Protein AF-0000000074050828 (afdb_homodimer)

Sequence (1470 aa):
MGSEFLFLLIKYIFVIYFLNYCNSKKRNKQNNTLFLNTCYSDNGNTKYTIRRRKLLLIDNKTNICNFLSYKNKLDYRKKNEIKDNPVFISSKLYKNEEMKKDQIENKSLNDFENQKINYIKKIIHEKETIYALSSGTNLSAISIIRISGSLSKIILEILLHKDVEKKDDKINSYPIQLSERDAKKKKKKKWNLEQIIKLKKNIESRKLYYSKIYDNSNDIIDNVIYAYFKSPNSYTGEDVVEIYCHGNPFIVKEIMNAIDYINNIMYEIINEEKEKIRIRNITHDGNYNYNNEYCNYFDKIEQNLFDLNNFIKIRESKKGEFTQRAFENNKMNLLQIEGLKELLFCKQKIQKKIALNYLNGYAKNIYLKLRNNIRKLLVYIQLKIDFEDEHITTKKKKKYINMFIKKKVRNAIKHIKAILKRKNIESLNTPSNVLIFGNVNAGKSTFMNYICNSDISIVTKIKGTTIDIIQKNVKIFNNDYNLCDSAGISTLVNKKFETNKNIIEKDKKKKSVHKKLESIGIRKTLQFLESCSSVLVLININNYFNELKNIISLLNVKFMKKTKKTPYFFVCINKCDLEQNPKKLLNIKNNIKKMLLKLTSHIFKKFSKKIFFISSKKGYNINKLLSHFNKTMIKIHNIHNSIITIKTNKKKKKKKHSIENSNKNIYFLPFERHKIYLKESLTHLCFVQKNINIIDFDIIAEEIKLAVKPLHEIIGKISNDQILANILDNFCIGKMGSEFLFLLIKYIFVIYFLNYCNSKKRNKQNNTLFLNTCYSDNGNTKYTIRRRKLLLIDNKTNICNFLSYKNKLDYRKKNEIKDNPVFISSKLYKNEEMKKDQIENKSLNDFENQKINYIKKIIHEKETIYALSSGTNLSAISIIRISGSLSKIILEILLHKDVEKKDDKINSYPIQLSERDAKKKKKKKWNLEQIIKLKKNIESRKLYYSKIYDNSNDIIDNVIYAYFKSPNSYTGEDVVEIYCHGNPFIVKEIMNAIDYINNIMYEIINEEKEKIRIRNITHDGNYNYNNEYCNYFDK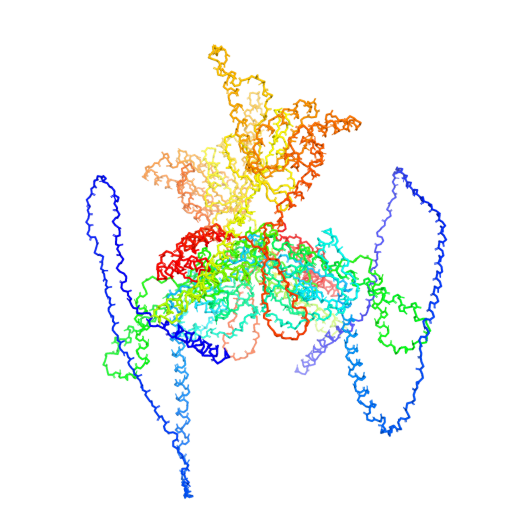IEQNLFDLNNFIKIRESKKGEFTQRAFENNKMNLLQIEGLKELLFCKQKIQKKIALNYLNGYAKNIYLKLRNNIRKLLVYIQLKIDFEDEHITTKKKKKYINMFIKKKVRNAIKHIKAILKRKNIESLNTPSNVLIFGNVNAGKSTFMNYICNSDISIVTKIKGTTIDIIQKNVKIFNNDYNLCDSAGISTLVNKKFETNKNIIEKDKKKKSVHKKLESIGIRKTLQFLESCSSVLVLININNYFNELKNIISLLNVKFMKKTKKTPYFFVCINKCDLEQNPKKLLNIKNNIKKMLLKLTSHIFKKFSKKIFFISSKKGYNINKLLSHFNKTMIKIHNIHNSIITIKTNKKKKKKKHSIENSNKNIYFLPFERHKIYLKESLTHLCFVQKNINIIDFDIIAEEIKLAVKPLHEIIGKISNDQILANILDNFCIGK

Structure (mmCIF, N/CA/C/O backbone):
data_AF-0000000074050828-model_v1
#
loop_
_entity.id
_entity.type
_entity.pdbx_description
1 polymer 'tRNA modification GTPase, putative'
#
loop_
_atom_site.group_PDB
_atom_site.id
_atom_site.type_symbol
_atom_site.label_atom_id
_atom_site.label_alt_id
_atom_site.label_comp_id
_atom_site.label_asym_id
_atom_site.label_entity_id
_atom_site.label_seq_id
_atom_site.pdbx_PDB_ins_code
_atom_site.Cartn_x
_atom_site.Cartn_y
_atom_site.Cartn_z
_atom_site.occupancy
_atom_site.B_iso_or_equiv
_atom_site.auth_seq_id
_atom_site.auth_comp_id
_atom_site.auth_asym_id
_atom_site.auth_atom_id
_atom_site.pdbx_PDB_model_num
ATOM 1 N N . MET A 1 1 ? 24.25 -68.062 2.529 1 28.8 1 MET A N 1
ATOM 2 C CA . MET A 1 1 ? 23.719 -67.062 1.629 1 28.8 1 MET A CA 1
ATOM 3 C C . MET A 1 1 ? 23.609 -65.688 2.334 1 28.8 1 MET A C 1
ATOM 5 O O . MET A 1 1 ? 23.516 -64.688 1.681 1 28.8 1 MET A O 1
ATOM 9 N N . GLY A 1 2 ? 23.406 -65.812 3.664 1 36.41 2 GLY A N 1
ATOM 10 C CA . GLY A 1 2 ? 23.203 -64.688 4.574 1 36.41 2 GLY A CA 1
ATOM 11 C C . GLY A 1 2 ? 24.438 -63.812 4.73 1 36.41 2 GLY A C 1
ATOM 12 O O . GLY A 1 2 ? 24.328 -62.625 4.984 1 36.41 2 GLY A O 1
ATOM 13 N N . SER A 1 3 ? 25.625 -64.5 4.891 1 41 3 SER A N 1
ATOM 14 C CA . SER A 1 3 ? 26.859 -63.812 5.289 1 41 3 SER A CA 1
ATOM 15 C C . SER A 1 3 ? 27.344 -62.875 4.191 1 41 3 SER A C 1
ATOM 17 O O . SER A 1 3 ? 27.984 -61.844 4.473 1 41 3 SER A O 1
ATOM 19 N N . GLU A 1 4 ? 27.156 -63.312 2.885 1 36.94 4 GLU A N 1
ATOM 20 C CA . GLU A 1 4 ? 27.688 -62.5 1.775 1 36.94 4 GLU A CA 1
ATOM 21 C C . GLU A 1 4 ? 26.906 -61.188 1.625 1 36.94 4 GLU A C 1
ATOM 23 O O . GLU A 1 4 ? 27.453 -60.219 1.14 1 36.94 4 GLU A O 1
ATOM 28 N N . PHE A 1 5 ? 25.578 -61.219 2.051 1 39.09 5 PHE A N 1
ATOM 29 C CA . PHE A 1 5 ? 24.766 -60.031 1.928 1 39.09 5 PHE A CA 1
ATOM 30 C C . PHE A 1 5 ? 25.203 -58.969 2.924 1 39.09 5 PHE A C 1
ATOM 32 O O . PHE A 1 5 ? 25.25 -57.781 2.598 1 39.09 5 PHE A O 1
ATOM 39 N N . LEU A 1 6 ? 25.719 -59.438 4.156 1 40.88 6 LEU A N 1
ATOM 40 C CA . LEU A 1 6 ? 26.156 -58.469 5.168 1 40.88 6 LEU A CA 1
ATOM 41 C C . LEU A 1 6 ? 27.438 -57.75 4.742 1 40.88 6 LEU A C 1
ATOM 43 O O . LEU A 1 6 ? 27.594 -56.562 4.969 1 40.88 6 LEU A O 1
ATOM 47 N N . PHE A 1 7 ? 28.359 -58.531 4.008 1 38.97 7 PHE A N 1
ATOM 48 C CA . PHE A 1 7 ? 29.625 -57.906 3.605 1 38.97 7 PHE A CA 1
ATOM 49 C C . PHE A 1 7 ? 29.391 -56.812 2.562 1 38.97 7 PHE A C 1
ATOM 51 O O . PHE A 1 7 ? 30.016 -55.75 2.607 1 38.97 7 PHE A O 1
ATOM 58 N N . LEU A 1 8 ? 28.344 -57.031 1.673 1 38.78 8 LEU A N 1
ATOM 59 C CA . LEU A 1 8 ? 28.047 -56.031 0.653 1 38.78 8 LEU A CA 1
ATOM 60 C C . LEU A 1 8 ? 27.422 -54.781 1.279 1 38.78 8 LEU A C 1
ATOM 62 O O . LEU A 1 8 ? 27.703 -53.656 0.844 1 38.78 8 LEU A O 1
ATOM 66 N N . LEU A 1 9 ? 26.688 -54.969 2.439 1 40.44 9 LEU A N 1
ATOM 67 C CA . LEU A 1 9 ? 26.078 -53.812 3.109 1 40.44 9 LEU A CA 1
ATOM 68 C C . LEU A 1 9 ? 27.156 -52.969 3.775 1 40.44 9 LEU A C 1
ATOM 70 O O . LEU A 1 9 ? 27.094 -51.75 3.711 1 40.44 9 LEU A O 1
ATOM 74 N N . ILE A 1 10 ? 28.266 -53.625 4.348 1 43.19 10 ILE A N 1
ATOM 75 C CA . ILE A 1 10 ? 29.297 -52.875 5.039 1 43.19 10 ILE A CA 1
ATOM 76 C C . ILE A 1 10 ? 30.109 -52.062 4.031 1 43.19 10 ILE A C 1
ATOM 78 O O . ILE A 1 10 ? 30.422 -50.906 4.258 1 43.19 10 ILE A O 1
ATOM 82 N N . LYS A 1 11 ? 30.406 -52.75 2.836 1 36.09 11 LYS A N 1
ATOM 83 C CA . LYS A 1 11 ? 31.156 -51.969 1.855 1 36.09 11 LYS A CA 1
ATOM 84 C C . LYS A 1 11 ? 30.344 -50.781 1.333 1 36.09 11 LYS A C 1
ATOM 86 O O . LYS A 1 11 ? 30.906 -49.75 0.96 1 36.09 11 LYS A O 1
ATOM 91 N N . TYR A 1 12 ? 28.984 -50.969 1.399 1 38.16 12 TYR A N 1
ATOM 92 C CA . TYR A 1 12 ? 28.125 -49.875 0.969 1 38.16 12 TYR A CA 1
ATOM 93 C C . TYR A 1 12 ? 28.219 -48.688 1.926 1 38.16 12 TYR A C 1
ATOM 95 O O . TYR A 1 12 ? 28.25 -47.531 1.493 1 38.16 12 TYR A O 1
ATOM 103 N N . ILE A 1 13 ? 28.375 -48.969 3.242 1 43.25 13 ILE A N 1
ATOM 104 C CA . ILE A 1 13 ? 28.484 -47.875 4.203 1 43.25 13 ILE A CA 1
ATOM 105 C C . ILE A 1 13 ? 29.812 -47.156 4.016 1 43.25 13 ILE A C 1
ATOM 107 O O . ILE A 1 13 ? 29.859 -45.906 4.074 1 43.25 13 ILE A O 1
ATOM 111 N N . PHE A 1 14 ? 30.906 -47.875 3.602 1 39.44 14 PHE A N 1
ATOM 112 C CA . PHE A 1 14 ? 32.188 -47.219 3.475 1 39.44 14 PHE A CA 1
ATOM 113 C C . PHE A 1 14 ? 32.219 -46.312 2.264 1 39.44 14 PHE A C 1
ATOM 115 O O . PHE A 1 14 ? 32.781 -45.188 2.32 1 39.44 14 PHE A O 1
ATOM 122 N N . VAL A 1 15 ? 31.562 -46.719 1.145 1 38.06 15 VAL A N 1
ATOM 123 C CA . VAL A 1 15 ? 31.578 -45.844 -0.033 1 38.06 15 VAL A CA 1
ATOM 124 C C . VAL A 1 15 ? 30.781 -44.594 0.237 1 38.06 15 VAL A C 1
ATOM 126 O O . VAL A 1 15 ? 31.188 -43.5 -0.14 1 38.06 15 VAL A O 1
ATOM 129 N N . ILE A 1 16 ? 29.719 -44.688 1.066 1 38.94 16 ILE A N 1
ATOM 130 C CA . ILE A 1 16 ? 29.016 -43.469 1.377 1 38.94 16 ILE A CA 1
ATOM 131 C C . ILE A 1 16 ? 29.906 -42.531 2.209 1 38.94 16 ILE A C 1
ATOM 133 O O . ILE A 1 16 ? 29.969 -41.344 1.967 1 38.94 16 ILE A O 1
ATOM 137 N N . TYR A 1 17 ? 30.703 -43.062 3.162 1 38.94 17 TYR A N 1
ATOM 138 C CA . TYR A 1 17 ? 31.594 -42.219 3.975 1 38.94 17 TYR A CA 1
ATOM 139 C C . TYR A 1 17 ? 32.688 -41.625 3.127 1 38.94 17 TYR A C 1
ATOM 141 O O . TYR A 1 17 ? 33.062 -40.469 3.299 1 38.94 17 TYR A O 1
ATOM 149 N N . PHE A 1 18 ? 33.281 -42.438 2.146 1 34.44 18 PHE A N 1
ATOM 150 C CA . PHE A 1 18 ? 34.375 -41.938 1.36 1 34.44 18 PHE A CA 1
ATOM 151 C C . PHE A 1 18 ? 33.906 -40.812 0.441 1 34.44 18 PHE A C 1
ATOM 153 O O . PHE A 1 18 ? 34.625 -39.781 0.285 1 34.44 18 PHE A O 1
ATOM 160 N N . LEU A 1 19 ? 32.75 -40.969 -0.188 1 32.59 19 LEU A N 1
ATOM 161 C CA . LEU A 1 19 ? 32.344 -39.906 -1.09 1 32.59 19 LEU A CA 1
ATOM 162 C C . LEU A 1 19 ? 32.031 -38.625 -0.317 1 32.59 19 LEU A C 1
ATOM 164 O O . LEU A 1 19 ? 32.188 -37.531 -0.85 1 32.59 19 LEU A O 1
ATOM 168 N N . ASN A 1 20 ? 31.625 -38.75 0.95 1 32.91 20 ASN A N 1
ATOM 169 C CA . ASN A 1 20 ? 31.484 -37.469 1.672 1 32.91 20 ASN A CA 1
ATOM 170 C C . ASN A 1 20 ? 32.844 -36.844 1.954 1 32.91 20 ASN A C 1
ATOM 172 O O . ASN A 1 20 ? 32.938 -35.625 2.137 1 32.91 20 ASN A O 1
ATOM 176 N N . TYR A 1 21 ? 33.906 -37.688 2.131 1 30.92 21 TYR A N 1
ATOM 177 C CA . TYR A 1 21 ? 35.219 -37.125 2.498 1 30.92 21 TYR A CA 1
ATOM 178 C C . TYR A 1 21 ? 35.844 -36.438 1.304 1 30.92 21 TYR A C 1
ATOM 180 O O . TYR A 1 21 ? 36.562 -35.438 1.462 1 30.92 21 TYR A O 1
ATOM 188 N N . CYS A 1 22 ? 35.75 -37.094 0.082 1 26.7 22 CYS A N 1
ATOM 189 C CA . CYS A 1 22 ? 36.531 -36.5 -0.998 1 26.7 22 CYS A CA 1
ATOM 190 C C . CYS A 1 22 ? 36.031 -35.125 -1.357 1 26.7 22 CYS A C 1
ATOM 192 O O . CYS A 1 22 ? 36.562 -34.469 -2.266 1 26.7 22 CYS A O 1
ATOM 194 N N . ASN A 1 23 ? 34.812 -34.781 -0.976 1 25.22 23 ASN A N 1
ATOM 195 C CA . ASN A 1 23 ? 34.438 -33.469 -1.531 1 25.22 23 ASN A CA 1
ATOM 196 C C . ASN A 1 23 ? 35.281 -32.344 -0.983 1 25.22 23 ASN A C 1
ATOM 198 O O . ASN A 1 23 ? 34.938 -31.172 -1.147 1 25.22 23 ASN A O 1
ATOM 202 N N . SER A 1 24 ? 36.094 -32.656 0.04 1 24.97 24 SER A N 1
ATOM 203 C CA . SER A 1 24 ? 36.688 -31.422 0.563 1 24.97 24 SER A CA 1
ATOM 204 C C . SER A 1 24 ? 37.656 -30.781 -0.439 1 24.97 24 SER A C 1
ATOM 206 O O . SER A 1 24 ? 37.75 -29.562 -0.519 1 24.97 24 SER A O 1
ATOM 208 N N . LYS A 1 25 ? 38.625 -31.609 -1.013 1 23.27 25 LYS A N 1
ATOM 209 C CA . LYS A 1 25 ? 39.844 -30.906 -1.398 1 23.27 25 LYS A CA 1
ATOM 210 C C . LYS A 1 25 ? 39.688 -30.234 -2.762 1 23.27 25 LYS A C 1
ATOM 212 O O . LYS A 1 25 ? 40.188 -30.75 -3.77 1 23.27 25 LYS A O 1
ATOM 217 N N . LYS A 1 26 ? 38.5 -29.969 -3.281 1 21.05 26 LYS A N 1
ATOM 218 C CA . LYS A 1 26 ? 38.562 -29.453 -4.648 1 21.05 26 LYS A CA 1
ATOM 219 C C . LYS A 1 26 ? 39.5 -28.25 -4.762 1 21.05 26 LYS A C 1
ATOM 221 O O . LYS A 1 26 ? 39.25 -27.234 -4.109 1 21.05 26 LYS A O 1
ATOM 226 N N . ARG A 1 27 ? 40.812 -28.469 -5.219 1 19.86 27 ARG A N 1
ATOM 227 C CA . ARG A 1 27 ? 41.938 -27.594 -5.578 1 19.86 27 ARG A CA 1
ATOM 228 C C . ARG A 1 27 ? 41.5 -26.562 -6.625 1 19.86 27 ARG A C 1
ATOM 230 O O . ARG A 1 27 ? 40.5 -26.781 -7.344 1 19.86 27 ARG A O 1
ATOM 237 N N . ASN A 1 28 ? 42.438 -25.469 -6.895 1 20.3 28 ASN A N 1
ATOM 238 C CA . ASN A 1 28 ? 42.625 -24.141 -7.48 1 20.3 28 ASN A CA 1
ATOM 239 C C . ASN A 1 28 ? 42.625 -24.203 -9 1 20.3 28 ASN A C 1
ATOM 241 O O . ASN A 1 28 ? 43.094 -23.266 -9.664 1 20.3 28 ASN A O 1
ATOM 245 N N . LYS A 1 29 ? 42.031 -25.203 -9.68 1 18.36 29 LYS A N 1
ATOM 246 C CA . LYS A 1 29 ? 42.469 -25.172 -11.078 1 18.36 29 LYS A CA 1
ATOM 247 C C . LYS A 1 29 ? 42.094 -23.844 -11.734 1 18.36 29 LYS A C 1
ATOM 249 O O . LYS A 1 29 ? 41 -23.344 -11.562 1 18.36 29 LYS A O 1
ATOM 254 N N . GLN A 1 30 ? 43.188 -23.125 -12.336 1 19.66 30 GLN A N 1
ATOM 255 C CA . GLN A 1 30 ? 43.438 -21.891 -13.062 1 19.66 30 GLN A CA 1
ATOM 256 C C . GLN A 1 30 ? 42.688 -21.875 -14.406 1 19.66 30 GLN A C 1
ATOM 258 O O . GLN A 1 30 ? 43.062 -22.625 -15.32 1 19.66 30 GLN A O 1
ATOM 263 N N . ASN A 1 31 ? 41.438 -22.078 -14.453 1 17.97 31 ASN A N 1
ATOM 264 C CA . ASN A 1 31 ? 40.812 -22.141 -15.766 1 17.97 31 ASN A CA 1
ATOM 265 C C . ASN A 1 31 ? 41.094 -20.891 -16.594 1 17.97 31 ASN A C 1
ATOM 267 O O . ASN A 1 31 ? 40.875 -19.781 -16.125 1 17.97 31 ASN A O 1
ATOM 271 N N . ASN A 1 32 ? 42 -21.016 -17.641 1 19.16 32 ASN A N 1
ATOM 272 C CA . ASN A 1 32 ? 42.438 -20.172 -18.75 1 19.16 32 ASN A CA 1
ATOM 273 C C . ASN A 1 32 ? 41.25 -19.703 -19.594 1 19.16 32 ASN A C 1
ATOM 275 O O . ASN A 1 32 ? 40.5 -20.516 -20.125 1 19.16 32 ASN A O 1
ATOM 279 N N . THR A 1 33 ? 40.656 -18.469 -19.234 1 18.7 33 THR A N 1
ATOM 280 C CA . THR A 1 33 ? 39.594 -17.734 -19.906 1 18.7 33 THR A CA 1
ATOM 281 C C . THR A 1 33 ? 39.969 -17.453 -21.359 1 18.7 33 THR A C 1
ATOM 283 O O . THR A 1 33 ? 40.938 -16.75 -21.625 1 18.7 33 THR A O 1
ATOM 286 N N . LEU A 1 34 ? 39.875 -18.406 -22.25 1 17.7 34 LEU A N 1
ATOM 287 C CA . LEU A 1 34 ? 40.125 -18.172 -23.672 1 17.7 34 LEU A CA 1
ATOM 288 C C . LEU A 1 34 ? 39.25 -17.031 -24.188 1 17.7 34 LEU A C 1
ATOM 290 O O . LEU A 1 34 ? 38.031 -17.047 -24 1 17.7 34 LEU A O 1
ATOM 294 N N . PHE A 1 35 ? 39.906 -15.773 -24.516 1 18.55 35 PHE A N 1
ATOM 295 C CA . PHE A 1 35 ? 39.531 -14.477 -25.047 1 18.55 35 PHE A CA 1
ATOM 296 C C . PHE A 1 35 ? 38.906 -14.617 -26.438 1 18.55 35 PHE A C 1
ATOM 298 O O . PHE A 1 35 ? 39.594 -14.984 -27.391 1 18.55 35 PHE A O 1
ATOM 305 N N . LEU A 1 36 ? 37.812 -15.25 -26.5 1 17.16 36 LEU A N 1
ATOM 306 C CA . LEU A 1 36 ? 37.344 -15.352 -27.859 1 17.16 36 LEU A CA 1
ATOM 307 C C . LEU A 1 36 ? 37.188 -13.969 -28.5 1 17.16 36 LEU A C 1
ATOM 309 O O . LEU A 1 36 ? 36.688 -13.047 -27.859 1 17.16 36 LEU A O 1
ATOM 313 N N . ASN A 1 37 ? 37.906 -13.672 -29.625 1 17.62 37 ASN A N 1
ATOM 314 C CA . ASN A 1 37 ? 38.156 -12.672 -30.656 1 17.62 37 ASN A CA 1
ATOM 315 C C . ASN A 1 37 ? 36.844 -12.18 -31.266 1 17.62 37 ASN A C 1
ATOM 317 O O . ASN A 1 37 ? 36 -12.984 -31.672 1 17.62 37 ASN A O 1
ATOM 321 N N . THR A 1 38 ? 36.406 -10.922 -30.734 1 18.34 38 THR A N 1
ATOM 322 C CA . THR A 1 38 ? 35.406 -9.992 -31.25 1 18.34 38 THR A CA 1
ATOM 323 C C . THR A 1 38 ? 35.656 -9.648 -32.719 1 18.34 38 THR A C 1
ATOM 325 O O . THR A 1 38 ? 36.688 -9.055 -33.031 1 18.34 38 THR A O 1
ATOM 328 N N . CYS A 1 39 ? 35.312 -10.344 -33.594 1 17.47 39 CYS A N 1
ATOM 329 C CA . CYS A 1 39 ? 35.594 -10.094 -35 1 17.47 39 CYS A CA 1
ATOM 330 C C . CYS A 1 39 ? 34.844 -8.859 -35.5 1 17.47 39 CYS A C 1
ATOM 332 O O . CYS A 1 39 ? 34.781 -8.609 -36.719 1 17.47 39 CYS A O 1
ATOM 334 N N . TYR A 1 40 ? 34.438 -7.859 -34.688 1 17.84 40 TYR A N 1
ATOM 335 C CA . TYR A 1 40 ? 33.656 -6.977 -35.531 1 17.84 40 TYR A CA 1
ATOM 336 C C . TYR A 1 40 ? 34.531 -6.316 -36.594 1 17.84 40 TYR A C 1
ATOM 338 O O . TYR A 1 40 ? 35.719 -6.105 -36.344 1 17.84 40 TYR A O 1
ATOM 346 N N . SER A 1 41 ? 34.031 -6.141 -37.75 1 17.17 41 SER A N 1
ATOM 347 C CA . SER A 1 41 ? 34.438 -5.703 -39.094 1 17.17 41 SER A CA 1
ATOM 348 C C . SER A 1 41 ? 34.875 -4.234 -39.094 1 17.17 41 SER A C 1
ATOM 350 O O . SER A 1 41 ? 34.5 -3.486 -38.188 1 17.17 41 SER A O 1
ATOM 352 N N . ASP A 1 42 ? 35.094 -3.525 -40.219 1 16.25 42 ASP A N 1
ATOM 353 C CA . ASP A 1 42 ? 36.125 -2.863 -40.969 1 16.25 42 ASP A CA 1
ATOM 354 C C . ASP A 1 42 ? 36.031 -1.345 -40.844 1 16.25 42 ASP A C 1
ATOM 356 O O . ASP A 1 42 ? 37.031 -0.637 -40.969 1 16.25 42 ASP A O 1
ATOM 360 N N . ASN A 1 43 ? 34.938 -0.64 -41.062 1 17.88 43 ASN A N 1
ATOM 361 C CA . ASN A 1 43 ? 35.312 0.481 -41.906 1 17.88 43 ASN A CA 1
ATOM 362 C C . ASN A 1 43 ? 36.094 1.529 -41.125 1 17.88 43 ASN A C 1
ATOM 364 O O . ASN A 1 43 ? 36.094 1.524 -39.906 1 17.88 43 ASN A O 1
ATOM 368 N N . GLY A 1 44 ? 36 2.893 -41.406 1 17.98 44 GLY A N 1
ATOM 369 C CA . GLY A 1 44 ? 36.938 3.916 -41.781 1 17.98 44 GLY A CA 1
ATOM 370 C C . GLY A 1 44 ? 37.625 4.609 -40.625 1 17.98 44 GLY A C 1
ATOM 371 O O . GLY A 1 44 ? 38.812 4.484 -40.406 1 17.98 44 GLY A O 1
ATOM 372 N N . ASN A 1 45 ? 37.312 5.914 -40.281 1 17.36 45 ASN A N 1
ATOM 373 C CA . ASN A 1 45 ? 38.344 6.945 -40.219 1 17.36 45 ASN A CA 1
ATOM 374 C C . ASN A 1 45 ? 39.031 6.965 -38.875 1 17.36 45 ASN A C 1
ATOM 376 O O . ASN A 1 45 ? 38.656 6.203 -37.969 1 17.36 45 ASN A O 1
ATOM 380 N N . THR A 1 46 ? 39.031 8.188 -38.188 1 17.45 46 THR A N 1
ATOM 381 C CA . THR A 1 46 ? 40.25 8.867 -37.719 1 17.45 46 THR A CA 1
ATOM 382 C C . THR A 1 46 ? 40.719 8.289 -36.375 1 17.45 46 THR A C 1
ATOM 384 O O . THR A 1 46 ? 39.938 7.609 -35.688 1 17.45 46 THR A O 1
ATOM 387 N N . LYS A 1 47 ? 41.562 9.102 -35.469 1 16.67 47 LYS A N 1
ATOM 388 C CA . LYS A 1 47 ? 42.906 9.086 -34.938 1 16.67 47 LYS A CA 1
ATOM 389 C C . LYS A 1 47 ? 42.938 8.656 -33.469 1 16.67 47 LYS A C 1
ATOM 391 O O . LYS A 1 47 ? 43.688 7.758 -33.094 1 16.67 47 LYS A O 1
ATOM 396 N N . TYR A 1 48 ? 42.781 9.625 -32.438 1 16.77 48 TYR A N 1
ATOM 397 C CA . TYR A 1 48 ? 43.906 9.922 -31.547 1 16.77 48 TYR A CA 1
ATOM 398 C C . TYR A 1 48 ? 43.969 8.945 -30.375 1 16.77 48 TYR A C 1
ATOM 400 O O . TYR A 1 48 ? 43 8.25 -30.094 1 16.77 48 TYR A O 1
ATOM 408 N N . THR A 1 49 ? 44.656 9.375 -29.125 1 16.23 49 THR A N 1
ATOM 409 C CA . THR A 1 49 ? 45.781 8.93 -28.297 1 16.23 49 THR A CA 1
ATOM 410 C C . THR A 1 49 ? 45.281 8.016 -27.172 1 16.23 49 THR A C 1
ATOM 412 O O . THR A 1 49 ? 44.094 7.938 -26.906 1 16.23 49 THR A O 1
ATOM 415 N N . ILE A 1 50 ? 45.875 8.109 -25.781 1 16.61 50 ILE A N 1
ATOM 416 C CA . ILE A 1 50 ? 46.875 7.402 -25.016 1 16.61 50 ILE A CA 1
ATOM 417 C C . ILE A 1 50 ? 46.25 6.809 -23.75 1 16.61 50 ILE A C 1
ATOM 419 O O . ILE A 1 50 ? 46.812 5.887 -23.141 1 16.61 50 ILE A O 1
ATOM 423 N N . ARG A 1 51 ? 45 7.027 -23.234 1 17.69 51 ARG A N 1
ATOM 424 C CA . ARG A 1 51 ? 45 7.148 -21.781 1 17.69 51 ARG A CA 1
ATOM 425 C C . ARG A 1 51 ? 45.281 5.801 -21.125 1 17.69 51 ARG A C 1
ATOM 427 O O . ARG A 1 51 ? 44.75 4.77 -21.562 1 17.69 51 ARG A O 1
ATOM 434 N N . ARG A 1 52 ? 46.188 5.676 -19.922 1 16.39 52 ARG A N 1
ATOM 435 C CA . ARG A 1 52 ? 47.062 4.801 -19.141 1 16.39 52 ARG A CA 1
ATOM 436 C C . ARG A 1 52 ? 46.25 3.904 -18.203 1 16.39 52 ARG A C 1
ATOM 438 O O . ARG A 1 52 ? 45.5 4.398 -17.359 1 16.39 52 ARG A O 1
ATOM 445 N N . ARG A 1 53 ? 45.781 2.729 -18.5 1 17.03 53 ARG A N 1
ATOM 446 C CA . ARG A 1 53 ? 45 1.769 -17.719 1 17.03 53 ARG A CA 1
ATOM 447 C C . ARG A 1 53 ? 45.844 1.144 -16.609 1 17.03 53 ARG A C 1
ATOM 449 O O . ARG A 1 53 ? 46.719 0.316 -16.891 1 17.03 53 ARG A O 1
ATOM 456 N N . LYS A 1 54 ? 46.219 1.826 -15.461 1 16.14 54 LYS A N 1
ATOM 457 C CA . LYS A 1 54 ? 47.125 1.207 -14.5 1 16.14 54 LYS A CA 1
ATOM 458 C C . LYS A 1 54 ? 46.5 -0.037 -13.875 1 16.14 54 LYS A C 1
ATOM 460 O O . LYS A 1 54 ? 45.375 0.001 -13.406 1 16.14 54 LYS A O 1
ATOM 465 N N . LEU A 1 55 ? 47 -1.324 -14.062 1 17.06 55 LEU A N 1
ATOM 466 C CA . LEU A 1 55 ? 46.812 -2.723 -13.703 1 17.06 55 LEU A CA 1
ATOM 467 C C . LEU A 1 55 ? 47.188 -2.967 -12.242 1 17.06 55 LEU A C 1
ATOM 469 O O . LEU A 1 55 ? 47.875 -3.924 -11.938 1 17.06 55 LEU A O 1
ATOM 473 N N . LEU A 1 56 ? 46.875 -2.201 -11.156 1 16.38 56 LEU A N 1
ATOM 474 C CA . LEU A 1 56 ? 47.688 -2.559 -9.992 1 16.38 56 LEU A CA 1
ATOM 475 C C . LEU A 1 56 ? 47.344 -3.955 -9.492 1 16.38 56 LEU A C 1
ATOM 477 O O . LEU A 1 56 ? 46.156 -4.266 -9.289 1 16.38 56 LEU A O 1
ATOM 481 N N . LEU A 1 57 ? 48.25 -5.074 -9.477 1 17.14 57 LEU A N 1
ATOM 482 C CA . LEU A 1 57 ? 48.469 -6.48 -9.164 1 17.14 57 LEU A CA 1
ATOM 483 C C . LEU A 1 57 ? 48.531 -6.699 -7.656 1 17.14 57 LEU A C 1
ATOM 485 O O . LEU A 1 57 ? 48.656 -7.832 -7.191 1 17.14 57 LEU A O 1
ATOM 489 N N . ILE A 1 58 ? 47.938 -6.07 -6.625 1 16.56 58 ILE A N 1
ATOM 490 C CA . ILE A 1 58 ? 48.656 -6.27 -5.371 1 16.56 58 ILE A CA 1
ATOM 491 C C . ILE A 1 58 ? 48.438 -7.691 -4.863 1 16.56 58 ILE A C 1
ATOM 493 O O . ILE A 1 58 ? 47.281 -8.125 -4.727 1 16.56 58 ILE A O 1
ATOM 497 N N . ASP A 1 59 ? 49.5 -8.68 -4.652 1 16.91 59 ASP A N 1
ATOM 498 C CA . ASP A 1 59 ? 49.844 -10.047 -4.312 1 16.91 59 ASP A CA 1
ATOM 499 C C . ASP A 1 59 ? 49.719 -10.305 -2.814 1 16.91 59 ASP A C 1
ATOM 501 O O . ASP A 1 59 ? 49.938 -11.414 -2.342 1 16.91 59 ASP A O 1
ATOM 505 N N . ASN A 1 60 ? 49.219 -9.547 -1.821 1 16.81 60 ASN A N 1
ATOM 506 C CA . ASN A 1 60 ? 49.875 -9.727 -0.522 1 16.81 60 ASN A CA 1
ATOM 507 C C . ASN A 1 60 ? 49.531 -11.086 0.083 1 16.81 60 ASN A C 1
ATOM 509 O O . ASN A 1 60 ? 48.375 -11.492 0.099 1 16.81 60 ASN A O 1
ATOM 513 N N . LYS A 1 61 ? 50.562 -12.039 0.564 1 16.66 61 LYS A N 1
ATOM 514 C CA . LYS A 1 61 ? 50.938 -13.375 1.018 1 16.66 61 LYS A CA 1
ATOM 515 C C . LYS A 1 61 ? 50.5 -13.609 2.461 1 16.66 61 LYS A C 1
ATOM 517 O O . LYS A 1 61 ? 50.344 -14.758 2.893 1 16.66 61 LYS A O 1
ATOM 522 N N . THR A 1 62 ? 50.188 -12.781 3.48 1 17.03 62 THR A N 1
ATOM 523 C CA . THR A 1 62 ? 50.781 -13.102 4.77 1 17.03 62 THR A CA 1
ATOM 524 C C . THR A 1 62 ? 50.125 -14.336 5.379 1 17.03 62 THR A C 1
ATOM 526 O O . THR A 1 62 ? 48.906 -14.492 5.297 1 17.03 62 THR A O 1
ATOM 529 N N . ASN A 1 63 ? 50.906 -15.391 5.93 1 17.52 63 ASN A N 1
ATOM 530 C CA . ASN A 1 63 ? 51 -16.75 6.457 1 17.52 63 ASN A CA 1
ATOM 531 C C . ASN A 1 63 ? 50.5 -16.828 7.891 1 17.52 63 ASN A C 1
ATOM 533 O O . ASN A 1 63 ? 50.625 -17.875 8.547 1 17.52 63 ASN A O 1
ATOM 537 N N . ILE A 1 64 ? 49.594 -16.094 8.555 1 17.06 64 ILE A N 1
ATOM 538 C CA . ILE A 1 64 ? 49.75 -16.109 10 1 17.06 64 ILE A CA 1
ATOM 539 C C . ILE A 1 64 ? 49.344 -17.469 10.555 1 17.06 64 ILE A C 1
ATOM 541 O O . ILE A 1 64 ? 48.188 -17.875 10.406 1 17.06 64 ILE A O 1
ATOM 545 N N . CYS A 1 65 ? 50.312 -18.375 10.859 1 16.67 65 CYS A N 1
ATOM 546 C CA . CYS A 1 65 ? 50.344 -19.75 11.352 1 16.67 65 CYS A CA 1
ATOM 547 C C . CYS A 1 65 ? 49.938 -19.812 12.82 1 16.67 65 CYS A C 1
ATOM 549 O O . CYS A 1 65 ? 49.781 -20.891 13.391 1 16.67 65 CYS A O 1
ATOM 551 N N . ASN A 1 66 ? 49.656 -18.828 13.625 1 17 66 ASN A N 1
ATOM 552 C CA . ASN A 1 66 ? 50.062 -19.141 15 1 17 66 ASN A CA 1
ATOM 553 C C . ASN A 1 66 ? 49.188 -20.25 15.594 1 17 66 ASN A C 1
ATOM 555 O O . ASN A 1 66 ? 47.969 -20.125 15.672 1 17 66 ASN A O 1
ATOM 559 N N . PHE A 1 67 ? 49.594 -21.453 15.531 1 17.53 67 PHE A N 1
ATOM 560 C CA . PHE A 1 67 ? 49.125 -22.719 16.062 1 17.53 67 PHE A CA 1
ATOM 561 C C . PHE A 1 67 ? 49.156 -22.719 17.578 1 17.53 67 PHE A C 1
ATOM 563 O O . PHE A 1 67 ? 49.688 -23.641 18.203 1 17.53 67 PHE A O 1
ATOM 570 N N . LEU A 1 68 ? 49.062 -21.594 18.344 1 16.5 68 LEU A N 1
ATOM 571 C CA . LEU A 1 68 ? 49.5 -21.781 19.719 1 16.5 68 LEU A CA 1
ATOM 572 C C . LEU A 1 68 ? 48.656 -22.859 20.406 1 16.5 68 LEU A C 1
ATOM 574 O O . LEU A 1 68 ? 47.438 -22.828 20.375 1 16.5 68 LEU A O 1
ATOM 578 N N . SER A 1 69 ? 49.281 -23.969 20.688 1 17.78 69 SER A N 1
ATOM 579 C CA . SER A 1 69 ? 49.031 -25.266 21.297 1 17.78 69 SER A CA 1
ATOM 580 C C . SER A 1 69 ? 48.75 -25.141 22.781 1 17.78 69 SER A C 1
ATOM 582 O O . SER A 1 69 ? 48.562 -26.156 23.469 1 17.78 69 SER A O 1
ATOM 584 N N . TYR A 1 70 ? 48.312 -24.031 23.422 1 16.81 70 TYR A N 1
ATOM 585 C CA . TYR A 1 70 ? 48.594 -24.047 24.844 1 16.81 70 TYR A CA 1
ATOM 586 C C . TYR A 1 70 ? 47.844 -25.188 25.531 1 16.81 70 TYR A C 1
ATOM 588 O O . TYR A 1 70 ? 46.625 -25.297 25.391 1 16.81 70 TYR A O 1
ATOM 596 N N . LYS A 1 71 ? 48.5 -26.25 25.781 1 17.81 71 LYS A N 1
ATOM 597 C CA . LYS A 1 71 ? 48.219 -27.484 26.5 1 17.81 71 LYS A CA 1
ATOM 598 C C . LYS A 1 71 ? 47.938 -27.219 27.969 1 17.81 71 LYS A C 1
ATOM 600 O O . LYS A 1 71 ? 48.875 -27.031 28.766 1 17.81 71 LYS A O 1
ATOM 605 N N . ASN A 1 72 ? 47.188 -26.172 28.359 1 17.48 72 ASN A N 1
ATOM 606 C CA . ASN A 1 72 ? 47.188 -25.922 29.797 1 17.48 72 ASN A CA 1
ATOM 607 C C . ASN A 1 72 ? 46.75 -27.156 30.594 1 17.48 72 ASN A C 1
ATOM 609 O O . ASN A 1 72 ? 45.688 -27.719 30.328 1 17.48 72 ASN A O 1
ATOM 613 N N . LYS A 1 73 ? 47.781 -27.844 31.078 1 17.58 73 LYS A N 1
ATOM 614 C CA . LYS A 1 73 ? 47.875 -29.016 31.953 1 17.58 73 LYS A CA 1
ATOM 615 C C . LYS A 1 73 ? 47.125 -28.75 33.281 1 17.58 73 LYS A C 1
ATOM 617 O O . LYS A 1 73 ? 47.406 -27.766 33.969 1 17.58 73 LYS A O 1
ATOM 622 N N . LEU A 1 74 ? 45.875 -29.25 33.469 1 17.81 74 LEU A N 1
ATOM 623 C CA . LEU A 1 74 ? 44.969 -29.203 34.594 1 17.81 74 LEU A CA 1
ATOM 624 C C . LEU A 1 74 ? 45.625 -29.875 35.812 1 17.81 74 LEU A C 1
ATOM 626 O O . LEU A 1 74 ? 45.344 -31.031 36.125 1 17.81 74 LEU A O 1
ATOM 630 N N . ASP A 1 75 ? 46.969 -29.531 36.094 1 17.38 75 ASP A N 1
ATOM 631 C CA . ASP A 1 75 ? 47.5 -30.359 37.156 1 17.38 75 ASP A CA 1
ATOM 632 C C . ASP A 1 75 ? 46.656 -30.234 38.438 1 17.38 75 ASP A C 1
ATOM 634 O O . ASP A 1 75 ? 46.062 -29.172 38.688 1 17.38 75 ASP A O 1
ATOM 638 N N . TYR A 1 76 ? 46.625 -31.344 39.25 1 17.42 76 TYR A N 1
ATOM 639 C CA . TYR A 1 76 ? 45.938 -32 40.344 1 17.42 76 TYR A CA 1
ATOM 640 C C . TYR A 1 76 ? 46.125 -31.234 41.656 1 17.42 76 TYR A C 1
ATOM 642 O O . TYR A 1 76 ? 46.969 -30.359 41.719 1 17.42 76 TYR A O 1
ATOM 650 N N . ARG A 1 77 ? 46.125 -31.906 42.906 1 17.25 77 ARG A N 1
ATOM 651 C CA . ARG A 1 77 ? 45.469 -32 44.219 1 17.25 77 ARG A CA 1
ATOM 652 C C . ARG A 1 77 ? 46.312 -31.359 45.312 1 17.25 77 ARG A C 1
ATOM 654 O O . ARG A 1 77 ? 45.906 -31.312 46.469 1 17.25 77 ARG A O 1
ATOM 661 N N . LYS A 1 78 ? 47.625 -30.875 45.062 1 17.36 78 LYS A N 1
ATOM 662 C CA . LYS A 1 78 ? 48.312 -31.141 46.312 1 17.36 78 LYS A CA 1
ATOM 663 C C . LYS A 1 78 ? 47.75 -30.281 47.438 1 17.36 78 LYS A C 1
ATOM 665 O O . LYS A 1 78 ? 47.25 -29.188 47.219 1 17.36 78 LYS A O 1
ATOM 670 N N . LYS A 1 79 ? 47.875 -30.734 48.75 1 18.92 79 LYS A N 1
ATOM 671 C CA . LYS A 1 79 ? 47.375 -30.797 50.125 1 18.92 79 LYS A CA 1
ATOM 672 C C . LYS A 1 79 ? 47.875 -29.609 50.969 1 18.92 79 LYS A C 1
ATOM 674 O O . LYS A 1 79 ? 47.531 -29.484 52.125 1 18.92 79 LYS A O 1
ATOM 679 N N . ASN A 1 80 ? 48.625 -28.531 50.375 1 17.72 80 ASN A N 1
ATOM 680 C CA . ASN A 1 80 ? 49.594 -28.062 51.344 1 17.72 80 ASN A CA 1
ATOM 681 C C . ASN A 1 80 ? 48.906 -27.359 52.531 1 17.72 80 ASN A C 1
ATOM 683 O O . ASN A 1 80 ? 47.781 -26.875 52.375 1 17.72 80 ASN A O 1
ATOM 687 N N . GLU A 1 81 ? 49.531 -27.344 53.75 1 21.64 81 GLU A N 1
ATOM 688 C CA . GLU A 1 81 ? 49.5 -27.156 55.188 1 21.64 81 GLU A CA 1
ATOM 689 C C . GLU A 1 81 ? 49.531 -25.672 55.562 1 21.64 81 GLU A C 1
ATOM 691 O O . GLU A 1 81 ? 49.562 -25.312 56.719 1 21.64 81 GLU A O 1
ATOM 696 N N . ILE A 1 82 ? 48.969 -24.688 54.781 1 18.58 82 ILE A N 1
ATOM 697 C CA . ILE A 1 82 ? 49.531 -23.375 55.031 1 18.58 82 ILE A CA 1
ATOM 698 C C . ILE A 1 82 ? 49.156 -22.906 56.438 1 18.58 82 ILE A C 1
ATOM 700 O O . ILE A 1 82 ? 48 -22.984 56.844 1 18.58 82 ILE A O 1
ATOM 704 N N . LYS A 1 83 ? 50.219 -22.516 57.156 1 19.91 83 LYS A N 1
ATOM 705 C CA . LYS A 1 83 ? 50.469 -21.984 58.5 1 19.91 83 LYS A CA 1
ATOM 706 C C . LYS A 1 83 ? 49.812 -20.609 58.656 1 19.91 83 LYS A C 1
ATOM 708 O O . LYS A 1 83 ? 49.719 -19.844 57.688 1 19.91 83 LYS A O 1
ATOM 713 N N . ASP A 1 84 ? 49.156 -20.234 59.75 1 20.89 84 ASP A N 1
ATOM 714 C CA . ASP A 1 84 ? 48.188 -19.312 60.312 1 20.89 84 ASP A CA 1
ATOM 715 C C . ASP A 1 84 ? 48.75 -17.891 60.406 1 20.89 84 ASP A C 1
ATOM 717 O O . ASP A 1 84 ? 48.156 -17.016 61.031 1 20.89 84 ASP A O 1
ATOM 721 N N . ASN A 1 85 ? 49.969 -17.516 59.656 1 21.27 85 ASN A N 1
ATOM 722 C CA . ASN A 1 85 ? 50.562 -16.359 60.312 1 21.27 85 ASN A CA 1
ATOM 723 C C . ASN A 1 85 ? 49.688 -15.117 60.156 1 21.27 85 ASN A C 1
ATOM 725 O O . ASN A 1 85 ? 48.969 -14.984 59.156 1 21.27 85 ASN A O 1
ATOM 729 N N . PRO A 1 86 ? 49.656 -14.133 61.094 1 24.73 86 PRO A N 1
ATOM 730 C CA . PRO A 1 86 ? 48.781 -13 61.438 1 24.73 86 PRO A CA 1
ATOM 731 C C . PRO A 1 86 ? 48.875 -11.852 60.438 1 24.73 86 PRO A C 1
ATOM 733 O O . PRO A 1 86 ? 48.344 -10.766 60.688 1 24.73 86 PRO A O 1
ATOM 736 N N . VAL A 1 87 ? 49.062 -12.109 59.031 1 23.75 87 VAL A N 1
ATOM 737 C CA . VAL A 1 87 ? 49.656 -11.055 58.25 1 23.75 87 VAL A CA 1
ATOM 738 C C . VAL A 1 87 ? 48.75 -9.836 58.219 1 23.75 87 VAL A C 1
ATOM 740 O O . VAL A 1 87 ? 47.531 -9.969 58.219 1 23.75 87 VAL A O 1
ATOM 743 N N . PHE A 1 88 ? 49.375 -8.578 58.281 1 24.62 88 PHE A N 1
ATOM 744 C CA . PHE A 1 88 ? 49.031 -7.16 58.344 1 24.62 88 PHE A CA 1
ATOM 745 C C . PHE A 1 88 ? 48.312 -6.742 57.062 1 24.62 88 PHE A C 1
ATOM 747 O O . PHE A 1 88 ? 48.906 -6.77 55.969 1 24.62 88 PHE A O 1
ATOM 754 N N . ILE A 1 89 ? 47 -6.844 56.844 1 26.27 89 ILE A N 1
ATOM 755 C CA . ILE A 1 89 ? 46 -6.805 55.781 1 26.27 89 ILE A CA 1
ATOM 756 C C . ILE A 1 89 ? 45.781 -5.367 55.312 1 26.27 89 ILE A C 1
ATOM 758 O O . ILE A 1 89 ? 44.781 -5.051 54.656 1 26.27 89 ILE A O 1
ATOM 762 N N . SER A 1 90 ? 46.656 -4.395 55.656 1 24.28 90 SER A N 1
ATOM 763 C CA . SER A 1 90 ? 46.156 -3.029 55.531 1 24.28 90 SER A CA 1
ATOM 764 C C . SER A 1 90 ? 46 -2.598 54.094 1 24.28 90 SER A C 1
ATOM 766 O O . SER A 1 90 ? 45 -1.979 53.719 1 24.28 90 SER A O 1
ATOM 768 N N . SER A 1 91 ? 47.125 -2.281 53.344 1 26.06 91 SER A N 1
ATOM 769 C CA . SER A 1 91 ? 47.281 -1.336 52.25 1 26.06 91 SER A CA 1
ATOM 770 C C . SER A 1 91 ? 46.688 -1.899 50.969 1 26.06 91 SER A C 1
ATOM 772 O O . SER A 1 91 ? 46.656 -1.208 49.938 1 26.06 91 SER A O 1
ATOM 774 N N . LYS A 1 92 ? 46.5 -3.191 50.812 1 29.59 92 LYS A N 1
ATOM 775 C CA . LYS A 1 92 ? 46.25 -3.814 49.5 1 29.59 92 LYS A CA 1
ATOM 776 C C . LYS A 1 92 ? 44.812 -3.535 49.031 1 29.59 92 LYS A C 1
ATOM 778 O O . LYS A 1 92 ? 44.438 -3.916 47.938 1 29.59 92 LYS A O 1
ATOM 783 N N . LEU A 1 93 ? 44 -3.066 49.938 1 31.41 93 LEU A N 1
ATOM 784 C CA . LEU A 1 93 ? 42.625 -2.967 49.5 1 31.41 93 LEU A CA 1
ATOM 785 C C . LEU A 1 93 ? 42.406 -1.754 48.594 1 31.41 93 LEU A C 1
ATOM 787 O O . LEU A 1 93 ? 41.562 -1.766 47.719 1 31.41 93 LEU A O 1
ATOM 791 N N . TYR A 1 94 ? 43.219 -0.627 48.844 1 35 94 TYR A N 1
ATOM 792 C CA . TYR A 1 94 ? 42.938 0.575 48.062 1 35 94 TYR A CA 1
ATOM 793 C C . TYR A 1 94 ? 43.406 0.414 46.625 1 35 94 TYR A C 1
ATOM 795 O O . TYR A 1 94 ? 42.812 0.979 45.688 1 35 94 TYR A O 1
ATOM 803 N N . LYS A 1 95 ? 44.594 -0.273 46.406 1 36.25 95 LYS A N 1
ATOM 804 C CA . LYS A 1 95 ? 45.094 -0.443 45.031 1 36.25 95 LYS A CA 1
ATOM 805 C C . LYS A 1 95 ? 44.125 -1.305 44.219 1 36.25 95 LYS A C 1
ATOM 807 O O . LYS A 1 95 ? 44.062 -1.161 43 1 36.25 95 LYS A O 1
ATOM 812 N N . ASN A 1 96 ? 43.438 -2.186 44.875 1 39.44 96 ASN A N 1
ATOM 813 C CA . ASN A 1 96 ? 42.531 -3.057 44.094 1 39.44 96 ASN A CA 1
ATOM 814 C C . ASN A 1 96 ? 41.312 -2.305 43.594 1 39.44 96 ASN A C 1
ATOM 816 O O . ASN A 1 96 ? 40.75 -2.646 42.562 1 39.44 96 ASN A O 1
ATOM 820 N N . GLU A 1 97 ? 40.844 -1.254 44.375 1 43.88 97 GLU A N 1
ATOM 821 C CA . GLU A 1 97 ? 39.688 -0.529 43.844 1 43.88 97 GLU A CA 1
ATOM 822 C C . GLU A 1 97 ? 40.094 0.371 42.688 1 43.88 97 GLU A C 1
ATOM 824 O O . GLU A 1 97 ? 39.344 0.514 41.719 1 43.88 97 GLU A O 1
ATOM 829 N N . GLU A 1 98 ? 41.281 1.044 42.719 1 43.06 98 GLU A N 1
ATOM 830 C CA . GLU A 1 98 ? 41.719 1.827 41.594 1 43.06 98 GLU A CA 1
ATOM 831 C C . GLU A 1 98 ? 42.062 0.928 40.406 1 43.06 98 GLU A C 1
ATOM 833 O O . GLU A 1 98 ? 41.781 1.284 39.25 1 43.06 98 GLU A O 1
ATOM 838 N N . MET A 1 99 ? 42.625 -0.285 40.625 1 42.53 99 MET A N 1
ATOM 839 C CA . MET A 1 99 ? 42.875 -1.215 39.531 1 42.53 99 MET A CA 1
ATOM 840 C C . MET A 1 99 ? 41.562 -1.752 39 1 42.53 99 MET A C 1
ATOM 842 O O . MET A 1 99 ? 41.438 -2.023 37.781 1 42.53 99 MET A O 1
ATOM 846 N N . LYS A 1 100 ? 40.531 -1.929 39.875 1 44.72 100 LYS A N 1
ATOM 847 C CA . LYS A 1 100 ? 39.25 -2.344 39.375 1 44.72 100 LYS A CA 1
ATOM 848 C C . LYS A 1 100 ? 38.562 -1.206 38.625 1 44.72 100 LYS A C 1
ATOM 850 O O . LYS A 1 100 ? 37.906 -1.433 37.594 1 44.72 100 LYS A O 1
ATOM 855 N N . LYS A 1 101 ? 38.656 0.028 39.125 1 46.38 101 LYS A N 1
ATOM 856 C CA . LYS A 1 101 ? 38.094 1.142 38.344 1 46.38 101 LYS A CA 1
ATOM 857 C C . LYS A 1 101 ? 38.875 1.324 37.062 1 46.38 101 LYS A C 1
ATOM 859 O O . LYS A 1 101 ? 38.281 1.567 36 1 46.38 101 LYS A O 1
ATOM 864 N N . ASP A 1 102 ? 40.156 1.282 37.062 1 45.94 102 ASP A N 1
ATOM 865 C CA . ASP A 1 102 ? 40.969 1.319 35.844 1 45.94 102 ASP A CA 1
ATOM 866 C C . ASP A 1 102 ? 40.656 0.115 34.969 1 45.94 102 ASP A C 1
ATOM 868 O O . ASP A 1 102 ? 40.625 0.239 33.75 1 45.94 102 ASP A O 1
ATOM 872 N N . GLN A 1 103 ? 40.406 -1.044 35.5 1 47 103 GLN A N 1
ATOM 873 C CA . GLN A 1 103 ? 40.031 -2.213 34.719 1 47 103 GLN A CA 1
ATOM 874 C C . GLN A 1 103 ? 38.625 -2.07 34.156 1 47 103 GLN A C 1
ATOM 876 O O . GLN A 1 103 ? 38.344 -2.469 33.031 1 47 103 GLN A O 1
ATOM 881 N N . ILE A 1 104 ? 37.656 -1.62 34.969 1 47.91 104 ILE A N 1
ATOM 882 C CA . ILE A 1 104 ? 36.312 -1.366 34.469 1 47.91 104 ILE A CA 1
ATOM 883 C C . ILE A 1 104 ? 36.344 -0.254 33.406 1 47.91 104 ILE A C 1
ATOM 885 O O . ILE A 1 104 ? 35.688 -0.343 32.375 1 47.91 104 ILE A O 1
ATOM 889 N N . GLU A 1 105 ? 37.062 0.834 33.75 1 46.03 105 GLU A N 1
ATOM 890 C CA . GLU A 1 105 ? 37.25 1.887 32.75 1 46.03 105 GLU A CA 1
ATOM 891 C C . GLU A 1 105 ? 37.969 1.362 31.516 1 46.03 105 GLU A C 1
ATOM 893 O O . GLU A 1 105 ? 37.625 1.706 30.391 1 46.03 105 GLU A O 1
ATOM 898 N N . ASN A 1 106 ? 39 0.583 31.719 1 46.84 106 ASN A N 1
ATOM 899 C CA . ASN A 1 106 ? 39.688 -0.021 30.594 1 46.84 106 ASN A CA 1
ATOM 900 C C . ASN A 1 106 ? 38.812 -1.007 29.844 1 46.84 106 ASN A C 1
ATOM 902 O O . ASN A 1 106 ? 38.844 -1.082 28.609 1 46.84 106 ASN A O 1
ATOM 906 N N . LYS A 1 107 ? 38.062 -1.732 30.625 1 49.97 107 LYS A N 1
ATOM 907 C CA . LYS A 1 107 ? 37.125 -2.643 29.953 1 49.97 107 LYS A CA 1
ATOM 908 C C . LYS A 1 107 ? 36.031 -1.873 29.203 1 49.97 107 LYS A C 1
ATOM 910 O O . LYS A 1 107 ? 35.656 -2.248 28.094 1 49.97 107 LYS A O 1
ATOM 915 N N . SER A 1 108 ? 35.5 -0.845 29.859 1 53.12 108 SER A N 1
ATOM 916 C CA . SER A 1 108 ? 34.531 0.002 29.188 1 53.12 108 SER A CA 1
ATOM 917 C C . SER A 1 108 ? 35.125 0.719 27.984 1 53.12 108 SER A C 1
ATOM 919 O O . SER A 1 108 ? 34.469 0.863 26.953 1 53.12 108 SER A O 1
ATOM 921 N N . LEU A 1 109 ? 36.344 1.245 28.203 1 52.44 109 LEU A N 1
ATOM 922 C CA . LEU A 1 109 ? 37.062 1.856 27.078 1 52.44 109 LEU A CA 1
ATOM 923 C C . LEU A 1 109 ? 37.312 0.837 25.984 1 52.44 109 LEU A C 1
ATOM 925 O O . LEU A 1 109 ? 37.188 1.154 24.797 1 52.44 109 LEU A O 1
ATOM 929 N N . ASN A 1 110 ? 37.688 -0.373 26.484 1 62 110 ASN A N 1
ATOM 930 C CA . ASN A 1 110 ? 37.875 -1.442 25.5 1 62 110 ASN A CA 1
ATOM 931 C C . ASN A 1 110 ? 36.594 -1.814 24.797 1 62 110 ASN A C 1
ATOM 933 O O . ASN A 1 110 ? 36.562 -2.055 23.594 1 62 110 ASN A O 1
ATOM 937 N N . ASP A 1 111 ? 35.5 -1.708 25.594 1 74.31 111 ASP A N 1
ATOM 938 C CA . ASP A 1 111 ? 34.219 -2.031 24.984 1 74.31 111 ASP A CA 1
ATOM 939 C C . ASP A 1 111 ? 33.781 -0.95 24 1 74.31 111 ASP A C 1
ATOM 941 O O . ASP A 1 111 ? 33.281 -1.256 22.922 1 74.31 111 ASP A O 1
ATOM 945 N N . PHE A 1 112 ? 34.125 0.241 24.328 1 77.5 112 PHE A N 1
ATOM 946 C CA . PHE A 1 112 ? 33.75 1.341 23.438 1 77.5 112 PHE A CA 1
ATOM 947 C C . PHE A 1 112 ? 34.594 1.318 22.172 1 77.5 112 PHE A C 1
ATOM 949 O O . PHE A 1 112 ? 34.062 1.586 21.078 1 77.5 112 PHE A O 1
ATOM 956 N N . GLU A 1 113 ? 35.844 0.998 22.391 1 76.62 113 GLU A N 1
ATOM 957 C CA . GLU A 1 113 ? 36.719 0.906 21.219 1 76.62 113 GLU A CA 1
ATOM 958 C C . GLU A 1 113 ? 36.281 -0.24 20.312 1 76.62 113 GLU A C 1
ATOM 960 O O . GLU A 1 113 ? 36.344 -0.112 19.078 1 76.62 113 GLU A O 1
ATOM 965 N N . ASN A 1 114 ? 35.875 -1.244 20.969 1 80.06 114 ASN A N 1
ATOM 966 C CA . ASN A 1 114 ? 35.344 -2.365 20.188 1 80.06 114 ASN A CA 1
ATOM 967 C C . ASN A 1 114 ? 34.094 -1.995 19.438 1 80.06 114 ASN A C 1
ATOM 969 O O . ASN A 1 114 ? 33.875 -2.42 18.297 1 80.06 114 ASN A O 1
ATOM 973 N N . GLN A 1 115 ? 33.281 -1.229 20.047 1 85.06 115 GLN A N 1
ATOM 974 C CA . GLN A 1 115 ? 32.062 -0.781 19.406 1 85.06 115 GLN A CA 1
ATOM 975 C C . GLN A 1 115 ? 32.375 0.135 18.219 1 85.06 115 GLN A C 1
ATOM 977 O O . GLN A 1 115 ? 31.719 0.045 17.172 1 85.06 115 GLN A O 1
ATOM 982 N N . LYS A 1 116 ? 33.375 0.926 18.469 1 83.5 116 LYS A N 1
ATOM 983 C CA . LYS A 1 116 ? 33.781 1.829 17.391 1 83.5 116 LYS A CA 1
ATOM 984 C C . LYS A 1 116 ? 34.219 1.051 16.156 1 83.5 116 LYS A C 1
ATOM 986 O O . LYS A 1 116 ? 33.812 1.371 15.031 1 83.5 116 LYS A O 1
ATOM 991 N N . ILE A 1 117 ? 34.938 0.038 16.453 1 81.56 117 ILE A N 1
ATOM 992 C CA . ILE A 1 117 ? 35.438 -0.785 15.359 1 81.56 117 ILE A CA 1
ATOM 993 C C . ILE A 1 117 ? 34.281 -1.495 14.656 1 81.56 117 ILE A C 1
ATOM 995 O O . ILE A 1 117 ? 34.25 -1.558 13.43 1 81.56 117 ILE A O 1
ATOM 999 N N . ASN A 1 118 ? 33.375 -1.974 15.438 1 85.88 118 ASN A N 1
ATOM 1000 C CA . ASN A 1 118 ? 32.219 -2.674 14.875 1 85.88 118 ASN A CA 1
ATOM 1001 C C . ASN A 1 118 ? 31.375 -1.75 14.008 1 85.88 118 ASN A C 1
ATOM 1003 O O . ASN A 1 118 ? 30.906 -2.154 12.945 1 85.88 118 ASN A O 1
ATOM 1007 N N . TYR A 1 119 ? 31.234 -0.566 14.453 1 88.75 119 TYR A N 1
ATOM 1008 C CA . TYR A 1 119 ? 30.438 0.398 13.703 1 88.75 119 TYR A CA 1
ATOM 1009 C C . TYR A 1 119 ? 31.141 0.796 12.414 1 88.75 119 TYR A C 1
ATOM 1011 O O . TYR A 1 119 ? 30.5 0.939 11.367 1 88.75 119 TYR A O 1
ATOM 1019 N N . ILE A 1 120 ? 32.438 0.954 12.484 1 86.19 120 ILE A N 1
ATOM 1020 C CA . ILE A 1 120 ? 33.219 1.298 11.289 1 86.19 120 ILE A CA 1
ATOM 1021 C C . ILE A 1 120 ? 33.125 0.153 10.281 1 86.19 120 ILE A C 1
ATOM 1023 O O . ILE A 1 120 ? 32.969 0.384 9.086 1 86.19 120 ILE A O 1
ATOM 1027 N N . LYS A 1 121 ? 33.156 -1.038 10.758 1 86.12 121 LYS A N 1
ATOM 1028 C CA . LYS A 1 121 ? 33.031 -2.205 9.891 1 86.12 121 LYS A CA 1
ATOM 1029 C C . LYS A 1 121 ? 31.703 -2.227 9.18 1 86.12 121 LYS A C 1
ATOM 1031 O O . LYS A 1 121 ? 31.609 -2.592 8 1 86.12 121 LYS A O 1
ATOM 1036 N N . LYS A 1 122 ? 30.703 -1.84 9.891 1 89.62 122 LYS A N 1
ATOM 1037 C CA . LYS A 1 122 ? 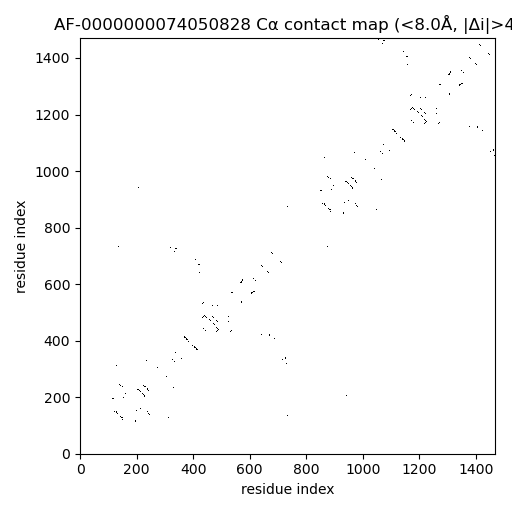29.359 -1.808 9.305 1 89.62 122 LYS A CA 1
ATOM 1038 C C . LYS A 1 122 ? 29.266 -0.739 8.219 1 89.62 122 LYS A C 1
ATOM 1040 O O . LYS A 1 122 ? 28.625 -0.952 7.188 1 89.62 122 LYS A O 1
ATOM 1045 N N . ILE A 1 123 ? 29.891 0.338 8.484 1 87.69 123 ILE A N 1
ATOM 1046 C CA . ILE A 1 123 ? 29.812 1.457 7.551 1 87.69 123 ILE A CA 1
ATOM 1047 C C . ILE A 1 123 ? 30.594 1.129 6.285 1 87.69 123 ILE A C 1
ATOM 1049 O O . ILE A 1 123 ? 30.156 1.441 5.176 1 87.69 123 ILE A O 1
ATOM 1053 N N . ILE A 1 124 ? 31.75 0.428 6.461 1 84.12 124 ILE A N 1
ATOM 1054 C CA . ILE A 1 124 ? 32.625 0.188 5.32 1 84.12 124 ILE A CA 1
ATOM 1055 C C . ILE A 1 124 ? 32.312 -1.177 4.707 1 84.12 124 ILE A C 1
ATOM 1057 O O . ILE A 1 124 ? 33.062 -1.679 3.875 1 84.12 124 ILE A O 1
ATOM 1061 N N . HIS A 1 125 ? 31.203 -1.72 5.145 1 85.12 125 HIS A N 1
ATOM 1062 C CA . HIS A 1 125 ? 30.828 -3.014 4.594 1 85.12 125 HIS A CA 1
ATOM 1063 C C . HIS A 1 125 ? 30.797 -2.977 3.068 1 85.12 125 HIS A C 1
ATOM 1065 O O . HIS A 1 125 ? 30.453 -1.947 2.475 1 85.12 125 HIS A O 1
ATOM 1071 N N . GLU A 1 126 ? 31.078 -4.027 2.457 1 81.44 126 GLU A N 1
ATOM 1072 C CA . GLU A 1 126 ? 31.203 -4.109 1.004 1 81.44 126 GLU A CA 1
ATOM 1073 C C . GLU A 1 126 ? 29.859 -3.889 0.322 1 81.44 126 GLU A C 1
ATOM 1075 O O . GLU A 1 126 ? 29.781 -3.17 -0.677 1 81.44 126 GLU A O 1
ATOM 1080 N N . LYS A 1 127 ? 28.875 -4.461 0.963 1 90.31 127 LYS A N 1
ATOM 1081 C CA . LYS A 1 127 ? 27.562 -4.32 0.349 1 90.31 127 LYS A CA 1
ATOM 1082 C C . LYS A 1 127 ? 26.828 -3.082 0.873 1 90.31 127 LYS A C 1
ATOM 1084 O O . LYS A 1 127 ? 26.875 -2.791 2.07 1 90.31 127 LYS A O 1
ATOM 1089 N N . GLU A 1 128 ? 26.172 -2.418 0.06 1 94.56 128 GLU A N 1
ATOM 1090 C CA . GLU A 1 128 ? 25.406 -1.227 0.415 1 94.56 128 GLU A CA 1
ATOM 1091 C C . GLU A 1 128 ? 24.141 -1.594 1.172 1 94.56 128 GLU A C 1
ATOM 1093 O O . GLU A 1 128 ? 23.656 -2.723 1.071 1 94.56 128 GLU A O 1
ATOM 1098 N N . THR A 1 129 ? 23.672 -0.715 1.974 1 97.56 129 THR A N 1
ATOM 1099 C CA . THR A 1 129 ? 22.359 -0.828 2.57 1 97.56 129 THR A CA 1
ATOM 1100 C C . THR A 1 129 ? 21.297 -0.226 1.652 1 97.56 129 THR A C 1
ATOM 1102 O O . THR A 1 129 ? 21.453 0.886 1.148 1 97.56 129 THR A O 1
ATOM 1105 N N . ILE A 1 130 ? 20.234 -1.005 1.411 1 97.75 130 ILE A N 1
ATOM 1106 C CA . ILE A 1 130 ? 19.234 -0.566 0.435 1 97.75 130 ILE A CA 1
ATOM 1107 C C . ILE A 1 130 ? 17.922 -0.267 1.139 1 97.75 130 ILE A C 1
ATOM 1109 O O . ILE A 1 130 ? 17.656 -0.777 2.232 1 97.75 130 ILE A O 1
ATOM 1113 N N . TYR A 1 131 ? 17.125 0.599 0.573 1 98.06 131 TYR A N 1
ATOM 1114 C CA . TYR A 1 131 ? 15.789 0.913 1.073 1 98.06 131 TYR A CA 1
ATOM 1115 C C . TYR A 1 131 ? 14.805 1.109 -0.076 1 98.06 131 TYR A C 1
ATOM 1117 O O . TYR A 1 131 ? 15.211 1.391 -1.205 1 98.06 131 TYR A O 1
ATOM 1125 N N . ALA A 1 132 ? 13.516 0.826 0.21 1 96.94 132 ALA A N 1
ATOM 1126 C CA . ALA A 1 132 ? 12.477 1.017 -0.8 1 96.94 132 ALA A CA 1
ATOM 1127 C C . ALA A 1 132 ? 11.086 0.986 -0.172 1 96.94 132 ALA A C 1
ATOM 1129 O O . ALA A 1 132 ? 10.922 0.534 0.964 1 96.94 132 ALA A O 1
ATOM 1130 N N . LEU A 1 133 ? 10.18 1.592 -0.916 1 96.31 133 LEU A N 1
ATOM 1131 C CA . LEU A 1 133 ? 8.766 1.442 -0.566 1 96.31 133 LEU A CA 1
ATOM 1132 C C . LEU A 1 133 ? 8.266 0.045 -0.914 1 96.31 133 LEU A C 1
ATOM 1134 O O . LEU A 1 133 ? 8.367 -0.386 -2.064 1 96.31 133 LEU A O 1
ATOM 1138 N N . SER A 1 134 ? 7.766 -0.683 0.081 1 95.06 134 SER A N 1
ATOM 1139 C CA . SER A 1 134 ? 7.348 -2.064 -0.13 1 95.06 134 SER A CA 1
ATOM 1140 C C . SER A 1 134 ? 5.84 -2.164 -0.323 1 95.06 134 SER A C 1
ATOM 1142 O O . SER A 1 134 ? 5.336 -3.176 -0.816 1 95.06 134 SER A O 1
ATOM 1144 N N . SER A 1 135 ? 5.07 -1.217 0.161 1 94.62 135 SER A N 1
ATOM 1145 C CA . SER A 1 135 ? 3.623 -1.191 -0.002 1 94.62 135 SER A CA 1
ATOM 1146 C C . SER A 1 135 ? 3.221 -0.415 -1.252 1 94.62 135 SER A C 1
ATOM 1148 O O . SER A 1 135 ? 4.082 0.047 -2.006 1 94.62 135 SER A O 1
ATOM 1150 N N . GLY A 1 136 ? 1.915 -0.332 -1.468 1 90.25 136 GLY A N 1
ATOM 1151 C CA . GLY A 1 136 ? 1.417 0.412 -2.613 1 90.25 136 GLY A CA 1
ATOM 1152 C C . GLY A 1 136 ? 1.731 1.895 -2.545 1 90.25 136 GLY A C 1
ATOM 1153 O O . GLY A 1 136 ? 1.962 2.438 -1.462 1 90.25 136 GLY A O 1
ATOM 1154 N N . THR A 1 137 ? 1.662 2.551 -3.664 1 87.19 137 THR A N 1
ATOM 1155 C CA . THR A 1 137 ? 2.09 3.941 -3.752 1 87.19 137 THR A CA 1
ATOM 1156 C C . THR A 1 137 ? 0.895 4.883 -3.629 1 87.19 137 THR A C 1
ATOM 1158 O O . THR A 1 137 ? 1.062 6.078 -3.385 1 87.19 137 THR A O 1
ATOM 1161 N N . ASN A 1 138 ? -0.236 4.391 -3.746 1 85.5 138 ASN A N 1
ATOM 1162 C CA . ASN A 1 138 ? -1.423 5.238 -3.684 1 85.5 138 ASN A CA 1
ATOM 1163 C C . ASN A 1 138 ? -1.706 5.703 -2.258 1 85.5 138 ASN A C 1
ATOM 1165 O O . ASN A 1 138 ? -1.214 5.109 -1.297 1 85.5 138 ASN A O 1
ATOM 1169 N N . LEU A 1 139 ? -2.465 6.812 -2.236 1 88.81 139 LEU A N 1
ATOM 1170 C CA . LEU A 1 139 ? -2.896 7.32 -0.937 1 88.81 139 LEU A CA 1
ATOM 1171 C C . LEU A 1 139 ? -3.592 6.227 -0.132 1 88.81 139 LEU A C 1
ATOM 1173 O O . LEU A 1 139 ? -4.449 5.512 -0.658 1 88.81 139 LEU A O 1
ATOM 1177 N N . SER A 1 140 ? -3.1 6 1.082 1 92.31 140 SER A N 1
ATOM 1178 C CA . SER A 1 140 ? -3.627 4.949 1.949 1 92.31 140 SER A CA 1
ATOM 1179 C C . SER A 1 140 ? -3.41 5.289 3.42 1 92.31 140 SER A C 1
ATOM 1181 O O . SER A 1 140 ? -2.861 6.344 3.746 1 92.31 140 SER A O 1
ATOM 1183 N N . ALA A 1 141 ? -3.939 4.434 4.281 1 93.38 141 ALA A N 1
ATOM 1184 C CA . ALA A 1 141 ? -3.744 4.648 5.715 1 93.38 141 ALA A CA 1
ATOM 1185 C C . ALA A 1 141 ? -2.303 4.352 6.121 1 93.38 141 ALA A C 1
ATOM 1187 O O . ALA A 1 141 ? -1.716 5.078 6.926 1 93.38 141 ALA A O 1
ATOM 1188 N N . ILE A 1 142 ? -1.751 3.33 5.508 1 96.25 142 ILE A N 1
ATOM 1189 C CA . ILE A 1 142 ? -0.425 2.9 5.938 1 96.25 142 ILE A CA 1
ATOM 1190 C C . ILE A 1 142 ? 0.449 2.625 4.715 1 96.25 142 ILE A C 1
ATOM 1192 O O . ILE A 1 142 ? -0.014 2.041 3.73 1 96.25 142 ILE A O 1
ATOM 1196 N N . SER A 1 143 ? 1.671 3.068 4.758 1 96.94 143 SER A N 1
ATOM 1197 C CA . SER A 1 143 ? 2.732 2.689 3.83 1 96.94 143 SER A CA 1
ATOM 1198 C C . SER A 1 143 ? 3.9 2.039 4.562 1 96.94 143 SER A C 1
ATOM 1200 O O . SER A 1 143 ? 4.137 2.322 5.738 1 96.94 143 SER A O 1
ATOM 1202 N N . ILE A 1 144 ? 4.602 1.144 3.889 1 98 144 ILE A N 1
ATOM 1203 C CA . ILE A 1 144 ? 5.707 0.423 4.504 1 98 144 ILE A CA 1
ATOM 1204 C C . ILE A 1 144 ? 7.004 0.735 3.764 1 98 144 ILE A C 1
ATOM 1206 O O . ILE A 1 144 ? 7.098 0.538 2.549 1 98 144 ILE A O 1
ATOM 1210 N N . ILE A 1 145 ? 7.961 1.229 4.441 1 98.25 145 ILE A N 1
ATOM 1211 C CA . ILE A 1 145 ? 9.312 1.412 3.918 1 98.25 145 ILE A CA 1
ATOM 1212 C C . ILE A 1 145 ? 10.242 0.367 4.523 1 98.25 145 ILE A C 1
ATOM 1214 O O . ILE A 1 145 ? 10.32 0.224 5.746 1 98.25 145 ILE A O 1
ATOM 1218 N N . ARG A 1 146 ? 10.922 -0.33 3.678 1 98.38 146 ARG A N 1
ATOM 1219 C CA . ARG A 1 146 ? 11.82 -1.391 4.121 1 98.38 146 ARG A CA 1
ATOM 1220 C C . ARG A 1 146 ? 13.281 -1 3.902 1 98.38 146 ARG A C 1
ATOM 1222 O O . ARG A 1 146 ? 13.625 -0.413 2.875 1 98.38 146 ARG A O 1
ATOM 1229 N N . ILE A 1 147 ? 14.125 -1.293 4.875 1 98.62 147 ILE A N 1
ATOM 1230 C CA . ILE A 1 147 ? 15.57 -1.085 4.828 1 98.62 147 ILE A CA 1
ATOM 1231 C C . ILE A 1 147 ? 16.297 -2.404 5.09 1 98.62 147 ILE A C 1
ATOM 1233 O O . ILE A 1 147 ? 15.93 -3.143 6.012 1 98.62 147 ILE A O 1
ATOM 1237 N N . SER A 1 148 ? 17.281 -2.771 4.281 1 98.44 148 SER A N 1
ATOM 1238 C CA . SER A 1 148 ? 18.016 -4.016 4.445 1 98.44 148 SER A CA 1
ATOM 1239 C C . SER A 1 148 ? 19.516 -3.789 4.262 1 98.44 148 SER A C 1
ATOM 1241 O O . SER A 1 148 ? 19.938 -3.154 3.295 1 98.44 148 SER A O 1
ATOM 1243 N N . GLY A 1 149 ? 20.281 -4.258 5.148 1 97.75 149 GLY A N 1
ATOM 1244 C CA . GLY A 1 149 ? 21.734 -4.137 5.098 1 97.75 149 GLY A CA 1
ATOM 1245 C C . GLY A 1 149 ? 22.359 -3.998 6.465 1 97.75 149 GLY A C 1
ATOM 1246 O O . GLY A 1 149 ? 21.672 -4.016 7.484 1 97.75 149 GLY A O 1
ATOM 1247 N N . SER A 1 150 ? 23.641 -3.797 6.488 1 95.44 150 SER A N 1
ATOM 1248 C CA . SER A 1 150 ? 24.406 -3.762 7.727 1 95.44 150 SER A CA 1
ATOM 1249 C C . SER A 1 150 ? 24.094 -2.5 8.531 1 95.44 150 SER A C 1
ATOM 1251 O O . SER A 1 150 ? 24.219 -2.492 9.758 1 95.44 150 SER A O 1
ATOM 1253 N N . LEU A 1 151 ? 23.609 -1.448 7.875 1 96.69 151 LEU A N 1
ATOM 1254 C CA . LEU A 1 151 ? 23.375 -0.173 8.547 1 96.69 151 LEU A CA 1
ATOM 1255 C C . LEU A 1 151 ? 21.906 0.006 8.883 1 96.69 151 LEU A C 1
ATOM 1257 O O . LEU A 1 151 ? 21.5 1.069 9.359 1 96.69 151 LEU A O 1
ATOM 1261 N N . SER A 1 152 ? 21.094 -0.955 8.641 1 97.81 152 SER A N 1
ATOM 1262 C CA . SER A 1 152 ? 19.641 -0.832 8.766 1 97.81 152 SER A CA 1
ATOM 1263 C C . SER A 1 152 ? 19.25 -0.351 10.164 1 97.81 152 SER A C 1
ATOM 1265 O O . SER A 1 152 ? 18.484 0.603 10.305 1 97.81 152 SER A O 1
ATOM 1267 N N . LYS A 1 153 ? 19.781 -0.981 11.164 1 96.69 153 LYS A N 1
ATOM 1268 C CA . LYS A 1 153 ? 19.453 -0.615 12.539 1 96.69 153 LYS A CA 1
ATOM 1269 C C . LYS A 1 153 ? 19.969 0.788 12.875 1 96.69 153 LYS A C 1
ATOM 1271 O O . LYS A 1 153 ? 19.266 1.562 13.531 1 96.69 153 LYS A O 1
ATOM 1276 N N . ILE A 1 154 ? 21.141 1.129 12.43 1 95.88 154 ILE A N 1
ATOM 1277 C CA . ILE A 1 154 ? 21.766 2.428 12.688 1 95.88 154 ILE A CA 1
ATOM 1278 C C . ILE A 1 154 ? 20.922 3.531 12.055 1 95.88 154 ILE A C 1
ATOM 1280 O O . ILE A 1 154 ? 20.688 4.574 12.672 1 95.88 154 ILE A O 1
ATOM 1284 N N . ILE A 1 155 ? 20.484 3.283 10.812 1 97.19 155 ILE A N 1
ATOM 1285 C CA . ILE A 1 155 ? 19.641 4.242 10.109 1 97.19 155 ILE A CA 1
ATOM 1286 C C . ILE A 1 155 ? 18.375 4.512 10.93 1 97.19 155 ILE A C 1
ATOM 1288 O O . ILE A 1 155 ? 18 5.668 11.117 1 97.19 155 ILE A O 1
ATOM 1292 N N . LEU A 1 156 ? 17.766 3.443 11.445 1 97.62 156 LEU A N 1
ATOM 1293 C CA . LEU A 1 156 ? 16.562 3.574 12.258 1 97.62 156 LEU A CA 1
ATOM 1294 C C . LEU A 1 156 ? 16.844 4.398 13.508 1 97.62 156 LEU A C 1
ATOM 1296 O O . LEU A 1 156 ? 16.078 5.305 13.844 1 97.62 156 LEU A O 1
ATOM 1300 N N . GLU A 1 157 ? 17.922 4.113 14.195 1 96 157 GLU A N 1
ATOM 1301 C CA . GLU A 1 157 ? 18.281 4.789 15.438 1 96 157 GLU A CA 1
ATOM 1302 C C . GLU A 1 157 ? 18.5 6.281 15.211 1 96 157 GLU A C 1
ATOM 1304 O O . GLU A 1 157 ? 18.125 7.105 16.047 1 96 157 GLU A O 1
ATOM 1309 N N . ILE A 1 158 ? 19.047 6.641 14.102 1 94.38 158 ILE A N 1
ATOM 1310 C CA . ILE A 1 158 ? 19.281 8.039 13.766 1 94.38 158 ILE A CA 1
ATOM 1311 C C . ILE A 1 158 ? 17.953 8.734 13.492 1 94.38 158 ILE A C 1
ATOM 1313 O O . ILE A 1 158 ? 17.719 9.859 13.953 1 94.38 158 ILE A O 1
ATOM 1317 N N . LEU A 1 159 ? 17.078 8.07 12.773 1 95.88 159 LEU A N 1
ATOM 1318 C CA . LEU A 1 159 ? 15.781 8.648 12.406 1 95.88 159 LEU A CA 1
ATOM 1319 C C . LEU A 1 159 ? 14.914 8.859 13.641 1 95.88 159 LEU A C 1
ATOM 1321 O O . LEU A 1 159 ? 14.062 9.75 13.664 1 95.88 159 LEU A O 1
ATOM 1325 N N . LEU A 1 160 ? 15.125 8.086 14.703 1 95.5 160 LEU A N 1
ATOM 1326 C CA . LEU A 1 160 ? 14.297 8.133 15.898 1 95.5 160 LEU A CA 1
ATOM 1327 C C . LEU A 1 160 ? 14.797 9.188 16.875 1 95.5 160 LEU A C 1
ATOM 1329 O O . LEU A 1 160 ? 14.125 9.516 17.859 1 95.5 160 LEU A O 1
ATOM 1333 N N . HIS A 1 161 ? 15.898 9.711 16.594 1 90.25 161 HIS A N 1
ATOM 1334 C CA . HIS A 1 161 ? 16.547 10.578 17.578 1 90.25 161 HIS A CA 1
ATOM 1335 C C . HIS A 1 161 ? 16.266 12.047 17.281 1 90.25 161 HIS A C 1
ATOM 1337 O O . HIS A 1 161 ? 16.453 12.516 16.156 1 90.25 161 HIS A O 1
ATOM 1343 N N . LYS A 1 162 ? 15.75 12.734 18.375 1 84.56 162 LYS A N 1
ATOM 1344 C CA . LYS A 1 162 ? 15.602 14.188 18.328 1 84.56 162 LYS A CA 1
ATOM 1345 C C . LYS A 1 162 ? 16.812 14.883 18.938 1 84.56 162 LYS A C 1
ATOM 1347 O O . LYS A 1 162 ? 17.203 14.57 20.062 1 84.56 162 LYS A O 1
ATOM 1352 N N . ASP A 1 163 ? 17.562 15.68 18.188 1 67.25 163 ASP A N 1
ATOM 1353 C CA . ASP A 1 163 ? 18.734 16.359 18.719 1 67.25 163 ASP A CA 1
ATOM 1354 C C . ASP A 1 163 ? 18.344 17.359 19.812 1 67.25 163 ASP A C 1
ATOM 1356 O O . ASP A 1 163 ? 17.391 18.109 19.656 1 67.25 163 ASP A O 1
ATOM 1360 N N . VAL A 1 164 ? 18.578 17.141 21.031 1 53.5 164 VAL A N 1
ATOM 1361 C CA . VAL A 1 164 ? 18.391 18.125 22.094 1 53.5 164 VAL A CA 1
ATOM 1362 C C . VAL A 1 164 ? 19.516 19.156 22.047 1 53.5 164 VAL A C 1
ATOM 1364 O O . VAL A 1 164 ? 20.688 18.797 22.062 1 53.5 164 VAL A O 1
ATOM 1367 N N . GLU A 1 165 ? 19.391 20.266 21.344 1 44.44 165 GLU A N 1
ATOM 1368 C CA . GLU A 1 165 ? 20.391 21.328 21.453 1 44.44 165 GLU A CA 1
ATOM 1369 C C . GLU A 1 165 ? 20.891 21.469 22.891 1 44.44 165 GLU A C 1
ATOM 1371 O O . GLU A 1 165 ? 20.109 21.688 23.812 1 44.44 165 GLU A O 1
ATOM 1376 N N . LYS A 1 166 ? 21.859 20.859 23.312 1 40.59 166 LYS A N 1
ATOM 1377 C CA . LYS A 1 166 ? 22.516 21.328 24.531 1 40.59 166 LYS A CA 1
ATOM 1378 C C . LYS A 1 166 ? 22.938 22.781 24.406 1 40.59 166 LYS A C 1
ATOM 1380 O O . LYS A 1 166 ? 23.562 23.172 23.422 1 40.59 166 LYS A O 1
ATOM 1385 N N . LYS A 1 167 ? 22.422 23.703 25.219 1 36.91 167 LYS A N 1
ATOM 1386 C CA . LYS A 1 167 ? 23 25.016 25.516 1 36.91 167 LYS A CA 1
ATOM 1387 C C . LYS A 1 167 ? 24.484 24.891 25.812 1 36.91 167 LYS A C 1
ATOM 1389 O O . LYS A 1 167 ? 24.875 24.188 26.766 1 36.91 167 LYS A O 1
ATOM 1394 N N . ASP A 1 168 ? 25.312 24.922 24.859 1 32.88 168 ASP A N 1
ATOM 1395 C CA . ASP A 1 168 ? 26.688 25.219 25.297 1 32.88 168 ASP A CA 1
ATOM 1396 C C . ASP A 1 168 ? 26.688 26.281 26.391 1 32.88 168 ASP A C 1
ATOM 1398 O O . ASP A 1 168 ? 26.109 27.359 26.234 1 32.88 168 ASP A O 1
ATOM 1402 N N . ASP A 1 169 ? 26.922 25.938 27.641 1 31.84 169 ASP A N 1
ATOM 1403 C CA . ASP A 1 169 ? 27.281 26.812 28.75 1 31.84 169 ASP A CA 1
ATOM 1404 C C . ASP A 1 169 ? 28.391 27.781 28.375 1 31.84 169 ASP A C 1
ATOM 1406 O O . ASP A 1 169 ? 29.109 28.281 29.234 1 31.84 169 ASP A O 1
ATOM 1410 N N . LYS A 1 170 ? 29.062 27.906 27.312 1 34.19 170 LYS A N 1
ATOM 1411 C CA . LYS A 1 170 ? 30.016 29.016 27.375 1 34.19 170 LYS A CA 1
ATOM 1412 C C . LYS A 1 170 ? 29.312 30.359 27.469 1 34.19 170 LYS A C 1
ATOM 1414 O O . LYS A 1 170 ? 28.688 30.812 26.5 1 34.19 170 LYS A O 1
ATOM 1419 N N . ILE A 1 171 ? 29.078 31.094 28.625 1 30.53 171 ILE A N 1
ATOM 1420 C CA . ILE A 1 171 ? 28.766 32.438 29.125 1 30.53 171 ILE A CA 1
ATOM 1421 C C . ILE A 1 171 ? 29.531 33.469 28.312 1 30.53 171 ILE A C 1
ATOM 1423 O O . ILE A 1 171 ? 29.062 34.594 28.141 1 30.53 171 ILE A O 1
ATOM 1427 N N . ASN A 1 172 ? 30.891 33.406 28.141 1 27.25 172 ASN A N 1
ATOM 1428 C CA . ASN A 1 172 ? 31.609 34.656 27.953 1 27.25 172 ASN A CA 1
ATOM 1429 C C . ASN A 1 172 ? 31.312 35.281 26.578 1 27.25 172 ASN A C 1
ATOM 1431 O O . ASN A 1 172 ? 31.875 36.312 26.234 1 27.25 172 ASN A O 1
ATOM 1435 N N . SER A 1 173 ? 31.328 34.531 25.516 1 24.89 173 SER A N 1
ATOM 1436 C CA . SER A 1 173 ? 31.422 35.438 24.359 1 24.89 173 SER A CA 1
ATOM 1437 C C . SER A 1 173 ? 30.109 36.156 24.109 1 24.89 173 SER A C 1
ATOM 1439 O O . SER A 1 173 ? 29.031 35.625 24.406 1 24.89 173 SER A O 1
ATOM 1441 N N . TYR A 1 174 ? 30.125 37.562 23.953 1 24.69 174 TYR A N 1
ATOM 1442 C CA . TYR A 1 174 ? 29.141 38.594 23.609 1 24.69 174 TYR A CA 1
ATOM 1443 C C . TYR A 1 174 ? 28.141 38.062 22.594 1 24.69 174 TYR A C 1
ATOM 1445 O O . TYR A 1 174 ? 28.484 37.25 21.734 1 24.69 174 TYR A O 1
ATOM 1453 N N . PRO A 1 175 ? 26.875 38.188 22.938 1 26.98 175 PRO A N 1
ATOM 1454 C CA . PRO A 1 175 ? 25.75 37.812 22.062 1 26.98 175 PRO A CA 1
ATOM 1455 C C . PRO A 1 175 ? 25.938 38.281 20.625 1 26.98 175 PRO A C 1
ATOM 1457 O O . PRO A 1 175 ? 25.984 39.5 20.375 1 26.98 175 PRO A O 1
ATOM 1460 N N . ILE A 1 176 ? 27.047 37.812 19.922 1 27.28 176 ILE A N 1
ATOM 1461 C CA . ILE A 1 176 ? 27.047 38.312 18.531 1 27.28 176 ILE A CA 1
ATOM 1462 C C . ILE A 1 176 ? 25.625 38.219 17.969 1 27.28 176 ILE A C 1
ATOM 1464 O O . ILE A 1 176 ? 24.969 37.156 18.078 1 27.28 176 ILE A O 1
ATOM 1468 N N . GLN A 1 177 ? 24.938 39.312 17.812 1 25.53 177 GLN A N 1
ATOM 1469 C CA . GLN A 1 177 ? 23.719 39.594 17.062 1 25.53 177 GLN A CA 1
ATOM 1470 C C . GLN A 1 177 ? 23.641 38.75 15.805 1 25.53 177 GLN A C 1
ATOM 1472 O O . GLN A 1 177 ? 24.406 38.969 14.852 1 25.53 177 GLN A O 1
ATOM 1477 N N . LEU A 1 178 ? 23.469 37.531 15.984 1 28.66 178 LEU A N 1
ATOM 1478 C CA . LEU A 1 178 ? 23.297 36.75 14.766 1 28.66 178 LEU A CA 1
ATOM 1479 C C . LEU A 1 178 ? 22.312 37.406 13.828 1 28.66 178 LEU A C 1
ATOM 1481 O O . LEU A 1 178 ? 21.188 37.75 14.234 1 28.66 178 LEU A O 1
ATOM 1485 N N . SER A 1 179 ? 22.719 38.188 12.891 1 28.19 179 SER A N 1
ATOM 1486 C CA . SER A 1 179 ? 21.938 38.812 11.828 1 28.19 179 SER A CA 1
ATOM 1487 C C . SER A 1 179 ? 20.844 37.906 11.32 1 28.19 179 SER A C 1
ATOM 1489 O O . SER A 1 179 ? 20.938 36.688 11.438 1 28.19 179 SER A O 1
ATOM 1491 N N . GLU A 1 180 ? 19.562 38.375 11.07 1 29.88 180 GLU A N 1
ATOM 1492 C CA . GLU A 1 180 ? 18.328 37.844 10.516 1 29.88 180 GLU A CA 1
ATOM 1493 C C . GLU A 1 180 ? 18.625 36.75 9.484 1 29.88 180 GLU A C 1
ATOM 1495 O O . GLU A 1 180 ? 17.766 35.906 9.211 1 29.88 180 GLU A O 1
ATOM 1500 N N . ARG A 1 181 ? 19.672 36.812 8.742 1 31.36 181 ARG A N 1
ATOM 1501 C CA . ARG A 1 181 ? 20.203 35.938 7.703 1 31.36 181 ARG A CA 1
ATOM 1502 C C . ARG A 1 181 ? 20.609 34.594 8.289 1 31.36 181 ARG A C 1
ATOM 1504 O O . ARG A 1 181 ? 20.578 33.562 7.598 1 31.36 181 ARG A O 1
ATOM 1511 N N . ASP A 1 182 ? 21.188 34.438 9.391 1 32.38 182 ASP A N 1
ATOM 1512 C CA . ASP A 1 182 ? 21.812 33.281 10.008 1 32.38 182 ASP A CA 1
ATOM 1513 C C . ASP A 1 182 ? 20.781 32.438 10.758 1 32.38 182 ASP A C 1
ATOM 1515 O O . ASP A 1 182 ? 21.109 31.344 11.258 1 32.38 182 ASP A O 1
ATOM 1519 N N . ALA A 1 183 ? 19.719 32.906 11.383 1 35.59 183 ALA A N 1
ATOM 1520 C CA . ALA A 1 183 ? 18.578 32.219 11.977 1 35.59 183 ALA A CA 1
ATOM 1521 C C . ALA A 1 183 ? 17.969 31.234 11 1 35.59 183 ALA A C 1
ATOM 1523 O O . ALA A 1 183 ? 17.141 30.406 11.383 1 35.59 183 ALA A O 1
ATOM 1524 N N . LYS A 1 184 ? 17.969 31.484 9.727 1 38.72 184 LYS A N 1
ATOM 1525 C CA . LYS A 1 184 ? 17.344 30.719 8.648 1 38.72 184 LYS A CA 1
ATOM 1526 C C . LYS A 1 184 ? 18.016 29.344 8.508 1 38.72 184 LYS A C 1
ATOM 1528 O O . LYS A 1 184 ? 17.578 28.516 7.711 1 38.72 184 LYS A O 1
ATOM 1533 N N . LYS A 1 185 ? 19.281 29.172 8.766 1 37.78 185 LYS A N 1
ATOM 1534 C CA . LYS A 1 185 ? 19.875 27.875 8.5 1 37.78 185 LYS A CA 1
ATOM 1535 C C . LYS A 1 185 ? 19.75 26.938 9.703 1 37.78 185 LYS A C 1
ATOM 1537 O O . LYS A 1 185 ? 20.562 26.984 10.617 1 37.78 185 LYS A O 1
ATOM 1542 N N . LYS A 1 186 ? 18.641 26.516 10.078 1 44.44 186 LYS A N 1
ATOM 1543 C CA . LYS A 1 186 ? 18.609 25.391 11.008 1 44.44 186 LYS A CA 1
ATOM 1544 C C . LYS A 1 186 ? 19.797 24.469 10.789 1 44.44 186 LYS A C 1
ATOM 1546 O O . LYS A 1 186 ? 20.016 23.984 9.68 1 44.44 186 LYS A O 1
ATOM 1551 N N . LYS A 1 187 ? 20.781 24.422 11.641 1 47.19 187 LYS A N 1
ATOM 1552 C CA . LYS A 1 187 ? 22 23.625 11.594 1 47.19 187 LYS A CA 1
ATOM 1553 C C . LYS A 1 187 ? 21.688 22.141 11.453 1 47.19 187 LYS A C 1
ATOM 1555 O O . LYS A 1 187 ? 20.969 21.562 12.281 1 47.19 187 LYS A O 1
ATOM 1560 N N . LYS A 1 188 ? 21.906 21.609 10.312 1 57.31 188 LYS A N 1
ATOM 1561 C CA . LYS A 1 188 ? 21.875 20.156 10.07 1 57.31 188 LYS A CA 1
ATOM 1562 C C . LYS A 1 188 ? 22.656 19.406 11.141 1 57.31 188 LYS A C 1
ATOM 1564 O O . LYS A 1 188 ? 23.719 19.859 11.57 1 57.31 188 LYS A O 1
ATOM 1569 N N . LYS A 1 189 ? 22.125 18.406 11.836 1 60.12 189 LYS A N 1
ATOM 1570 C CA . LYS A 1 189 ? 22.75 17.531 12.82 1 60.12 189 LYS A CA 1
ATOM 1571 C C . LYS A 1 189 ? 24.172 17.172 12.422 1 60.12 189 LYS A C 1
ATOM 1573 O O . LYS A 1 189 ? 24.422 16.734 11.297 1 60.12 189 LYS A O 1
ATOM 1578 N N . LYS A 1 190 ? 25.188 17.703 13.062 1 66.88 190 LYS A N 1
ATOM 1579 C CA . LYS A 1 190 ? 26.516 17.156 12.875 1 66.88 190 LYS A CA 1
ATOM 1580 C C . LYS A 1 190 ? 26.734 15.922 13.742 1 66.88 190 LYS A C 1
ATOM 1582 O O . LYS A 1 190 ? 26.469 15.945 14.938 1 66.88 190 LYS A O 1
ATOM 1587 N N . TRP A 1 191 ? 26.906 14.797 13.078 1 80.06 191 TRP A N 1
ATOM 1588 C CA . TRP A 1 191 ? 27.047 13.523 13.766 1 80.06 191 TRP A CA 1
ATOM 1589 C C . TRP A 1 191 ? 28.5 13.078 13.789 1 80.06 191 TRP A C 1
ATOM 1591 O O . TRP A 1 191 ? 29.234 13.273 12.812 1 80.06 191 TRP A O 1
ATOM 1601 N N . ASN A 1 192 ? 28.984 12.742 14.914 1 83.81 192 ASN A N 1
ATOM 1602 C CA . ASN A 1 192 ? 30.234 12 15.008 1 83.81 192 ASN A CA 1
ATOM 1603 C C . ASN A 1 192 ? 30 10.531 15.375 1 83.81 192 ASN A C 1
ATOM 1605 O O . ASN A 1 192 ? 28.875 10.148 15.68 1 83.81 192 ASN A O 1
ATOM 1609 N N . LEU A 1 193 ? 30.953 9.789 15.148 1 88 193 LEU A N 1
ATOM 1610 C CA . LEU A 1 193 ? 30.812 8.352 15.344 1 88 193 LEU A CA 1
ATOM 1611 C C . LEU A 1 193 ? 30.406 8.039 16.781 1 88 193 LEU A C 1
ATOM 1613 O O . LEU A 1 193 ? 29.578 7.156 17.016 1 88 193 LEU A O 1
ATOM 1617 N N . GLU A 1 194 ? 30.922 8.75 17.75 1 86.25 194 GLU A N 1
ATOM 1618 C CA . GLU A 1 194 ? 30.609 8.539 19.156 1 86.25 194 GLU A CA 1
ATOM 1619 C C . GLU A 1 194 ? 29.141 8.82 19.453 1 86.25 194 GLU A C 1
ATOM 1621 O O . GLU A 1 194 ? 28.5 8.094 20.219 1 86.25 194 GLU A O 1
ATOM 1626 N N . GLN A 1 195 ? 28.672 9.844 18.844 1 87.31 195 GLN A N 1
ATOM 1627 C CA . GLN A 1 195 ? 27.281 10.211 19.016 1 87.31 195 GLN A CA 1
ATOM 1628 C C . GLN A 1 195 ? 26.359 9.117 18.484 1 87.31 195 GLN A C 1
ATOM 1630 O O . GLN A 1 195 ? 25.344 8.789 19.094 1 87.31 195 GLN A O 1
ATOM 1635 N N . ILE A 1 196 ? 26.688 8.555 17.391 1 89.94 196 ILE A N 1
ATOM 1636 C CA . ILE A 1 196 ? 25.859 7.531 16.75 1 89.94 196 ILE A CA 1
ATOM 1637 C C . ILE A 1 196 ? 25.859 6.266 17.609 1 89.94 196 ILE A C 1
ATOM 1639 O O . ILE A 1 196 ? 24.828 5.605 17.75 1 89.94 196 ILE A O 1
ATOM 1643 N N . ILE A 1 197 ? 26.984 5.98 18.172 1 90.12 197 ILE A N 1
ATOM 1644 C CA . ILE A 1 197 ? 27.109 4.789 19.016 1 90.12 197 ILE A CA 1
ATOM 1645 C C . ILE A 1 197 ? 26.234 4.945 20.25 1 90.12 197 ILE A C 1
ATOM 1647 O O . ILE A 1 197 ? 25.625 3.977 20.719 1 90.12 197 ILE A O 1
ATOM 1651 N N . LYS A 1 198 ? 26.125 6.133 20.703 1 88.81 198 LYS A N 1
ATOM 1652 C CA . LYS A 1 198 ? 25.344 6.41 21.906 1 88.81 198 LYS A CA 1
ATOM 1653 C C . LYS A 1 198 ? 23.844 6.297 21.625 1 88.81 198 LYS A C 1
ATOM 1655 O O . LYS A 1 198 ? 23.031 6.164 22.547 1 88.81 198 LYS A O 1
ATOM 1660 N N . LEU A 1 199 ? 23.438 6.32 20.406 1 90 199 LEU A N 1
ATOM 1661 C CA . LEU A 1 199 ? 22.031 6.234 20.016 1 90 199 LEU A CA 1
ATOM 1662 C C . LEU A 1 199 ? 21.547 4.793 20.047 1 90 199 LEU A C 1
ATOM 1664 O O . LEU A 1 199 ? 20.359 4.527 19.844 1 90 199 LEU A O 1
ATOM 1668 N N . LYS A 1 200 ? 22.391 3.893 20.328 1 89.62 200 LYS A N 1
ATOM 1669 C CA . LYS A 1 200 ? 22.047 2.475 20.266 1 89.62 200 LYS A CA 1
ATOM 1670 C C . LYS A 1 200 ? 20.859 2.152 21.172 1 89.62 200 LYS A C 1
ATOM 1672 O O . LYS A 1 200 ? 20.844 2.527 22.344 1 89.62 200 LYS A O 1
ATOM 1677 N N . LYS A 1 201 ? 19.859 1.568 20.578 1 90 201 LYS A N 1
ATOM 1678 C CA . LYS A 1 201 ? 18.656 1.153 21.297 1 90 201 LYS A CA 1
ATOM 1679 C C . LYS A 1 201 ? 18.516 -0.366 21.312 1 90 201 LYS A C 1
ATOM 1681 O O . LYS A 1 201 ? 18.938 -1.04 20.359 1 90 201 LYS A O 1
ATOM 1686 N N . ASN A 1 202 ? 17.969 -0.799 22.344 1 90.81 202 ASN A N 1
ATOM 1687 C CA . ASN A 1 202 ? 17.625 -2.217 22.406 1 90.81 202 ASN A CA 1
ATOM 1688 C C . ASN A 1 202 ? 16.234 -2.486 21.828 1 90.81 202 ASN A C 1
ATOM 1690 O O . ASN A 1 202 ? 15.234 -2.35 22.531 1 90.81 202 ASN A O 1
ATOM 1694 N N . ILE A 1 203 ? 16.188 -2.869 20.672 1 93.88 203 ILE A N 1
ATOM 1695 C CA . ILE A 1 203 ? 14.938 -3.148 19.984 1 93.88 203 ILE A CA 1
ATOM 1696 C C . ILE A 1 203 ? 14.75 -4.66 19.844 1 93.88 203 ILE A C 1
ATOM 1698 O O . ILE A 1 203 ? 15.609 -5.348 19.281 1 93.88 203 ILE A O 1
ATOM 1702 N N . GLU A 1 204 ? 13.688 -5.168 20.344 1 94.56 204 GLU A N 1
ATOM 1703 C CA . GLU A 1 204 ? 13.375 -6.586 20.203 1 94.56 204 GLU A CA 1
ATOM 1704 C C . GLU A 1 204 ? 13 -6.93 18.766 1 94.56 204 GLU A C 1
ATOM 1706 O O . GLU A 1 204 ? 12.258 -6.191 18.109 1 94.56 204 GLU A O 1
ATOM 1711 N N . SER A 1 205 ? 13.57 -8.062 18.312 1 95.88 205 SER A N 1
ATOM 1712 C CA . SER A 1 205 ? 13.297 -8.484 16.938 1 95.88 205 SER A CA 1
ATOM 1713 C C . SER A 1 205 ? 11.836 -8.867 16.766 1 95.88 205 SER A C 1
ATOM 1715 O O . SER A 1 205 ? 11.242 -9.492 17.641 1 95.88 205 SER A O 1
ATOM 1717 N N . ARG A 1 206 ? 11.211 -8.469 15.719 1 96.56 206 ARG A N 1
ATOM 1718 C CA . ARG A 1 206 ? 9.867 -8.82 15.281 1 96.56 206 ARG A CA 1
ATOM 1719 C C . ARG A 1 206 ? 8.812 -8.203 16.188 1 96.56 206 ARG A C 1
ATOM 1721 O O . ARG A 1 206 ? 7.699 -8.727 16.297 1 96.56 206 ARG A O 1
ATOM 1728 N N . LYS A 1 207 ? 9.18 -7.254 16.938 1 96.94 207 LYS A N 1
ATOM 1729 C CA . LYS A 1 207 ? 8.227 -6.531 17.766 1 96.94 207 LYS A CA 1
ATOM 1730 C C . LYS A 1 207 ? 7.91 -5.156 17.188 1 96.94 207 LYS A C 1
ATOM 1732 O O . LYS A 1 207 ? 8.805 -4.473 16.688 1 96.94 207 LYS A O 1
ATOM 1737 N N . LEU A 1 208 ? 6.684 -4.805 17.297 1 97.5 208 LEU A N 1
ATOM 1738 C CA . LEU A 1 208 ? 6.254 -3.514 16.766 1 97.5 208 LEU A CA 1
ATOM 1739 C C . LEU A 1 208 ? 6.363 -2.428 17.844 1 97.5 208 LEU A C 1
ATOM 1741 O O . LEU A 1 208 ? 5.941 -2.629 18.984 1 97.5 208 LEU A O 1
ATOM 1745 N N . TYR A 1 209 ? 6.957 -1.259 17.469 1 97.06 209 TYR A N 1
ATOM 1746 C CA . TYR A 1 209 ? 7.121 -0.108 18.344 1 97.06 209 TYR A CA 1
ATOM 1747 C C . TYR A 1 209 ? 6.543 1.151 17.719 1 97.06 209 TYR A C 1
ATOM 1749 O O . TYR A 1 209 ? 6.496 1.271 16.484 1 97.06 209 TYR A O 1
ATOM 1757 N N . TYR A 1 210 ? 6.059 2.01 18.562 1 96 210 TYR A N 1
ATOM 1758 C CA . TYR A 1 210 ? 5.523 3.297 18.125 1 96 210 TYR A CA 1
ATOM 1759 C C . TYR A 1 210 ? 6.484 4.43 18.469 1 96 210 TYR A C 1
ATOM 1761 O O . TYR A 1 210 ? 7.078 4.445 19.547 1 96 210 TYR A O 1
ATOM 1769 N N . SER A 1 211 ? 6.766 5.34 17.469 1 95.44 211 SER A N 1
ATOM 1770 C CA . SER A 1 211 ? 7.645 6.473 17.719 1 95.44 211 SER A CA 1
ATOM 1771 C C . SER A 1 211 ? 7.484 7.551 16.656 1 95.44 211 SER A C 1
ATOM 1773 O O . SER A 1 211 ? 6.84 7.328 15.633 1 95.44 211 SER A O 1
ATOM 1775 N N . LYS A 1 212 ? 8.023 8.672 17 1 95.69 212 LYS A N 1
ATOM 1776 C CA . LYS A 1 212 ? 8.141 9.742 16 1 95.69 212 LYS A CA 1
ATOM 1777 C C . LYS A 1 212 ? 9.43 9.602 15.203 1 95.69 212 LYS A C 1
ATOM 1779 O O . LYS A 1 212 ? 10.43 9.094 15.711 1 95.69 212 LYS A O 1
ATOM 1784 N N . ILE A 1 213 ? 9.391 9.969 14.031 1 96.12 213 ILE A N 1
ATOM 1785 C CA . ILE A 1 213 ? 10.57 10.008 13.18 1 96.12 213 ILE A CA 1
ATOM 1786 C C . ILE A 1 213 ? 10.914 11.453 12.828 1 96.12 213 ILE A C 1
ATOM 1788 O O . ILE A 1 213 ? 10.023 12.258 12.555 1 96.12 213 ILE A O 1
ATOM 1792 N N . TYR A 1 214 ? 12.203 11.703 12.758 1 93.62 214 TYR A N 1
ATOM 1793 C CA . TYR A 1 214 ? 12.672 13.078 12.578 1 93.62 214 TYR A CA 1
ATOM 1794 C C . TYR A 1 214 ? 13.547 13.188 11.336 1 93.62 214 TYR A C 1
ATOM 1796 O O . TYR A 1 214 ? 14.203 12.227 10.938 1 93.62 214 TYR A O 1
ATOM 1804 N N . ASP A 1 215 ? 13.477 14.352 10.766 1 89.25 215 ASP A N 1
ATOM 1805 C CA . ASP A 1 215 ? 14.375 14.609 9.648 1 89.25 215 ASP A CA 1
ATOM 1806 C C . ASP A 1 215 ? 15.711 15.164 10.141 1 89.25 215 ASP A C 1
ATOM 1808 O O . ASP A 1 215 ? 15.977 15.18 11.344 1 89.25 215 ASP A O 1
ATOM 1812 N N . ASN A 1 216 ? 16.578 15.508 9.227 1 81.81 216 ASN A N 1
ATOM 1813 C CA . ASN A 1 216 ? 17.922 15.977 9.555 1 81.81 216 ASN A CA 1
ATOM 1814 C C . ASN A 1 216 ? 17.875 17.328 10.25 1 81.81 216 ASN A C 1
ATOM 1816 O O . ASN A 1 216 ? 18.859 17.719 10.898 1 81.81 216 ASN A O 1
ATOM 1820 N N . SER A 1 217 ? 16.75 18.094 10.141 1 79.12 217 SER A N 1
ATOM 1821 C CA . SER A 1 217 ? 16.594 19.375 10.797 1 79.12 217 SER A CA 1
ATOM 1822 C C . SER A 1 217 ? 15.844 19.234 12.117 1 79.12 217 SER A C 1
ATOM 1824 O O . SER A 1 217 ? 15.383 20.234 12.68 1 79.12 217 SER A O 1
ATOM 1826 N N . ASN A 1 218 ? 15.531 17.984 12.539 1 85.25 218 ASN A N 1
ATOM 1827 C CA . ASN A 1 218 ? 14.875 17.656 13.805 1 85.25 218 ASN A CA 1
ATOM 1828 C C . ASN A 1 218 ? 13.375 17.953 13.742 1 85.25 218 ASN A C 1
ATOM 1830 O O . ASN A 1 218 ? 12.734 18.109 14.781 1 85.25 218 ASN A O 1
ATOM 1834 N N . ASP A 1 219 ? 12.945 18.156 12.578 1 87.75 219 ASP A N 1
ATOM 1835 C CA . ASP A 1 219 ? 11.5 18.25 12.414 1 87.75 219 ASP A CA 1
ATOM 1836 C C . ASP A 1 219 ? 10.852 16.875 12.367 1 87.75 219 ASP A C 1
ATOM 1838 O O . ASP A 1 219 ? 11.398 15.945 11.773 1 87.75 219 ASP A O 1
ATOM 1842 N N . ILE A 1 220 ? 9.734 16.812 12.984 1 94.06 220 ILE A N 1
ATOM 1843 C CA . ILE A 1 220 ? 9 15.555 12.945 1 94.06 220 ILE A CA 1
ATOM 1844 C C . ILE A 1 220 ? 8.477 15.305 11.539 1 94.06 220 ILE A C 1
ATOM 1846 O O . ILE A 1 220 ? 7.859 16.188 10.93 1 94.06 220 ILE A O 1
ATOM 1850 N N . ILE A 1 221 ? 8.734 14.156 11.031 1 96.31 221 ILE A N 1
ATOM 1851 C CA . ILE A 1 221 ? 8.219 13.797 9.719 1 96.31 221 ILE A CA 1
ATOM 1852 C C . ILE A 1 221 ? 6.855 13.117 9.859 1 96.31 221 ILE A C 1
ATOM 1854 O O . ILE A 1 221 ? 5.91 13.453 9.148 1 96.31 221 ILE A O 1
ATOM 1858 N N . ASP A 1 222 ? 6.789 12.148 10.805 1 97.44 222 ASP A N 1
ATOM 1859 C CA . ASP A 1 222 ? 5.57 11.367 10.992 1 97.44 222 ASP A CA 1
ATOM 1860 C C . ASP A 1 222 ? 5.609 10.602 12.32 1 97.44 222 ASP A C 1
ATOM 1862 O O . ASP A 1 222 ? 6.656 10.516 12.961 1 97.44 222 ASP A O 1
ATOM 1866 N N . ASN A 1 223 ? 4.438 10.25 12.758 1 96.88 223 ASN A N 1
ATOM 1867 C CA . ASN A 1 223 ? 4.305 9.211 13.773 1 96.88 223 ASN A CA 1
ATOM 1868 C C . ASN A 1 223 ? 4.227 7.82 13.156 1 96.88 223 ASN A C 1
ATOM 1870 O O . ASN A 1 223 ? 3.299 7.527 12.398 1 96.88 223 ASN A O 1
ATOM 1874 N N . VAL A 1 224 ? 5.207 6.996 13.539 1 97.38 224 VAL A N 1
ATOM 1875 C CA . VAL A 1 224 ? 5.301 5.75 12.781 1 97.38 224 VAL A CA 1
ATOM 1876 C C . VAL A 1 224 ? 5.332 4.566 13.742 1 97.38 224 VAL A C 1
ATOM 1878 O O . VAL A 1 224 ? 5.551 4.738 14.945 1 97.38 224 VAL A O 1
ATOM 1881 N N . ILE A 1 225 ? 4.988 3.4 13.211 1 97.88 225 ILE A N 1
ATOM 1882 C CA . ILE A 1 225 ? 5.309 2.107 13.812 1 97.88 225 ILE A CA 1
ATOM 1883 C C . ILE A 1 225 ? 6.508 1.488 13.094 1 97.88 225 ILE A C 1
ATOM 1885 O O . ILE A 1 225 ? 6.688 1.69 11.891 1 97.88 225 ILE A O 1
ATOM 1889 N N . TYR A 1 226 ? 7.395 0.892 13.828 1 98.06 226 TYR A N 1
ATOM 1890 C CA . TYR A 1 226 ? 8.539 0.271 13.18 1 98.06 226 TYR A CA 1
ATOM 1891 C C . TYR A 1 226 ? 8.812 -1.112 13.758 1 98.06 226 TYR A C 1
ATOM 1893 O O . TYR A 1 226 ? 8.359 -1.433 14.859 1 98.06 226 TYR A O 1
ATOM 1901 N N . ALA A 1 227 ? 9.477 -1.964 13.031 1 98.19 227 ALA A N 1
ATOM 1902 C CA . ALA A 1 227 ? 9.914 -3.299 13.422 1 98.19 227 ALA A CA 1
ATOM 1903 C C . ALA A 1 227 ? 11.336 -3.572 12.953 1 98.19 227 ALA A C 1
ATOM 1905 O O . ALA A 1 227 ? 11.758 -3.072 11.906 1 98.19 227 ALA A O 1
ATOM 1906 N N . TYR A 1 228 ? 12.055 -4.262 13.789 1 97.75 228 TYR A N 1
ATOM 1907 C CA . TYR A 1 228 ? 13.414 -4.695 13.484 1 97.75 228 TYR A CA 1
ATOM 1908 C C . TYR A 1 228 ? 13.492 -6.211 13.359 1 97.75 228 TYR A C 1
ATOM 1910 O O . TYR A 1 228 ? 12.961 -6.938 14.203 1 97.75 228 TYR A O 1
ATOM 1918 N N . PHE A 1 229 ? 14.039 -6.711 12.227 1 97.94 229 PHE A N 1
ATOM 1919 C CA . PHE A 1 229 ? 14.312 -8.125 12 1 97.94 229 PHE A CA 1
ATOM 1920 C C . PHE A 1 229 ? 15.812 -8.391 12.008 1 97.94 229 PHE A C 1
ATOM 1922 O O . PHE A 1 229 ? 16.531 -7.973 11.094 1 97.94 229 PHE A O 1
ATOM 1929 N N . LYS A 1 230 ? 16.234 -9.109 12.898 1 96.44 230 LYS A N 1
ATOM 1930 C CA . LYS A 1 230 ? 17.656 -9.367 13.062 1 96.44 230 LYS A CA 1
ATOM 1931 C C . LYS A 1 230 ? 18.141 -10.461 12.109 1 96.44 230 LYS A C 1
ATOM 1933 O O . LYS A 1 230 ? 17.453 -11.469 11.922 1 96.44 230 LYS A O 1
ATOM 1938 N N . SER A 1 231 ? 19.297 -10.273 11.508 1 95 231 SER A N 1
ATOM 1939 C CA . SER A 1 231 ? 19.938 -11.305 10.695 1 95 231 SER A CA 1
ATOM 1940 C C . SER A 1 231 ? 20.203 -12.562 11.516 1 95 231 SER A C 1
ATOM 1942 O O . SER A 1 231 ? 20.562 -12.484 12.688 1 95 231 SER A O 1
ATOM 1944 N N . PRO A 1 232 ? 19.906 -13.656 10.953 1 95.19 232 PRO A N 1
ATOM 1945 C CA . PRO A 1 232 ? 19.516 -14.008 9.586 1 95.19 232 PRO A CA 1
ATOM 1946 C C . PRO A 1 232 ? 18.016 -14.227 9.445 1 95.19 232 PRO A C 1
ATOM 1948 O O . PRO A 1 232 ? 17.547 -14.641 8.383 1 95.19 232 PRO A O 1
ATOM 1951 N N . ASN A 1 233 ? 17.25 -13.992 10.523 1 93.88 233 ASN A N 1
ATOM 1952 C CA . ASN A 1 233 ? 15.82 -14.273 10.508 1 93.88 233 ASN A CA 1
ATOM 1953 C C . ASN A 1 233 ? 15.031 -13.117 9.906 1 93.88 233 ASN A C 1
ATOM 1955 O O . ASN A 1 233 ? 14.203 -12.5 10.586 1 93.88 233 ASN A O 1
ATOM 1959 N N . SER A 1 234 ? 15.375 -12.836 8.781 1 96.69 234 SER A N 1
ATOM 1960 C CA . SER A 1 234 ? 14.711 -11.789 8.008 1 96.69 234 SER A CA 1
ATOM 1961 C C . SER A 1 234 ? 14.469 -12.242 6.574 1 96.69 234 SER A C 1
ATOM 1963 O O . SER A 1 234 ? 14.898 -13.32 6.172 1 96.69 234 SER A O 1
ATOM 1965 N N . TYR A 1 235 ? 13.773 -11.461 5.879 1 95.31 235 TYR A N 1
ATOM 1966 C CA . TYR A 1 235 ? 13.445 -11.781 4.492 1 95.31 235 TYR A CA 1
ATOM 1967 C C . TYR A 1 235 ? 14.711 -11.922 3.652 1 95.31 235 TYR A C 1
ATOM 1969 O O . TYR A 1 235 ? 14.852 -12.875 2.879 1 95.31 235 TYR A O 1
ATOM 1977 N N . THR A 1 236 ? 15.625 -10.977 3.766 1 96.81 236 THR A N 1
ATOM 1978 C CA . THR A 1 236 ? 16.828 -10.953 2.947 1 96.81 236 THR A CA 1
ATOM 1979 C C . THR A 1 236 ? 17.953 -11.758 3.607 1 96.81 236 THR A C 1
ATOM 1981 O O . THR A 1 236 ? 18.969 -12.055 2.971 1 96.81 236 THR A O 1
ATOM 1984 N N . GLY A 1 237 ? 17.828 -12.133 4.855 1 96.94 237 GLY A N 1
ATOM 1985 C CA . GLY A 1 237 ? 18.906 -12.758 5.602 1 96.94 237 GLY A CA 1
ATOM 1986 C C . GLY A 1 237 ? 19.828 -11.758 6.266 1 96.94 237 GLY A C 1
ATOM 1987 O O . GLY A 1 237 ? 20.734 -12.148 7.004 1 96.94 237 GLY A O 1
ATOM 1988 N N . GLU A 1 238 ? 19.594 -10.5 6.004 1 97.5 238 GLU A N 1
ATOM 1989 C CA . GLU A 1 238 ? 20.328 -9.391 6.613 1 97.5 238 GLU A CA 1
ATOM 1990 C C . GLU A 1 238 ? 19.5 -8.711 7.699 1 97.5 238 GLU A C 1
ATOM 1992 O O . GLU A 1 238 ? 18.406 -9.172 8.031 1 97.5 238 GLU A O 1
ATOM 1997 N N . ASP A 1 239 ? 20.125 -7.645 8.273 1 97.5 239 ASP A N 1
ATOM 1998 C CA . ASP A 1 239 ? 19.312 -6.812 9.156 1 97.5 239 ASP A CA 1
ATOM 1999 C C . ASP A 1 239 ? 18.281 -6.02 8.367 1 97.5 239 ASP A C 1
ATOM 2001 O O . ASP A 1 239 ? 18.625 -5.316 7.41 1 97.5 239 ASP A O 1
ATOM 2005 N N . VAL A 1 240 ? 17.047 -6.203 8.781 1 98.44 240 VAL A N 1
ATOM 2006 C CA . VAL A 1 240 ? 15.969 -5.543 8.047 1 98.44 240 VAL A CA 1
ATOM 2007 C C . VAL A 1 240 ? 15.141 -4.688 9.008 1 98.44 240 VAL A C 1
ATOM 2009 O O . VAL A 1 240 ? 14.875 -5.09 10.141 1 98.44 240 VAL A O 1
ATOM 2012 N N . VAL A 1 241 ? 14.82 -3.518 8.586 1 98.56 241 VAL A N 1
ATOM 2013 C CA . VAL A 1 241 ? 13.93 -2.617 9.312 1 98.56 241 VAL A CA 1
ATOM 2014 C C . VAL A 1 241 ? 12.727 -2.277 8.445 1 98.56 241 VAL A C 1
ATOM 2016 O O . VAL A 1 241 ? 12.859 -2.043 7.242 1 98.56 241 VAL A O 1
ATOM 2019 N N . GLU A 1 242 ? 11.594 -2.361 9.031 1 98.62 242 GLU A N 1
ATOM 2020 C CA . GLU A 1 242 ? 10.375 -1.89 8.375 1 98.62 242 GLU A CA 1
ATOM 2021 C C . GLU A 1 242 ? 9.766 -0.712 9.133 1 98.62 242 GLU A C 1
ATOM 2023 O O . GLU A 1 242 ? 9.609 -0.763 10.352 1 98.62 242 GLU A O 1
ATOM 2028 N N . ILE A 1 243 ? 9.469 0.365 8.406 1 98.5 243 ILE A N 1
ATOM 2029 C CA . ILE A 1 243 ? 8.82 1.556 8.953 1 98.5 243 ILE A CA 1
ATOM 2030 C C . ILE A 1 243 ? 7.402 1.671 8.391 1 98.5 243 ILE A C 1
ATOM 2032 O O . ILE A 1 243 ? 7.211 1.694 7.176 1 98.5 243 ILE A O 1
ATOM 2036 N N . TYR A 1 244 ? 6.438 1.639 9.266 1 98.19 244 TYR A N 1
ATOM 2037 C CA . TYR A 1 244 ? 5.031 1.812 8.906 1 98.19 244 TYR A CA 1
ATOM 2038 C C . TYR A 1 244 ? 4.59 3.254 9.125 1 98.19 244 TYR A C 1
ATOM 2040 O O . TYR A 1 244 ? 4.375 3.678 10.266 1 98.19 244 TYR A O 1
ATOM 2048 N N . CYS A 1 245 ? 4.461 3.994 8.078 1 97.94 245 CYS A N 1
ATOM 2049 C CA . CYS A 1 245 ? 4.094 5.406 8.164 1 97.94 245 CYS A CA 1
ATOM 2050 C C . CYS A 1 245 ? 2.736 5.656 7.516 1 97.94 245 CYS A C 1
ATOM 2052 O O . CYS A 1 245 ? 2.111 4.73 6.996 1 97.94 245 CYS A O 1
ATOM 2054 N N . HIS A 1 246 ? 2.207 6.812 7.703 1 97.06 246 HIS A N 1
ATOM 2055 C CA . HIS A 1 246 ? 0.967 7.172 7.027 1 97.06 246 HIS A CA 1
ATOM 2056 C C . HIS A 1 246 ? 1.144 7.156 5.512 1 97.06 246 HIS A C 1
ATOM 2058 O O . HIS A 1 246 ? 2.18 7.59 5 1 97.06 246 HIS A O 1
ATOM 2064 N N . GLY A 1 247 ? 0.151 6.59 4.871 1 94.69 247 GLY A N 1
ATOM 2065 C CA . GLY A 1 247 ? 0.256 6.324 3.447 1 94.69 247 GLY A CA 1
ATOM 2066 C C . GLY A 1 247 ? 0.082 7.566 2.594 1 94.69 247 GLY A C 1
ATOM 2067 O O . GLY A 1 247 ? -0.715 7.574 1.654 1 94.69 247 GLY A O 1
ATOM 2068 N N . ASN A 1 248 ? 0.709 8.672 2.891 1 93.31 248 ASN A N 1
ATOM 2069 C CA . ASN A 1 248 ? 0.819 9.891 2.104 1 93.31 248 ASN A CA 1
ATOM 2070 C C . ASN A 1 248 ? 2.119 9.93 1.305 1 93.31 248 ASN A C 1
ATOM 2072 O O . ASN A 1 248 ? 3.207 9.859 1.878 1 93.31 248 ASN A O 1
ATOM 2076 N N . PRO A 1 249 ? 1.95 9.969 -0.048 1 91.25 249 PRO A N 1
ATOM 2077 C CA . PRO A 1 249 ? 3.156 9.938 -0.878 1 91.25 249 PRO A CA 1
ATOM 2078 C C . PRO A 1 249 ? 4.16 11.023 -0.496 1 91.25 249 PRO A C 1
ATOM 2080 O O . PRO A 1 249 ? 5.371 10.82 -0.622 1 91.25 249 PRO A O 1
ATOM 2083 N N . PHE A 1 250 ? 3.641 12.188 -0.076 1 90.25 250 PHE A N 1
ATOM 2084 C CA . PHE A 1 250 ? 4.512 13.273 0.343 1 90.25 250 PHE A CA 1
ATOM 2085 C C . PHE A 1 250 ? 5.344 12.867 1.554 1 90.25 250 PHE A C 1
ATOM 2087 O O . PHE A 1 250 ? 6.547 13.133 1.608 1 90.25 250 PHE A O 1
ATOM 2094 N N . ILE A 1 251 ? 4.77 12.227 2.504 1 95.62 251 ILE A N 1
ATOM 2095 C CA . ILE A 1 251 ? 5.422 11.781 3.729 1 95.62 251 ILE A CA 1
ATOM 2096 C C . ILE A 1 251 ? 6.426 10.68 3.404 1 95.62 251 ILE A C 1
ATOM 2098 O O . ILE A 1 251 ? 7.547 10.68 3.918 1 95.62 251 ILE A O 1
ATOM 2102 N N . VAL A 1 252 ? 6.062 9.727 2.562 1 96.5 252 VAL A N 1
ATOM 2103 C CA . VAL A 1 252 ? 6.938 8.633 2.154 1 96.5 252 VAL A CA 1
ATOM 2104 C C . VAL A 1 252 ? 8.203 9.195 1.519 1 96.5 252 VAL A C 1
ATOM 2106 O O . VAL A 1 252 ? 9.312 8.758 1.845 1 96.5 252 VAL A O 1
ATOM 2109 N N . LYS A 1 253 ? 8.039 10.141 0.667 1 93.44 253 LYS A N 1
ATOM 2110 C CA . LYS A 1 253 ? 9.172 10.766 -0.006 1 93.44 253 LYS A CA 1
ATOM 2111 C C . LYS A 1 253 ? 10.094 11.453 0.995 1 93.44 253 LYS A C 1
ATOM 2113 O O . LYS A 1 253 ? 11.32 11.375 0.875 1 93.44 253 LYS A O 1
ATOM 2118 N N . GLU A 1 254 ? 9.523 12.125 1.938 1 94.19 254 GLU A N 1
ATOM 2119 C CA . GLU A 1 254 ? 10.32 12.805 2.955 1 94.19 254 GLU A CA 1
ATOM 2120 C C . GLU A 1 254 ? 11.148 11.82 3.766 1 94.19 254 GLU A C 1
ATOM 2122 O O . GLU A 1 254 ? 12.312 12.086 4.082 1 94.19 254 GLU A O 1
ATOM 2127 N N . ILE A 1 255 ? 10.547 10.727 4.113 1 97.31 255 ILE A N 1
ATOM 2128 C CA . ILE A 1 255 ? 11.266 9.719 4.887 1 97.31 255 ILE A CA 1
ATOM 2129 C C . ILE A 1 255 ? 12.391 9.125 4.039 1 97.31 255 ILE A C 1
ATOM 2131 O O . ILE A 1 255 ? 13.516 8.953 4.527 1 97.31 255 ILE A O 1
ATOM 2135 N N . MET A 1 256 ? 12.125 8.805 2.824 1 96.56 256 MET A N 1
ATOM 2136 C CA . MET A 1 256 ? 13.141 8.258 1.926 1 96.56 256 MET A CA 1
ATOM 2137 C C . MET A 1 256 ? 14.289 9.242 1.748 1 96.56 256 MET A C 1
ATOM 2139 O O . MET A 1 256 ? 15.453 8.844 1.719 1 96.56 256 MET A O 1
ATOM 2143 N N . ASN A 1 257 ? 13.945 10.531 1.663 1 93.69 257 ASN A N 1
ATOM 2144 C CA . ASN A 1 257 ? 14.977 11.562 1.565 1 93.69 257 ASN A CA 1
ATOM 2145 C C . ASN A 1 257 ? 15.836 11.625 2.828 1 93.69 257 ASN A C 1
ATOM 2147 O O . ASN A 1 257 ? 17.047 11.836 2.752 1 93.69 257 ASN A O 1
ATOM 2151 N N . ALA A 1 258 ? 15.148 11.5 3.908 1 95 258 ALA A N 1
ATOM 2152 C CA . ALA A 1 258 ? 15.883 11.492 5.172 1 95 258 ALA A CA 1
ATOM 2153 C C . ALA A 1 258 ? 16.875 10.336 5.227 1 95 258 ALA A C 1
ATOM 2155 O O . ALA A 1 258 ? 18 10.492 5.711 1 95 258 ALA A O 1
ATOM 2156 N N . ILE A 1 259 ? 16.469 9.18 4.746 1 96.94 259 ILE A N 1
ATOM 2157 C CA . ILE A 1 259 ? 17.344 8.016 4.707 1 96.94 259 ILE A CA 1
ATOM 2158 C C . ILE A 1 259 ? 18.516 8.289 3.77 1 96.94 259 ILE A C 1
ATOM 2160 O O . ILE A 1 259 ? 19.656 7.973 4.094 1 96.94 259 ILE A O 1
ATOM 2164 N N . ASP A 1 260 ? 18.219 8.836 2.656 1 94.44 260 ASP A N 1
ATOM 2165 C CA . ASP A 1 260 ? 19.25 9.156 1.681 1 94.44 260 ASP A CA 1
ATOM 2166 C C . ASP A 1 260 ? 20.297 10.109 2.275 1 94.44 260 ASP A C 1
ATOM 2168 O O . ASP A 1 260 ? 21.484 9.984 2.008 1 94.44 260 ASP A O 1
ATOM 2172 N N . TYR A 1 261 ? 19.859 11.031 3.031 1 92.75 261 TYR A N 1
ATOM 2173 C CA . TYR A 1 261 ? 20.734 12.023 3.643 1 92.75 261 TYR A CA 1
ATOM 2174 C C . TYR A 1 261 ? 21.703 11.367 4.621 1 92.75 261 TYR A C 1
ATOM 2176 O O . TYR A 1 261 ? 22.797 11.875 4.859 1 92.75 261 TYR A O 1
ATOM 2184 N N . ILE A 1 262 ? 21.281 10.32 5.234 1 93.44 262 ILE A N 1
ATOM 2185 C CA . ILE A 1 262 ? 22.125 9.633 6.195 1 93.44 262 ILE A CA 1
ATOM 2186 C C . ILE A 1 262 ? 23.375 9.102 5.492 1 93.44 262 ILE A C 1
ATOM 2188 O O . ILE A 1 262 ? 24.438 8.953 6.113 1 93.44 262 ILE A O 1
ATOM 2192 N N . ASN A 1 263 ? 23.234 8.812 4.199 1 92.19 263 ASN A N 1
ATOM 2193 C CA . ASN A 1 263 ? 24.438 8.453 3.447 1 92.19 263 ASN A CA 1
ATOM 2194 C C . ASN A 1 263 ? 25.5 9.531 3.537 1 92.19 263 ASN A C 1
ATOM 2196 O O . ASN A 1 263 ? 26.688 9.227 3.697 1 92.19 263 ASN A O 1
ATOM 2200 N N . ASN A 1 264 ? 25.078 10.766 3.459 1 88.38 264 ASN A N 1
ATOM 2201 C CA . ASN A 1 264 ? 26.016 11.883 3.592 1 88.38 264 ASN A CA 1
ATOM 2202 C C . ASN A 1 264 ? 26.609 11.953 4.992 1 88.38 264 ASN A C 1
ATOM 2204 O O . ASN A 1 264 ? 27.797 12.266 5.148 1 88.38 264 ASN A O 1
ATOM 2208 N N . ILE A 1 265 ? 25.797 11.672 5.895 1 88.5 265 ILE A N 1
ATOM 2209 C CA . ILE A 1 265 ? 26.266 11.664 7.277 1 88.5 265 ILE A CA 1
ATOM 2210 C C . ILE A 1 265 ? 27.359 10.609 7.445 1 88.5 265 ILE A C 1
ATOM 2212 O O . ILE A 1 265 ? 28.391 10.867 8.07 1 88.5 265 ILE A O 1
ATOM 2216 N N . MET A 1 266 ? 27.125 9.469 6.887 1 90.38 266 MET A N 1
ATOM 2217 C CA . MET A 1 266 ? 28.109 8.391 6.977 1 90.38 266 MET A CA 1
ATOM 2218 C C . MET A 1 266 ? 29.406 8.781 6.281 1 90.38 266 MET A C 1
ATOM 2220 O O . MET A 1 266 ? 30.5 8.453 6.762 1 90.38 266 MET A O 1
ATOM 2224 N N . TYR A 1 267 ? 29.281 9.453 5.223 1 87.62 267 TYR A N 1
ATOM 2225 C CA . TYR A 1 267 ? 30.453 9.914 4.496 1 87.62 267 TYR A CA 1
ATOM 2226 C C . TYR A 1 267 ? 31.281 10.875 5.348 1 87.62 267 TYR A C 1
ATOM 2228 O O . TYR A 1 267 ? 32.5 10.758 5.414 1 87.62 267 TYR A O 1
ATOM 2236 N N . GLU A 1 268 ? 30.625 11.773 5.988 1 86.06 268 GLU A N 1
ATOM 2237 C CA . GLU A 1 268 ? 31.297 12.75 6.844 1 86.06 268 GLU A CA 1
ATOM 2238 C C . GLU A 1 268 ? 31.969 12.062 8.031 1 86.06 268 GLU A C 1
ATOM 2240 O O . GLU A 1 268 ? 33.094 12.438 8.414 1 86.06 268 GLU A O 1
ATOM 2245 N N . ILE A 1 269 ? 31.359 11.109 8.547 1 87.12 269 ILE A N 1
ATOM 2246 C CA . ILE A 1 269 ? 31.891 10.383 9.695 1 87.12 269 ILE A CA 1
ATOM 2247 C C . ILE A 1 269 ? 33.156 9.641 9.297 1 87.12 269 ILE A C 1
ATOM 2249 O O . ILE A 1 269 ? 34.156 9.672 10.031 1 87.12 269 ILE A O 1
ATOM 2253 N N . ILE A 1 270 ? 33.125 9.008 8.188 1 85.5 270 ILE A N 1
ATOM 2254 C CA . ILE A 1 270 ? 34.281 8.242 7.73 1 85.5 270 ILE A CA 1
ATOM 2255 C C . ILE A 1 270 ? 35.438 9.188 7.434 1 85.5 270 ILE A C 1
ATOM 2257 O O . ILE A 1 270 ? 36.594 8.875 7.742 1 85.5 270 ILE A O 1
ATOM 2261 N N . ASN A 1 271 ? 35.125 10.305 6.898 1 84.5 271 ASN A N 1
ATOM 2262 C CA . ASN A 1 271 ? 36.188 11.273 6.617 1 84.5 271 ASN A CA 1
ATOM 2263 C C . ASN A 1 271 ? 36.781 11.828 7.898 1 84.5 271 ASN A C 1
ATOM 2265 O O . ASN A 1 271 ? 38 12.07 7.965 1 84.5 271 ASN A O 1
ATOM 2269 N N . GLU A 1 272 ? 35.969 12.023 8.828 1 83.94 272 GLU A N 1
ATOM 2270 C CA . GLU A 1 272 ? 36.469 12.477 10.125 1 83.94 272 GLU A CA 1
ATOM 2271 C C . GLU A 1 272 ? 37.344 11.422 10.766 1 83.94 272 GLU A C 1
ATOM 2273 O O . GLU A 1 272 ? 38.375 11.758 11.352 1 83.94 272 GLU A O 1
ATOM 2278 N N . GLU A 1 273 ? 36.969 10.234 10.641 1 81.19 273 GLU A N 1
ATOM 2279 C CA . GLU A 1 273 ? 37.75 9.148 11.211 1 81.19 273 GLU A CA 1
ATOM 2280 C C . GLU A 1 273 ? 39.062 8.977 10.461 1 81.19 273 GLU A C 1
ATOM 2282 O O . GLU A 1 273 ? 40.094 8.68 11.07 1 81.19 273 GLU A O 1
ATOM 2287 N N . LYS A 1 274 ? 39.062 9.188 9.156 1 81.12 274 LYS A N 1
ATOM 2288 C CA . LYS A 1 274 ? 40.281 9.156 8.359 1 81.12 274 LYS A CA 1
ATOM 2289 C C . LYS A 1 274 ? 41.25 10.242 8.805 1 81.12 274 LYS A C 1
ATOM 2291 O O . LYS A 1 274 ? 42.438 10 8.906 1 81.12 274 LYS A O 1
ATOM 2296 N N . GLU A 1 275 ? 40.719 11.367 9.086 1 81 275 GLU A N 1
ATOM 2297 C CA . GLU A 1 275 ? 41.531 12.492 9.508 1 81 275 GLU A CA 1
ATOM 2298 C C . GLU A 1 275 ? 42.156 12.219 10.875 1 81 275 GLU A C 1
ATOM 2300 O O . GLU A 1 275 ? 43.344 12.562 11.102 1 81 275 GLU A O 1
ATOM 2305 N N . LYS A 1 276 ? 41.438 11.586 11.711 1 78.06 276 LYS A N 1
ATOM 2306 C CA . LYS A 1 276 ? 41.969 11.242 13.023 1 78.06 276 LYS A CA 1
ATOM 2307 C C . LYS A 1 276 ? 43.125 10.25 12.906 1 78.06 276 LYS A C 1
ATOM 2309 O O . LYS A 1 276 ? 44.125 10.352 13.633 1 78.06 276 LYS A O 1
ATOM 2314 N N . ILE A 1 277 ? 42.906 9.367 11.984 1 75.38 277 ILE A N 1
ATOM 2315 C CA . ILE A 1 277 ? 43.938 8.352 11.773 1 75.38 277 ILE A CA 1
ATOM 2316 C C . ILE A 1 277 ? 45.188 9 11.164 1 75.38 277 ILE A C 1
ATOM 2318 O O . ILE A 1 277 ? 46.312 8.672 11.547 1 75.38 277 ILE A O 1
ATOM 2322 N N . ARG A 1 278 ? 45 9.938 10.328 1 75.25 278 ARG A N 1
ATOM 2323 C CA . ARG A 1 278 ? 46.125 10.641 9.711 1 75.25 278 ARG A CA 1
ATOM 2324 C C . ARG A 1 278 ? 46.906 11.438 10.75 1 75.25 278 ARG A C 1
ATOM 2326 O O . ARG A 1 278 ? 48.125 11.438 10.75 1 75.25 278 ARG A O 1
ATOM 2333 N N . ILE A 1 279 ? 46.219 12.055 11.609 1 73.19 279 ILE A N 1
ATOM 2334 C CA . ILE A 1 279 ? 46.844 12.883 12.633 1 73.19 279 ILE A CA 1
ATOM 2335 C C . ILE A 1 279 ? 47.594 11.992 13.609 1 73.19 279 ILE A C 1
ATOM 2337 O O . ILE A 1 279 ? 48.719 12.336 14.016 1 73.19 279 ILE A O 1
ATOM 2341 N N . ARG A 1 280 ? 47.031 10.852 13.898 1 67.94 280 ARG A N 1
ATOM 2342 C CA . ARG A 1 280 ? 47.688 9.914 14.797 1 67.94 280 ARG A CA 1
ATOM 2343 C C . ARG A 1 280 ? 48.969 9.375 14.172 1 67.94 280 ARG A C 1
ATOM 2345 O O . ARG A 1 280 ? 49.969 9.195 14.859 1 67.94 280 ARG A O 1
ATOM 2352 N N . ASN A 1 281 ? 48.844 9.172 12.891 1 66.38 281 ASN A N 1
ATOM 2353 C CA . ASN A 1 281 ? 50 8.648 12.195 1 66.38 281 ASN A CA 1
ATOM 2354 C C . ASN A 1 281 ? 51.125 9.695 12.102 1 66.38 281 ASN A C 1
ATOM 2356 O O . ASN A 1 281 ? 52.312 9.352 12.102 1 66.38 281 ASN A O 1
ATOM 2360 N N . ILE A 1 282 ? 50.719 10.953 12.062 1 63.75 282 ILE A N 1
ATOM 2361 C CA . ILE A 1 282 ? 51.688 12.031 11.992 1 63.75 282 ILE A CA 1
ATOM 2362 C C . ILE A 1 282 ? 52.312 12.25 13.367 1 63.75 282 ILE A C 1
ATOM 2364 O O . ILE A 1 282 ? 53.531 12.484 13.484 1 63.75 282 ILE A O 1
ATOM 2368 N N . THR A 1 283 ? 51.469 12.273 14.32 1 59.28 283 THR A N 1
ATOM 2369 C CA . THR A 1 283 ? 51.969 12.547 15.664 1 59.28 283 THR A CA 1
ATOM 2370 C C . THR A 1 283 ? 52.75 11.359 16.203 1 59.28 283 THR A C 1
ATOM 2372 O O . THR A 1 283 ? 53.625 11.523 17.047 1 59.28 283 THR A O 1
ATOM 2375 N N . HIS A 1 284 ? 52.281 10.203 16 1 51.91 284 HIS A N 1
ATOM 2376 C CA . HIS A 1 284 ? 53 9.055 16.531 1 51.91 284 HIS A CA 1
ATOM 2377 C C . HIS A 1 284 ? 54.156 8.633 15.609 1 51.91 284 HIS A C 1
ATOM 2379 O O . HIS A 1 284 ? 53.906 7.906 14.641 1 51.91 284 HIS A O 1
ATOM 2385 N N . ASP A 1 285 ? 55.125 9.43 15.391 1 44.97 285 ASP A N 1
ATOM 2386 C CA . ASP A 1 285 ? 56.344 8.914 14.781 1 44.97 285 ASP A CA 1
ATOM 2387 C C . ASP A 1 285 ? 56.594 7.461 15.188 1 44.97 285 ASP A C 1
ATOM 2389 O O . ASP A 1 285 ? 56.844 6.609 14.336 1 44.97 285 ASP A O 1
ATOM 2393 N N . GLY A 1 286 ? 57.656 7.293 16.516 1 38.94 286 GLY A N 1
ATOM 2394 C CA . GLY A 1 286 ? 58.5 6.23 16.984 1 38.94 286 GLY A CA 1
ATOM 2395 C C . GLY A 1 286 ? 57.75 5.004 17.453 1 38.94 286 GLY A C 1
ATOM 2396 O O . GLY A 1 286 ? 57.344 4.18 16.641 1 38.94 286 GLY A O 1
ATOM 2397 N N . ASN A 1 287 ? 58.062 4.59 19.031 1 35.88 287 ASN A N 1
ATOM 2398 C CA . ASN A 1 287 ? 58.188 3.354 19.797 1 35.88 287 ASN A CA 1
ATOM 2399 C C . ASN A 1 287 ? 56.812 2.811 20.188 1 35.88 287 ASN A C 1
ATOM 2401 O O . ASN A 1 287 ? 56.656 2.086 21.172 1 35.88 287 ASN A O 1
ATOM 2405 N N . TYR A 1 288 ? 55.75 3.541 20.078 1 37.28 288 TYR A N 1
ATOM 2406 C CA . TYR A 1 288 ? 54.719 2.846 20.859 1 37.28 288 TYR A CA 1
ATOM 2407 C C . TYR A 1 288 ? 54.438 1.462 20.281 1 37.28 288 TYR A C 1
ATOM 2409 O O . TYR A 1 288 ? 54.062 1.335 19.109 1 37.28 288 TYR A O 1
ATOM 2417 N N . ASN A 1 289 ? 55.125 0.423 20.719 1 35.66 289 ASN A N 1
ATOM 2418 C CA . ASN A 1 289 ? 54.938 -1.022 20.75 1 35.66 289 ASN A CA 1
ATOM 2419 C C . ASN A 1 289 ? 53.469 -1.383 21.031 1 35.66 289 ASN A C 1
ATOM 2421 O O . ASN A 1 289 ? 53.125 -1.672 22.172 1 35.66 289 ASN A O 1
ATOM 2425 N N . TYR A 1 290 ? 52.531 -0.586 20.781 1 36.56 290 TYR A N 1
ATOM 2426 C CA . TYR A 1 290 ? 51.25 -1.158 21.172 1 36.56 290 TYR A CA 1
ATOM 2427 C C . TYR A 1 290 ? 51.125 -2.604 20.703 1 36.56 290 TYR A C 1
ATOM 2429 O O . TYR A 1 290 ? 51.656 -2.967 19.641 1 36.56 290 TYR A O 1
ATOM 2437 N N . ASN A 1 291 ? 50.812 -3.473 21.609 1 39.09 291 ASN A N 1
ATOM 2438 C CA . ASN A 1 291 ? 50.531 -4.902 21.484 1 39.09 291 ASN A CA 1
ATOM 2439 C C . ASN A 1 291 ? 49.844 -5.23 20.156 1 39.09 291 ASN A C 1
ATOM 2441 O O . ASN A 1 291 ? 49.125 -4.398 19.609 1 39.09 291 ASN A O 1
ATOM 2445 N N . ASN A 1 292 ? 50.094 -6.371 19.484 1 41.06 292 ASN A N 1
ATOM 2446 C CA . ASN A 1 292 ? 50.094 -7.02 18.172 1 41.06 292 ASN A CA 1
ATOM 2447 C C . ASN A 1 292 ? 48.688 -6.969 17.547 1 41.06 292 ASN A C 1
ATOM 2449 O O . ASN A 1 292 ? 48.562 -6.594 16.375 1 41.06 292 ASN A O 1
ATOM 2453 N N . GLU A 1 293 ? 47.781 -7.707 18.109 1 41.16 293 GLU A N 1
ATOM 2454 C CA . GLU A 1 293 ? 46.625 -8.211 17.406 1 41.16 293 GLU A CA 1
ATOM 2455 C C . GLU A 1 293 ? 45.625 -7.086 17.078 1 41.16 293 GLU A C 1
ATOM 2457 O O . GLU A 1 293 ? 45.062 -7.047 15.992 1 41.16 293 GLU A O 1
ATOM 2462 N N . TYR A 1 294 ? 45.344 -6.211 18.031 1 43.31 294 TYR A N 1
ATOM 2463 C CA . TYR A 1 294 ? 44.406 -5.121 17.875 1 43.31 294 TYR A CA 1
ATOM 2464 C C . TYR A 1 294 ? 44.906 -4.094 16.859 1 43.31 294 TYR A C 1
ATOM 2466 O O . TYR A 1 294 ? 44.125 -3.537 16.094 1 43.31 294 TYR A O 1
ATOM 2474 N N . CYS A 1 295 ? 46.188 -3.846 16.859 1 45.78 295 CYS A N 1
ATOM 2475 C CA . CYS A 1 295 ? 46.812 -2.914 15.922 1 45.78 295 CYS A CA 1
ATOM 2476 C C . CYS A 1 295 ? 46.656 -3.406 14.484 1 45.78 295 CYS A C 1
ATOM 2478 O O . CYS A 1 295 ? 46.406 -2.613 13.578 1 45.78 295 CYS A O 1
ATOM 2480 N N . ASN A 1 296 ? 46.875 -4.707 14.312 1 50.66 296 ASN A N 1
ATOM 2481 C CA . ASN A 1 296 ? 46.719 -5.27 12.977 1 50.66 296 ASN A CA 1
ATOM 2482 C C . ASN A 1 296 ? 45.312 -5.117 12.453 1 50.66 296 ASN A C 1
ATOM 2484 O O . ASN A 1 296 ? 45.094 -4.816 11.273 1 50.66 296 ASN A O 1
ATOM 2488 N N . TYR A 1 297 ? 44.312 -5.402 13.344 1 51.53 297 TYR A N 1
ATOM 2489 C CA . TYR A 1 297 ? 42.906 -5.289 12.93 1 51.53 297 TYR A CA 1
ATOM 2490 C C . TYR A 1 297 ? 42.562 -3.844 12.594 1 51.53 297 TYR A C 1
ATOM 2492 O O . TYR A 1 297 ? 41.875 -3.584 11.617 1 51.53 297 TYR A O 1
ATOM 2500 N N . PHE A 1 298 ? 43.094 -2.916 13.359 1 57.69 298 PHE A N 1
ATOM 2501 C CA . PHE A 1 298 ? 42.875 -1.501 13.086 1 57.69 298 PHE A CA 1
ATOM 2502 C C . PHE A 1 298 ? 43.594 -1.079 11.805 1 57.69 298 PHE A C 1
ATOM 2504 O O . PHE A 1 298 ? 43.094 -0.213 11.078 1 57.69 298 PHE A O 1
ATOM 2511 N N . ASP A 1 299 ? 44.656 -1.799 11.555 1 58.44 299 ASP A N 1
ATOM 2512 C CA . ASP A 1 299 ? 45.406 -1.496 10.328 1 58.44 299 ASP A CA 1
ATOM 2513 C C . ASP A 1 299 ? 44.594 -1.888 9.094 1 58.44 299 ASP A C 1
ATOM 2515 O O . ASP A 1 299 ? 44.531 -1.138 8.117 1 58.44 299 ASP A O 1
ATOM 2519 N N . LYS A 1 300 ? 43.969 -3.066 9.219 1 60.69 300 LYS A N 1
ATOM 2520 C CA . LYS A 1 300 ? 43.156 -3.514 8.078 1 60.69 300 LYS A CA 1
ATOM 2521 C C . LYS A 1 300 ? 41.969 -2.602 7.855 1 60.69 300 LYS A C 1
ATOM 2523 O O . LYS A 1 300 ? 41.625 -2.287 6.715 1 60.69 300 LYS A O 1
ATOM 2528 N N . ILE A 1 301 ? 41.344 -2.215 8.859 1 66.38 301 ILE A N 1
ATOM 2529 C CA . ILE A 1 301 ? 40.188 -1.328 8.766 1 66.38 301 ILE A CA 1
ATOM 2530 C C . ILE A 1 301 ? 40.625 0.033 8.227 1 66.38 301 ILE A C 1
ATOM 2532 O O . ILE A 1 301 ? 39.938 0.647 7.426 1 66.38 301 ILE A O 1
ATOM 2536 N N . GLU A 1 302 ? 41.875 0.356 8.664 1 65.75 302 GLU A N 1
ATOM 2537 C CA . GLU A 1 302 ? 42.406 1.631 8.219 1 65.75 302 GLU A CA 1
ATOM 2538 C C . GLU A 1 302 ? 42.656 1.624 6.711 1 65.75 302 GLU A C 1
ATOM 2540 O O . GLU A 1 302 ? 42.344 2.594 6.02 1 65.75 302 GLU A O 1
ATOM 2545 N N . GLN A 1 303 ? 43.156 0.489 6.25 1 67 303 GLN A N 1
ATOM 2546 C CA . GLN A 1 303 ? 43.406 0.387 4.812 1 67 303 GLN A CA 1
ATOM 2547 C C . GLN A 1 303 ? 42.094 0.422 4.031 1 67 303 GLN A C 1
ATOM 2549 O O . GLN A 1 303 ? 42 1.11 3.014 1 67 303 GLN A O 1
ATOM 2554 N N . ASN A 1 304 ? 41.094 -0.236 4.539 1 71.19 304 ASN A N 1
ATOM 2555 C CA . ASN A 1 304 ? 39.812 -0.273 3.863 1 71.19 304 ASN A CA 1
ATOM 2556 C C . ASN A 1 304 ? 39.156 1.108 3.811 1 71.19 304 ASN A C 1
ATOM 2558 O O . ASN A 1 304 ? 38.469 1.443 2.842 1 71.19 304 ASN A O 1
ATOM 2562 N N . LEU A 1 305 ? 39.375 1.813 4.836 1 72.75 305 LEU A N 1
ATOM 2563 C CA . LEU A 1 305 ? 38.812 3.15 4.934 1 72.75 305 LEU A CA 1
ATOM 2564 C C . LEU A 1 305 ? 39.375 4.066 3.855 1 72.75 305 LEU A C 1
ATOM 2566 O O . LEU A 1 305 ? 38.656 4.863 3.258 1 72.75 305 LEU A O 1
ATOM 2570 N N . PHE A 1 306 ? 40.625 3.943 3.633 1 69.69 306 PHE A N 1
ATOM 2571 C CA . PHE A 1 306 ? 41.281 4.855 2.709 1 69.69 306 PHE A CA 1
ATOM 2572 C C . PHE A 1 306 ? 41.062 4.422 1.266 1 69.69 306 PHE A C 1
ATOM 2574 O O . PHE A 1 306 ? 41.156 5.234 0.344 1 69.69 306 PHE A O 1
ATOM 2581 N N . ASP A 1 307 ? 40.656 3.219 1.074 1 65.94 307 ASP A N 1
ATOM 2582 C CA . ASP A 1 307 ? 40.406 2.703 -0.27 1 65.94 307 ASP A CA 1
ATOM 2583 C C . ASP A 1 307 ? 39 3.041 -0.743 1 65.94 307 ASP A C 1
ATOM 2585 O O . ASP A 1 307 ? 38.656 2.805 -1.902 1 65.94 307 ASP A O 1
ATOM 2589 N N . LEU A 1 308 ? 38.219 3.609 0.129 1 66.38 308 LEU A N 1
ATOM 2590 C CA . LEU A 1 308 ? 36.812 3.871 -0.216 1 66.38 308 LEU A CA 1
ATOM 2591 C C . LEU A 1 308 ? 36.719 5.105 -1.104 1 66.38 308 LEU A C 1
ATOM 2593 O O . LEU A 1 308 ? 36.875 6.23 -0.634 1 66.38 308 LEU A O 1
ATOM 2597 N N . ASN A 1 309 ? 36.875 5.078 -2.486 1 57.75 309 ASN A N 1
ATOM 2598 C CA . ASN A 1 309 ? 36.75 6.18 -3.434 1 57.75 309 ASN A CA 1
ATOM 2599 C C . ASN A 1 309 ? 35.312 6.605 -3.635 1 57.75 309 ASN A C 1
ATOM 2601 O O . ASN A 1 309 ? 35.031 7.797 -3.764 1 57.75 309 ASN A O 1
ATOM 2605 N N . ASN A 1 310 ? 34.438 5.664 -3.926 1 64.31 310 ASN A N 1
ATOM 2606 C CA . ASN A 1 310 ? 33.031 5.98 -4.184 1 64.31 310 ASN A CA 1
ATOM 2607 C C . ASN A 1 310 ? 32.125 5.566 -3.016 1 64.31 310 ASN A C 1
ATOM 2609 O O . ASN A 1 310 ? 31.969 4.379 -2.742 1 64.31 310 ASN A O 1
ATOM 2613 N N . PHE A 1 311 ? 31.781 6.648 -2.197 1 77.31 311 PHE A N 1
ATOM 2614 C CA . PHE A 1 311 ? 31.125 6.324 -0.936 1 77.31 311 PHE A CA 1
ATOM 2615 C C . PHE A 1 311 ? 29.609 6.316 -1.097 1 77.31 311 PHE A C 1
ATOM 2617 O O . PHE A 1 311 ? 28.969 7.359 -1.009 1 77.31 311 PHE A O 1
ATOM 2624 N N . ILE A 1 312 ? 29.047 5.324 -1.81 1 85.94 312 ILE A N 1
ATOM 2625 C CA . ILE A 1 312 ? 27.609 5.09 -1.713 1 85.94 312 ILE A CA 1
ATOM 2626 C C . ILE A 1 312 ? 27.344 3.852 -0.859 1 85.94 312 ILE A C 1
ATOM 2628 O O . ILE A 1 312 ? 27.594 2.727 -1.293 1 85.94 312 ILE A O 1
ATOM 2632 N N . LYS A 1 313 ? 26.969 4.121 0.35 1 91.88 313 LYS A N 1
ATOM 2633 C CA . LYS A 1 313 ? 26.766 3.006 1.269 1 91.88 313 LYS A CA 1
ATOM 2634 C C . LYS A 1 313 ? 25.266 2.801 1.539 1 91.88 313 LYS A C 1
ATOM 2636 O O . LYS A 1 313 ? 24.859 1.746 2.033 1 91.88 313 LYS A O 1
ATOM 2641 N N . ILE A 1 314 ? 24.531 3.814 1.312 1 96.38 314 ILE A N 1
ATOM 2642 C CA . ILE A 1 314 ? 23.078 3.754 1.427 1 96.38 314 ILE A CA 1
ATOM 2643 C C . ILE A 1 314 ? 22.438 4.246 0.132 1 96.38 314 ILE A C 1
ATOM 2645 O O . ILE A 1 314 ? 22.719 5.352 -0.33 1 96.38 314 ILE A O 1
ATOM 2649 N N . ARG A 1 315 ? 21.578 3.453 -0.423 1 95.88 315 ARG A N 1
ATOM 2650 C CA . ARG A 1 315 ? 20.938 3.867 -1.671 1 95.88 315 ARG A CA 1
ATOM 2651 C C . ARG A 1 315 ? 19.578 3.209 -1.837 1 95.88 315 ARG A C 1
ATOM 2653 O O . ARG A 1 315 ? 19.266 2.23 -1.153 1 95.88 315 ARG A O 1
ATOM 2660 N N . GLU A 1 316 ? 18.766 3.77 -2.693 1 95.94 316 GLU A N 1
ATOM 2661 C CA . GLU A 1 316 ? 17.5 3.148 -3.043 1 95.94 316 GLU A CA 1
ATOM 2662 C C . GLU A 1 316 ? 17.719 1.825 -3.773 1 95.94 316 GLU A C 1
ATOM 2664 O O . GLU A 1 316 ? 18.656 1.688 -4.555 1 95.94 316 GLU A O 1
ATOM 2669 N N . SER A 1 317 ? 16.891 0.878 -3.533 1 95 317 SER A N 1
ATOM 2670 C CA . SER A 1 317 ? 17.016 -0.459 -4.102 1 95 317 SER A CA 1
ATOM 2671 C C . SER A 1 317 ? 16.688 -0.464 -5.59 1 95 317 SER A C 1
ATOM 2673 O O . SER A 1 317 ? 15.859 0.329 -6.047 1 95 317 SER A O 1
ATOM 2675 N N . LYS A 1 318 ? 17.297 -1.348 -6.309 1 90.75 318 LYS A N 1
ATOM 2676 C CA . LYS A 1 318 ? 16.922 -1.657 -7.684 1 90.75 318 LYS A CA 1
ATOM 2677 C C . LYS A 1 318 ? 15.742 -2.629 -7.719 1 90.75 318 LYS A C 1
ATOM 2679 O O . LYS A 1 318 ? 15.344 -3.172 -6.684 1 90.75 318 LYS A O 1
ATOM 2684 N N . LYS A 1 319 ? 15.211 -2.832 -8.875 1 86.88 319 LYS A N 1
ATOM 2685 C CA . LYS A 1 319 ? 14.102 -3.766 -9.031 1 86.88 319 LYS A CA 1
ATOM 2686 C C . LYS A 1 319 ? 14.5 -5.176 -8.602 1 86.88 319 LYS A C 1
ATOM 2688 O O . LYS A 1 319 ? 15.516 -5.699 -9.062 1 86.88 319 LYS A O 1
ATOM 2693 N N . GLY A 1 320 ? 13.82 -5.699 -7.695 1 89.94 320 GLY A N 1
ATOM 2694 C CA . GLY A 1 320 ? 14.023 -7.078 -7.277 1 89.94 320 GLY A CA 1
ATOM 2695 C C . GLY A 1 320 ? 15.25 -7.262 -6.402 1 89.94 320 GLY A C 1
ATOM 2696 O O . GLY A 1 320 ? 15.656 -8.391 -6.129 1 89.94 320 GLY A O 1
ATOM 2697 N N . GLU A 1 321 ? 15.852 -6.223 -5.969 1 93 321 GLU A N 1
ATOM 2698 C CA . GLU A 1 321 ? 17.125 -6.328 -5.266 1 93 321 GLU A CA 1
ATOM 2699 C C . GLU A 1 321 ? 16.953 -6.969 -3.893 1 93 321 GLU A C 1
ATOM 2701 O O . GLU A 1 321 ? 17.844 -7.676 -3.412 1 93 321 GLU A O 1
ATOM 2706 N N . PHE A 1 322 ? 15.867 -6.75 -3.172 1 95.19 322 PHE A N 1
ATOM 2707 C CA . PHE A 1 322 ? 15.625 -7.41 -1.895 1 95.19 322 PHE A CA 1
ATOM 2708 C C . PHE A 1 322 ? 15.609 -8.922 -2.064 1 95.19 322 PHE A C 1
ATOM 2710 O O . PHE A 1 322 ? 16.172 -9.656 -1.247 1 95.19 322 PHE A O 1
ATOM 2717 N N . THR A 1 323 ? 14.938 -9.359 -3.102 1 93.25 323 THR A N 1
ATOM 2718 C CA . THR A 1 323 ? 14.844 -10.789 -3.393 1 93.25 323 THR A CA 1
ATOM 2719 C C . THR A 1 323 ? 16.203 -11.336 -3.82 1 93.25 323 THR A C 1
ATOM 2721 O O . THR A 1 323 ? 16.547 -12.477 -3.488 1 93.25 323 THR A O 1
ATOM 2724 N N . GLN A 1 324 ? 16.938 -10.516 -4.609 1 92.62 324 GLN A N 1
ATOM 2725 C CA . GLN A 1 324 ? 18.281 -10.914 -4.984 1 92.62 324 GLN A CA 1
ATOM 2726 C C . GLN A 1 324 ? 19.141 -11.18 -3.752 1 92.62 324 GLN A C 1
ATOM 2728 O O . GLN A 1 324 ? 19.875 -12.164 -3.699 1 92.62 324 GLN A O 1
ATOM 2733 N N . ARG A 1 325 ? 19.016 -10.312 -2.812 1 94.44 325 ARG A N 1
ATOM 2734 C CA . ARG A 1 325 ? 19.766 -10.469 -1.576 1 94.44 325 ARG A CA 1
ATOM 2735 C C . ARG A 1 325 ? 19.312 -11.711 -0.811 1 94.44 325 ARG A C 1
ATOM 2737 O O . ARG A 1 325 ? 20.125 -12.391 -0.182 1 94.44 325 ARG A O 1
ATOM 2744 N N . ALA A 1 326 ? 18.078 -11.984 -0.81 1 94.25 326 ALA A N 1
ATOM 2745 C CA . ALA A 1 326 ? 17.562 -13.203 -0.192 1 94.25 326 ALA A CA 1
ATOM 2746 C C . ALA A 1 326 ? 18.172 -14.445 -0.848 1 94.25 326 ALA A C 1
ATOM 2748 O O . ALA A 1 326 ? 18.516 -15.406 -0.164 1 94.25 326 ALA A O 1
ATOM 2749 N N . PHE A 1 327 ? 18.328 -14.414 -2.197 1 92.69 327 PHE A N 1
ATOM 2750 C CA . PHE A 1 327 ? 18.938 -15.5 -2.949 1 92.69 327 PHE A CA 1
ATOM 2751 C C . PHE A 1 327 ? 20.406 -15.672 -2.57 1 92.69 327 PHE A C 1
ATOM 2753 O O . PHE A 1 327 ? 20.844 -16.781 -2.289 1 92.69 327 PHE A O 1
ATOM 2760 N N . GLU A 1 328 ? 21.062 -14.547 -2.479 1 91.25 328 GLU A N 1
ATOM 2761 C CA . GLU A 1 328 ? 22.484 -14.555 -2.176 1 91.25 328 GLU A CA 1
ATOM 2762 C C . GLU A 1 328 ? 22.75 -15.07 -0.766 1 91.25 328 GLU A C 1
ATOM 2764 O O . GLU A 1 328 ? 23.781 -15.695 -0.51 1 91.25 328 GLU A O 1
ATOM 2769 N N . ASN A 1 329 ? 21.812 -14.828 0.084 1 93.44 329 ASN A N 1
ATOM 2770 C CA . ASN A 1 329 ? 21.969 -15.258 1.47 1 93.44 329 ASN A CA 1
ATOM 2771 C C . ASN A 1 329 ? 21.297 -16.609 1.716 1 93.44 329 ASN A C 1
ATOM 2773 O O . ASN A 1 329 ? 21.047 -16.984 2.863 1 93.44 329 ASN A O 1
ATOM 2777 N N . ASN A 1 330 ? 20.844 -17.281 0.716 1 91 330 ASN A N 1
ATOM 2778 C CA . ASN A 1 330 ? 20.312 -18.641 0.736 1 91 330 ASN A CA 1
ATOM 2779 C C . ASN A 1 330 ? 18.984 -18.719 1.488 1 91 330 ASN A C 1
ATOM 2781 O O . ASN A 1 330 ? 18.703 -19.703 2.174 1 91 330 ASN A O 1
ATOM 2785 N N . LYS A 1 331 ? 18.344 -17.609 1.48 1 92 331 LYS A N 1
ATOM 2786 C CA . LYS A 1 331 ? 17.016 -17.609 2.066 1 92 331 LYS A CA 1
ATOM 2787 C C . LYS A 1 331 ? 15.992 -18.203 1.099 1 92 331 LYS A C 1
ATOM 2789 O O . LYS A 1 331 ? 14.969 -18.75 1.522 1 92 331 LYS A O 1
ATOM 2794 N N . MET A 1 332 ? 16.297 -18.047 -0.203 1 90.56 332 MET A N 1
ATOM 2795 C CA . MET A 1 332 ? 15.43 -18.531 -1.27 1 90.56 332 MET A CA 1
ATOM 2796 C C . MET A 1 332 ? 16.25 -19.125 -2.412 1 90.56 332 MET A C 1
ATOM 2798 O O . MET A 1 332 ? 17.344 -18.641 -2.713 1 90.56 332 MET A O 1
ATOM 2802 N N . ASN A 1 333 ? 15.727 -20.156 -3.059 1 90.12 333 ASN A N 1
ATOM 2803 C CA . ASN A 1 333 ? 16.328 -20.672 -4.277 1 90.12 333 ASN A CA 1
ATOM 2804 C C . ASN A 1 333 ? 15.656 -20.125 -5.527 1 90.12 333 ASN A C 1
ATOM 2806 O O . ASN A 1 333 ? 14.711 -19.344 -5.43 1 90.12 333 ASN A O 1
ATOM 2810 N N . LEU A 1 334 ? 16.125 -20.469 -6.648 1 90.38 334 LEU A N 1
ATOM 2811 C CA . LEU A 1 334 ? 15.664 -19.891 -7.91 1 90.38 334 LEU A CA 1
ATOM 2812 C C . LEU A 1 334 ? 14.211 -20.266 -8.18 1 90.38 334 LEU A C 1
ATOM 2814 O O . LEU A 1 334 ? 13.445 -19.469 -8.727 1 90.38 334 LEU A O 1
ATOM 2818 N N . LEU A 1 335 ? 13.867 -21.516 -7.832 1 92.69 335 LEU A N 1
ATOM 2819 C CA . LEU A 1 335 ? 12.5 -21.984 -8.047 1 92.69 335 LEU A CA 1
ATOM 2820 C C . LEU A 1 335 ? 11.516 -21.188 -7.184 1 92.69 335 LEU A C 1
ATOM 2822 O O . LEU A 1 335 ? 10.43 -20.828 -7.641 1 92.69 335 LEU A O 1
ATOM 2826 N N . GLN A 1 336 ? 11.969 -20.922 -5.984 1 93.62 336 GLN A N 1
ATOM 2827 C CA . GLN A 1 336 ? 11.133 -20.141 -5.086 1 93.62 336 GLN A CA 1
ATOM 2828 C C . GLN A 1 336 ? 10.969 -18.703 -5.598 1 93.62 336 GLN A C 1
ATOM 2830 O O . GLN A 1 336 ? 9.891 -18.125 -5.477 1 93.62 336 GLN A O 1
ATOM 2835 N N . ILE A 1 337 ? 12.008 -18.156 -6.156 1 92.44 337 ILE A N 1
ATOM 2836 C CA . ILE A 1 337 ? 11.961 -16.797 -6.711 1 92.44 337 ILE A CA 1
ATOM 2837 C C . ILE A 1 337 ? 10.984 -16.766 -7.887 1 92.44 337 ILE A C 1
ATOM 2839 O O . ILE A 1 337 ? 10.203 -15.82 -8.023 1 92.44 337 ILE A O 1
ATOM 2843 N N . GLU A 1 338 ? 11.039 -17.781 -8.711 1 91.56 338 GLU A N 1
ATOM 2844 C CA . GLU A 1 338 ? 10.094 -17.875 -9.82 1 91.56 338 GLU A CA 1
ATOM 2845 C C . GLU A 1 338 ? 8.656 -17.969 -9.312 1 91.56 338 GLU A C 1
ATOM 2847 O O . GLU A 1 338 ? 7.754 -17.344 -9.867 1 91.56 338 GLU A O 1
ATOM 2852 N N . GLY A 1 339 ? 8.555 -18.797 -8.289 1 93.5 339 GLY A N 1
ATOM 2853 C CA . GLY A 1 339 ? 7.242 -18.906 -7.664 1 93.5 339 GLY A CA 1
ATOM 2854 C C . GLY A 1 339 ? 6.742 -17.578 -7.109 1 93.5 339 GLY A C 1
ATOM 2855 O O . GLY A 1 339 ? 5.559 -17.25 -7.246 1 93.5 339 GLY A O 1
ATOM 2856 N N . LEU A 1 340 ? 7.645 -16.844 -6.488 1 94.5 340 LEU A N 1
ATOM 2857 C CA . LEU A 1 340 ? 7.293 -15.555 -5.922 1 94.5 340 LEU A CA 1
ATOM 2858 C C . LEU A 1 340 ? 6.852 -14.586 -7.012 1 94.5 340 LEU A C 1
ATOM 2860 O O . LEU A 1 340 ? 5.859 -13.867 -6.844 1 94.5 340 LEU A O 1
ATOM 2864 N N . LYS A 1 341 ? 7.598 -14.516 -8.086 1 90.88 341 LYS A N 1
ATOM 2865 C CA . LYS A 1 341 ? 7.234 -13.664 -9.211 1 90.88 341 LYS A CA 1
ATOM 2866 C C . LYS A 1 341 ? 5.844 -14.008 -9.734 1 90.88 341 LYS A C 1
ATOM 2868 O O . LYS A 1 341 ? 5.02 -13.117 -9.953 1 90.88 341 LYS A O 1
ATOM 2873 N N . GLU A 1 342 ? 5.645 -15.289 -9.852 1 90.62 342 GLU A N 1
ATOM 2874 C CA . GLU A 1 342 ? 4.348 -15.742 -10.352 1 90.62 342 GLU A CA 1
ATOM 2875 C C . GLU A 1 342 ? 3.225 -15.383 -9.383 1 90.62 342 GLU A C 1
ATOM 2877 O O . GLU A 1 342 ? 2.129 -15.008 -9.805 1 90.62 342 GLU A O 1
ATOM 2882 N N . LEU A 1 343 ? 3.498 -15.516 -8.148 1 94.06 343 LEU A N 1
ATOM 2883 C CA . LEU A 1 343 ? 2.51 -15.195 -7.129 1 94.06 343 LEU A CA 1
ATOM 2884 C C . LEU A 1 343 ? 2.135 -13.719 -7.176 1 94.06 343 LEU A C 1
ATOM 2886 O O . LEU A 1 343 ? 0.96 -13.367 -7.055 1 94.06 343 LEU A O 1
ATOM 2890 N N . LEU A 1 344 ? 3.096 -12.859 -7.34 1 91.81 344 LEU A N 1
ATOM 2891 C CA . LEU A 1 344 ? 2.891 -11.414 -7.332 1 91.81 344 LEU A CA 1
ATOM 2892 C C . LEU A 1 344 ? 2.047 -10.977 -8.523 1 91.81 344 LEU A C 1
ATOM 2894 O O . LEU A 1 344 ? 1.288 -10.008 -8.438 1 91.81 344 LEU A O 1
ATOM 2898 N N . PHE A 1 345 ? 2.082 -11.766 -9.594 1 87.81 345 PHE A N 1
ATOM 2899 C CA . PHE A 1 345 ? 1.429 -11.297 -10.812 1 87.81 345 PHE A CA 1
ATOM 2900 C C . PHE A 1 345 ? 0.25 -12.195 -11.172 1 87.81 345 PHE A C 1
ATOM 2902 O O . PHE A 1 345 ? -0.391 -12 -12.211 1 87.81 345 PHE A O 1
ATOM 2909 N N . CYS A 1 346 ? -0.009 -13.125 -10.336 1 88.94 346 CYS A N 1
ATOM 2910 C CA . CYS A 1 346 ? -1.056 -14.078 -10.68 1 88.94 346 CYS A CA 1
ATOM 2911 C C . CYS A 1 346 ? -2.418 -13.398 -10.742 1 88.94 346 CYS A C 1
ATOM 2913 O O . CYS A 1 346 ? -2.703 -12.5 -9.953 1 88.94 346 CYS A O 1
ATOM 2915 N N . LYS A 1 347 ? -3.238 -13.898 -11.633 1 80.5 347 LYS A N 1
ATOM 2916 C CA . LYS A 1 347 ? -4.566 -13.328 -11.844 1 80.5 347 LYS A CA 1
ATOM 2917 C C . LYS A 1 347 ? -5.652 -14.383 -11.656 1 80.5 347 LYS A C 1
ATOM 2919 O O . LYS A 1 347 ? -6.84 -14.055 -11.602 1 80.5 347 LYS A O 1
ATOM 2924 N N . GLN A 1 348 ? -5.211 -15.648 -11.602 1 79.12 348 GLN A N 1
ATOM 2925 C CA . GLN A 1 348 ? -6.152 -16.75 -11.469 1 79.12 348 GLN A CA 1
ATOM 2926 C C . GLN A 1 348 ? -5.801 -17.641 -10.273 1 79.12 348 GLN A C 1
ATOM 2928 O O . GLN A 1 348 ? -4.645 -17.672 -9.844 1 79.12 348 GLN A O 1
ATOM 2933 N N . LYS A 1 349 ? -6.793 -18.328 -9.852 1 83.25 349 LYS A N 1
ATOM 2934 C CA . LYS A 1 349 ? -6.625 -19.172 -8.672 1 83.25 349 LYS A CA 1
ATOM 2935 C C . LYS A 1 349 ? -5.621 -20.281 -8.938 1 83.25 349 LYS A C 1
ATOM 2937 O O . LYS A 1 349 ? -4.777 -20.578 -8.086 1 83.25 349 LYS A O 1
ATOM 2942 N N . ILE A 1 350 ? -5.691 -20.906 -10.125 1 81.94 350 ILE A N 1
ATOM 2943 C CA . ILE A 1 350 ? -4.797 -22.016 -10.453 1 81.94 350 ILE A CA 1
ATOM 2944 C C . ILE A 1 350 ? -3.354 -21.516 -10.484 1 81.94 350 ILE A C 1
ATOM 2946 O O . ILE A 1 350 ? -2.447 -22.203 -10 1 81.94 350 ILE A O 1
ATOM 2950 N N . GLN A 1 351 ? -3.184 -20.375 -11.086 1 87.12 351 GLN A N 1
ATOM 2951 C CA . GLN A 1 351 ? -1.856 -19.766 -11.125 1 87.12 351 GLN A CA 1
ATOM 2952 C C . GLN A 1 351 ? -1.317 -19.516 -9.719 1 87.12 351 GLN A C 1
ATOM 2954 O O . GLN A 1 351 ? -0.145 -19.781 -9.445 1 87.12 351 GLN A O 1
ATOM 2959 N N . LYS A 1 352 ? -2.176 -19.062 -8.906 1 91.94 352 LYS A N 1
ATOM 2960 C CA . LYS A 1 352 ? -1.808 -18.797 -7.52 1 91.94 352 LYS A CA 1
ATOM 2961 C C . LYS A 1 352 ? -1.388 -20.078 -6.812 1 91.94 352 LYS A C 1
ATOM 2963 O O . LYS A 1 352 ? -0.365 -20.109 -6.125 1 91.94 352 LYS A O 1
ATOM 2968 N N . LYS A 1 353 ? -2.162 -21.141 -7.016 1 90.06 353 LYS A N 1
ATOM 2969 C CA . LYS A 1 353 ? -1.868 -22.422 -6.387 1 90.06 353 LYS A CA 1
ATOM 2970 C C . LYS A 1 353 ? -0.509 -22.953 -6.832 1 90.06 353 LYS A C 1
ATOM 2972 O O . LYS A 1 353 ? 0.281 -23.422 -6.008 1 90.06 353 LYS A O 1
ATOM 2977 N N . ILE A 1 354 ? -0.28 -22.828 -8.078 1 92.38 354 ILE A N 1
ATOM 2978 C CA . ILE A 1 354 ? 0.996 -23.297 -8.617 1 92.38 354 ILE A CA 1
ATOM 2979 C C . ILE A 1 354 ? 2.131 -22.438 -8.055 1 92.38 354 ILE A C 1
ATOM 2981 O O . ILE A 1 354 ? 3.156 -22.969 -7.621 1 92.38 354 ILE A O 1
ATOM 2985 N N . ALA A 1 355 ? 1.916 -21.156 -8.047 1 94.75 355 ALA A N 1
ATOM 2986 C CA . ALA A 1 355 ? 2.926 -20.234 -7.527 1 94.75 355 ALA A CA 1
ATOM 2987 C C . ALA A 1 355 ? 3.262 -20.562 -6.074 1 94.75 355 ALA A C 1
ATOM 2989 O O . ALA A 1 355 ? 4.434 -20.578 -5.691 1 94.75 355 ALA A O 1
ATOM 2990 N N . LEU A 1 356 ? 2.305 -20.828 -5.309 1 95.69 356 LEU A N 1
ATOM 2991 C CA . LEU A 1 356 ? 2.5 -21.156 -3.898 1 95.69 356 LEU A CA 1
ATOM 2992 C C . LEU A 1 356 ? 3.221 -22.484 -3.738 1 95.69 356 LEU A C 1
ATOM 2994 O O . LEU A 1 356 ? 4.008 -22.656 -2.805 1 95.69 356 LEU A O 1
ATOM 2998 N N . ASN A 1 357 ? 2.963 -23.406 -4.605 1 93.56 357 ASN A N 1
ATOM 2999 C CA . ASN A 1 357 ? 3.664 -24.688 -4.562 1 93.56 357 ASN A CA 1
ATOM 3000 C C . ASN A 1 357 ? 5.156 -24.516 -4.84 1 93.56 357 ASN A C 1
ATOM 3002 O O . ASN A 1 357 ? 5.984 -25.203 -4.258 1 93.56 357 ASN A O 1
ATOM 3006 N N . TYR A 1 358 ? 5.414 -23.609 -5.746 1 94.25 358 TYR A N 1
ATOM 3007 C CA . TYR A 1 358 ? 6.816 -23.266 -5.977 1 94.25 358 TYR A CA 1
ATOM 3008 C C . TYR A 1 358 ? 7.426 -22.609 -4.75 1 94.25 358 TYR A C 1
ATOM 3010 O O . TYR A 1 358 ? 8.5 -22.984 -4.293 1 94.25 358 TYR A O 1
ATOM 3018 N N . LEU A 1 359 ? 6.727 -21.719 -4.199 1 94.94 359 LEU A N 1
ATOM 3019 C CA . LEU A 1 359 ? 7.227 -20.938 -3.074 1 94.94 359 LEU A CA 1
ATOM 3020 C C . LEU A 1 359 ? 7.398 -21.812 -1.835 1 94.94 359 LEU A C 1
ATOM 3022 O O . LEU A 1 359 ? 8.328 -21.609 -1.054 1 94.94 359 LEU A O 1
ATOM 3026 N N . ASN A 1 360 ? 6.535 -22.75 -1.693 1 93.38 360 ASN A N 1
ATOM 3027 C CA . ASN A 1 360 ? 6.539 -23.578 -0.495 1 93.38 360 ASN A CA 1
ATOM 3028 C C . ASN A 1 360 ? 7.445 -24.797 -0.662 1 93.38 360 ASN A C 1
ATOM 3030 O O . ASN A 1 360 ? 7.504 -25.656 0.218 1 93.38 360 ASN A O 1
ATOM 3034 N N . GLY A 1 361 ? 8.062 -24.969 -1.763 1 91.5 361 GLY A N 1
ATOM 3035 C CA . GLY A 1 361 ? 9.117 -25.953 -1.906 1 91.5 361 GLY A CA 1
ATOM 3036 C C . GLY A 1 361 ? 8.648 -27.234 -2.566 1 91.5 361 GLY A C 1
ATOM 3037 O O . GLY A 1 361 ? 9.445 -28.156 -2.787 1 91.5 361 GLY A O 1
ATOM 3038 N N . TYR A 1 362 ? 7.402 -27.281 -3 1 88.94 362 TYR A N 1
ATOM 3039 C CA . TYR A 1 362 ? 6.891 -28.5 -3.611 1 88.94 362 TYR A CA 1
ATOM 3040 C C . TYR A 1 362 ? 7.527 -28.75 -4.973 1 88.94 362 TYR A C 1
ATOM 3042 O O . TYR A 1 362 ? 7.922 -29.875 -5.297 1 88.94 362 TYR A O 1
ATOM 3050 N N . ALA A 1 363 ? 7.59 -27.672 -5.75 1 90.38 363 ALA A N 1
ATOM 3051 C CA . ALA A 1 363 ? 8.227 -27.797 -7.062 1 90.38 363 ALA A CA 1
ATOM 3052 C C . ALA A 1 363 ? 9.68 -28.234 -6.926 1 90.38 363 ALA A C 1
ATOM 3054 O O . ALA A 1 363 ? 10.164 -29.062 -7.703 1 90.38 363 ALA A O 1
ATOM 3055 N N . LYS A 1 364 ? 10.352 -27.688 -5.973 1 91.44 364 LYS A N 1
ATOM 3056 C CA . LYS A 1 364 ? 11.734 -28.078 -5.719 1 91.44 364 LYS A CA 1
ATOM 3057 C C . LYS A 1 364 ? 11.852 -29.562 -5.422 1 91.44 364 LYS A C 1
ATOM 3059 O O . LYS A 1 364 ? 12.758 -30.234 -5.922 1 91.44 364 LYS A O 1
ATOM 3064 N N . ASN A 1 365 ? 10.922 -30.062 -4.672 1 90.62 365 ASN A N 1
ATOM 3065 C CA . ASN A 1 365 ? 10.938 -31.469 -4.301 1 90.62 365 ASN A CA 1
ATOM 3066 C C . ASN A 1 365 ? 10.773 -32.375 -5.523 1 90.62 365 ASN A C 1
ATOM 3068 O O . ASN A 1 365 ? 11.383 -33.438 -5.602 1 90.62 365 ASN A O 1
ATOM 3072 N N . ILE A 1 366 ? 9.977 -31.922 -6.438 1 90.12 366 ILE A N 1
ATOM 3073 C CA . ILE A 1 366 ? 9.773 -32.688 -7.668 1 90.12 366 ILE A CA 1
ATOM 3074 C C . ILE A 1 366 ? 11.086 -32.781 -8.43 1 90.12 366 ILE A C 1
ATOM 3076 O O . ILE A 1 366 ? 11.492 -33.906 -8.82 1 90.12 366 ILE A O 1
ATOM 3080 N N . TYR A 1 367 ? 11.758 -31.719 -8.578 1 92.69 367 TYR A N 1
ATOM 3081 C CA . TYR A 1 367 ? 13 -31.719 -9.344 1 92.69 367 TYR A CA 1
ATOM 3082 C C . TYR A 1 367 ? 14.117 -32.406 -8.562 1 92.69 367 TYR A C 1
ATOM 3084 O O . TYR A 1 367 ? 14.992 -33.031 -9.156 1 92.69 367 TYR A O 1
ATOM 3092 N N . LEU A 1 368 ? 14.062 -32.281 -7.25 1 91.5 368 LEU A N 1
ATOM 3093 C CA . LEU A 1 368 ? 15.055 -32.938 -6.422 1 91.5 368 LEU A CA 1
ATOM 3094 C C . LEU A 1 368 ? 14.914 -34.469 -6.531 1 91.5 368 LEU A C 1
ATOM 3096 O O . LEU A 1 368 ? 15.914 -35.188 -6.617 1 91.5 368 LEU A O 1
ATOM 3100 N N . LYS A 1 369 ? 13.695 -34.906 -6.469 1 89.56 369 LYS A N 1
ATOM 3101 C CA . LYS A 1 369 ? 13.445 -36.344 -6.613 1 89.56 369 LYS A CA 1
ATOM 3102 C C . LYS A 1 369 ? 13.953 -36.875 -7.957 1 89.56 369 LYS A C 1
ATOM 3104 O O . LYS A 1 369 ? 14.594 -37.906 -8.023 1 89.56 369 LYS A O 1
ATOM 3109 N N . LEU A 1 370 ? 13.688 -36.062 -8.961 1 91.12 370 LEU A N 1
ATOM 3110 C CA . LEU A 1 370 ? 14.156 -36.438 -10.297 1 91.12 370 LEU A CA 1
ATOM 3111 C C . LEU A 1 370 ? 15.68 -36.469 -10.344 1 91.12 370 LEU A C 1
ATOM 3113 O O . LEU A 1 370 ? 16.266 -37.438 -10.844 1 91.12 370 LEU A O 1
ATOM 3117 N N . ARG A 1 371 ? 16.344 -35.469 -9.797 1 90.88 371 ARG A N 1
ATOM 3118 C CA . ARG A 1 371 ? 17.797 -35.406 -9.766 1 90.88 371 ARG A CA 1
ATOM 3119 C C . ARG A 1 371 ? 18.406 -36.562 -8.984 1 90.88 371 ARG A C 1
ATOM 3121 O O . ARG A 1 371 ? 19.359 -37.188 -9.445 1 90.88 371 ARG A O 1
ATOM 3128 N N . ASN A 1 372 ? 17.797 -36.844 -7.84 1 89.56 372 ASN A N 1
ATOM 3129 C CA . ASN A 1 372 ? 18.328 -37.906 -6.988 1 89.56 372 ASN A CA 1
ATOM 3130 C C . ASN A 1 372 ? 18.172 -39.281 -7.648 1 89.56 372 ASN A C 1
ATOM 3132 O O . ASN A 1 372 ? 19.047 -40.125 -7.516 1 89.56 372 ASN A O 1
ATOM 3136 N N . ASN A 1 373 ? 17.078 -39.438 -8.375 1 88.44 373 ASN A N 1
ATOM 3137 C CA . ASN A 1 373 ? 16.875 -40.688 -9.102 1 88.44 373 ASN A CA 1
ATOM 3138 C C . ASN A 1 373 ? 17.938 -40.906 -10.172 1 88.44 373 ASN A C 1
ATOM 3140 O O . ASN A 1 373 ? 18.438 -42 -10.352 1 88.44 373 ASN A O 1
ATOM 3144 N N . ILE A 1 374 ? 18.344 -39.844 -10.773 1 91 374 ILE A N 1
ATOM 3145 C CA . ILE A 1 374 ? 19.359 -39.906 -11.82 1 91 374 ILE A CA 1
ATOM 3146 C C . ILE A 1 374 ? 20.734 -40.062 -11.203 1 91 374 ILE A C 1
ATOM 3148 O O . ILE A 1 374 ? 21.562 -40.844 -11.688 1 91 374 ILE A O 1
ATOM 3152 N N . ARG A 1 375 ? 20.906 -39.375 -10.125 1 88.44 375 ARG A N 1
ATOM 3153 C CA . ARG A 1 375 ? 22.188 -39.438 -9.43 1 88.44 375 ARG A CA 1
ATOM 3154 C C . ARG A 1 375 ? 22.453 -40.844 -8.891 1 88.44 375 ARG A C 1
ATOM 3156 O O . ARG A 1 375 ? 23.594 -41.312 -8.867 1 88.44 375 ARG A O 1
ATOM 3163 N N . LYS A 1 376 ? 21.438 -41.5 -8.453 1 86.81 376 LYS A N 1
ATOM 3164 C CA . LYS A 1 376 ? 21.562 -42.844 -7.938 1 86.81 376 LYS A CA 1
ATOM 3165 C C . LYS A 1 376 ? 22.094 -43.812 -9.016 1 86.81 376 LYS A C 1
ATOM 3167 O O . LYS A 1 376 ? 22.75 -44.781 -8.703 1 86.81 376 LYS A O 1
ATOM 3172 N N . LEU A 1 377 ? 21.797 -43.469 -10.281 1 87 377 LEU A N 1
ATOM 3173 C CA . LEU A 1 377 ? 22.297 -44.281 -11.383 1 87 377 LEU A CA 1
ATOM 3174 C C . LEU A 1 377 ? 23.812 -44.281 -11.43 1 87 377 LEU A C 1
ATOM 3176 O O . LEU A 1 377 ? 24.438 -45.281 -11.805 1 87 377 LEU A O 1
ATOM 3180 N N . LEU A 1 378 ? 24.375 -43.094 -11.023 1 85.81 378 LEU A N 1
ATOM 3181 C CA . LEU A 1 378 ? 25.828 -43 -11.023 1 85.81 378 LEU A CA 1
ATOM 3182 C C . LEU A 1 378 ? 26.453 -43.969 -10.039 1 85.81 378 LEU A C 1
ATOM 3184 O O . LEU A 1 378 ? 27.516 -44.562 -10.305 1 85.81 378 LEU A O 1
ATOM 3188 N N . VAL A 1 379 ? 25.75 -44.219 -8.977 1 82.56 379 VAL A N 1
ATOM 3189 C CA . VAL A 1 379 ? 26.234 -45.125 -7.969 1 82.56 379 VAL A CA 1
ATOM 3190 C C . VAL A 1 379 ? 26.219 -46.562 -8.531 1 82.56 379 VAL A C 1
ATOM 3192 O O . VAL A 1 379 ? 27.188 -47.312 -8.367 1 82.56 379 VAL A O 1
ATOM 3195 N N . TYR A 1 380 ? 25.141 -46.906 -9.219 1 78.38 380 TYR A N 1
ATOM 3196 C CA . TYR A 1 380 ? 25.016 -48.25 -9.797 1 78.38 380 TYR A CA 1
ATOM 3197 C C . TYR A 1 380 ? 26.047 -48.469 -10.898 1 78.38 380 TYR A C 1
ATOM 3199 O O . TYR A 1 380 ? 26.609 -49.562 -11.016 1 78.38 380 TYR A O 1
ATOM 3207 N N . ILE A 1 381 ? 26.312 -47.469 -11.648 1 82.81 381 ILE A N 1
ATOM 3208 C CA . ILE A 1 381 ? 27.281 -47.562 -12.742 1 82.81 381 ILE A CA 1
ATOM 3209 C C . ILE A 1 381 ? 28.688 -47.719 -12.188 1 82.81 381 ILE A C 1
ATOM 3211 O O . ILE A 1 381 ? 29.484 -48.5 -12.703 1 82.81 381 ILE A O 1
ATOM 3215 N N . GLN A 1 382 ? 28.938 -47 -11.148 1 81.38 382 GLN A N 1
ATOM 3216 C CA . GLN A 1 382 ? 30.25 -47.125 -10.516 1 81.38 382 GLN A CA 1
ATOM 3217 C C . GLN A 1 382 ? 30.469 -48.531 -9.938 1 81.38 382 GLN A C 1
ATOM 3219 O O . GLN A 1 382 ? 31.562 -49.062 -10.023 1 81.38 382 GLN A O 1
ATOM 3224 N N . LEU A 1 383 ? 29.453 -49.062 -9.391 1 75.56 383 LEU A N 1
ATOM 3225 C CA . LEU A 1 383 ? 29.516 -50.406 -8.875 1 75.56 383 LEU A CA 1
ATOM 3226 C C . LEU A 1 383 ? 29.781 -51.406 -9.992 1 75.56 383 LEU A C 1
ATOM 3228 O O . LEU A 1 383 ? 30.547 -52.344 -9.812 1 75.56 383 LEU A O 1
ATOM 3232 N N . LYS A 1 384 ? 29.125 -51.219 -11.086 1 77.56 384 LYS A N 1
ATOM 3233 C CA . LYS A 1 384 ? 29.328 -52.094 -12.234 1 77.56 384 LYS A CA 1
ATOM 3234 C C . LYS A 1 384 ? 30.75 -52 -12.75 1 77.56 384 LYS A C 1
ATOM 3236 O O . LYS A 1 384 ? 31.359 -53 -13.102 1 77.56 384 LYS A O 1
ATOM 3241 N N . ILE A 1 385 ? 31.25 -50.75 -12.797 1 78.38 385 ILE A N 1
ATOM 3242 C CA . ILE A 1 385 ? 32.625 -50.531 -13.25 1 78.38 385 ILE A CA 1
ATOM 3243 C C . ILE A 1 385 ? 33.594 -51.25 -12.312 1 78.38 385 ILE A C 1
ATOM 3245 O O . ILE A 1 385 ? 34.5 -51.938 -12.766 1 78.38 385 ILE A O 1
ATOM 3249 N N . ASP A 1 386 ? 33.312 -51.25 -11.086 1 74.62 386 ASP A N 1
ATOM 3250 C CA . ASP A 1 386 ? 34.188 -51.875 -10.086 1 74.62 386 ASP A CA 1
ATOM 3251 C C . ASP A 1 386 ? 34.125 -53.406 -10.172 1 74.62 386 ASP A C 1
ATOM 3253 O O . ASP A 1 386 ? 35.125 -54.094 -10.016 1 74.62 386 ASP A O 1
ATOM 3257 N N . PHE A 1 387 ? 32.969 -53.875 -10.453 1 73 387 PHE A N 1
ATOM 3258 C CA . PHE A 1 387 ? 32.781 -55.312 -10.539 1 73 387 PHE A CA 1
ATOM 3259 C C . PHE A 1 387 ? 33.469 -55.875 -11.789 1 73 387 PHE A C 1
ATOM 3261 O O . PHE A 1 387 ? 33.969 -57 -11.781 1 73 387 PHE A O 1
ATOM 3268 N N . GLU A 1 388 ? 33.281 -55.219 -12.867 1 70.5 388 GLU A N 1
ATOM 3269 C CA . GLU A 1 388 ? 33.875 -55.656 -14.102 1 70.5 388 GLU A CA 1
ATOM 3270 C C . GLU A 1 388 ? 35.406 -55.719 -13.977 1 70.5 388 GLU A C 1
ATOM 3272 O O . GLU A 1 388 ? 36.062 -56.594 -14.516 1 70.5 388 GLU A O 1
ATOM 3277 N N . ASP A 1 389 ? 35.906 -54.812 -13.242 1 62.91 389 ASP A N 1
ATOM 3278 C CA . ASP A 1 389 ? 37.344 -54.781 -13.039 1 62.91 389 ASP A CA 1
ATOM 3279 C C . ASP A 1 389 ? 37.781 -55.969 -12.18 1 62.91 389 ASP A C 1
ATOM 3281 O O . ASP A 1 389 ? 38.875 -56.5 -12.367 1 62.91 389 ASP A O 1
ATOM 3285 N N . GLU A 1 390 ? 36.906 -56.375 -11.289 1 58.53 390 GLU A N 1
ATOM 3286 C CA . GLU A 1 390 ? 37.312 -57.406 -10.359 1 58.53 390 GLU A CA 1
ATOM 3287 C C . GLU A 1 390 ? 37 -58.812 -10.914 1 58.53 390 GLU A C 1
ATOM 3289 O O . GLU A 1 390 ? 37.438 -59.812 -10.336 1 58.53 390 GLU A O 1
ATOM 3294 N N . HIS A 1 391 ? 36.625 -59.031 -12.211 1 58.12 391 HIS A N 1
ATOM 3295 C CA . HIS A 1 391 ? 36.312 -60.312 -12.844 1 58.12 391 HIS A CA 1
ATOM 3296 C C . HIS A 1 391 ? 35.375 -61.125 -11.984 1 58.12 391 HIS A C 1
ATOM 3298 O O . HIS A 1 391 ? 35.344 -62.344 -12.078 1 58.12 391 HIS A O 1
ATOM 3304 N N . ILE A 1 392 ? 34.844 -60.531 -11 1 51.88 392 ILE A N 1
ATOM 3305 C CA . ILE A 1 392 ? 34.188 -61.312 -9.953 1 51.88 392 ILE A CA 1
ATOM 3306 C C . ILE A 1 392 ? 32.719 -61.531 -10.336 1 51.88 392 ILE A C 1
ATOM 3308 O O . ILE A 1 392 ? 32.031 -62.406 -9.773 1 51.88 392 ILE A O 1
ATOM 3312 N N . THR A 1 393 ? 32.188 -60.875 -11.258 1 58.53 393 THR A N 1
ATOM 3313 C CA . THR A 1 393 ? 30.734 -61 -11.305 1 58.53 393 THR A CA 1
ATOM 3314 C C . THR A 1 393 ? 30.297 -61.906 -12.461 1 58.53 393 THR A C 1
ATOM 3316 O O . THR A 1 393 ? 30.875 -61.844 -13.555 1 58.53 393 THR A O 1
ATOM 3319 N N . THR A 1 394 ? 29.547 -62.938 -12.062 1 64 394 THR A N 1
ATOM 3320 C CA . THR A 1 394 ? 28.984 -63.906 -13.031 1 64 394 THR A CA 1
ATOM 3321 C C . THR A 1 394 ? 28.266 -63.156 -14.148 1 64 394 THR A C 1
ATOM 3323 O O . THR A 1 394 ? 27.812 -62.031 -13.953 1 64 394 THR A O 1
ATOM 3326 N N . LYS A 1 395 ? 28.422 -63.656 -15.297 1 64.19 395 LYS A N 1
ATOM 3327 C CA . LYS A 1 395 ? 27.75 -63.125 -16.484 1 64.19 395 LYS A CA 1
ATOM 3328 C C . LYS A 1 395 ? 26.281 -62.812 -16.188 1 64.19 395 LYS A C 1
ATOM 3330 O O . LYS A 1 395 ? 25.75 -61.812 -16.688 1 64.19 395 LYS A O 1
ATOM 3335 N N . LYS A 1 396 ? 25.719 -63.531 -15.266 1 66 396 LYS A N 1
ATOM 3336 C CA . LYS A 1 396 ? 24.312 -63.344 -14.914 1 66 396 LYS A CA 1
ATOM 3337 C C . LYS A 1 396 ? 24.109 -62.094 -14.102 1 66 396 LYS A C 1
ATOM 3339 O O . LYS A 1 396 ? 23.156 -61.344 -14.328 1 66 396 LYS A O 1
ATOM 3344 N N . LYS A 1 397 ? 25.078 -61.844 -13.219 1 66 397 LYS A N 1
ATOM 3345 C CA . LYS A 1 397 ? 24.984 -60.656 -12.383 1 66 397 LYS A CA 1
ATOM 3346 C C . LYS A 1 397 ? 25.188 -59.375 -13.211 1 66 397 LYS A C 1
ATOM 3348 O O . LYS A 1 397 ? 24.516 -58.375 -12.992 1 66 397 LYS A O 1
ATOM 3353 N N . LYS A 1 398 ? 26.062 -59.562 -14.156 1 67.25 398 LYS A N 1
ATOM 3354 C CA . LYS A 1 398 ? 26.312 -58.469 -15.062 1 67.25 398 LYS A CA 1
ATOM 3355 C C . LYS A 1 398 ? 25.062 -58.094 -15.875 1 67.25 398 LYS A C 1
ATOM 3357 O O . LYS A 1 398 ? 24.734 -56.938 -16.047 1 67.25 398 LYS A O 1
ATOM 3362 N N . LYS A 1 399 ? 24.359 -59.156 -16.234 1 72.5 399 LYS A N 1
ATOM 3363 C CA . LYS A 1 399 ? 23.141 -58.938 -17.031 1 72.5 399 LYS A CA 1
ATOM 3364 C C . LYS A 1 399 ? 22.047 -58.312 -16.188 1 72.5 399 LYS A C 1
ATOM 3366 O O . LYS A 1 399 ? 21.297 -57.438 -16.672 1 72.5 399 LYS A O 1
ATOM 3371 N N . TYR A 1 400 ? 22.094 -58.625 -14.891 1 74.56 400 TYR A N 1
ATOM 3372 C CA . TYR A 1 400 ? 21.078 -58.094 -14 1 74.56 400 TYR A CA 1
ATOM 3373 C C . TYR A 1 400 ? 21.328 -56.594 -13.727 1 74.56 400 TYR A C 1
ATOM 3375 O O . TYR A 1 400 ? 20.391 -55.812 -13.711 1 74.56 400 TYR A O 1
ATOM 3383 N N . ILE A 1 401 ? 22.516 -56.281 -13.586 1 73.81 401 ILE A N 1
ATOM 3384 C CA . ILE A 1 401 ? 22.859 -54.875 -13.312 1 73.81 401 ILE A CA 1
ATOM 3385 C C . ILE A 1 401 ? 22.562 -54.031 -14.539 1 73.81 401 ILE A C 1
ATOM 3387 O O . ILE A 1 401 ? 22.047 -52.906 -14.406 1 73.81 401 ILE A O 1
ATOM 3391 N N . ASN A 1 402 ? 22.828 -54.594 -15.703 1 75.25 402 ASN A N 1
ATOM 3392 C CA . ASN A 1 402 ? 22.531 -53.875 -16.938 1 75.25 402 ASN A CA 1
ATOM 3393 C C . ASN A 1 402 ? 21.031 -53.656 -17.109 1 75.25 402 ASN A C 1
ATOM 3395 O O . ASN A 1 402 ? 20.594 -52.562 -17.5 1 75.25 402 ASN A O 1
ATOM 3399 N N . MET A 1 403 ? 20.297 -54.656 -16.75 1 80.5 403 MET A N 1
ATOM 3400 C CA . MET A 1 403 ? 18.844 -54.562 -16.859 1 80.5 403 MET A CA 1
ATOM 3401 C C . MET A 1 403 ? 18.281 -53.531 -15.859 1 80.5 403 MET A C 1
ATOM 3403 O O . MET A 1 403 ? 17.375 -52.781 -16.188 1 80.5 403 MET A O 1
ATOM 3407 N N . PHE A 1 404 ? 18.938 -53.531 -14.75 1 80.31 404 PHE A N 1
ATOM 3408 C CA . PHE A 1 404 ? 18.5 -52.625 -13.711 1 80.31 404 PHE A CA 1
ATOM 3409 C C . PHE A 1 404 ? 18.797 -51.156 -14.109 1 80.31 404 PHE A C 1
ATOM 3411 O O . PHE A 1 404 ? 17.938 -50.281 -13.961 1 80.31 404 PHE A O 1
ATOM 3418 N N . ILE A 1 405 ? 19.922 -50.906 -14.594 1 82.31 405 ILE A N 1
ATOM 3419 C CA . ILE A 1 405 ? 20.312 -49.562 -15.023 1 82.31 405 ILE A CA 1
ATOM 3420 C C . ILE A 1 405 ? 19.406 -49.125 -16.172 1 82.31 405 ILE A C 1
ATOM 3422 O O . ILE A 1 405 ? 18.938 -48 -16.188 1 82.31 405 ILE A O 1
ATOM 3426 N N . LYS A 1 406 ? 19.125 -50.031 -17.047 1 86.25 406 LYS A N 1
ATOM 3427 C CA . LYS A 1 406 ? 18.266 -49.688 -18.188 1 86.25 406 LYS A CA 1
ATOM 3428 C C . LYS A 1 406 ? 16.859 -49.344 -17.719 1 86.25 406 LYS A C 1
ATOM 3430 O O . LYS A 1 406 ? 16.266 -48.375 -18.234 1 86.25 406 LYS A O 1
ATOM 3435 N N . LYS A 1 407 ? 16.422 -50.031 -16.766 1 88.38 407 LYS A N 1
ATOM 3436 C CA . LYS A 1 407 ? 15.086 -49.781 -16.234 1 88.38 407 LYS A CA 1
ATOM 3437 C C . LYS A 1 407 ? 15.031 -48.406 -15.555 1 88.38 407 LYS A C 1
ATOM 3439 O O . LYS A 1 407 ? 14.078 -47.656 -15.742 1 88.38 407 LYS A O 1
ATOM 3444 N N . LYS A 1 408 ? 16 -48.125 -14.789 1 88.5 408 LYS A N 1
ATOM 3445 C CA . LYS A 1 408 ? 16.031 -46.844 -14.07 1 88.5 408 LYS A CA 1
ATOM 3446 C C . LYS A 1 408 ? 16.172 -45.688 -15.039 1 88.5 408 LYS A C 1
ATOM 3448 O O . LYS A 1 408 ? 15.594 -44.625 -14.82 1 88.5 408 LYS A O 1
ATOM 3453 N N . VAL A 1 409 ? 16.953 -45.812 -16.047 1 91.31 409 VAL A N 1
ATOM 3454 C CA . VAL A 1 409 ? 17.109 -44.781 -17.062 1 91.31 409 VAL A CA 1
ATOM 3455 C C . VAL A 1 409 ? 15.789 -44.562 -17.797 1 91.31 409 VAL A C 1
ATOM 3457 O O . VAL A 1 409 ? 15.391 -43.406 -18.016 1 91.31 409 VAL A O 1
ATOM 3460 N N . ARG A 1 410 ? 15.148 -45.656 -18.109 1 92.5 410 ARG A N 1
ATOM 3461 C CA . ARG A 1 410 ? 13.859 -45.562 -18.766 1 92.5 410 ARG A CA 1
ATOM 3462 C C . ARG A 1 410 ? 12.844 -44.844 -17.891 1 92.5 410 ARG A C 1
ATOM 3464 O O . ARG A 1 410 ? 12.047 -44.031 -18.391 1 92.5 410 ARG A O 1
ATOM 3471 N N . ASN A 1 411 ? 12.867 -45.125 -16.625 1 91.81 411 ASN A N 1
ATOM 3472 C CA . ASN A 1 411 ? 11.961 -44.469 -15.695 1 91.81 411 ASN A CA 1
ATOM 3473 C C . ASN A 1 411 ? 12.242 -42.969 -15.617 1 91.81 411 ASN A C 1
ATOM 3475 O O . ASN A 1 411 ? 11.32 -42.156 -15.578 1 91.81 411 ASN A O 1
ATOM 3479 N N . ALA A 1 412 ? 13.469 -42.625 -15.531 1 92.69 412 ALA A N 1
ATOM 3480 C CA . ALA A 1 412 ? 13.852 -41.219 -15.492 1 92.69 412 ALA A CA 1
ATOM 3481 C C . ALA A 1 412 ? 13.375 -40.5 -16.75 1 92.69 412 ALA A C 1
ATOM 3483 O O . ALA A 1 412 ? 12.859 -39.375 -16.672 1 92.69 412 ALA A O 1
ATOM 3484 N N . ILE A 1 413 ? 13.555 -41.156 -17.906 1 94.56 413 ILE A N 1
ATOM 3485 C CA . ILE A 1 413 ? 13.141 -40.594 -19.172 1 94.56 413 ILE A CA 1
ATOM 3486 C C . ILE A 1 413 ? 11.625 -40.375 -19.188 1 94.56 413 ILE A C 1
ATOM 3488 O O . ILE A 1 413 ? 11.141 -39.344 -19.609 1 94.56 413 ILE A O 1
ATOM 3492 N N . LYS A 1 414 ? 10.953 -41.344 -18.672 1 93.31 414 LYS A N 1
ATOM 3493 C CA . LYS A 1 414 ? 9.5 -41.281 -18.625 1 93.31 414 LYS A CA 1
ATOM 3494 C C . LYS A 1 414 ? 9.047 -40.094 -17.766 1 93.31 414 LYS A C 1
ATOM 3496 O O . LYS A 1 414 ? 8.133 -39.344 -18.156 1 93.31 414 LYS A O 1
ATOM 3501 N N . HIS A 1 415 ? 9.68 -39.906 -16.656 1 92.25 415 HIS A N 1
ATOM 3502 C CA . HIS A 1 415 ? 9.32 -38.812 -15.758 1 92.25 415 HIS A CA 1
ATOM 3503 C C . HIS A 1 415 ? 9.602 -37.438 -16.406 1 92.25 415 HIS A C 1
ATOM 3505 O O . HIS A 1 415 ? 8.812 -36.5 -16.266 1 92.25 415 HIS A O 1
ATOM 3511 N N . ILE A 1 416 ? 10.695 -37.281 -17.016 1 95 416 ILE A N 1
ATOM 3512 C CA . ILE A 1 416 ? 11.055 -36.031 -17.656 1 95 416 ILE A CA 1
ATOM 3513 C C . ILE A 1 416 ? 10.07 -35.719 -18.797 1 95 416 ILE A C 1
ATOM 3515 O O . ILE A 1 416 ? 9.594 -34.594 -18.938 1 95 416 ILE A O 1
ATOM 3519 N N . LYS A 1 417 ? 9.773 -36.781 -19.609 1 93.06 417 LYS A N 1
ATOM 3520 C CA . LYS A 1 417 ? 8.844 -36.594 -20.719 1 93.06 417 LYS A CA 1
ATOM 3521 C C . LYS A 1 417 ? 7.457 -36.188 -20.219 1 93.06 417 LYS A C 1
ATOM 3523 O O . LYS A 1 417 ? 6.758 -35.406 -20.859 1 93.06 417 LYS A O 1
ATOM 3528 N N . ALA A 1 418 ? 7.109 -36.719 -19.062 1 89 418 ALA A N 1
ATOM 3529 C CA . ALA A 1 418 ? 5.824 -36.375 -18.469 1 89 418 ALA A CA 1
ATOM 3530 C C . ALA A 1 418 ? 5.762 -34.906 -18.125 1 89 418 ALA A C 1
ATOM 3532 O O . ALA A 1 418 ? 4.723 -34.25 -18.312 1 89 418 ALA A O 1
ATOM 3533 N N . ILE A 1 419 ? 6.812 -34.344 -17.625 1 91.06 419 ILE A N 1
ATOM 3534 C CA . ILE A 1 419 ? 6.855 -32.938 -17.281 1 91.06 419 ILE A CA 1
ATOM 3535 C C . ILE A 1 419 ? 6.867 -32.094 -18.562 1 91.06 419 ILE A C 1
ATOM 3537 O O . ILE A 1 419 ? 6.195 -31.078 -18.641 1 91.06 419 ILE A O 1
ATOM 3541 N N . LEU A 1 420 ? 7.582 -32.562 -19.547 1 91.38 420 LEU A N 1
ATOM 3542 C CA . LEU A 1 420 ? 7.727 -31.828 -20.812 1 91.38 420 LEU A CA 1
ATOM 3543 C C . LEU A 1 420 ? 6.395 -31.75 -21.547 1 91.38 420 LEU A C 1
ATOM 3545 O O . LEU A 1 420 ? 6.148 -30.797 -22.297 1 91.38 420 LEU A O 1
ATOM 3549 N N . LYS A 1 421 ? 5.535 -32.688 -21.328 1 86.62 421 LYS A N 1
ATOM 3550 C CA . LYS A 1 421 ? 4.242 -32.75 -22.016 1 86.62 421 LYS A CA 1
ATOM 3551 C C . LYS A 1 421 ? 3.27 -31.734 -21.406 1 86.62 421 LYS A C 1
ATOM 3553 O O . LYS A 1 421 ? 2.277 -31.375 -22.047 1 86.62 421 LYS A O 1
ATOM 3558 N N . ARG A 1 422 ? 3.59 -31.281 -20.266 1 85.19 422 ARG A N 1
ATOM 3559 C CA . ARG A 1 422 ? 2.699 -30.344 -19.594 1 85.19 422 ARG A CA 1
ATOM 3560 C C . ARG A 1 422 ? 2.824 -28.938 -20.203 1 85.19 422 ARG A C 1
ATOM 3562 O O . ARG A 1 422 ? 3.867 -28.594 -20.75 1 85.19 422 ARG A O 1
ATOM 3569 N N . LYS A 1 423 ? 1.774 -28.141 -20.031 1 81.56 423 LYS A N 1
ATOM 3570 C CA . LYS A 1 423 ? 1.799 -26.75 -20.5 1 81.56 423 LYS A CA 1
ATOM 3571 C C . LYS A 1 423 ? 2.74 -25.906 -19.656 1 81.56 423 LYS A C 1
ATOM 3573 O O . LYS A 1 423 ? 3.031 -26.25 -18.5 1 81.56 423 LYS A O 1
ATOM 3578 N N . ASN A 1 424 ? 3.209 -24.828 -20.297 1 86.25 424 ASN A N 1
ATOM 3579 C CA . ASN A 1 424 ? 4.043 -23.875 -19.562 1 86.25 424 ASN A CA 1
ATOM 3580 C C . ASN A 1 424 ? 3.201 -22.969 -18.672 1 86.25 424 ASN A C 1
ATOM 3582 O O . ASN A 1 424 ? 2.066 -22.625 -19 1 86.25 424 ASN A O 1
ATOM 3586 N N . ILE A 1 425 ? 3.754 -22.688 -17.562 1 86.56 425 ILE A N 1
ATOM 3587 C CA . ILE A 1 425 ? 3.064 -21.797 -16.641 1 86.56 425 ILE A CA 1
ATOM 3588 C C . ILE A 1 425 ? 2.785 -20.469 -17.312 1 86.56 425 ILE A C 1
ATOM 3590 O O . ILE A 1 425 ? 1.763 -19.828 -17.062 1 86.56 425 ILE A O 1
ATOM 3594 N N . GLU A 1 426 ? 3.676 -20 -18.188 1 79.69 426 GLU A N 1
ATOM 3595 C CA . GLU A 1 426 ? 3.553 -18.719 -18.891 1 79.69 426 GLU A CA 1
ATOM 3596 C C . GLU A 1 426 ? 2.293 -18.688 -19.75 1 79.69 426 GLU A C 1
ATOM 3598 O O . GLU A 1 426 ? 1.778 -17.609 -20.047 1 79.69 426 GLU A O 1
ATOM 3603 N N . SER A 1 427 ? 1.816 -19.797 -20.094 1 74.5 427 SER A N 1
ATOM 3604 C CA . SER A 1 427 ? 0.627 -19.891 -20.938 1 74.5 427 SER A CA 1
ATOM 3605 C C . SER A 1 427 ? -0.626 -19.484 -20.172 1 74.5 427 SER A C 1
ATOM 3607 O O . SER A 1 427 ? -1.629 -19.094 -20.766 1 74.5 427 SER A O 1
ATOM 3609 N N . LEU A 1 428 ? -0.479 -19.562 -18.844 1 74.69 428 LEU A N 1
ATOM 3610 C CA . LEU A 1 428 ? -1.616 -19.188 -18.016 1 74.69 428 LEU A CA 1
ATOM 3611 C C . LEU A 1 428 ? -1.816 -17.672 -18.016 1 74.69 428 LEU A C 1
ATOM 3613 O O . LEU A 1 428 ? -2.906 -17.188 -17.719 1 74.69 428 LEU A O 1
ATOM 3617 N N . ASN A 1 429 ? -0.721 -16.938 -18.25 1 70.06 429 ASN A N 1
ATOM 3618 C CA . ASN A 1 429 ? -0.764 -15.469 -18.219 1 70.06 429 ASN A CA 1
ATOM 3619 C C . ASN A 1 429 ? -1.297 -14.906 -19.531 1 70.06 429 ASN A C 1
ATOM 3621 O O . ASN A 1 429 ? -1.612 -13.711 -19.609 1 70.06 429 ASN A O 1
ATOM 3625 N N . THR A 1 430 ? -1.34 -15.594 -20.484 1 65.75 430 THR A N 1
ATOM 3626 C CA . THR A 1 430 ? -1.792 -15.117 -21.781 1 65.75 430 THR A CA 1
ATOM 3627 C C . THR A 1 430 ? -3.311 -15.203 -21.891 1 65.75 430 THR A C 1
ATOM 3629 O O . THR A 1 430 ? -3.898 -16.25 -21.625 1 65.75 430 THR A O 1
ATOM 3632 N N . PRO A 1 431 ? -3.768 -13.883 -21.891 1 68.25 431 PRO A N 1
ATOM 3633 C CA . PRO A 1 431 ? -5.215 -13.961 -22.094 1 68.25 431 PRO A CA 1
ATOM 3634 C C . PRO A 1 431 ? -5.598 -14.891 -23.25 1 68.25 431 PRO A C 1
ATOM 3636 O O . PRO A 1 431 ? -4.895 -14.953 -24.266 1 68.25 431 PRO A O 1
ATOM 3639 N N . SER A 1 432 ? -6.469 -15.734 -22.875 1 75.44 432 SER A N 1
ATOM 3640 C CA . SER A 1 432 ? -6.941 -16.625 -23.938 1 75.44 432 SER A CA 1
ATOM 3641 C C . SER A 1 432 ? -7.559 -15.828 -25.094 1 75.44 432 SER A C 1
ATOM 3643 O O . SER A 1 432 ? -8.305 -14.875 -24.859 1 75.44 432 SER A O 1
ATOM 3645 N N . ASN A 1 433 ? -7.094 -16.062 -26.281 1 82.5 433 ASN A N 1
ATOM 3646 C CA . ASN A 1 433 ? -7.668 -15.422 -27.469 1 82.5 433 ASN A CA 1
ATOM 3647 C C . ASN A 1 433 ? -9.102 -15.875 -27.703 1 82.5 433 ASN A C 1
ATOM 3649 O O . ASN A 1 433 ? -9.375 -17.078 -27.781 1 82.5 433 ASN A O 1
ATOM 3653 N N . VAL A 1 434 ? -9.953 -14.891 -27.656 1 89.88 434 VAL A N 1
ATOM 3654 C CA . VAL A 1 434 ? -11.352 -15.133 -28 1 89.88 434 VAL A CA 1
ATOM 3655 C C . VAL A 1 434 ? -11.703 -14.43 -29.297 1 89.88 434 VAL A C 1
ATOM 3657 O O . VAL A 1 434 ? -11.734 -13.195 -29.359 1 89.88 434 VAL A O 1
ATOM 3660 N N . LEU A 1 435 ? -11.977 -15.203 -30.297 1 90.94 435 LEU A N 1
ATOM 3661 C CA . LEU A 1 435 ? -12.273 -14.648 -31.609 1 90.94 435 LEU A CA 1
ATOM 3662 C C . LEU A 1 435 ? -13.766 -14.398 -31.766 1 90.94 435 LEU A C 1
ATOM 3664 O O . LEU A 1 435 ? -14.586 -15.25 -31.406 1 90.94 435 LEU A O 1
ATOM 3668 N N . ILE A 1 436 ? -14.078 -13.195 -32.156 1 92.69 436 ILE A N 1
ATOM 3669 C CA . ILE A 1 436 ? -15.43 -12.906 -32.594 1 92.69 436 ILE A CA 1
ATOM 3670 C C . ILE A 1 436 ? -15.562 -13.203 -34.094 1 92.69 436 ILE A C 1
ATOM 3672 O O . ILE A 1 436 ? -14.977 -12.508 -34.938 1 92.69 436 ILE A O 1
ATOM 3676 N N . PHE A 1 437 ? -16.312 -14.25 -34.344 1 91.5 437 PHE A N 1
ATOM 3677 C CA . PHE A 1 437 ? -16.391 -14.828 -35.688 1 91.5 437 PHE A CA 1
ATOM 3678 C C . PHE A 1 437 ? -17.812 -14.719 -36.25 1 91.5 437 PHE A C 1
ATOM 3680 O O . PHE A 1 437 ? -18.781 -14.883 -35.5 1 91.5 437 PHE A O 1
ATOM 3687 N N . GLY A 1 438 ? -17.891 -14.422 -37.5 1 91 438 GLY A N 1
ATOM 3688 C CA . GLY A 1 438 ? -19.188 -14.305 -38.156 1 91 438 GLY A CA 1
ATOM 3689 C C . GLY A 1 438 ? -19.125 -13.672 -39.531 1 91 438 GLY A C 1
ATOM 3690 O O . GLY A 1 438 ? -18.062 -13.242 -39.969 1 91 438 GLY A O 1
ATOM 3691 N N . ASN A 1 439 ? -20.344 -13.68 -40.188 1 89 439 ASN A N 1
ATOM 3692 C CA . ASN A 1 439 ? -20.469 -13.117 -41.531 1 89 439 ASN A CA 1
ATOM 3693 C C . ASN A 1 439 ? -20.484 -11.594 -41.5 1 89 439 ASN A C 1
ATOM 3695 O O . ASN A 1 439 ? -20.562 -10.992 -40.438 1 89 439 ASN A O 1
ATOM 3699 N N . VAL A 1 440 ? -20.297 -11.023 -42.719 1 87.25 440 VAL A N 1
ATOM 3700 C CA . VAL A 1 440 ? -20.391 -9.578 -42.875 1 87.25 440 VAL A CA 1
ATOM 3701 C C . VAL A 1 440 ? -21.75 -9.094 -42.375 1 87.25 440 VAL A C 1
ATOM 3703 O O . VAL A 1 440 ? -22.781 -9.719 -42.656 1 87.25 440 VAL A O 1
ATOM 3706 N N . ASN A 1 441 ? -21.75 -8.117 -41.531 1 84.25 441 ASN A N 1
ATOM 3707 C CA . ASN A 1 441 ? -22.953 -7.465 -41.031 1 84.25 441 ASN A CA 1
ATOM 3708 C C . ASN A 1 441 ? -23.594 -8.281 -39.906 1 84.25 441 ASN A C 1
ATOM 3710 O O . ASN A 1 441 ? -24.766 -8.07 -39.562 1 84.25 441 ASN A O 1
ATOM 3714 N N . ALA A 1 442 ? -22.891 -9.219 -39.375 1 91.38 442 ALA A N 1
ATOM 3715 C CA . ALA A 1 442 ? -23.406 -10.016 -38.281 1 91.38 442 ALA A CA 1
ATOM 3716 C C . ALA A 1 442 ? -23.406 -9.211 -36.969 1 91.38 442 ALA A C 1
ATOM 3718 O O . ALA A 1 442 ? -24.047 -9.594 -36 1 91.38 442 ALA A O 1
ATOM 3719 N N . GLY A 1 443 ? -22.656 -8.086 -36.875 1 90.12 443 GLY A N 1
ATOM 3720 C CA . GLY A 1 443 ? -22.625 -7.23 -35.688 1 90.12 443 GLY A CA 1
ATOM 3721 C C . GLY A 1 443 ? -21.406 -7.449 -34.812 1 90.12 443 GLY A C 1
ATOM 3722 O O . GLY A 1 443 ? -21.438 -7.203 -33.625 1 90.12 443 GLY A O 1
ATOM 3723 N N . LYS A 1 444 ? -20.328 -7.91 -35.344 1 89.62 444 LYS A N 1
ATOM 3724 C CA . LYS A 1 444 ? -19.109 -8.258 -34.625 1 89.62 444 LYS A CA 1
ATOM 3725 C C . LYS A 1 444 ? -18.516 -7.031 -33.938 1 89.62 444 LYS A C 1
ATOM 3727 O O . LYS A 1 444 ? -18.25 -7.051 -32.719 1 89.62 444 LYS A O 1
ATOM 3732 N N . SER A 1 445 ? -18.328 -5.98 -34.688 1 86.75 445 SER A N 1
ATOM 3733 C CA . SER A 1 445 ? -17.719 -4.77 -34.125 1 86.75 445 SER A CA 1
ATOM 3734 C C . SER A 1 445 ? -18.625 -4.125 -33.094 1 86.75 445 SER A C 1
ATOM 3736 O O . SER A 1 445 ? -18.156 -3.621 -32.062 1 86.75 445 SER A O 1
ATOM 3738 N N . THR A 1 446 ? -19.906 -4.195 -33.375 1 89.25 446 THR A N 1
ATOM 3739 C CA . THR A 1 446 ? -20.859 -3.662 -32.406 1 89.25 446 THR A CA 1
ATOM 3740 C C . THR A 1 446 ? -20.812 -4.441 -31.094 1 89.25 446 THR A C 1
ATOM 3742 O O . THR A 1 446 ? -20.891 -3.857 -30 1 89.25 446 THR A O 1
ATOM 3745 N N . PHE A 1 447 ? -20.656 -5.723 -31.234 1 91.56 447 PHE A N 1
ATOM 3746 C CA . PHE A 1 447 ? -20.578 -6.598 -30.078 1 91.56 447 PHE A CA 1
ATOM 3747 C C . PHE A 1 447 ? -19.312 -6.309 -29.266 1 91.56 447 PHE A C 1
ATOM 3749 O O . PHE A 1 447 ? -19.391 -6.148 -28.047 1 91.56 447 PHE A O 1
ATOM 3756 N N . MET A 1 448 ? -18.25 -6.148 -29.969 1 87.56 448 MET A N 1
ATOM 3757 C CA . MET A 1 448 ? -16.984 -5.832 -29.328 1 87.56 448 MET A CA 1
ATOM 3758 C C . MET A 1 448 ? -17.062 -4.488 -28.609 1 87.56 448 MET A C 1
ATOM 3760 O O . MET A 1 448 ? -16.641 -4.367 -27.453 1 87.56 448 MET A O 1
ATOM 3764 N N . ASN A 1 449 ? -17.594 -3.594 -29.25 1 83.94 449 ASN A N 1
ATOM 3765 C CA . ASN A 1 449 ? -17.719 -2.264 -28.656 1 83.94 449 ASN A CA 1
ATOM 3766 C C . ASN A 1 449 ? -18.609 -2.279 -27.422 1 83.94 449 ASN A C 1
ATOM 3768 O O . ASN A 1 449 ? -18.328 -1.587 -26.438 1 83.94 449 ASN A O 1
ATOM 3772 N N . TYR A 1 450 ? -19.562 -3.041 -27.578 1 86.81 450 TYR A N 1
ATOM 3773 C CA . TYR A 1 450 ? -20.453 -3.146 -26.422 1 86.81 450 TYR A CA 1
ATOM 3774 C C . TYR A 1 450 ? -19.719 -3.721 -25.219 1 86.81 450 TYR A C 1
ATOM 3776 O O . TYR A 1 450 ? -19.828 -3.199 -24.109 1 86.81 450 TYR A O 1
ATOM 3784 N N . ILE A 1 451 ? -18.984 -4.723 -25.391 1 85.81 451 ILE A N 1
ATOM 3785 C CA . ILE A 1 451 ? -18.266 -5.383 -24.312 1 85.81 451 ILE A CA 1
ATOM 3786 C C . ILE A 1 451 ? -17.234 -4.426 -23.719 1 85.81 451 ILE A C 1
ATOM 3788 O O . ILE A 1 451 ? -17.094 -4.34 -22.5 1 85.81 451 ILE A O 1
ATOM 3792 N N . CYS A 1 452 ? -16.562 -3.723 -24.562 1 76.94 452 CYS A N 1
ATOM 3793 C CA . CYS A 1 452 ? -15.5 -2.826 -24.125 1 76.94 452 CYS A CA 1
ATOM 3794 C C . CYS A 1 452 ? -16.062 -1.642 -23.344 1 76.94 452 CYS A C 1
ATOM 3796 O O . CYS A 1 452 ? -15.375 -1.055 -22.516 1 76.94 452 CYS A O 1
ATOM 3798 N N . ASN A 1 453 ? -17.219 -1.302 -23.609 1 69.19 453 ASN A N 1
ATOM 3799 C CA . ASN A 1 453 ? -17.812 -0.14 -22.953 1 69.19 453 ASN A CA 1
ATOM 3800 C C . ASN A 1 453 ? -18.703 -0.547 -21.781 1 69.19 453 ASN A C 1
ATOM 3802 O O . ASN A 1 453 ? -19.328 0.303 -21.156 1 69.19 453 ASN A O 1
ATOM 3806 N N . SER A 1 454 ? -18.766 -1.729 -21.641 1 64.88 454 SER A N 1
ATOM 3807 C CA . SER A 1 454 ? -19.641 -2.217 -20.578 1 64.88 454 SER A CA 1
ATOM 3808 C C . SER A 1 454 ? -18.938 -2.162 -19.234 1 64.88 454 SER A C 1
ATOM 3810 O O . SER A 1 454 ? -17.703 -2.182 -19.156 1 64.88 454 SER A O 1
ATOM 3812 N N . ASP A 1 455 ? -19.688 -1.954 -18.094 1 56.69 455 ASP A N 1
ATOM 3813 C CA . ASP A 1 455 ? -19.219 -1.883 -16.719 1 56.69 455 ASP A CA 1
ATOM 3814 C C . ASP A 1 455 ? -18.594 -3.209 -16.281 1 56.69 455 ASP A C 1
ATOM 3816 O O . ASP A 1 455 ? -17.875 -3.268 -15.273 1 56.69 455 ASP A O 1
ATOM 3820 N N . ILE A 1 456 ? -18.969 -4.168 -17.047 1 50.62 456 ILE A N 1
ATOM 3821 C CA . ILE A 1 456 ? -18.562 -5.496 -16.609 1 50.62 456 ILE A CA 1
ATOM 3822 C C . ILE A 1 456 ? -17.141 -5.797 -17.078 1 50.62 456 ILE A C 1
ATOM 3824 O O . ILE A 1 456 ? -16.484 -6.684 -16.547 1 50.62 456 ILE A O 1
ATOM 3828 N N . SER A 1 457 ? -16.781 -5.023 -18.031 1 56.88 457 SER A N 1
ATOM 3829 C CA . SER A 1 457 ? -15.469 -5.297 -18.625 1 56.88 457 SER A CA 1
ATOM 3830 C C . SER A 1 457 ? -14.508 -4.129 -18.406 1 56.88 457 SER A C 1
ATOM 3832 O O . SER A 1 457 ? -14.93 -2.969 -18.406 1 56.88 457 SER A O 1
ATOM 3834 N N . ILE A 1 458 ? -13.422 -4.406 -17.844 1 52.41 458 ILE A N 1
ATOM 3835 C CA . ILE A 1 458 ? -12.352 -3.412 -17.797 1 52.41 458 ILE A CA 1
ATOM 3836 C C . ILE A 1 458 ? -11.43 -3.602 -19 1 52.41 458 ILE A C 1
ATOM 3838 O O . ILE A 1 458 ? -10.922 -4.699 -19.234 1 52.41 458 ILE A O 1
ATOM 3842 N N . VAL A 1 459 ? -11.531 -2.588 -19.875 1 57.25 459 VAL A N 1
ATOM 3843 C CA . VAL A 1 459 ? -10.82 -2.709 -21.141 1 57.25 459 VAL A CA 1
ATOM 3844 C C . VAL A 1 459 ? -9.438 -2.076 -21.016 1 57.25 459 VAL A C 1
ATOM 3846 O O . VAL A 1 459 ? -9.281 -1.021 -20.406 1 57.25 459 VAL A O 1
ATOM 3849 N N . THR A 1 460 ? -8.406 -2.803 -21.109 1 51.19 460 THR A N 1
ATOM 3850 C CA . THR A 1 460 ? -7.09 -2.217 -21.344 1 51.19 460 THR A CA 1
ATOM 3851 C C . THR A 1 460 ? -6.711 -2.293 -22.812 1 51.19 460 THR A C 1
ATOM 3853 O O . THR A 1 460 ? -6.867 -3.34 -23.453 1 51.19 460 THR A O 1
ATOM 3856 N N . LYS A 1 461 ? -6.66 -1.17 -23.516 1 48.5 461 LYS A N 1
ATOM 3857 C CA . LYS A 1 461 ? -6.328 -1.122 -24.938 1 48.5 461 LYS A CA 1
ATOM 3858 C C . LYS A 1 461 ? -4.93 -1.674 -25.188 1 48.5 461 LYS A C 1
ATOM 3860 O O . LYS A 1 461 ? -3.973 -1.297 -24.516 1 48.5 461 LYS A O 1
ATOM 3865 N N . ILE A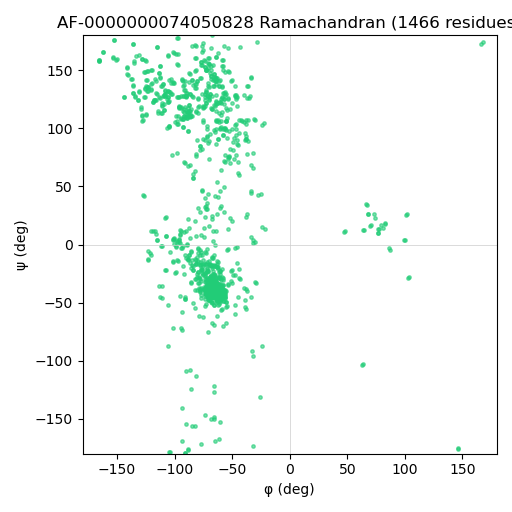 1 462 ? -4.852 -2.871 -25.594 1 45.66 462 ILE A N 1
ATOM 3866 C CA . ILE A 1 462 ? -3.537 -3.221 -26.125 1 45.66 462 ILE A CA 1
ATOM 3867 C C . ILE A 1 462 ? -3.477 -2.898 -27.609 1 45.66 462 ILE A C 1
ATOM 3869 O O . ILE A 1 462 ? -4.41 -3.205 -28.359 1 45.66 462 ILE A O 1
ATOM 3873 N N . LYS A 1 463 ? -2.646 -1.939 -27.984 1 42.81 463 LYS A N 1
ATOM 3874 C CA . LYS A 1 463 ? -2.4 -1.552 -29.375 1 42.81 463 LYS A CA 1
ATOM 3875 C C . LYS A 1 463 ? -2.074 -2.768 -30.234 1 42.81 463 LYS A C 1
ATOM 3877 O O . LYS A 1 463 ? -0.919 -3.191 -30.312 1 42.81 463 LYS A O 1
ATOM 3882 N N . GLY A 1 464 ? -2.326 -3.902 -30 1 39.69 464 GLY A N 1
ATOM 3883 C CA . GLY A 1 464 ? -1.826 -4.859 -30.969 1 39.69 464 GLY A CA 1
ATOM 3884 C C . GLY A 1 464 ? -2.643 -4.895 -32.25 1 39.69 464 GLY A C 1
ATOM 3885 O O . GLY A 1 464 ? -3.836 -5.199 -32.219 1 39.69 464 GLY A O 1
ATOM 3886 N N . THR A 1 465 ? -2.395 -3.979 -33.156 1 40.88 465 THR A N 1
ATOM 3887 C CA . THR A 1 465 ? -3.08 -4.012 -34.438 1 40.88 465 THR A CA 1
ATOM 3888 C C . THR A 1 465 ? -2.408 -5.004 -35.375 1 40.88 465 THR A C 1
ATOM 3890 O O . THR A 1 465 ? -1.203 -4.918 -35.625 1 40.88 465 THR A O 1
ATOM 3893 N N . THR A 1 466 ? -2.553 -6.211 -35.312 1 41.97 466 THR A N 1
ATOM 3894 C CA . THR A 1 466 ? -2.348 -6.727 -36.656 1 41.97 466 THR A CA 1
ATOM 3895 C C . THR A 1 466 ? -3.381 -6.145 -37.625 1 41.97 466 THR A C 1
ATOM 3897 O O . THR A 1 466 ? -4.48 -5.77 -37.188 1 41.97 466 THR A O 1
ATOM 3900 N N . ILE A 1 467 ? -3.049 -5.82 -38.781 1 46.03 467 ILE A N 1
ATOM 3901 C CA . ILE A 1 467 ? -3.725 -5.078 -39.844 1 46.03 467 ILE A CA 1
ATOM 3902 C C . ILE A 1 467 ? -5.207 -5.438 -39.844 1 46.03 467 ILE A C 1
ATOM 3904 O O . ILE A 1 467 ? -6.062 -4.566 -40.031 1 46.03 467 ILE A O 1
ATOM 3908 N N . ASP A 1 468 ? -5.641 -6.75 -39.594 1 57.81 468 ASP A N 1
ATOM 3909 C CA . ASP A 1 468 ? -7.016 -7.094 -39.938 1 57.81 468 ASP A CA 1
ATOM 3910 C C . ASP A 1 468 ? -7.77 -7.617 -38.719 1 57.81 468 ASP A C 1
ATOM 3912 O O . ASP A 1 468 ? -8.938 -8 -38.812 1 57.81 468 ASP A O 1
ATOM 3916 N N . ILE A 1 469 ? -7.117 -7.789 -37.625 1 69.25 469 ILE A N 1
ATOM 3917 C CA . ILE A 1 469 ? -7.82 -8.25 -36.438 1 69.25 469 ILE A CA 1
ATOM 3918 C C . ILE A 1 469 ? -7.578 -7.273 -35.281 1 69.25 469 ILE A C 1
ATOM 3920 O O . ILE A 1 469 ? -6.438 -7.086 -34.844 1 69.25 469 ILE A O 1
ATOM 3924 N N . ILE A 1 470 ? -8.625 -6.637 -34.938 1 76.12 470 ILE A N 1
ATOM 3925 C CA . ILE A 1 470 ? -8.539 -5.719 -33.812 1 76.12 470 ILE A CA 1
ATOM 3926 C C . ILE A 1 470 ? -8.602 -6.5 -32.5 1 76.12 470 ILE A C 1
ATOM 3928 O O . ILE A 1 470 ? -9.523 -7.297 -32.281 1 76.12 470 ILE A O 1
ATOM 3932 N N . GLN A 1 471 ? -7.535 -6.395 -31.719 1 78.38 471 GLN A N 1
ATOM 3933 C CA . GLN A 1 471 ? -7.473 -7.121 -30.453 1 78.38 471 GLN A CA 1
ATOM 3934 C C . GLN A 1 471 ? -7.613 -6.168 -29.266 1 78.38 471 GLN A C 1
ATOM 3936 O O . GLN A 1 471 ? -7.066 -5.062 -29.281 1 78.38 471 GLN A O 1
ATOM 3941 N N . LYS A 1 472 ? -8.484 -6.555 -28.344 1 79.75 472 LYS A N 1
ATOM 3942 C CA . LYS A 1 472 ? -8.664 -5.812 -27.094 1 79.75 472 LYS A CA 1
ATOM 3943 C C . LYS A 1 472 ? -8.641 -6.75 -25.891 1 79.75 472 LYS A C 1
ATOM 3945 O O . LYS A 1 472 ? -9.336 -7.766 -25.875 1 79.75 472 LYS A O 1
ATOM 3950 N N . ASN A 1 473 ? -7.75 -6.457 -24.953 1 77.44 473 ASN A N 1
ATOM 3951 C CA . ASN A 1 473 ? -7.762 -7.207 -23.688 1 77.44 473 ASN A CA 1
ATOM 3952 C C . ASN A 1 473 ? -8.914 -6.777 -22.797 1 77.44 473 ASN A C 1
ATOM 3954 O O . ASN A 1 473 ? -9.078 -5.586 -22.516 1 77.44 473 ASN A O 1
ATOM 3958 N N . VAL A 1 474 ? -9.727 -7.676 -22.547 1 78.56 474 VAL A N 1
ATOM 3959 C CA . VAL A 1 474 ? -10.898 -7.375 -21.734 1 78.56 474 VAL A CA 1
ATOM 3960 C C . VAL A 1 474 ? -10.93 -8.289 -20.516 1 78.56 474 VAL A C 1
ATOM 3962 O O . VAL A 1 474 ? -10.586 -9.469 -20.609 1 78.56 474 VAL A O 1
ATOM 3965 N N . LYS A 1 475 ? -11.234 -7.652 -19.375 1 73.56 475 LYS A N 1
ATOM 3966 C CA . LYS A 1 475 ? -11.469 -8.438 -18.172 1 73.56 475 LYS A CA 1
ATOM 3967 C C . LYS A 1 475 ? -12.953 -8.758 -18 1 73.56 475 LYS A C 1
ATOM 3969 O O . LYS A 1 475 ? -13.789 -7.852 -17.953 1 73.56 475 LYS A O 1
ATOM 3974 N N . ILE A 1 476 ? -13.305 -9.977 -18.203 1 75 476 ILE A N 1
ATOM 3975 C CA . ILE A 1 476 ? -14.672 -10.438 -17.984 1 75 476 ILE A CA 1
ATOM 3976 C C . ILE A 1 476 ? -14.758 -11.133 -16.625 1 75 476 ILE A C 1
ATOM 3978 O O . ILE A 1 476 ? -14.195 -12.211 -16.422 1 75 476 ILE A O 1
ATOM 3982 N N . PHE A 1 477 ? -15.359 -10.414 -15.727 1 67.94 477 PHE A N 1
ATOM 3983 C CA . PHE A 1 477 ? -15.391 -10.82 -14.328 1 67.94 477 PHE A CA 1
ATOM 3984 C C . PHE A 1 477 ? -13.984 -10.859 -13.734 1 67.94 477 PHE A C 1
ATOM 3986 O O . PHE A 1 477 ? -13.328 -9.82 -13.617 1 67.94 477 PHE A O 1
ATOM 3993 N N . ASN A 1 478 ? -13.352 -12.039 -13.555 1 60.88 478 ASN A N 1
ATOM 3994 C CA . ASN A 1 478 ? -12.031 -12.102 -12.945 1 60.88 478 ASN A CA 1
ATOM 3995 C C . ASN A 1 478 ? -11.008 -12.734 -13.883 1 60.88 478 ASN A C 1
ATOM 3997 O O . ASN A 1 478 ? -9.906 -13.094 -13.461 1 60.88 478 ASN A O 1
ATOM 4001 N N . ASN A 1 479 ? -11.516 -12.844 -15.133 1 69.81 479 ASN A N 1
ATOM 4002 C CA . ASN A 1 479 ? -10.617 -13.469 -16.094 1 69.81 479 ASN A CA 1
ATOM 4003 C C . ASN A 1 479 ? -10.289 -12.523 -17.25 1 69.81 479 ASN A C 1
ATOM 4005 O O . ASN A 1 479 ? -11.164 -11.797 -17.734 1 69.81 479 ASN A O 1
ATOM 4009 N N . ASP A 1 480 ? -9.023 -12.562 -17.609 1 74.19 480 ASP A N 1
ATOM 4010 C CA . ASP A 1 480 ? -8.586 -11.734 -18.734 1 74.19 480 ASP A CA 1
ATOM 4011 C C . ASP A 1 480 ? -8.695 -12.484 -20.047 1 74.19 480 ASP A C 1
ATOM 4013 O O . ASP A 1 480 ? -8.273 -13.641 -20.156 1 74.19 480 ASP A O 1
ATOM 4017 N N . TYR A 1 481 ? -9.352 -11.875 -21 1 80.75 481 TYR A N 1
ATOM 4018 C CA . TYR A 1 481 ? -9.477 -12.414 -22.344 1 80.75 481 TYR A CA 1
ATOM 4019 C C . TYR A 1 481 ? -8.977 -11.414 -23.391 1 80.75 481 TYR A C 1
ATOM 4021 O O . TYR A 1 481 ? -9.031 -10.203 -23.156 1 80.75 481 TYR A O 1
ATOM 4029 N N . ASN A 1 482 ? -8.336 -11.953 -24.359 1 82.38 482 ASN A N 1
ATOM 4030 C CA . ASN A 1 482 ? -8.039 -11.148 -25.531 1 82.38 482 ASN A CA 1
ATOM 4031 C C . ASN A 1 482 ? -9.117 -11.289 -26.594 1 82.38 482 ASN A C 1
ATOM 4033 O O . ASN A 1 482 ? -9.125 -12.25 -27.359 1 82.38 482 ASN A O 1
ATOM 4037 N N . LEU A 1 483 ? -10.008 -10.25 -26.656 1 87.31 483 LEU A N 1
ATOM 4038 C CA . LEU A 1 483 ? -11.062 -10.273 -27.656 1 87.31 483 LEU A CA 1
ATOM 4039 C C . LEU A 1 483 ? -10.523 -9.844 -29.016 1 87.31 483 LEU A C 1
ATOM 4041 O O . LEU A 1 483 ? -9.859 -8.812 -29.125 1 87.31 483 LEU A O 1
ATOM 4045 N N . CYS A 1 484 ? -10.758 -10.688 -29.906 1 86.38 484 CYS A N 1
ATOM 4046 C CA . CYS A 1 484 ? -10.273 -10.438 -31.266 1 86.38 484 CYS A CA 1
ATOM 4047 C C . CYS A 1 484 ? -11.438 -10.242 -32.219 1 86.38 484 CYS A C 1
ATOM 4049 O O . CYS A 1 484 ? -12.211 -11.172 -32.469 1 86.38 484 CYS A O 1
ATOM 4051 N N . ASP A 1 485 ? -11.586 -9.07 -32.781 1 86.12 485 ASP A N 1
ATOM 4052 C CA . ASP A 1 485 ? -12.578 -8.766 -33.781 1 86.12 485 ASP A CA 1
ATOM 4053 C C . ASP A 1 485 ? -12.039 -9.078 -35.188 1 86.12 485 ASP A C 1
ATOM 4055 O O . ASP A 1 485 ? -11.023 -8.516 -35.594 1 86.12 485 ASP A O 1
ATOM 4059 N N . SER A 1 486 ? -12.664 -9.969 -35.812 1 83.94 486 SER A N 1
ATOM 4060 C CA . SER A 1 486 ? -12.203 -10.406 -37.125 1 83.94 486 SER A CA 1
ATOM 4061 C C . SER A 1 486 ? -13.023 -9.766 -38.25 1 83.94 486 SER A C 1
ATOM 4063 O O . SER A 1 486 ? -14.109 -9.234 -38 1 83.94 486 SER A O 1
ATOM 4065 N N . ALA A 1 487 ? -12.453 -9.875 -39.438 1 77.94 487 ALA A N 1
ATOM 4066 C CA . ALA A 1 487 ? -13.195 -9.453 -40.625 1 77.94 487 ALA A CA 1
ATOM 4067 C C . ALA A 1 487 ? -14.375 -10.383 -40.875 1 77.94 487 ALA A C 1
ATOM 4069 O O . ALA A 1 487 ? -14.305 -11.578 -40.594 1 77.94 487 ALA A O 1
ATOM 4070 N N . GLY A 1 488 ? -15.406 -9.836 -41.344 1 80.12 488 GLY A N 1
ATOM 4071 C CA . GLY A 1 488 ? -16.594 -10.625 -41.656 1 80.12 488 GLY A CA 1
ATOM 4072 C C . GLY A 1 488 ? -16.359 -11.57 -42.844 1 80.12 488 GLY A C 1
ATOM 4073 O O . GLY A 1 488 ? -15.648 -11.242 -43.781 1 80.12 488 GLY A O 1
ATOM 4074 N N . ILE A 1 489 ? -16.953 -12.781 -42.719 1 79.5 489 ILE A N 1
ATOM 4075 C CA . ILE A 1 489 ? -16.812 -13.789 -43.75 1 79.5 489 ILE A CA 1
ATOM 4076 C C . ILE A 1 489 ? -17.891 -13.594 -44.812 1 79.5 489 ILE A C 1
ATOM 4078 O O . ILE A 1 489 ? -19.062 -13.375 -44.469 1 79.5 489 ILE A O 1
ATOM 4082 N N . SER A 1 490 ? -17.562 -13.266 -46 1 71.38 490 SER A N 1
ATOM 4083 C CA . SER A 1 490 ? -18.516 -13.156 -47.094 1 71.38 490 SER A CA 1
ATOM 4084 C C . SER A 1 490 ? -18.75 -14.508 -47.75 1 71.38 490 SER A C 1
ATOM 4086 O O . SER A 1 490 ? -17.906 -15.398 -47.656 1 71.38 490 SER A O 1
ATOM 4088 N N . THR A 1 491 ? -19.984 -14.922 -48.188 1 56.16 491 THR A N 1
ATOM 4089 C CA . THR A 1 491 ? -20.359 -16.141 -48.875 1 56.16 491 THR A CA 1
ATOM 4090 C C . THR A 1 491 ? -19.297 -16.547 -49.875 1 56.16 491 THR A C 1
ATOM 4092 O O . THR A 1 491 ? -18.906 -15.742 -50.719 1 56.16 491 THR A O 1
ATOM 4095 N N . LEU A 1 492 ? -18.453 -17.312 -49.531 1 45.25 492 LEU A N 1
ATOM 4096 C CA . LEU A 1 492 ? -17.594 -17.891 -50.562 1 45.25 492 LEU A CA 1
ATOM 4097 C C . LEU A 1 492 ? -18.406 -18.375 -51.75 1 45.25 492 LEU A C 1
ATOM 4099 O O . LEU A 1 492 ? -19.312 -19.203 -51.562 1 45.25 492 LEU A O 1
ATOM 4103 N N . VAL A 1 493 ? -18.75 -17.719 -52.812 1 38.12 493 VAL A N 1
ATOM 4104 C CA . VAL A 1 493 ? -19.188 -18.359 -54.062 1 38.12 493 VAL A CA 1
ATOM 4105 C C . VAL A 1 493 ? -18.375 -19.625 -54.281 1 38.12 493 VAL A C 1
ATOM 4107 O O . VAL A 1 493 ? -17.172 -19.656 -54.062 1 38.12 493 VAL A O 1
ATOM 4110 N N . ASN A 1 494 ? -18.938 -20.766 -54.469 1 33.19 494 ASN A N 1
ATOM 4111 C CA . ASN A 1 494 ? -18.359 -21.969 -55.062 1 33.19 494 ASN A CA 1
ATOM 4112 C C . ASN A 1 494 ? -17.312 -21.625 -56.125 1 33.19 494 ASN A C 1
ATOM 4114 O O . ASN A 1 494 ? -17.484 -21.969 -57.281 1 33.19 494 ASN A O 1
ATOM 4118 N N . LYS A 1 495 ? -16.938 -20.453 -56.406 1 33.16 495 LYS A N 1
ATOM 4119 C CA . LYS A 1 495 ? -15.922 -20.469 -57.469 1 33.16 495 LYS A CA 1
ATOM 4120 C C . LYS A 1 495 ? -14.719 -21.328 -57.062 1 33.16 495 LYS A C 1
ATOM 4122 O O . LYS A 1 495 ? -14.133 -21.125 -56 1 33.16 495 LYS A O 1
ATOM 4127 N N . LYS A 1 496 ? -14.703 -22.531 -57.562 1 30.83 496 LYS A N 1
ATOM 4128 C CA . LYS A 1 496 ? -13.508 -23.359 -57.719 1 30.83 496 LYS A CA 1
ATOM 4129 C C . LYS A 1 496 ? -12.25 -22.5 -57.75 1 30.83 496 LYS A C 1
ATOM 4131 O O . LYS A 1 496 ? -12.164 -21.562 -58.531 1 30.83 496 LYS A O 1
ATOM 4136 N N . PHE A 1 497 ? -11.43 -22.422 -56.719 1 31.16 497 PHE A N 1
ATOM 4137 C CA . PHE A 1 497 ? -10.008 -22.219 -56.938 1 31.16 497 PHE A CA 1
ATOM 4138 C C . PHE A 1 497 ? -9.609 -22.641 -58.344 1 31.16 497 PHE A C 1
ATOM 4140 O O . PHE A 1 497 ? -8.852 -23.594 -58.531 1 31.16 497 PHE A O 1
ATOM 4147 N N . GLU A 1 498 ? -10.5 -22.844 -59.188 1 27.64 498 GLU A N 1
ATOM 4148 C CA . GLU A 1 498 ? -10.078 -23.188 -60.531 1 27.64 498 GLU A CA 1
ATOM 4149 C C . GLU A 1 498 ? -9.172 -22.094 -61.125 1 27.64 498 GLU A C 1
ATOM 4151 O O . GLU A 1 498 ? -9.531 -20.922 -61.125 1 27.64 498 GLU A O 1
ATOM 4156 N N . THR A 1 499 ? -7.828 -22.312 -61.094 1 29.78 499 THR A N 1
ATOM 4157 C CA . THR A 1 499 ? -6.668 -21.781 -61.812 1 29.78 499 THR A CA 1
ATOM 4158 C C . THR A 1 499 ? -7.043 -21.391 -63.25 1 29.78 499 THR A C 1
ATOM 4160 O O . THR A 1 499 ? -6.168 -21.125 -64.062 1 29.78 499 THR A O 1
ATOM 4163 N N . ASN A 1 500 ? -8.273 -21.516 -63.719 1 28 500 ASN A N 1
ATOM 4164 C CA . ASN A 1 500 ? -8.227 -21.234 -65.125 1 28 500 ASN A CA 1
ATOM 4165 C C . ASN A 1 500 ? -8.055 -19.75 -65.438 1 28 500 ASN A C 1
ATOM 4167 O O . ASN A 1 500 ? -8.695 -18.906 -64.812 1 28 500 ASN A O 1
ATOM 4171 N N . LYS A 1 501 ? -6.98 -19.344 -66.312 1 29.19 501 LYS A N 1
ATOM 4172 C CA . LYS A 1 501 ? -6.277 -18.203 -66.938 1 29.19 501 LYS A CA 1
ATOM 4173 C C . LYS A 1 501 ? -7.262 -17.125 -67.375 1 29.19 501 LYS A C 1
ATOM 4175 O O . LYS A 1 501 ? -6.934 -15.938 -67.375 1 29.19 501 LYS A O 1
ATOM 4180 N N . ASN A 1 502 ? -8.383 -17.359 -68.062 1 29.03 502 ASN A N 1
ATOM 4181 C CA . ASN A 1 502 ? -8.742 -16.422 -69.125 1 29.03 502 ASN A CA 1
ATOM 4182 C C . ASN A 1 502 ? -9.461 -15.195 -68.5 1 29.03 502 ASN A C 1
ATOM 4184 O O . ASN A 1 502 ? -9.445 -14.125 -69.125 1 29.03 502 ASN A O 1
ATOM 4188 N N . ILE A 1 503 ? -10.484 -15.227 -67.75 1 28.27 503 ILE A N 1
ATOM 4189 C CA . ILE A 1 503 ? -11.422 -14.125 -67.875 1 28.27 503 ILE A CA 1
ATOM 4190 C C . ILE A 1 503 ? -11.008 -12.984 -66.938 1 28.27 503 ILE A C 1
ATOM 4192 O O . ILE A 1 503 ? -11.852 -12.305 -66.375 1 28.27 503 ILE A O 1
ATOM 4196 N N . ILE A 1 504 ? -9.812 -12.766 -66.438 1 29.14 504 ILE A N 1
ATOM 4197 C CA . ILE A 1 504 ? -9.523 -11.711 -65.5 1 29.14 504 ILE A CA 1
ATOM 4198 C C . ILE A 1 504 ? -9.523 -10.359 -66.188 1 29.14 504 ILE A C 1
ATOM 4200 O O . ILE A 1 504 ? -8.711 -9.484 -65.875 1 29.14 504 ILE A O 1
ATOM 4204 N N . GLU A 1 505 ? -10.289 -10.109 -67.188 1 27.33 505 GLU A N 1
ATOM 4205 C CA . GLU A 1 505 ? -9.977 -8.82 -67.75 1 27.33 505 GLU A CA 1
ATOM 4206 C C . GLU A 1 505 ? -10.273 -7.676 -66.812 1 27.33 505 GLU A C 1
ATOM 4208 O O . GLU A 1 505 ? -10.836 -7.891 -65.75 1 27.33 505 GLU A O 1
ATOM 4213 N N . LYS A 1 506 ? -10.711 -6.328 -67.5 1 30.59 506 LYS A N 1
ATOM 4214 C CA . LYS A 1 506 ? -10.477 -4.953 -67.062 1 30.59 506 LYS A CA 1
ATOM 4215 C C . LYS A 1 506 ? -11.227 -4.645 -65.812 1 30.59 506 LYS A C 1
ATOM 4217 O O . LYS A 1 506 ? -10.742 -3.881 -64.938 1 30.59 506 LYS A O 1
ATOM 4222 N N . ASP A 1 507 ? -12.516 -4.59 -65.812 1 33.09 507 ASP A N 1
ATOM 4223 C CA . ASP A 1 507 ? -13.367 -3.971 -64.812 1 33.09 507 ASP A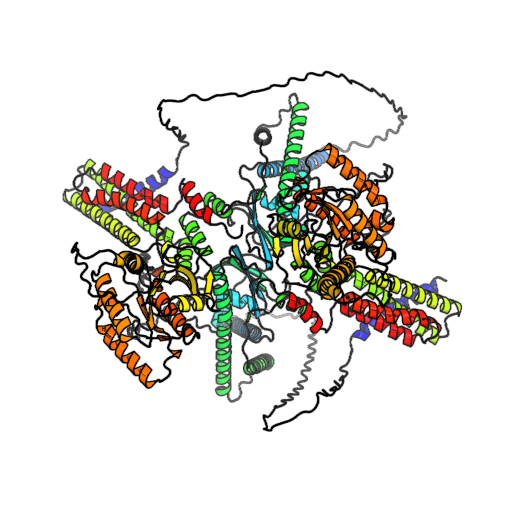 CA 1
ATOM 4224 C C . ASP A 1 507 ? -13.219 -4.668 -63.469 1 33.09 507 ASP A C 1
ATOM 4226 O O . ASP A 1 507 ? -13.953 -4.375 -62.531 1 33.09 507 ASP A O 1
ATOM 4230 N N . LYS A 1 508 ? -12.656 -5.785 -63.375 1 36.66 508 LYS A N 1
ATOM 4231 C CA . LYS A 1 508 ? -12.438 -6.789 -62.312 1 36.66 508 LYS A CA 1
ATOM 4232 C C . LYS A 1 508 ? -11.336 -6.355 -61.375 1 36.66 508 LYS A C 1
ATOM 4234 O O . LYS A 1 508 ? -10.938 -7.117 -60.469 1 36.66 508 LYS A O 1
ATOM 4239 N N . LYS A 1 509 ? -10.711 -5.344 -61.656 1 32.69 509 LYS A N 1
ATOM 4240 C CA . LYS A 1 509 ? -9.547 -5 -60.812 1 32.69 509 LYS A CA 1
ATOM 4241 C C . LYS A 1 509 ? -9.969 -4.43 -59.469 1 32.69 509 LYS A C 1
ATOM 4243 O O . LYS A 1 509 ? -9.375 -4.754 -58.438 1 32.69 509 LYS A O 1
ATOM 4248 N N . LYS A 1 510 ? -10.633 -3.307 -59.594 1 37.69 510 LYS A N 1
ATOM 4249 C CA . LYS A 1 510 ? -10.93 -2.678 -58.312 1 37.69 510 LYS A CA 1
ATOM 4250 C C . LYS A 1 510 ? -11.75 -3.605 -57.406 1 37.69 510 LYS A C 1
ATOM 4252 O O . LYS A 1 510 ? -11.523 -3.664 -56.188 1 37.69 510 LYS A O 1
ATOM 4257 N N . LYS A 1 511 ? -12.883 -4.078 -57.875 1 39.66 511 LYS A N 1
ATOM 4258 C CA . LYS A 1 511 ? -13.672 -5.055 -57.156 1 39.66 511 LYS A CA 1
ATOM 4259 C C . LYS A 1 511 ? -12.812 -6.246 -56.719 1 39.66 511 LYS A C 1
ATOM 4261 O O . LYS A 1 511 ? -13.102 -6.898 -55.719 1 39.66 511 LYS A O 1
ATOM 4266 N N . SER A 1 512 ? -11.789 -6.41 -57.375 1 44.97 512 SER A N 1
ATOM 4267 C CA . SER A 1 512 ? -10.852 -7.512 -57.219 1 44.97 512 SER A CA 1
ATOM 4268 C C . SER A 1 512 ? -9.953 -7.277 -56 1 44.97 512 SER A C 1
ATOM 4270 O O . SER A 1 512 ? -9.672 -8.203 -55.219 1 44.97 512 SER A O 1
ATOM 4272 N N . VAL A 1 513 ? -9.648 -6.039 -55.906 1 46.06 513 VAL A N 1
ATOM 4273 C CA . VAL A 1 513 ? -8.773 -5.738 -54.781 1 46.06 513 VAL A CA 1
ATOM 4274 C C . VAL A 1 513 ? -9.539 -5.898 -53.469 1 46.06 513 VAL A C 1
ATOM 4276 O O . VAL A 1 513 ? -9.016 -6.441 -52.5 1 46.06 513 VAL A O 1
ATOM 4279 N N . HIS A 1 514 ? -10.75 -5.285 -53.469 1 50.38 514 HIS A N 1
ATOM 4280 C CA . HIS A 1 514 ? -11.57 -5.438 -52.281 1 50.38 514 HIS A CA 1
ATOM 4281 C C . HIS A 1 514 ? -11.844 -6.906 -51.969 1 50.38 514 HIS A C 1
ATOM 4283 O O . HIS A 1 514 ? -11.812 -7.324 -50.812 1 50.38 514 HIS A O 1
ATOM 4289 N N . LYS A 1 515 ? -12.07 -7.531 -52.969 1 54.91 515 LYS A N 1
ATOM 4290 C CA . LYS A 1 515 ? -12.312 -8.961 -52.812 1 54.91 515 LYS A CA 1
ATOM 4291 C C . LYS A 1 515 ? -11.047 -9.68 -52.344 1 54.91 515 LYS A C 1
ATOM 4293 O O . LYS A 1 515 ? -11.125 -10.602 -51.5 1 54.91 515 LYS A O 1
ATOM 4298 N N . LYS A 1 516 ? -10.023 -9.18 -52.906 1 54.22 516 LYS A N 1
ATOM 4299 C CA . LYS A 1 516 ? -8.75 -9.75 -52.5 1 54.22 516 LYS A CA 1
ATOM 4300 C C . LYS A 1 516 ? -8.453 -9.453 -51.031 1 54.22 516 LYS A C 1
ATOM 4302 O O . LYS A 1 516 ? -7.977 -10.32 -50.281 1 54.22 516 LYS A O 1
ATOM 4307 N N . LEU A 1 517 ? -8.695 -8.234 -50.719 1 55.62 517 LEU A N 1
ATOM 4308 C CA . LEU A 1 517 ? -8.461 -7.848 -49.344 1 55.62 517 LEU A CA 1
ATOM 4309 C C . LEU A 1 517 ? -9.383 -8.617 -48.406 1 55.62 517 LEU A C 1
ATOM 4311 O O . LEU A 1 517 ? -8.969 -9.016 -47.312 1 55.62 517 LEU A O 1
ATOM 4315 N N . GLU A 1 518 ? -10.508 -8.734 -48.875 1 62.38 518 GLU A N 1
ATOM 4316 C CA . GLU A 1 518 ? -11.469 -9.5 -48.094 1 62.38 518 GLU A CA 1
ATOM 4317 C C . GLU A 1 518 ? -11.039 -10.961 -47.969 1 62.38 518 GLU A C 1
ATOM 4319 O O . GLU A 1 518 ? -11.156 -11.555 -46.906 1 62.38 518 GLU A O 1
ATOM 4324 N N . SER A 1 519 ? -10.586 -11.43 -49.094 1 66.56 519 SER A N 1
ATOM 4325 C CA . SER A 1 519 ? -10.125 -12.82 -49.094 1 66.56 519 SER A CA 1
ATOM 4326 C C . SER A 1 519 ? -8.922 -12.992 -48.156 1 66.56 519 SER A C 1
ATOM 4328 O O . SER A 1 519 ? -8.836 -13.984 -47.438 1 66.56 519 SER A O 1
ATOM 4330 N N . ILE A 1 520 ? -8.133 -12.055 -48.219 1 66.44 520 ILE A N 1
ATOM 4331 C CA . ILE A 1 520 ? -6.969 -12.094 -47.312 1 66.44 520 ILE A CA 1
ATOM 4332 C C . ILE A 1 520 ? -7.426 -11.992 -45.875 1 66.44 520 ILE A C 1
ATOM 4334 O O . ILE A 1 520 ? -6.91 -12.695 -45 1 66.44 520 ILE A O 1
ATOM 4338 N N . GLY A 1 521 ? -8.336 -11.195 -45.656 1 69.5 521 GLY A N 1
ATOM 4339 C CA . GLY A 1 521 ? -8.875 -11.055 -44.312 1 69.5 521 GLY A CA 1
ATOM 4340 C C . GLY A 1 521 ? -9.484 -12.328 -43.781 1 69.5 521 GLY A C 1
ATOM 4341 O O . GLY A 1 521 ? -9.258 -12.695 -42.625 1 69.5 521 GLY A O 1
ATOM 4342 N N . ILE A 1 522 ? -10.156 -12.945 -44.656 1 74.56 522 ILE A N 1
ATOM 4343 C CA . ILE A 1 522 ? -10.812 -14.188 -44.281 1 74.56 522 ILE A CA 1
ATOM 4344 C C . ILE A 1 522 ? -9.766 -15.266 -44 1 74.56 522 ILE A C 1
ATOM 4346 O O . ILE A 1 522 ? -9.875 -16.016 -43.031 1 74.56 522 ILE A O 1
ATOM 4350 N N . ARG A 1 523 ? -8.781 -15.312 -44.875 1 75.19 523 ARG A N 1
ATOM 4351 C CA . ARG A 1 523 ? -7.711 -16.281 -44.656 1 75.19 523 ARG A CA 1
ATOM 4352 C C . ARG A 1 523 ? -7 -16.047 -43.344 1 75.19 523 ARG A C 1
ATOM 4354 O O . ARG A 1 523 ? -6.699 -17 -42.625 1 75.19 523 ARG A O 1
ATOM 4361 N N . LYS A 1 524 ? -6.832 -14.859 -43.094 1 77.81 524 LYS A N 1
ATOM 4362 C CA . LYS A 1 524 ? -6.164 -14.516 -41.844 1 77.81 524 LYS A CA 1
ATOM 4363 C C . LYS A 1 524 ? -7.027 -14.883 -40.625 1 77.81 524 LYS A C 1
ATOM 4365 O O . LYS A 1 524 ? -6.52 -15.359 -39.625 1 77.81 524 LYS A O 1
ATOM 4370 N N . THR A 1 525 ? -8.242 -14.602 -40.781 1 80.88 525 THR A N 1
ATOM 4371 C CA . THR A 1 525 ? -9.172 -14.945 -39.688 1 80.88 525 THR A CA 1
ATOM 4372 C C . THR A 1 525 ? -9.172 -16.453 -39.438 1 80.88 525 THR A C 1
ATOM 4374 O O . THR A 1 525 ? -9.141 -16.891 -38.312 1 80.88 525 THR A O 1
ATOM 4377 N N . LEU A 1 526 ? -9.125 -17.188 -40.469 1 80.5 526 LEU A N 1
ATOM 4378 C CA . LEU A 1 526 ? -9.156 -18.641 -40.375 1 80.5 526 LEU A CA 1
ATOM 4379 C C . LEU A 1 526 ? -7.855 -19.156 -39.75 1 80.5 526 LEU A C 1
ATOM 4381 O O . LEU A 1 526 ? -7.871 -20.109 -38.969 1 80.5 526 LEU A O 1
ATOM 4385 N N . GLN A 1 527 ? -6.82 -18.5 -40.062 1 79.12 527 GLN A N 1
ATOM 4386 C CA . GLN A 1 527 ? -5.547 -18.859 -39.469 1 79.12 527 GLN A CA 1
ATOM 4387 C C . GLN A 1 527 ? -5.535 -18.547 -37.969 1 79.12 527 GLN A C 1
ATOM 4389 O O . GLN A 1 527 ? -5.012 -19.328 -37.156 1 79.12 527 GLN A O 1
ATOM 4394 N N . PHE A 1 528 ? -6.145 -17.5 -37.656 1 82.56 528 PHE A N 1
ATOM 4395 C CA . PHE A 1 528 ? -6.168 -17.031 -36.25 1 82.56 528 PHE A CA 1
ATOM 4396 C C . PHE A 1 528 ? -7.047 -17.938 -35.406 1 82.56 528 PHE A C 1
ATOM 4398 O O . PHE A 1 528 ? -6.836 -18.062 -34.188 1 82.56 528 PHE A O 1
ATOM 4405 N N . LEU A 1 529 ? -7.957 -18.625 -36.062 1 83.62 529 LEU A N 1
ATOM 4406 C CA . LEU A 1 529 ? -8.867 -19.516 -35.375 1 83.62 529 LEU A CA 1
ATOM 4407 C C . LEU A 1 529 ? -8.102 -20.594 -34.594 1 83.62 529 LEU A C 1
ATOM 4409 O O . LEU A 1 529 ? -8.492 -20.984 -33.5 1 83.62 529 LEU A O 1
ATOM 4413 N N . GLU A 1 530 ? -7.012 -20.938 -35.062 1 78.75 530 GLU A N 1
ATOM 4414 C CA . GLU A 1 530 ? -6.215 -22.016 -34.469 1 78.75 530 GLU A CA 1
ATOM 4415 C C . GLU A 1 530 ? -5.512 -21.531 -33.188 1 78.75 530 GLU A C 1
ATOM 4417 O O . GLU A 1 530 ? -5.168 -22.344 -32.344 1 78.75 530 GLU A O 1
ATOM 4422 N N . SER A 1 531 ? -5.391 -20.312 -33.156 1 78.31 531 SER A N 1
ATOM 4423 C CA . SER A 1 531 ? -4.688 -19.75 -32 1 78.31 531 SER A CA 1
ATOM 4424 C C . SER A 1 531 ? -5.664 -19.344 -30.922 1 78.31 531 SER A C 1
ATOM 4426 O O . SER A 1 531 ? -5.25 -18.906 -29.844 1 78.31 531 SER A O 1
ATOM 4428 N N . CYS A 1 532 ? -6.914 -19.516 -31.25 1 85.94 532 CYS A N 1
ATOM 4429 C CA . CYS A 1 532 ? -7.926 -19.062 -30.297 1 85.94 532 CYS A CA 1
ATOM 4430 C C . CYS A 1 532 ? -8.359 -20.203 -29.375 1 85.94 532 CYS A C 1
ATOM 4432 O O . CYS A 1 532 ? -8.375 -21.359 -29.781 1 85.94 532 CYS A O 1
ATOM 4434 N N . SER A 1 533 ? -8.578 -19.812 -28.094 1 82.5 533 SER A N 1
ATOM 4435 C CA . SER A 1 533 ? -9.109 -20.766 -27.141 1 82.5 533 SER A CA 1
ATOM 4436 C C . SER A 1 533 ? -10.617 -20.938 -27.312 1 82.5 533 SER A C 1
ATOM 4438 O O . SER A 1 533 ? -11.156 -22.016 -27.031 1 82.5 533 SER A O 1
ATOM 4440 N N . SER A 1 534 ? -11.164 -19.906 -27.672 1 90.56 534 SER A N 1
ATOM 4441 C CA . SER A 1 534 ? -12.609 -19.938 -27.875 1 90.56 534 SER A CA 1
ATOM 4442 C C . SER A 1 534 ? -13.039 -18.953 -28.953 1 90.56 534 SER A C 1
ATOM 4444 O O . SER A 1 534 ? -12.273 -18.062 -29.344 1 90.56 534 SER A O 1
ATOM 4446 N N . VAL A 1 535 ? -14.273 -19.234 -29.5 1 93.5 535 VAL A N 1
ATOM 4447 C CA . VAL A 1 535 ? -14.812 -18.422 -30.578 1 93.5 535 VAL A CA 1
ATOM 4448 C C . VAL A 1 535 ? -16.266 -18.078 -30.297 1 93.5 535 VAL A C 1
ATOM 4450 O O . VAL A 1 535 ? -17.062 -18.969 -29.938 1 93.5 535 VAL A O 1
ATOM 4453 N N . LEU A 1 536 ? -16.547 -16.859 -30.359 1 94.69 536 LEU A N 1
ATOM 4454 C CA . LEU A 1 536 ? -17.938 -16.406 -30.328 1 94.69 536 LEU A CA 1
ATOM 4455 C C . LEU A 1 536 ? -18.469 -16.219 -31.75 1 94.69 536 LEU A C 1
ATOM 4457 O O . LEU A 1 536 ? -18.109 -15.266 -32.438 1 94.69 536 LEU A O 1
ATOM 4461 N N . VAL A 1 537 ? -19.344 -17.109 -32.125 1 95 537 VAL A N 1
ATOM 4462 C CA . VAL A 1 537 ? -19.906 -17.094 -33.469 1 95 537 VAL A CA 1
ATOM 4463 C C . VAL A 1 537 ? -21.172 -16.234 -33.5 1 95 537 VAL A C 1
ATOM 4465 O O . VAL A 1 537 ? -22.219 -16.641 -33 1 95 537 VAL A O 1
ATOM 4468 N N . LEU A 1 538 ? -21.078 -15.148 -34.125 1 95.38 538 LEU A N 1
ATOM 4469 C CA . LEU A 1 538 ? -22.219 -14.242 -34.219 1 95.38 538 LEU A CA 1
ATOM 4470 C C . LEU A 1 538 ? -22.969 -14.445 -35.531 1 95.38 538 LEU A C 1
ATOM 4472 O O . LEU A 1 538 ? -22.359 -14.43 -36.594 1 95.38 538 LEU A O 1
ATOM 4476 N N . ILE A 1 539 ? -24.266 -14.656 -35.438 1 94.56 539 ILE A N 1
ATOM 4477 C CA . ILE A 1 539 ? -25.125 -14.883 -36.594 1 94.56 539 ILE A CA 1
ATOM 4478 C C . ILE A 1 539 ? -26.281 -13.883 -36.562 1 94.56 539 ILE A C 1
ATOM 4480 O O . ILE A 1 539 ? -26.922 -13.672 -35.531 1 94.56 539 ILE A O 1
ATOM 4484 N N . ASN A 1 540 ? -26.5 -13.32 -37.75 1 93.81 540 ASN A N 1
ATOM 4485 C CA . ASN A 1 540 ? -27.641 -12.414 -37.906 1 93.81 540 ASN A CA 1
ATOM 4486 C C . ASN A 1 540 ? -28.969 -13.172 -37.906 1 93.81 540 ASN A C 1
ATOM 4488 O O . ASN A 1 540 ? -29.141 -14.094 -38.719 1 93.81 540 ASN A O 1
ATOM 4492 N N . ILE A 1 541 ? -29.875 -12.766 -37.188 1 93.88 541 ILE A N 1
ATOM 4493 C CA . ILE A 1 541 ? -31.125 -13.492 -37 1 93.88 541 ILE A CA 1
ATOM 4494 C C . ILE A 1 541 ? -31.906 -13.477 -38.312 1 93.88 541 ILE A C 1
ATOM 4496 O O . ILE A 1 541 ? -32.625 -14.422 -38.625 1 93.88 541 ILE A O 1
ATOM 4500 N N . ASN A 1 542 ? -31.812 -12.422 -39.156 1 91 542 ASN A N 1
ATOM 4501 C CA . ASN A 1 542 ? -32.562 -12.281 -40.375 1 91 542 ASN A CA 1
ATOM 4502 C C . ASN A 1 542 ? -32.031 -13.227 -41.469 1 91 542 ASN A C 1
ATOM 4504 O O . ASN A 1 542 ? -32.781 -13.641 -42.344 1 91 542 ASN A O 1
ATOM 4508 N N . ASN A 1 543 ? -30.844 -13.57 -41.5 1 90.88 543 ASN A N 1
ATOM 4509 C CA . ASN A 1 543 ? -30.203 -14.453 -42.469 1 90.88 543 ASN A CA 1
ATOM 4510 C C . ASN A 1 543 ? -29.453 -15.586 -41.781 1 90.88 543 ASN A C 1
ATOM 4512 O O . ASN A 1 543 ? -28.328 -15.922 -42.188 1 90.88 543 ASN A O 1
ATOM 4516 N N . TYR A 1 544 ? -30.078 -16.141 -40.781 1 92.25 544 TYR A N 1
ATOM 4517 C CA . TYR A 1 544 ? -29.344 -17.062 -39.938 1 92.25 544 TYR A CA 1
ATOM 4518 C C . TYR A 1 544 ? -29.031 -18.359 -40.688 1 92.25 544 TYR A C 1
ATOM 4520 O O . TYR A 1 544 ? -27.984 -18.969 -40.469 1 92.25 544 TYR A O 1
ATOM 4528 N N . PHE A 1 545 ? -29.891 -18.781 -41.562 1 92.19 545 PHE A N 1
ATOM 4529 C CA . PHE A 1 545 ? -29.734 -20.047 -42.25 1 92.19 545 PHE A CA 1
ATOM 4530 C C . PHE A 1 545 ? -28.5 -20.016 -43.156 1 92.19 545 PHE A C 1
ATOM 4532 O O . PHE A 1 545 ? -27.641 -20.906 -43.094 1 92.19 545 PHE A O 1
ATOM 4539 N N . ASN A 1 546 ? -28.453 -19 -43.969 1 91.12 546 ASN A N 1
ATOM 4540 C CA . ASN A 1 546 ? -27.344 -18.891 -44.906 1 91.12 546 ASN A CA 1
ATOM 4541 C C . ASN A 1 546 ? -26.031 -18.609 -44.188 1 91.12 546 ASN A C 1
ATOM 4543 O O . ASN A 1 546 ? -24.984 -19.156 -44.562 1 91.12 546 ASN A O 1
ATOM 4547 N N . GLU A 1 547 ? -26.109 -17.828 -43.219 1 92.69 547 GLU A N 1
ATOM 4548 C CA . GLU A 1 547 ? -24.891 -17.469 -42.5 1 92.69 547 GLU A CA 1
ATOM 4549 C C . GLU A 1 547 ? -24.312 -18.688 -41.75 1 92.69 547 GLU A C 1
ATOM 4551 O O . GLU A 1 547 ? -23.109 -18.906 -41.781 1 92.69 547 GLU A O 1
ATOM 4556 N N . LEU A 1 548 ? -25.172 -19.438 -41.125 1 92.88 548 LEU A N 1
ATOM 4557 C CA . LEU A 1 548 ? -24.719 -20.609 -40.406 1 92.88 548 LEU A CA 1
ATOM 4558 C C . LEU A 1 548 ? -24.188 -21.672 -41.344 1 92.88 548 LEU A C 1
ATOM 4560 O O . LEU A 1 548 ? -23.203 -22.344 -41.062 1 92.88 548 LEU A O 1
ATOM 4564 N N . LYS A 1 549 ? -24.891 -21.828 -42.469 1 91.94 549 LYS A N 1
ATOM 4565 C CA . LYS A 1 549 ? -24.422 -22.781 -43.469 1 91.94 549 LYS A CA 1
ATOM 4566 C C . LYS A 1 549 ? -23 -22.438 -43.938 1 91.94 549 LYS A C 1
ATOM 4568 O O . LYS A 1 549 ? -22.156 -23.328 -44.062 1 91.94 549 LYS A O 1
ATOM 4573 N N . ASN A 1 550 ? -22.828 -21.203 -44.125 1 89.19 550 ASN A N 1
ATOM 4574 C CA . ASN A 1 550 ? -21.516 -20.734 -44.531 1 89.19 550 ASN A CA 1
ATOM 4575 C C . ASN A 1 550 ? -20.453 -21.031 -43.469 1 89.19 550 ASN A C 1
ATOM 4577 O O . ASN A 1 550 ? -19.359 -21.516 -43.781 1 89.19 550 ASN A O 1
ATOM 4581 N N . ILE A 1 551 ? -20.75 -20.781 -42.281 1 91.25 551 ILE A N 1
ATOM 4582 C CA . ILE A 1 551 ? -19.812 -20.969 -41.156 1 91.25 551 ILE A CA 1
ATOM 4583 C C . ILE A 1 551 ? -19.5 -22.453 -41 1 91.25 551 ILE A C 1
ATOM 4585 O O . ILE A 1 551 ? -18.328 -22.828 -40.844 1 91.25 551 ILE A O 1
ATOM 4589 N N . ILE A 1 552 ? -20.484 -23.297 -41.125 1 91.25 552 ILE A N 1
ATOM 4590 C CA . ILE A 1 552 ? -20.312 -24.734 -40.969 1 91.25 552 ILE A CA 1
ATOM 4591 C C . ILE A 1 552 ? -19.406 -25.281 -42.062 1 91.25 552 ILE A C 1
ATOM 4593 O O . ILE A 1 552 ? -18.484 -26.062 -41.781 1 91.25 552 ILE A O 1
ATOM 4597 N N . SER A 1 553 ? -19.656 -24.797 -43.25 1 87.69 553 SER A N 1
ATOM 4598 C CA . SER A 1 553 ? -18.844 -25.234 -44.375 1 87.69 553 SER A CA 1
ATOM 4599 C C . SER A 1 553 ? -17.391 -24.844 -44.156 1 87.69 553 SER A C 1
ATOM 4601 O O . SER A 1 553 ? -16.484 -25.641 -44.406 1 87.69 553 SER A O 1
ATOM 4603 N N . LEU A 1 554 ? -17.219 -23.719 -43.75 1 86.44 554 LEU A N 1
ATOM 4604 C CA . LEU A 1 554 ? -15.867 -23.203 -43.562 1 86.44 554 LEU A CA 1
ATOM 4605 C C . LEU A 1 554 ? -15.148 -23.953 -42.438 1 86.44 554 LEU A C 1
ATOM 4607 O O . LEU A 1 554 ? -13.977 -24.297 -42.562 1 86.44 554 LEU A O 1
ATOM 4611 N N . LEU A 1 555 ? -15.812 -24.156 -41.344 1 88.25 555 LEU A N 1
ATOM 4612 C CA . LEU A 1 555 ? -15.203 -24.828 -40.188 1 88.25 555 LEU A CA 1
ATOM 4613 C C . LEU A 1 555 ? -14.891 -26.281 -40.5 1 88.25 555 LEU A C 1
ATOM 4615 O O . LEU A 1 555 ? -13.852 -26.812 -40.094 1 88.25 555 LEU A O 1
ATOM 4619 N N . ASN A 1 556 ? -15.742 -26.953 -41.25 1 87.12 556 ASN A N 1
ATOM 4620 C CA . ASN A 1 556 ? -15.508 -28.328 -41.656 1 87.12 556 ASN A CA 1
ATOM 4621 C C . ASN A 1 556 ? -14.266 -28.453 -42.531 1 87.12 556 ASN A C 1
ATOM 4623 O O . ASN A 1 556 ? -13.5 -29.422 -42.406 1 87.12 556 ASN A O 1
ATOM 4627 N N . VAL A 1 557 ? -14.172 -27.469 -43.344 1 82.12 557 VAL A N 1
ATOM 4628 C CA . VAL A 1 557 ? -13.023 -27.469 -44.25 1 82.12 557 VAL A CA 1
ATOM 4629 C C . VAL A 1 557 ? -11.75 -27.141 -43.469 1 82.12 557 VAL A C 1
ATOM 4631 O O . VAL A 1 557 ? -10.719 -27.797 -43.656 1 82.12 557 VAL A O 1
ATOM 4634 N N . LYS A 1 558 ? -11.805 -26.219 -42.625 1 82.31 558 LYS A N 1
ATOM 4635 C CA . LYS A 1 558 ? -10.641 -25.75 -41.875 1 82.31 558 LYS A CA 1
ATOM 4636 C C . LYS A 1 558 ? -10.148 -26.812 -40.906 1 82.31 558 LYS A C 1
ATOM 4638 O O . LYS A 1 558 ? -8.938 -27 -40.75 1 82.31 558 LYS A O 1
ATOM 4643 N N . PHE A 1 559 ? -11 -27.5 -40.219 1 81.69 559 PHE A N 1
ATOM 4644 C CA . PHE A 1 559 ? -10.602 -28.422 -39.156 1 81.69 559 PHE A CA 1
ATOM 4645 C C . PHE A 1 559 ? -10.773 -29.859 -39.594 1 81.69 559 PHE A C 1
ATOM 4647 O O . PHE A 1 559 ? -11.031 -30.75 -38.781 1 81.69 559 PHE A O 1
ATOM 4654 N N . MET A 1 560 ? -10.766 -30.109 -40.812 1 72.88 560 MET A N 1
ATOM 4655 C CA . MET A 1 560 ? -10.898 -31.453 -41.375 1 72.88 560 MET A CA 1
ATOM 4656 C C . MET A 1 560 ? -9.805 -32.375 -40.844 1 72.88 560 MET A C 1
ATOM 4658 O O . MET A 1 560 ? -10.07 -33.531 -40.531 1 72.88 560 MET A O 1
ATOM 4662 N N . LYS A 1 561 ? -8.555 -31.938 -40.688 1 62 561 LYS A N 1
ATOM 4663 C CA . LYS A 1 561 ? -7.48 -32.781 -40.188 1 62 561 LYS A CA 1
ATOM 4664 C C . LYS A 1 561 ? -7.398 -32.719 -38.656 1 62 561 LYS A C 1
ATOM 4666 O O . LYS A 1 561 ? -7.453 -31.625 -38.094 1 62 561 LYS A O 1
ATOM 4671 N N . LYS A 1 562 ? -7.676 -33.719 -37.844 1 57.41 562 LYS A N 1
ATOM 4672 C CA . LYS A 1 562 ? -7.801 -33.938 -36.406 1 57.41 562 LYS A CA 1
ATOM 4673 C C . LYS A 1 562 ? -6.656 -33.25 -35.656 1 57.41 562 LYS A C 1
ATOM 4675 O O . LYS A 1 562 ? -6.73 -33.062 -34.438 1 57.41 562 LYS A O 1
ATOM 4680 N N . THR A 1 563 ? -5.602 -32.938 -36.188 1 52.22 563 THR A N 1
ATOM 4681 C CA . THR A 1 563 ? -4.391 -32.719 -35.406 1 52.22 563 THR A CA 1
ATOM 4682 C C . THR A 1 563 ? -4.406 -31.359 -34.719 1 52.22 563 THR A C 1
ATOM 4684 O O . THR A 1 563 ? -3.623 -31.109 -33.812 1 52.22 563 THR A O 1
ATOM 4687 N N . LYS A 1 564 ? -5.258 -30.438 -35.094 1 56.38 564 LYS A N 1
ATOM 4688 C CA . LYS A 1 564 ? -5.004 -29.078 -34.625 1 56.38 564 LYS A CA 1
ATOM 4689 C C . LYS A 1 564 ? -5.898 -28.719 -33.438 1 56.38 564 LYS A C 1
ATOM 4691 O O . LYS A 1 564 ? -6.984 -29.297 -33.281 1 56.38 564 LYS A O 1
ATOM 4696 N N . LYS A 1 565 ? -5.379 -28.047 -32.469 1 67.88 565 LYS A N 1
ATOM 4697 C CA . LYS A 1 565 ? -6.121 -27.5 -31.328 1 67.88 565 LYS A CA 1
ATOM 4698 C C . LYS A 1 565 ? -7.379 -26.766 -31.797 1 67.88 565 LYS A C 1
ATOM 4700 O O . LYS A 1 565 ? -7.301 -25.828 -32.594 1 67.88 565 LYS A O 1
ATOM 4705 N N . THR A 1 566 ? -8.578 -27.406 -31.656 1 79.62 566 THR A N 1
ATOM 4706 C CA . THR A 1 566 ? -9.859 -26.797 -32 1 79.62 566 THR A CA 1
ATOM 4707 C C . THR A 1 566 ? -10.383 -25.953 -30.859 1 79.62 566 THR A C 1
ATOM 4709 O O . THR A 1 566 ? -10.398 -26.391 -29.703 1 79.62 566 THR A O 1
ATOM 4712 N N . PRO A 1 567 ? -10.711 -24.703 -31.172 1 87.31 567 PRO A N 1
ATOM 4713 C CA . PRO A 1 567 ? -11.266 -23.859 -30.125 1 87.31 567 PRO A CA 1
ATOM 4714 C C . PRO A 1 567 ? -12.68 -24.266 -29.719 1 87.31 567 PRO A C 1
ATOM 4716 O O . PRO A 1 567 ? -13.312 -25.078 -30.406 1 87.31 567 PRO A O 1
ATOM 4719 N N . TYR A 1 568 ? -13.055 -23.828 -28.562 1 89.88 568 TYR A N 1
ATOM 4720 C CA . TYR A 1 568 ? -14.438 -24.016 -28.125 1 89.88 568 TYR A CA 1
ATOM 4721 C C . TYR A 1 568 ? -15.344 -22.938 -28.703 1 89.88 568 TYR A C 1
ATOM 4723 O O . TYR A 1 568 ? -14.984 -21.75 -28.719 1 89.88 568 TYR A O 1
ATOM 4731 N N . PHE A 1 569 ? -16.531 -23.312 -29.234 1 93.44 569 PHE A N 1
ATOM 4732 C CA . PHE A 1 569 ? -17.375 -22.406 -30 1 93.44 569 PHE A CA 1
ATOM 4733 C C . PHE A 1 569 ? -18.656 -22.078 -29.219 1 93.44 569 PHE A C 1
ATOM 4735 O O . PHE A 1 569 ? -19.25 -22.969 -28.609 1 93.44 569 PHE A O 1
ATOM 4742 N N . PHE A 1 570 ? -19.031 -20.859 -29.219 1 94.69 570 PHE A N 1
ATOM 4743 C CA . PHE A 1 570 ? -20.297 -20.375 -28.688 1 94.69 570 PHE A CA 1
ATOM 4744 C C . PHE A 1 570 ? -21.141 -19.734 -29.781 1 94.69 570 PHE A C 1
ATOM 4746 O O . PHE A 1 570 ? -20.703 -18.812 -30.469 1 94.69 570 PHE A O 1
ATOM 4753 N N . VAL A 1 571 ? -22.375 -20.219 -29.953 1 95.25 571 VAL A N 1
ATOM 4754 C CA . VAL A 1 571 ? -23.266 -19.688 -31 1 95.25 571 VAL A CA 1
ATOM 4755 C C . VAL A 1 571 ? -24.125 -18.578 -30.406 1 95.25 571 VAL A C 1
ATOM 4757 O O . VAL A 1 571 ? -24.828 -18.781 -29.422 1 95.25 571 VAL A O 1
ATOM 4760 N N . CYS A 1 572 ? -24.109 -17.469 -31.047 1 95.69 572 CYS A N 1
ATOM 4761 C CA . CYS A 1 572 ? -24.875 -16.297 -30.625 1 95.69 572 CYS A CA 1
ATOM 4762 C C . CYS A 1 572 ? -25.688 -15.75 -31.797 1 95.69 572 CYS A C 1
ATOM 4764 O O . CYS A 1 572 ? -25.141 -15.344 -32.812 1 95.69 572 CYS A O 1
ATOM 4766 N N . ILE A 1 573 ? -26.969 -15.75 -31.641 1 94.88 573 ILE A N 1
ATOM 4767 C CA . ILE A 1 573 ? -27.844 -15.133 -32.625 1 94.88 573 ILE A CA 1
ATOM 4768 C C . ILE A 1 573 ? -28.047 -13.656 -32.281 1 94.88 573 ILE A C 1
ATOM 4770 O O . ILE A 1 573 ? -28.703 -13.328 -31.297 1 94.88 573 ILE A O 1
ATOM 4774 N N . ASN A 1 574 ? -27.531 -12.836 -33.156 1 94.44 574 ASN A N 1
ATOM 4775 C CA . ASN A 1 574 ? -27.484 -11.398 -32.875 1 94.44 574 ASN A CA 1
ATOM 4776 C C . ASN A 1 574 ? -28.641 -10.664 -33.562 1 94.44 574 ASN A C 1
ATOM 4778 O O . ASN A 1 574 ? -29.312 -11.227 -34.438 1 94.44 574 ASN A O 1
ATOM 4782 N N . LYS A 1 575 ? -28.922 -9.453 -33.156 1 92.75 575 LYS A N 1
ATOM 4783 C CA . LYS A 1 575 ? -29.953 -8.555 -33.656 1 92.75 575 LYS A CA 1
ATOM 4784 C C . LYS A 1 575 ? -31.359 -9.094 -33.344 1 92.75 575 LYS A C 1
ATOM 4786 O O . LYS A 1 575 ? -32.25 -9.008 -34.188 1 92.75 575 LYS A O 1
ATOM 4791 N N . CYS A 1 576 ? -31.422 -9.711 -32.25 1 90.81 576 CYS A N 1
ATOM 4792 C CA . CYS A 1 576 ? -32.688 -10.312 -31.859 1 90.81 576 CYS A CA 1
ATOM 4793 C C . CYS A 1 576 ? -33.75 -9.234 -31.578 1 90.81 576 CYS A C 1
ATOM 4795 O O . CYS A 1 576 ? -34.906 -9.547 -31.422 1 90.81 576 CYS A O 1
ATOM 4797 N N . ASP A 1 577 ? -33.281 -8 -31.5 1 88.19 577 ASP A N 1
ATOM 4798 C CA . ASP A 1 577 ? -34.219 -6.906 -31.344 1 88.19 577 ASP A CA 1
ATOM 4799 C C . ASP A 1 577 ? -35.156 -6.809 -32.531 1 88.19 577 ASP A C 1
ATOM 4801 O O . ASP A 1 577 ? -36.25 -6.238 -32.438 1 88.19 577 ASP A O 1
ATOM 4805 N N . LEU A 1 578 ? -34.781 -7.371 -33.594 1 85.44 578 LEU A N 1
ATOM 4806 C CA . LEU A 1 578 ? -35.531 -7.305 -34.844 1 85.44 578 LEU A CA 1
ATOM 4807 C C . LEU A 1 578 ? -36.625 -8.367 -34.875 1 85.44 578 LEU A C 1
ATOM 4809 O O . LEU A 1 578 ? -37.562 -8.297 -35.656 1 85.44 578 LEU A O 1
ATOM 4813 N N . GLU A 1 579 ? -36.531 -9.398 -34.125 1 81.94 579 GLU A N 1
ATOM 4814 C CA . GLU A 1 579 ? -37.5 -10.477 -34.031 1 81.94 579 GLU A CA 1
ATOM 4815 C C . GLU A 1 579 ? -37.906 -10.758 -32.594 1 81.94 579 GLU A C 1
ATOM 4817 O O . GLU A 1 579 ? -37.094 -11.25 -31.797 1 81.94 579 GLU A O 1
ATOM 4822 N N . GLN A 1 580 ? -39.094 -10.484 -32.188 1 76.94 580 GLN A N 1
ATOM 4823 C CA . GLN A 1 580 ? -39.5 -10.594 -30.781 1 76.94 580 GLN A CA 1
ATOM 4824 C C . GLN A 1 580 ? -40.5 -11.727 -30.578 1 76.94 580 GLN A C 1
ATOM 4826 O O . GLN A 1 580 ? -40.844 -12.078 -29.438 1 76.94 580 GLN A O 1
ATOM 4831 N N . ASN A 1 581 ? -40.875 -12.414 -31.641 1 83 581 ASN A N 1
ATOM 4832 C CA . ASN A 1 581 ? -41.844 -13.5 -31.516 1 83 581 ASN A CA 1
ATOM 4833 C C . ASN A 1 581 ? -41.219 -14.742 -30.906 1 83 581 ASN A C 1
ATOM 4835 O O . ASN A 1 581 ? -40.312 -15.344 -31.484 1 83 581 ASN A O 1
ATOM 4839 N N . PRO A 1 582 ? -41.656 -15.148 -29.828 1 86.94 582 PRO A N 1
ATOM 4840 C CA . PRO A 1 582 ? -41.062 -16.281 -29.109 1 86.94 582 PRO A CA 1
ATOM 4841 C C . PRO A 1 582 ? -41.156 -17.578 -29.891 1 86.94 582 PRO A C 1
ATOM 4843 O O . PRO A 1 582 ? -40.25 -18.406 -29.828 1 86.94 582 PRO A O 1
ATOM 4846 N N . LYS A 1 583 ? -42.312 -17.766 -30.547 1 87.12 583 LYS A N 1
ATOM 4847 C CA . LYS A 1 583 ? -42.469 -19 -31.328 1 87.12 583 LYS A CA 1
ATOM 4848 C C . LYS A 1 583 ? -41.469 -19.078 -32.469 1 87.12 583 LYS A C 1
ATOM 4850 O O . LYS A 1 583 ? -40.875 -20.125 -32.719 1 87.12 583 LYS A O 1
ATOM 4855 N N . LYS A 1 584 ? -41.25 -17.953 -33.094 1 88.19 584 LYS A N 1
ATOM 4856 C CA . LYS A 1 584 ? -40.25 -17.891 -34.188 1 88.19 584 LYS A CA 1
ATOM 4857 C C . LYS A 1 584 ? -38.844 -18.109 -33.656 1 88.19 584 LYS A C 1
ATOM 4859 O O . LYS A 1 584 ? -38.031 -18.766 -34.281 1 88.19 584 LYS A O 1
ATOM 4864 N N . LEU A 1 585 ? -38.625 -17.609 -32.531 1 90.62 585 LEU A N 1
ATOM 4865 C CA . LEU A 1 585 ? -37.312 -17.75 -31.922 1 90.62 585 LEU A CA 1
ATOM 4866 C C . LEU A 1 585 ? -37.031 -19.219 -31.578 1 90.62 585 LEU A C 1
ATOM 4868 O O . LEU A 1 585 ? -35.906 -19.703 -31.75 1 90.62 585 LEU A O 1
ATOM 4872 N N . LEU A 1 586 ? -38 -19.844 -31.094 1 90.06 586 LEU A N 1
ATOM 4873 C CA . LEU A 1 586 ? -37.875 -21.266 -30.781 1 90.06 586 LEU A CA 1
ATOM 4874 C C . LEU A 1 586 ? -37.594 -22.078 -32.031 1 90.06 586 LEU A C 1
ATOM 4876 O O . LEU A 1 586 ? -36.781 -23 -32 1 90.06 586 LEU A O 1
ATOM 4880 N N . ASN A 1 587 ? -38.344 -21.719 -33.031 1 91.12 587 ASN A N 1
ATOM 4881 C CA . ASN A 1 587 ? -38.125 -22.406 -34.312 1 91.12 587 ASN A CA 1
ATOM 4882 C C . ASN A 1 587 ? -36.719 -22.188 -34.844 1 91.12 587 ASN A C 1
ATOM 4884 O O . ASN A 1 587 ? -36.094 -23.125 -35.344 1 91.12 587 ASN A O 1
ATOM 4888 N N . ILE A 1 588 ? -36.281 -21.031 -34.719 1 91.88 588 ILE A N 1
ATOM 4889 C CA . ILE A 1 588 ? -34.906 -20.703 -35.156 1 91.88 588 ILE A CA 1
ATOM 4890 C C . ILE A 1 588 ? -33.906 -21.5 -34.312 1 91.88 588 ILE A C 1
ATOM 4892 O O . ILE A 1 588 ? -32.938 -22.047 -34.875 1 91.88 588 ILE A O 1
ATOM 4896 N N . LYS A 1 589 ? -34.125 -21.578 -33.062 1 92.69 589 LYS A N 1
ATOM 4897 C CA . LYS A 1 589 ? -33.25 -22.328 -32.156 1 92.69 589 LYS A CA 1
ATOM 4898 C C . LYS A 1 589 ? -33.188 -23.797 -32.594 1 92.69 589 LYS A C 1
ATOM 4900 O O . LYS A 1 589 ? -32.094 -24.375 -32.656 1 92.69 589 LYS A O 1
ATOM 4905 N N . ASN A 1 590 ? -34.344 -24.328 -32.906 1 92.5 590 ASN A N 1
ATOM 4906 C CA . ASN A 1 590 ? -34.406 -25.734 -33.312 1 92.5 590 ASN A CA 1
ATOM 4907 C C . ASN A 1 590 ? -33.688 -25.953 -34.656 1 92.5 590 ASN A C 1
ATOM 4909 O O . ASN A 1 590 ? -33 -26.938 -34.844 1 92.5 590 ASN A O 1
ATOM 4913 N N . ASN A 1 591 ? -33.938 -25.047 -35.531 1 92.56 591 ASN A N 1
ATOM 4914 C CA . ASN A 1 591 ? -33.281 -25.125 -36.812 1 92.56 591 ASN A CA 1
ATOM 4915 C C . ASN A 1 591 ? -31.766 -25.047 -36.719 1 92.56 591 ASN A C 1
ATOM 4917 O O . ASN A 1 591 ? -31.047 -25.797 -37.375 1 92.56 591 ASN A O 1
ATOM 4921 N N . ILE A 1 592 ? -31.344 -24.234 -35.875 1 93.56 592 ILE A N 1
ATOM 4922 C CA . ILE A 1 592 ? -29.906 -24.062 -35.688 1 93.56 592 ILE A CA 1
ATOM 4923 C C . ILE A 1 592 ? -29.312 -25.344 -35.125 1 93.56 592 ILE A C 1
ATOM 4925 O O . ILE A 1 592 ? -28.266 -25.797 -35.562 1 93.56 592 ILE A O 1
ATOM 4929 N N . LYS A 1 593 ? -29.953 -25.938 -34.188 1 92.88 593 LYS A N 1
ATOM 4930 C CA . LYS A 1 593 ? -29.469 -27.172 -33.594 1 92.88 593 LYS A CA 1
ATOM 4931 C C . LYS A 1 593 ? -29.359 -28.281 -34.625 1 92.88 593 LYS A C 1
ATOM 4933 O O . LYS A 1 593 ? -28.391 -29.047 -34.625 1 92.88 593 LYS A O 1
ATOM 4938 N N . LYS A 1 594 ? -30.312 -28.281 -35.5 1 92.19 594 LYS A N 1
ATOM 4939 C CA . LYS A 1 594 ? -30.297 -29.266 -36.562 1 92.19 594 LYS A CA 1
ATOM 4940 C C . LYS A 1 594 ? -29.156 -29.016 -37.531 1 92.19 594 LYS A C 1
ATOM 4942 O O . LYS A 1 594 ? -28.484 -29.953 -37.969 1 92.19 594 LYS A O 1
ATOM 4947 N N . MET A 1 595 ? -28.953 -27.797 -37.781 1 92.81 595 MET A N 1
ATOM 4948 C CA . MET A 1 595 ? -27.906 -27.422 -38.719 1 92.81 595 MET A CA 1
ATOM 4949 C C . MET A 1 595 ? -26.531 -27.734 -38.156 1 92.81 595 MET A C 1
ATOM 4951 O O . MET A 1 595 ? -25.625 -28.141 -38.906 1 92.81 595 MET A O 1
ATOM 4955 N N . LEU A 1 596 ? -26.375 -27.562 -36.906 1 92.81 596 LEU A N 1
ATOM 4956 C CA . LEU A 1 596 ? -25.078 -27.781 -36.25 1 92.81 596 LEU A CA 1
ATOM 4957 C C . LEU A 1 596 ? -24.688 -29.25 -36.312 1 92.81 596 LEU A C 1
ATOM 4959 O O . LEU A 1 596 ? -23.5 -29.578 -36.219 1 92.81 596 LEU A O 1
ATOM 4963 N N . LEU A 1 597 ? -25.578 -30.141 -36.562 1 90.62 597 LEU A N 1
ATOM 4964 C CA . LEU A 1 597 ? -25.312 -31.578 -36.656 1 90.62 597 LEU A CA 1
ATOM 4965 C C . LEU A 1 597 ? -24.531 -31.891 -37.938 1 90.62 597 LEU A C 1
ATOM 4967 O O . LEU A 1 597 ? -23.953 -32.969 -38.062 1 90.62 597 LEU A O 1
ATOM 4971 N N . LYS A 1 598 ? -24.516 -30.953 -38.812 1 89.75 598 LYS A N 1
ATOM 4972 C CA . LYS A 1 598 ? -23.781 -31.125 -40.062 1 89.75 598 LYS A CA 1
ATOM 4973 C C . LYS A 1 598 ? -22.281 -30.938 -39.875 1 89.75 598 LYS A C 1
ATOM 4975 O O . LYS A 1 598 ? -21.5 -31.219 -40.781 1 89.75 598 LYS A O 1
ATOM 4980 N N . LEU A 1 599 ? -21.922 -30.5 -38.75 1 90.88 599 LEU A N 1
ATOM 4981 C CA . LEU A 1 599 ? -20.5 -30.359 -38.438 1 90.88 599 LEU A CA 1
ATOM 4982 C C . LEU A 1 599 ? -19.844 -31.719 -38.219 1 90.88 599 LEU A C 1
ATOM 4984 O O . LEU A 1 599 ? -20.516 -32.688 -37.812 1 90.88 599 LEU A O 1
ATOM 4988 N N . THR A 1 600 ? -18.562 -31.812 -38.531 1 87.5 600 THR A N 1
ATOM 4989 C CA . THR A 1 600 ? -17.828 -33.031 -38.219 1 87.5 600 THR A CA 1
ATOM 4990 C C . THR A 1 600 ? -17.891 -33.312 -36.719 1 87.5 600 THR A C 1
ATOM 4992 O O . THR A 1 600 ? -17.969 -32.406 -35.906 1 87.5 600 THR A O 1
ATOM 4995 N N . SER A 1 601 ? -17.781 -34.531 -36.312 1 85.56 601 SER A N 1
ATOM 4996 C CA . SER A 1 601 ? -18.016 -35 -34.969 1 85.56 601 SER A CA 1
ATOM 4997 C C . SER A 1 601 ? -17.047 -34.312 -34 1 85.56 601 SER A C 1
ATOM 4999 O O . SER A 1 601 ? -17.453 -33.906 -32.875 1 85.56 601 SER A O 1
ATOM 5001 N N . HIS A 1 602 ? -15.867 -34.156 -34.375 1 85.69 602 HIS A N 1
ATOM 5002 C CA . HIS A 1 602 ? -14.859 -33.594 -33.5 1 85.69 602 HIS A CA 1
ATOM 5003 C C . HIS A 1 602 ? -15.117 -32.125 -33.25 1 85.69 602 HIS A C 1
ATOM 5005 O O . HIS A 1 602 ? -14.867 -31.609 -32.156 1 85.69 602 HIS A O 1
ATOM 5011 N N . ILE A 1 603 ? -15.68 -31.453 -34.188 1 86.5 603 ILE A N 1
ATOM 5012 C CA . ILE A 1 603 ? -15.961 -30.031 -34.062 1 86.5 603 ILE A CA 1
ATOM 5013 C C . ILE A 1 603 ? -17.266 -29.844 -33.281 1 86.5 603 ILE A C 1
ATOM 5015 O O . ILE A 1 603 ? -17.375 -28.938 -32.438 1 86.5 603 ILE A O 1
ATOM 5019 N N . PHE A 1 604 ? -18.156 -30.719 -33.594 1 89.69 604 PHE A N 1
ATOM 5020 C CA . PHE A 1 604 ? -19.469 -30.625 -32.969 1 89.69 604 PHE A CA 1
ATOM 5021 C C . PHE A 1 604 ? -19.344 -30.734 -31.438 1 89.69 604 PHE A C 1
ATOM 5023 O O . PHE A 1 604 ? -20.047 -30.031 -30.703 1 89.69 604 PHE A O 1
ATOM 5030 N N . LYS A 1 605 ? -18.406 -31.531 -31.031 1 86.69 605 LYS A N 1
ATOM 5031 C CA . LYS A 1 605 ? -18.203 -31.734 -29.594 1 86.69 605 LYS A CA 1
ATOM 5032 C C . LYS A 1 605 ? -17.656 -30.484 -28.922 1 86.69 605 LYS A C 1
ATOM 5034 O O . LYS A 1 605 ? -17.766 -30.312 -27.719 1 86.69 605 LYS A O 1
ATOM 5039 N N . LYS A 1 606 ? -17.141 -29.578 -29.641 1 88.81 606 LYS A N 1
ATOM 5040 C CA . LYS A 1 606 ? -16.516 -28.359 -29.109 1 88.81 606 LYS A CA 1
ATOM 5041 C C . LYS A 1 606 ? -17.484 -27.188 -29.141 1 88.81 606 LYS A C 1
ATOM 5043 O O . LYS A 1 606 ? -17.125 -26.062 -28.828 1 88.81 606 LYS A O 1
ATOM 5048 N N . PHE A 1 607 ? -18.672 -27.375 -29.562 1 91.12 607 PHE A N 1
ATOM 5049 C CA . PHE A 1 607 ? -19.688 -26.328 -29.562 1 91.12 607 PHE A CA 1
ATOM 5050 C C . PHE A 1 607 ? -20.5 -26.359 -28.266 1 91.12 607 PHE A C 1
ATOM 5052 O O . PHE A 1 607 ? -20.875 -27.438 -27.797 1 91.12 607 PHE A O 1
ATOM 5059 N N . SER A 1 608 ? -20.734 -25.234 -27.766 1 90.94 608 SER A N 1
ATOM 5060 C CA . SER A 1 608 ? -21.594 -25.125 -26.594 1 90.94 608 SER A CA 1
ATOM 5061 C C . SER A 1 608 ? -23.016 -25.547 -26.922 1 90.94 608 SER A C 1
ATOM 5063 O O . SER A 1 608 ? -23.531 -25.25 -28 1 90.94 608 SER A O 1
ATOM 5065 N N . LYS A 1 609 ? -23.625 -26.234 -26.016 1 87.19 609 LYS A N 1
ATOM 5066 C CA . LYS A 1 609 ? -25 -26.688 -26.203 1 87.19 609 LYS A CA 1
ATOM 5067 C C . LYS A 1 609 ? -25.984 -25.531 -26.094 1 87.19 609 LYS A C 1
ATOM 5069 O O . LYS A 1 609 ? -27.078 -25.578 -26.672 1 87.19 609 LYS A O 1
ATOM 5074 N N . LYS A 1 610 ? -25.594 -24.547 -25.438 1 91.88 610 LYS A N 1
ATOM 5075 C CA . LYS A 1 610 ? -26.484 -23.406 -25.234 1 91.88 610 LYS A CA 1
ATOM 5076 C C . LYS A 1 610 ? -26.344 -22.391 -26.359 1 91.88 610 LYS A C 1
ATOM 5078 O O . LYS A 1 610 ? -25.219 -22.031 -26.734 1 91.88 610 LYS A O 1
ATOM 5083 N N . ILE A 1 611 ? -27.5 -21.984 -26.922 1 93.19 611 ILE A N 1
ATOM 5084 C CA . ILE A 1 611 ? -27.562 -20.938 -27.953 1 93.19 611 ILE A CA 1
ATOM 5085 C C . ILE A 1 611 ? -28.094 -19.641 -27.328 1 93.19 611 ILE A C 1
ATOM 5087 O O . ILE A 1 611 ? -29.109 -19.656 -26.625 1 93.19 611 ILE A O 1
ATOM 5091 N N . PHE A 1 612 ? -27.422 -18.594 -27.578 1 93.94 612 PHE A N 1
ATOM 5092 C CA . PHE A 1 612 ? -27.812 -17.328 -26.969 1 93.94 612 PHE A CA 1
ATOM 5093 C C . PHE A 1 612 ? -28.375 -16.375 -28 1 93.94 612 PHE A C 1
ATOM 5095 O O . PHE A 1 612 ? -27.797 -16.188 -29.078 1 93.94 612 PHE A O 1
ATOM 5102 N N . PHE A 1 613 ? -29.547 -15.852 -27.719 1 94.06 613 PHE A N 1
ATOM 5103 C CA . PHE A 1 613 ? -30.125 -14.758 -28.484 1 94.06 613 PHE A CA 1
ATOM 5104 C C . PHE A 1 613 ? -29.734 -13.414 -27.875 1 94.06 613 PHE A C 1
ATOM 5106 O O . PHE A 1 613 ? -30.094 -13.125 -26.734 1 94.06 613 PHE A O 1
ATOM 5113 N N . ILE A 1 614 ? -29 -12.609 -28.688 1 93.56 614 ILE A N 1
ATOM 5114 C CA . ILE A 1 614 ? -28.484 -11.375 -28.094 1 93.56 614 ILE A CA 1
ATOM 5115 C C . ILE A 1 614 ? -28.766 -10.211 -29.047 1 93.56 614 ILE A C 1
ATOM 5117 O O . ILE A 1 614 ? -29.109 -10.414 -30.219 1 93.56 614 ILE A O 1
ATOM 5121 N N . SER A 1 615 ? -28.703 -9.008 -28.516 1 93.62 615 SER A N 1
ATOM 5122 C CA . SER A 1 615 ? -28.656 -7.766 -29.281 1 93.62 615 SER A CA 1
ATOM 5123 C C . SER A 1 615 ? -27.484 -6.895 -28.844 1 93.62 615 SER A C 1
ATOM 5125 O O . SER A 1 615 ? -27.5 -6.301 -27.766 1 93.62 615 SER A O 1
ATOM 5127 N N . SER A 1 616 ? -26.516 -6.879 -29.734 1 91.25 616 SER A N 1
ATOM 5128 C CA . SER A 1 616 ? -25.328 -6.109 -29.422 1 91.25 616 SER A CA 1
ATOM 5129 C C . SER A 1 616 ? -25.641 -4.621 -29.312 1 91.25 616 SER A C 1
ATOM 5131 O O . SER A 1 616 ? -25.016 -3.91 -28.516 1 91.25 616 SER A O 1
ATOM 5133 N N . LYS A 1 617 ? -26.547 -4.184 -30.047 1 87.38 617 LYS A N 1
ATOM 5134 C CA . LYS A 1 617 ? -26.922 -2.77 -30.062 1 87.38 617 LYS A CA 1
ATOM 5135 C C . LYS A 1 617 ? -27.641 -2.369 -28.781 1 87.38 617 LYS A C 1
ATOM 5137 O O . LYS A 1 617 ? -27.344 -1.327 -28.188 1 87.38 617 LYS A O 1
ATOM 5142 N N . LYS A 1 618 ? -28.453 -3.215 -28.297 1 88.44 618 LYS A N 1
ATOM 5143 C CA . LYS A 1 618 ? -29.297 -2.881 -27.156 1 88.44 618 LYS A CA 1
ATOM 5144 C C . LYS A 1 618 ? -28.719 -3.484 -25.875 1 88.44 618 LYS A C 1
ATOM 5146 O O . LYS A 1 618 ? -29.141 -3.127 -24.766 1 88.44 618 LYS A O 1
ATOM 5151 N N . GLY A 1 619 ? -27.828 -4.379 -26.016 1 88.62 619 GLY A N 1
ATOM 5152 C CA . GLY A 1 619 ? -27.203 -4.996 -24.859 1 88.62 619 GLY A CA 1
ATOM 5153 C C . GLY A 1 619 ? -28.031 -6.129 -24.266 1 88.62 619 GLY A C 1
ATOM 5154 O O . GLY A 1 619 ? -27.766 -6.582 -23.156 1 88.62 619 GLY A O 1
ATOM 5155 N N . TYR A 1 620 ? -28.938 -6.594 -25.047 1 87.75 620 TYR A N 1
ATOM 5156 C CA . TYR A 1 620 ? -29.828 -7.652 -24.562 1 87.75 620 TYR A CA 1
ATOM 5157 C C . TYR A 1 620 ? -29.078 -8.969 -24.406 1 87.75 620 TYR A C 1
ATOM 5159 O O . TYR A 1 620 ? -28.391 -9.406 -25.328 1 87.75 620 TYR A O 1
ATOM 5167 N N . ASN A 1 621 ? -29.125 -9.648 -23.234 1 89.62 621 ASN A N 1
ATOM 5168 C CA . ASN A 1 621 ? -28.672 -10.992 -22.906 1 89.62 621 ASN A CA 1
ATOM 5169 C C . ASN A 1 621 ? -27.156 -11.117 -23.031 1 89.62 621 ASN A C 1
ATOM 5171 O O . ASN A 1 621 ? -26.625 -12.227 -23.094 1 89.62 621 ASN A O 1
ATOM 5175 N N . ILE A 1 622 ? -26.469 -10.07 -23.141 1 90.56 622 ILE A N 1
ATOM 5176 C CA . ILE A 1 622 ? -25.016 -10.117 -23.297 1 90.56 622 ILE A CA 1
ATOM 5177 C C . ILE A 1 622 ? -24.375 -10.508 -21.969 1 90.56 622 ILE A C 1
ATOM 5179 O O . ILE A 1 622 ? -23.422 -11.305 -21.938 1 90.56 622 ILE A O 1
ATOM 5183 N N . ASN A 1 623 ? -24.891 -10.039 -20.891 1 86.75 623 ASN A N 1
ATOM 5184 C CA . ASN A 1 623 ? -24.375 -10.406 -19.578 1 86.75 623 ASN A CA 1
ATOM 5185 C C . ASN A 1 623 ? -24.5 -11.898 -19.312 1 86.75 623 ASN A C 1
ATOM 5187 O O . ASN A 1 623 ? -23.594 -12.523 -18.781 1 86.75 623 ASN A O 1
ATOM 5191 N N . LYS A 1 624 ? -25.594 -12.398 -19.734 1 88.94 624 LYS A N 1
ATOM 5192 C CA . LYS A 1 624 ? -25.828 -13.836 -19.562 1 88.94 624 LYS A CA 1
ATOM 5193 C C . LYS A 1 624 ? -24.859 -14.648 -20.422 1 88.94 624 LYS A C 1
ATOM 5195 O O . LYS A 1 624 ? -24.328 -15.672 -19.969 1 88.94 624 LYS A O 1
ATOM 5200 N N . LEU A 1 625 ? -24.703 -14.234 -21.578 1 92.12 625 LEU A N 1
ATOM 5201 C CA . LEU A 1 625 ? -23.734 -14.875 -22.469 1 92.12 625 LEU A CA 1
ATOM 5202 C C . LEU A 1 625 ? -22.344 -14.852 -21.875 1 92.12 625 LEU A C 1
ATOM 5204 O O . LEU A 1 625 ? -21.672 -15.883 -21.812 1 92.12 625 LEU A O 1
ATOM 5208 N N . LEU A 1 626 ? -21.875 -13.688 -21.391 1 89.06 626 LEU A N 1
ATOM 5209 C CA . LEU A 1 626 ? -20.531 -13.531 -20.844 1 89.06 626 LEU A CA 1
ATOM 5210 C C . LEU A 1 626 ? -20.344 -14.359 -19.578 1 89.06 626 LEU A C 1
ATOM 5212 O O . LEU A 1 626 ? -19.266 -14.914 -19.344 1 89.06 626 LEU A O 1
ATOM 5216 N N . SER A 1 627 ? -21.359 -14.414 -18.844 1 87.19 627 SER A N 1
ATOM 5217 C CA . SER A 1 627 ? -21.297 -15.242 -17.641 1 87.19 627 SER A CA 1
ATOM 5218 C C . SER A 1 627 ? -21.125 -16.719 -17.984 1 87.19 627 SER A C 1
ATOM 5220 O O . SER A 1 627 ? -20.281 -17.406 -17.422 1 87.19 627 SER A O 1
ATOM 5222 N N . HIS A 1 628 ? -21.984 -17.188 -18.938 1 88.81 628 HIS A N 1
ATOM 5223 C CA . HIS A 1 628 ? -21.875 -18.562 -19.391 1 88.81 628 HIS A CA 1
ATOM 5224 C C . HIS A 1 628 ? -20.516 -18.844 -20.031 1 88.81 628 HIS A C 1
ATOM 5226 O O . HIS A 1 628 ? -19.891 -19.875 -19.766 1 88.81 628 HIS A O 1
ATOM 5232 N N . PHE A 1 629 ? -20 -18.016 -20.844 1 90.12 629 PHE A N 1
ATOM 5233 C CA . PHE A 1 629 ? -18.688 -18.094 -21.484 1 90.12 629 PHE A CA 1
ATOM 5234 C C . PHE A 1 629 ? -17.578 -18.25 -20.453 1 90.12 629 PHE A C 1
ATOM 5236 O O . PHE A 1 629 ? -16.766 -19.172 -20.547 1 90.12 629 PHE A O 1
ATOM 5243 N N . ASN A 1 630 ? -17.641 -17.312 -19.516 1 82.25 630 ASN A N 1
ATOM 5244 C CA . ASN A 1 630 ? -16.594 -17.328 -18.5 1 82.25 630 ASN A CA 1
ATOM 5245 C C . ASN A 1 630 ? -16.609 -18.625 -17.703 1 82.25 630 ASN A C 1
ATOM 5247 O O . ASN A 1 630 ? -15.547 -19.188 -17.422 1 82.25 630 ASN A O 1
ATOM 5251 N N . LYS A 1 631 ? -17.766 -19.062 -17.328 1 81.31 631 LYS A N 1
ATOM 5252 C CA . LYS A 1 631 ? -17.891 -20.297 -16.578 1 81.31 631 LYS A CA 1
ATOM 5253 C C . LYS A 1 631 ? -17.359 -21.484 -17.375 1 81.31 631 LYS A C 1
ATOM 5255 O O . LYS A 1 631 ? -16.656 -22.344 -16.828 1 81.31 631 LYS A O 1
ATOM 5260 N N . THR A 1 632 ? -17.734 -21.531 -18.656 1 83.19 632 THR A N 1
ATOM 5261 C CA . THR A 1 632 ? -17.312 -22.625 -19.531 1 83.19 632 THR A CA 1
ATOM 5262 C C . THR A 1 632 ? -15.797 -22.594 -19.734 1 83.19 632 THR A C 1
ATOM 5264 O O . THR A 1 632 ? -15.141 -23.641 -19.688 1 83.19 632 THR A O 1
ATOM 5267 N N . MET A 1 633 ? -15.297 -21.469 -19.922 1 79.81 633 MET A N 1
ATOM 5268 C CA . MET A 1 633 ? -13.867 -21.328 -20.156 1 79.81 633 MET A CA 1
ATOM 5269 C C . MET A 1 633 ? -13.07 -21.75 -18.922 1 79.81 633 MET A C 1
ATOM 5271 O O . MET A 1 633 ? -12.008 -22.359 -19.047 1 79.81 633 MET A O 1
ATOM 5275 N N . ILE A 1 634 ? -13.531 -21.328 -17.797 1 70.56 634 ILE A N 1
ATOM 5276 C CA . ILE A 1 634 ? -12.883 -21.719 -16.547 1 70.56 634 ILE A CA 1
ATOM 5277 C C . ILE A 1 634 ? -12.859 -23.25 -16.438 1 70.56 634 ILE A C 1
ATOM 5279 O O . ILE A 1 634 ? -11.844 -23.828 -16.047 1 70.56 634 ILE A O 1
ATOM 5283 N N . LYS A 1 635 ? -13.992 -23.797 -16.828 1 67.56 635 LYS A N 1
ATOM 5284 C CA . LYS A 1 635 ? -14.102 -25.266 -16.766 1 67.56 635 LYS A CA 1
ATOM 5285 C C . LYS A 1 635 ? -13.109 -25.922 -17.719 1 67.56 635 LYS A C 1
ATOM 5287 O O . LYS A 1 635 ? -12.5 -26.938 -17.391 1 67.56 635 LYS A O 1
ATOM 5292 N N . ILE A 1 636 ? -13.039 -25.297 -18.906 1 65.88 636 ILE A N 1
ATOM 5293 C CA . ILE A 1 636 ? -12.148 -25.844 -19.938 1 65.88 636 ILE A CA 1
ATOM 5294 C C . ILE A 1 636 ? -10.695 -25.672 -19.484 1 65.88 636 ILE A C 1
ATOM 5296 O O . ILE A 1 636 ? -9.875 -26.562 -19.719 1 65.88 636 ILE A O 1
ATOM 5300 N N . HIS A 1 637 ? -10.305 -24.422 -19.062 1 59.34 637 HIS A N 1
ATOM 5301 C CA . HIS A 1 637 ? -8.945 -24.188 -18.609 1 59.34 637 HIS A CA 1
ATOM 5302 C C . HIS A 1 637 ? -8.594 -25.031 -17.406 1 59.34 637 HIS A C 1
ATOM 5304 O O . HIS A 1 637 ? -7.422 -25.312 -17.141 1 59.34 637 HIS A O 1
ATOM 5310 N N . ASN A 1 638 ? -9.492 -24.922 -16.531 1 51.5 638 ASN A N 1
ATOM 5311 C CA . ASN A 1 638 ? -9.188 -25.625 -15.281 1 51.5 638 ASN A CA 1
ATOM 5312 C C . ASN A 1 638 ? -8.234 -26.781 -15.508 1 51.5 638 ASN A C 1
ATOM 5314 O O . ASN A 1 638 ? -7.164 -26.844 -14.898 1 51.5 638 ASN A O 1
ATOM 5318 N N . ILE A 1 639 ? -8.359 -28.109 -15.055 1 49.5 639 ILE A N 1
ATOM 5319 C CA . ILE A 1 639 ? -7.965 -28.984 -13.945 1 49.5 639 ILE A CA 1
ATOM 5320 C C . ILE A 1 639 ? -6.98 -30.031 -14.453 1 49.5 639 ILE A C 1
ATOM 5322 O O . ILE A 1 639 ? -5.965 -30.297 -13.805 1 49.5 639 ILE A O 1
ATOM 5326 N N . HIS A 1 640 ? -7.164 -30.656 -15.508 1 51.59 640 HIS A N 1
ATOM 5327 C CA . HIS A 1 640 ? -6.602 -32 -15.516 1 51.59 640 HIS A CA 1
ATOM 5328 C C . HIS A 1 640 ? -5.109 -31.969 -15.82 1 51.59 640 HIS A C 1
ATOM 5330 O O . HIS A 1 640 ? -4.34 -32.75 -15.258 1 51.59 640 HIS A O 1
ATOM 5336 N N . ASN A 1 641 ? -4.645 -30.906 -16.531 1 58.5 641 ASN A N 1
ATOM 5337 C CA . ASN A 1 641 ? -3.248 -30.984 -16.953 1 58.5 641 ASN A CA 1
ATOM 5338 C C . ASN A 1 641 ? -2.32 -30.328 -15.938 1 58.5 641 ASN A C 1
ATOM 5340 O O . ASN A 1 641 ? -1.1 -30.484 -16.016 1 58.5 641 ASN A O 1
ATOM 5344 N N . SER A 1 642 ? -2.832 -29.781 -14.875 1 63.22 642 SER A N 1
ATOM 5345 C CA . SER A 1 642 ? -1.949 -29.047 -13.969 1 63.22 642 SER A CA 1
ATOM 5346 C C . SER A 1 642 ? -1.719 -29.828 -12.68 1 63.22 642 SER A C 1
ATOM 5348 O O . SER A 1 642 ? -1.016 -29.359 -11.781 1 63.22 642 SER A O 1
ATOM 5350 N N . ILE A 1 643 ? -2.209 -31.047 -12.68 1 63.81 643 ILE A N 1
ATOM 5351 C CA . ILE A 1 643 ? -2.084 -31.797 -11.43 1 63.81 643 ILE A CA 1
ATOM 5352 C C . ILE A 1 643 ? -1.058 -32.906 -11.594 1 63.81 643 ILE A C 1
ATOM 5354 O O . ILE A 1 643 ? -1.087 -33.656 -12.586 1 63.81 643 ILE A O 1
ATOM 5358 N N . ILE A 1 644 ? -0.062 -32.875 -10.812 1 66.56 644 ILE A N 1
ATOM 5359 C CA . ILE A 1 644 ? 0.914 -33.969 -10.773 1 66.56 644 ILE A CA 1
ATOM 5360 C C . ILE A 1 644 ? 0.761 -34.75 -9.469 1 66.56 644 ILE A C 1
ATOM 5362 O O . ILE A 1 644 ? 0.578 -34.156 -8.398 1 66.56 644 ILE A O 1
ATOM 5366 N N . THR A 1 645 ? 0.653 -35.969 -9.523 1 61.34 645 THR A N 1
ATOM 5367 C CA . THR A 1 645 ? 0.553 -36.812 -8.352 1 61.34 645 THR A CA 1
ATOM 5368 C C . THR A 1 645 ? 1.939 -37.188 -7.844 1 61.34 645 THR A C 1
ATOM 5370 O O . THR A 1 645 ? 2.77 -37.688 -8.602 1 61.34 645 THR A O 1
ATOM 5373 N N . ILE A 1 646 ? 2.271 -36.688 -6.77 1 61.25 646 ILE A N 1
ATOM 5374 C CA . ILE A 1 646 ? 3.547 -37.062 -6.164 1 61.25 646 ILE A CA 1
ATOM 5375 C C . ILE A 1 646 ? 3.332 -38.156 -5.145 1 61.25 646 ILE A C 1
ATOM 5377 O O . ILE A 1 646 ? 2.475 -38.062 -4.266 1 61.25 646 ILE A O 1
ATOM 5381 N N . LYS A 1 647 ? 3.941 -39.344 -5.336 1 52.62 647 LYS A N 1
ATOM 5382 C CA . LYS A 1 647 ? 3.91 -40.438 -4.391 1 52.62 647 LYS A CA 1
ATOM 5383 C C . LYS A 1 647 ? 4.77 -40.156 -3.164 1 52.62 647 LYS A C 1
ATOM 5385 O O . LYS A 1 647 ? 5.957 -39.844 -3.289 1 52.62 647 LYS A O 1
ATOM 5390 N N . THR A 1 648 ? 4.227 -39.625 -2.143 1 50.31 648 THR A N 1
ATOM 5391 C CA . THR A 1 648 ? 4.988 -39.438 -0.913 1 50.31 648 THR A CA 1
ATOM 5392 C C . THR A 1 648 ? 5.273 -40.781 -0.243 1 50.31 648 THR A C 1
ATOM 5394 O O . THR A 1 648 ? 4.348 -41.531 0.049 1 50.31 648 THR A O 1
ATOM 5397 N N . ASN A 1 649 ? 6.383 -41.469 -0.561 1 40.22 649 ASN A N 1
ATOM 5398 C CA . ASN A 1 649 ? 6.801 -42.656 0.149 1 40.22 649 ASN A CA 1
ATOM 5399 C C . ASN A 1 649 ? 6.969 -42.406 1.643 1 40.22 649 ASN A C 1
ATOM 5401 O O . ASN A 1 649 ? 7.922 -41.75 2.059 1 40.22 649 ASN A O 1
ATOM 5405 N N . LYS A 1 650 ? 6.07 -42.219 2.441 1 38.72 650 LYS A N 1
ATOM 5406 C CA . LYS A 1 650 ? 6.445 -42.375 3.844 1 38.72 650 LYS A CA 1
ATOM 5407 C C . LYS A 1 650 ? 6.906 -43.781 4.133 1 38.72 650 LYS A C 1
ATOM 5409 O O . LYS A 1 650 ? 6.168 -44.75 3.896 1 38.72 650 LYS A O 1
ATOM 5414 N N . LYS A 1 651 ? 8.141 -44.125 4.352 1 38.88 651 LYS A N 1
ATOM 5415 C CA . LYS A 1 651 ? 8.672 -45.344 4.949 1 38.88 651 LYS A CA 1
ATOM 5416 C C . LYS A 1 651 ? 7.719 -45.906 5.996 1 38.88 651 LYS A C 1
ATOM 5418 O O . LYS A 1 651 ? 6.879 -45.188 6.531 1 38.88 651 LYS A O 1
ATOM 5423 N N . LYS A 1 652 ? 8.398 -47.062 6.695 1 35.34 652 LYS A N 1
ATOM 5424 C CA . LYS A 1 652 ? 8.195 -48.344 7.367 1 35.34 652 LYS A CA 1
ATOM 5425 C C . LYS A 1 652 ? 7.664 -48.156 8.781 1 35.34 652 LYS A C 1
ATOM 5427 O O . LYS A 1 652 ? 7.77 -49.062 9.617 1 35.34 652 LYS A O 1
ATOM 5432 N N . LYS A 1 653 ? 7.504 -47.25 9.508 1 35.56 653 LYS A N 1
ATOM 5433 C CA . LYS A 1 653 ? 7.281 -48 10.727 1 35.56 653 LYS A CA 1
ATOM 5434 C C . LYS A 1 653 ? 6.117 -48.969 10.562 1 35.56 653 LYS A C 1
ATOM 5436 O O . LYS A 1 653 ? 5.094 -48.625 9.969 1 35.56 653 LYS A O 1
ATOM 5441 N N . LYS A 1 654 ? 6.266 -50.344 10.93 1 33.22 654 LYS A N 1
ATOM 5442 C CA . LYS A 1 654 ? 5.496 -51.562 11.078 1 33.22 654 LYS A CA 1
ATOM 5443 C C . LYS A 1 654 ? 4.102 -51.281 11.633 1 33.22 654 LYS A C 1
ATOM 5445 O O . LYS A 1 654 ? 3.352 -52.188 11.945 1 33.22 654 LYS A O 1
ATOM 5450 N N . LYS A 1 655 ? 3.797 -50.531 12.453 1 31.67 655 LYS A N 1
ATOM 5451 C CA . LYS A 1 655 ? 2.482 -50.938 12.922 1 31.67 655 LYS A CA 1
ATOM 5452 C C . LYS A 1 655 ? 1.464 -50.938 11.789 1 31.67 655 LYS A C 1
ATOM 5454 O O . LYS A 1 655 ? 1.593 -50.156 10.836 1 31.67 655 LYS A O 1
ATOM 5459 N N . LYS A 1 656 ? 0.312 -51.656 11.836 1 30.44 656 LYS A N 1
ATOM 5460 C CA . LYS A 1 656 ? -0.736 -52.156 10.953 1 30.44 656 LYS A CA 1
ATOM 5461 C C . LYS A 1 656 ? -1.228 -51.031 10.008 1 30.44 656 LYS A C 1
ATOM 5463 O O . LYS A 1 656 ? -1.911 -51.344 9.023 1 30.44 656 LYS A O 1
ATOM 5468 N N . HIS A 1 657 ? -1.706 -50.031 10.602 1 31.17 657 HIS A N 1
ATOM 5469 C CA . HIS A 1 657 ? -2.801 -49.438 9.844 1 31.17 657 HIS A CA 1
ATOM 5470 C C . HIS A 1 657 ? -2.318 -48.938 8.492 1 31.17 657 HIS A C 1
ATOM 5472 O O . HIS A 1 657 ? -1.12 -48.719 8.297 1 31.17 657 HIS A O 1
ATOM 5478 N N . SER A 1 658 ? -3.221 -48.594 7.41 1 31.52 658 SER A N 1
ATOM 5479 C CA . SER A 1 658 ? -3.275 -48.219 6 1 31.52 658 SER A CA 1
ATOM 5480 C C . SER A 1 658 ? -2.312 -47.094 5.699 1 31.52 658 SER A C 1
ATOM 5482 O O . SER A 1 658 ? -2.379 -46.031 6.332 1 31.52 658 SER A O 1
ATOM 5484 N N . ILE A 1 659 ? -1.089 -47.375 5.508 1 34.62 659 ILE A N 1
ATOM 5485 C CA . ILE A 1 659 ? -0.188 -46.469 4.805 1 34.62 659 ILE A CA 1
ATOM 5486 C C . ILE A 1 659 ? -0.953 -45.719 3.715 1 34.62 659 ILE A C 1
ATOM 5488 O O . ILE A 1 659 ? -1.295 -46.312 2.682 1 34.62 659 ILE A O 1
ATOM 5492 N N . GLU A 1 660 ? -2.18 -45.156 3.992 1 35.16 660 GLU A N 1
ATOM 5493 C CA . GLU A 1 660 ? -2.785 -44.312 2.943 1 35.16 660 GLU A CA 1
ATOM 5494 C C . GLU A 1 660 ? -1.721 -43.594 2.123 1 35.16 660 GLU A C 1
ATOM 5496 O O . GLU A 1 660 ? -0.923 -42.844 2.67 1 35.16 660 GLU A O 1
ATOM 5501 N N . ASN A 1 661 ? -1.051 -44.219 1.176 1 38.47 661 ASN A N 1
ATOM 5502 C CA . ASN A 1 661 ? -0.45 -43.625 -0.013 1 38.47 661 ASN A CA 1
ATOM 5503 C C . ASN A 1 661 ? -1.154 -42.312 -0.411 1 38.47 661 ASN A C 1
ATOM 5505 O O . ASN A 1 661 ? -2.141 -42.344 -1.148 1 38.47 661 ASN A O 1
ATOM 5509 N N . SER A 1 662 ? -1.49 -41.406 0.427 1 44.28 662 SER A N 1
ATOM 5510 C CA . SER A 1 662 ? -2.209 -40.188 0.059 1 44.28 662 SER A CA 1
ATOM 5511 C C . SER A 1 662 ? -1.504 -39.438 -1.073 1 44.28 662 SER A C 1
ATOM 5513 O O . SER A 1 662 ? -0.393 -38.938 -0.896 1 44.28 662 SER A O 1
ATOM 5515 N N . ASN A 1 663 ? -1.555 -39.875 -2.377 1 50.38 663 ASN A N 1
ATOM 5516 C CA . ASN A 1 663 ? -1.303 -39.094 -3.578 1 50.38 663 ASN A CA 1
ATOM 5517 C C . ASN A 1 663 ? -1.815 -37.656 -3.426 1 50.38 663 ASN A C 1
ATOM 5519 O O . ASN A 1 663 ? -2.998 -37.438 -3.152 1 50.38 663 ASN A O 1
ATOM 5523 N N . LYS A 1 664 ? -0.921 -36.906 -2.926 1 61.22 664 LYS A N 1
ATOM 5524 C CA . LYS A 1 664 ? -1.324 -35.5 -2.865 1 61.22 664 LYS A CA 1
ATOM 5525 C C . LYS A 1 664 ? -1.275 -34.844 -4.246 1 61.22 664 LYS A C 1
ATOM 5527 O O . LYS A 1 664 ? -0.249 -34.906 -4.926 1 61.22 664 LYS A O 1
ATOM 5532 N N . ASN A 1 665 ? -2.402 -34.625 -4.844 1 66.25 665 ASN A N 1
ATOM 5533 C CA . ASN A 1 665 ? -2.514 -33.844 -6.078 1 66.25 665 ASN A CA 1
ATOM 5534 C C . ASN A 1 665 ? -2.033 -32.406 -5.887 1 66.25 665 ASN A C 1
ATOM 5536 O O . ASN A 1 665 ? -2.523 -31.688 -5.012 1 66.25 665 ASN A O 1
ATOM 5540 N N . ILE A 1 666 ? -0.783 -32.312 -6.523 1 77.75 666 ILE A N 1
ATOM 5541 C CA . ILE A 1 666 ? -0.205 -30.984 -6.422 1 77.75 666 ILE A CA 1
ATOM 5542 C C . ILE A 1 666 ? -0.265 -30.297 -7.781 1 77.75 666 ILE A C 1
ATOM 5544 O O . ILE A 1 666 ? 0.083 -30.891 -8.805 1 77.75 666 ILE A O 1
ATOM 5548 N N . TYR A 1 667 ? -0.734 -29.219 -7.762 1 85.38 667 TYR A N 1
ATOM 5549 C CA . TYR A 1 667 ? -0.728 -28.406 -8.977 1 85.38 667 TYR A CA 1
ATOM 5550 C C . TYR A 1 667 ? 0.693 -28 -9.352 1 85.38 667 TYR A C 1
ATOM 5552 O O . TYR A 1 667 ? 1.415 -27.422 -8.539 1 85.38 667 TYR A O 1
ATOM 5560 N N . PHE A 1 668 ? 1.126 -28.469 -10.508 1 90.44 668 PHE A N 1
ATOM 5561 C CA . PHE A 1 668 ? 2.482 -28.172 -10.953 1 90.44 668 PHE A CA 1
ATOM 5562 C C . PHE A 1 668 ? 2.523 -27.969 -12.461 1 90.44 668 PHE A C 1
ATOM 5564 O O . PHE A 1 668 ? 1.989 -28.781 -13.219 1 90.44 668 PHE A O 1
ATOM 5571 N N . LEU A 1 669 ? 3.061 -26.891 -12.93 1 90.88 669 LEU A N 1
ATOM 5572 C CA . LEU A 1 669 ? 3.398 -26.594 -14.32 1 90.88 669 LEU A CA 1
ATOM 5573 C C . LEU A 1 669 ? 4.824 -26.062 -14.438 1 90.88 669 LEU A C 1
ATOM 5575 O O . LEU A 1 669 ? 5.246 -25.234 -13.625 1 90.88 669 LEU A O 1
ATOM 5579 N N . PRO A 1 670 ? 5.598 -26.578 -15.32 1 93.25 670 PRO A N 1
ATOM 5580 C CA . PRO A 1 670 ? 6.973 -26.094 -15.484 1 93.25 670 PRO A CA 1
ATOM 5581 C C . PRO A 1 670 ? 7.055 -24.766 -16.219 1 93.25 670 PRO A C 1
ATOM 5583 O O . PRO A 1 670 ? 6.145 -24.406 -16.969 1 93.25 670 PRO A O 1
ATOM 5586 N N . PHE A 1 671 ? 8.109 -24.016 -15.984 1 90.81 671 PHE A N 1
ATOM 5587 C CA . PHE A 1 671 ? 8.453 -22.844 -16.766 1 90.81 671 PHE A CA 1
ATOM 5588 C C . PHE A 1 671 ? 9.188 -23.234 -18.047 1 90.81 671 PHE A C 1
ATOM 5590 O O . PHE A 1 671 ? 9.711 -24.344 -18.156 1 90.81 671 PHE A O 1
ATOM 5597 N N . GLU A 1 672 ? 9.211 -22.328 -19.047 1 88.44 672 GLU A N 1
ATOM 5598 C CA . GLU A 1 672 ? 9.906 -22.578 -20.297 1 88.44 672 GLU A CA 1
ATOM 5599 C C . GLU A 1 672 ? 11.383 -22.891 -20.062 1 88.44 672 GLU A C 1
ATOM 5601 O O . GLU A 1 672 ? 11.961 -23.766 -20.703 1 88.44 672 GLU A O 1
ATOM 5606 N N . ARG A 1 673 ? 11.984 -22.188 -19.156 1 88.44 673 ARG A N 1
ATOM 5607 C CA . ARG A 1 673 ? 13.391 -22.391 -18.812 1 88.44 673 ARG A CA 1
ATOM 5608 C C . ARG A 1 673 ? 13.641 -23.828 -18.328 1 88.44 673 ARG A C 1
ATOM 5610 O O . ARG A 1 673 ? 14.664 -24.422 -18.641 1 88.44 673 ARG A O 1
ATOM 5617 N N . HIS A 1 674 ? 12.68 -24.359 -17.547 1 93.44 674 HIS A N 1
ATOM 5618 C CA . HIS A 1 674 ? 12.805 -25.719 -17.047 1 93.44 674 HIS A CA 1
ATOM 5619 C C . HIS A 1 674 ? 12.805 -26.734 -18.188 1 93.44 674 HIS A C 1
ATOM 5621 O O . HIS A 1 674 ? 13.609 -27.656 -18.203 1 93.44 674 HIS A O 1
ATOM 5627 N N . LYS A 1 675 ? 11.953 -26.5 -19.125 1 92.88 675 LYS A N 1
ATOM 5628 C CA . LYS A 1 675 ? 11.82 -27.422 -20.25 1 92.88 675 LYS A CA 1
ATOM 5629 C C . LYS A 1 675 ? 13.102 -27.453 -21.078 1 92.88 675 LYS A C 1
ATOM 5631 O O . LYS A 1 675 ? 13.5 -28.516 -21.562 1 92.88 675 LYS A O 1
ATOM 5636 N N . ILE A 1 676 ? 13.664 -26.297 -21.203 1 92.38 676 ILE A N 1
ATOM 5637 C CA . ILE A 1 676 ? 14.914 -26.234 -21.938 1 92.38 676 ILE A CA 1
ATOM 5638 C C . ILE A 1 676 ? 15.969 -27.094 -21.266 1 92.38 676 ILE A C 1
ATOM 5640 O O . ILE A 1 676 ? 16.641 -27.906 -21.922 1 92.38 676 ILE A O 1
ATOM 5644 N N . TYR A 1 677 ? 16.062 -27.016 -19.953 1 93.25 677 TYR A N 1
ATOM 5645 C CA . TYR A 1 677 ? 17.047 -27.781 -19.203 1 93.25 677 TYR A CA 1
ATOM 5646 C C . TYR A 1 677 ? 16.672 -29.266 -19.172 1 93.25 677 TYR A C 1
ATOM 5648 O O . TYR A 1 677 ? 17.547 -30.125 -19.266 1 93.25 677 TYR A O 1
ATOM 5656 N N . LEU A 1 678 ? 15.383 -29.547 -19.109 1 95.44 678 LEU A N 1
ATOM 5657 C CA . LEU A 1 678 ? 14.922 -30.922 -19.094 1 95.44 678 LEU A CA 1
ATOM 5658 C C . LEU A 1 678 ? 15.195 -31.609 -20.438 1 95.44 678 LEU A C 1
ATOM 5660 O O . LEU A 1 678 ? 15.539 -32.781 -20.469 1 95.44 678 LEU A O 1
ATOM 5664 N N . LYS A 1 679 ? 15.039 -30.844 -21.531 1 95.75 679 LYS A N 1
ATOM 5665 C CA . LYS A 1 679 ? 15.344 -31.391 -22.859 1 95.75 679 LYS A CA 1
ATOM 5666 C C . LYS A 1 679 ? 16.828 -31.75 -22.969 1 95.75 679 LYS A C 1
ATOM 5668 O O . LYS A 1 679 ? 17.172 -32.781 -23.562 1 95.75 679 LYS A O 1
ATOM 5673 N N . GLU A 1 680 ? 17.625 -30.922 -22.375 1 95 680 GLU A N 1
ATOM 5674 C CA . GLU A 1 680 ? 19.062 -31.203 -22.344 1 95 680 GLU A CA 1
ATOM 5675 C C . GLU A 1 680 ? 19.344 -32.5 -21.562 1 95 680 GLU A C 1
ATOM 5677 O O . GLU A 1 680 ? 20.125 -33.312 -22.016 1 95 680 GLU A O 1
ATOM 5682 N N . SER A 1 681 ? 18.766 -32.625 -20.422 1 95.75 681 SER A N 1
ATOM 5683 C CA . SER A 1 681 ? 18.922 -33.812 -19.625 1 95.75 681 SER A CA 1
ATOM 5684 C C . SER A 1 681 ? 18.422 -35.062 -20.359 1 95.75 681 SER A C 1
ATOM 5686 O O . SER A 1 681 ? 19.062 -36.094 -20.344 1 95.75 681 SER A O 1
ATOM 5688 N N . LEU A 1 682 ? 17.297 -34.906 -21.047 1 95.94 682 LEU A N 1
ATOM 5689 C CA . LEU A 1 682 ? 16.688 -36 -21.797 1 95.94 682 LEU A CA 1
ATOM 5690 C C . LEU A 1 682 ? 17.594 -36.5 -22.906 1 95.94 682 LEU A C 1
ATOM 5692 O O . LEU A 1 682 ? 17.688 -37.688 -23.156 1 95.94 682 LEU A O 1
ATOM 5696 N N . THR A 1 683 ? 18.297 -35.562 -23.594 1 96.19 683 THR A N 1
ATOM 5697 C CA . THR A 1 683 ? 19.203 -35.938 -24.688 1 96.19 683 THR A CA 1
ATOM 5698 C C . THR A 1 683 ? 20.312 -36.844 -24.172 1 96.19 683 THR A C 1
ATOM 5700 O O . THR A 1 683 ? 20.625 -37.844 -24.828 1 96.19 683 THR A O 1
ATOM 5703 N N . HIS A 1 684 ? 20.844 -36.531 -23.016 1 95.31 684 HIS A N 1
ATOM 5704 C CA . HIS A 1 684 ? 21.906 -37.344 -22.438 1 95.31 684 HIS A CA 1
ATOM 5705 C C . HIS A 1 684 ? 21.391 -38.719 -22.016 1 95.31 684 HIS A C 1
ATOM 5707 O O . HIS A 1 684 ? 22.047 -39.75 -22.219 1 95.31 684 HIS A O 1
ATOM 5713 N N . LEU A 1 685 ? 20.234 -38.75 -21.469 1 94.75 685 LEU A N 1
ATOM 5714 C CA . LEU A 1 685 ? 19.656 -40 -21 1 94.75 685 LEU A CA 1
ATOM 5715 C C . LEU A 1 685 ? 19.281 -40.906 -22.172 1 94.75 685 LEU A C 1
ATOM 5717 O O . LEU A 1 685 ? 19.453 -42.125 -22.094 1 94.75 685 LEU A O 1
ATOM 5721 N N . CYS A 1 686 ? 18.75 -40.25 -23.219 1 94.31 686 CYS A N 1
ATOM 5722 C CA . CYS A 1 686 ? 18.422 -41.031 -24.422 1 94.31 686 CYS A CA 1
ATOM 5723 C C . CYS A 1 686 ? 19.656 -41.625 -25.047 1 94.31 686 CYS A C 1
ATOM 5725 O O . CYS A 1 686 ? 19.625 -42.75 -25.547 1 94.31 686 CYS A O 1
ATOM 5727 N N . PHE A 1 687 ? 20.734 -40.875 -24.969 1 93.25 687 PHE A N 1
ATOM 5728 C CA . PHE A 1 687 ? 22 -41.375 -25.453 1 93.25 687 PHE A CA 1
ATOM 5729 C C . PHE A 1 687 ? 22.438 -42.594 -24.656 1 93.25 687 PHE A C 1
ATOM 5731 O O . PHE A 1 687 ? 22.875 -43.594 -25.234 1 93.25 687 PHE A O 1
ATOM 5738 N N . VAL A 1 688 ? 22.234 -42.531 -23.391 1 91.25 688 VAL A N 1
ATOM 5739 C CA . VAL A 1 688 ? 22.609 -43.625 -22.5 1 91.25 688 VAL A CA 1
ATOM 5740 C C . VAL A 1 688 ? 21.719 -44.844 -22.781 1 91.25 688 VAL A C 1
ATOM 5742 O O . VAL A 1 688 ? 22.203 -45.969 -22.859 1 91.25 688 VAL A O 1
ATOM 5745 N N . GLN A 1 689 ? 20.438 -44.625 -22.938 1 89.88 689 GLN A N 1
ATOM 5746 C CA . GLN A 1 689 ? 19.484 -45.688 -23.172 1 89.88 689 GLN A CA 1
ATOM 5747 C C . GLN A 1 689 ? 19.812 -46.438 -24.453 1 89.88 689 GLN A C 1
ATOM 5749 O O . GLN A 1 689 ? 19.75 -47.688 -24.484 1 89.88 689 GLN A O 1
ATOM 5754 N N . LYS A 1 690 ? 20.25 -45.75 -25.5 1 88.62 690 LYS A N 1
ATOM 5755 C CA . LYS A 1 690 ? 20.516 -46.344 -26.812 1 88.62 690 LYS A CA 1
ATOM 5756 C C . LYS A 1 690 ? 21.859 -47.094 -26.812 1 88.62 690 LYS A C 1
ATOM 5758 O O . LYS A 1 690 ? 22.016 -48.094 -27.531 1 88.62 690 LYS A O 1
ATOM 5763 N N . ASN A 1 691 ? 22.875 -46.625 -25.938 1 85.69 691 ASN A N 1
ATOM 5764 C CA . ASN A 1 691 ? 24.25 -47.125 -26.078 1 85.69 691 ASN A CA 1
ATOM 5765 C C . ASN A 1 691 ? 24.703 -47.875 -24.844 1 85.69 691 ASN A C 1
ATOM 5767 O O . ASN A 1 691 ? 25.891 -48.188 -24.703 1 85.69 691 ASN A O 1
ATOM 5771 N N . ILE A 1 692 ? 23.781 -48.156 -23.984 1 81.69 692 ILE A N 1
ATOM 5772 C CA . ILE A 1 692 ? 24.156 -48.75 -22.703 1 81.69 692 ILE A CA 1
ATOM 5773 C C . ILE A 1 692 ? 24.875 -50.062 -22.906 1 81.69 692 ILE A C 1
ATOM 5775 O O . ILE A 1 692 ? 25.75 -50.438 -22.125 1 81.69 692 ILE A O 1
ATOM 5779 N N . ASN A 1 693 ? 24.562 -50.844 -24.031 1 78.06 693 ASN A N 1
ATOM 5780 C CA . ASN A 1 693 ? 25.125 -52.188 -24.25 1 78.06 693 ASN A CA 1
ATOM 5781 C C . ASN A 1 693 ? 26.422 -52.094 -25.047 1 78.06 693 ASN A C 1
ATOM 5783 O O . ASN A 1 693 ? 27.156 -53.094 -25.156 1 78.06 693 ASN A O 1
ATOM 5787 N N . ILE A 1 694 ? 26.719 -51 -25.578 1 76.38 694 ILE A N 1
ATOM 5788 C CA . ILE A 1 694 ? 27.812 -50.938 -26.531 1 76.38 694 ILE A CA 1
ATOM 5789 C C . ILE A 1 694 ? 28.969 -50.156 -25.922 1 76.38 694 ILE A C 1
ATOM 5791 O O . ILE A 1 694 ? 30.141 -50.5 -26.078 1 76.38 694 ILE A O 1
ATOM 5795 N N . ILE A 1 695 ? 28.688 -49.188 -25.188 1 76 695 ILE A N 1
ATOM 5796 C CA . ILE A 1 695 ? 29.688 -48.188 -24.766 1 76 695 ILE A CA 1
ATOM 5797 C C . ILE A 1 695 ? 30.203 -48.562 -23.375 1 76 695 ILE A C 1
ATOM 5799 O O . ILE A 1 695 ? 29.531 -49.25 -22.609 1 76 695 ILE A O 1
ATOM 5803 N N . ASP A 1 696 ? 31.406 -48.094 -23.156 1 82.56 696 ASP A N 1
ATOM 5804 C CA . ASP A 1 696 ? 32.062 -48.281 -21.875 1 82.56 696 ASP A CA 1
ATOM 5805 C C . ASP A 1 696 ? 31.312 -47.562 -20.75 1 82.56 696 ASP A C 1
ATOM 5807 O O . ASP A 1 696 ? 30.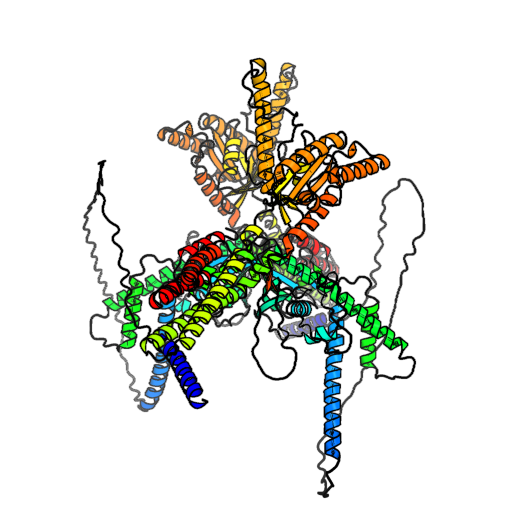766 -46.469 -20.953 1 82.56 696 ASP A O 1
ATOM 5811 N N . PHE A 1 697 ? 31.281 -48.156 -19.625 1 83.06 697 PHE A N 1
ATOM 5812 C CA . PHE A 1 697 ? 30.516 -47.656 -18.5 1 83.06 697 PHE A CA 1
ATOM 5813 C C . PHE A 1 697 ? 31.109 -46.344 -17.969 1 83.06 697 PHE A C 1
ATOM 5815 O O . PHE A 1 697 ? 30.406 -45.562 -17.312 1 83.06 697 PHE A O 1
ATOM 5822 N N . ASP A 1 698 ? 32.406 -46.062 -18.344 1 84.81 698 ASP A N 1
ATOM 5823 C CA . ASP A 1 698 ? 32.969 -44.781 -17.984 1 84.81 698 ASP A CA 1
ATOM 5824 C C . ASP A 1 698 ? 32.312 -43.625 -18.75 1 84.81 698 ASP A C 1
ATOM 5826 O O . ASP A 1 698 ? 32.062 -42.562 -18.188 1 84.81 698 ASP A O 1
ATOM 5830 N N . ILE A 1 699 ? 31.984 -43.906 -19.953 1 89.5 699 ILE A N 1
ATOM 5831 C CA . ILE A 1 699 ? 31.328 -42.906 -20.781 1 89.5 699 ILE A CA 1
ATOM 5832 C C . ILE A 1 699 ? 29.875 -42.75 -20.328 1 89.5 699 ILE A C 1
ATOM 5834 O O . ILE A 1 699 ? 29.359 -41.625 -20.312 1 89.5 699 ILE A O 1
ATOM 5838 N N . ILE A 1 700 ? 29.281 -43.875 -19.938 1 88.25 700 ILE A N 1
ATOM 5839 C CA . ILE A 1 700 ? 27.891 -43.844 -19.453 1 88.25 700 ILE A CA 1
ATOM 5840 C C . ILE A 1 700 ? 27.828 -43.031 -18.172 1 88.25 700 ILE A C 1
ATOM 5842 O O . ILE A 1 700 ? 26.891 -42.219 -17.984 1 88.25 700 ILE A O 1
ATOM 5846 N N . ALA A 1 701 ? 28.812 -43.156 -17.328 1 88.25 701 ALA A N 1
ATOM 5847 C CA . ALA A 1 701 ? 28.875 -42.406 -16.094 1 88.25 701 ALA A CA 1
ATOM 5848 C C . ALA A 1 701 ? 28.969 -40.906 -16.375 1 88.25 701 ALA A C 1
ATOM 5850 O O . ALA A 1 701 ? 28.312 -40.094 -15.719 1 88.25 701 ALA A O 1
ATOM 5851 N N . GLU A 1 702 ? 29.781 -40.562 -17.328 1 91.56 702 GLU A N 1
ATOM 5852 C CA . GLU A 1 702 ? 29.938 -39.156 -17.703 1 91.56 702 GLU A CA 1
ATOM 5853 C C . GLU A 1 702 ? 28.641 -38.594 -18.281 1 91.56 702 GLU A C 1
ATOM 5855 O O . GLU A 1 702 ? 28.281 -37.438 -18 1 91.56 702 GLU A O 1
ATOM 5860 N N . GLU A 1 703 ? 27.984 -39.406 -19.078 1 91.81 703 GLU A N 1
ATOM 5861 C CA . GLU A 1 703 ? 26.719 -38.969 -19.672 1 91.81 703 GLU A CA 1
ATOM 5862 C C . GLU A 1 703 ? 25.656 -38.75 -18.609 1 91.81 703 GLU A C 1
ATOM 5864 O O . GLU A 1 703 ? 24.828 -37.844 -18.719 1 91.81 703 GLU A O 1
ATOM 5869 N N . ILE A 1 704 ? 25.672 -39.562 -17.625 1 91.5 704 ILE A N 1
ATOM 5870 C CA . ILE A 1 704 ? 24.703 -39.406 -16.547 1 91.5 704 ILE A CA 1
ATOM 5871 C C . ILE A 1 704 ? 25.016 -38.156 -15.758 1 91.5 704 ILE A C 1
ATOM 5873 O O . ILE A 1 704 ? 24.094 -37.438 -15.344 1 91.5 704 ILE A O 1
ATOM 5877 N N . LYS A 1 705 ? 26.266 -37.844 -15.562 1 92.5 705 LYS A N 1
ATOM 5878 C CA . LYS A 1 705 ? 26.656 -36.625 -14.898 1 92.5 705 LYS A CA 1
ATOM 5879 C C . LYS A 1 705 ? 26.156 -35.406 -15.68 1 92.5 705 LYS A C 1
ATOM 5881 O O . LYS A 1 705 ? 25.688 -34.438 -15.086 1 92.5 705 LYS A O 1
ATOM 5886 N N . LEU A 1 706 ? 26.281 -35.5 -16.922 1 93.81 706 LEU A N 1
ATOM 5887 C CA . LEU A 1 706 ? 25.844 -34.438 -17.797 1 93.81 706 LEU A CA 1
ATOM 5888 C C . LEU A 1 706 ? 24.328 -34.312 -17.781 1 93.81 706 LEU A C 1
ATOM 5890 O O . LEU A 1 706 ? 23.781 -33.219 -18 1 93.81 706 LEU A O 1
ATOM 5894 N N . ALA A 1 707 ? 23.641 -35.406 -17.516 1 94.44 707 ALA A N 1
ATOM 5895 C CA . ALA A 1 707 ? 22.188 -35.375 -17.422 1 94.44 707 ALA A CA 1
ATOM 5896 C C . ALA A 1 707 ? 21.734 -34.75 -16.109 1 94.44 707 ALA A C 1
ATOM 5898 O O . ALA A 1 707 ? 20.641 -34.188 -16.031 1 94.44 707 ALA A O 1
ATOM 5899 N N . VAL A 1 708 ? 22.578 -34.812 -15.078 1 92.38 708 VAL A N 1
ATOM 5900 C CA . VAL A 1 708 ? 22.234 -34.312 -13.758 1 92.38 708 VAL A CA 1
ATOM 5901 C C . VAL A 1 708 ? 22.469 -32.781 -13.711 1 92.38 708 VAL A C 1
ATOM 5903 O O . VAL A 1 708 ? 21.766 -32.062 -13.008 1 92.38 708 VAL A O 1
ATOM 5906 N N . LYS A 1 709 ? 23.391 -32.25 -14.453 1 91.25 709 LYS A N 1
ATOM 5907 C CA . LYS A 1 709 ? 23.828 -30.859 -14.406 1 91.25 709 LYS A CA 1
ATOM 5908 C C . LYS A 1 709 ? 22.672 -29.891 -14.688 1 91.25 709 LYS A C 1
ATOM 5910 O O . LYS A 1 709 ? 22.438 -28.953 -13.93 1 91.25 709 LYS A O 1
ATOM 5915 N N . PRO A 1 710 ? 21.844 -30.188 -15.727 1 92.19 710 PRO A N 1
ATOM 5916 C CA . PRO A 1 710 ? 20.719 -29.266 -15.984 1 92.19 710 PRO A CA 1
ATOM 5917 C C . PRO A 1 710 ? 19.719 -29.219 -14.836 1 92.19 710 PRO A C 1
ATOM 5919 O O . PRO A 1 710 ? 19.109 -28.172 -14.586 1 92.19 710 PRO A O 1
ATOM 5922 N N . LEU A 1 711 ? 19.531 -30.312 -14.164 1 90.88 711 LEU A N 1
ATOM 5923 C CA . LEU A 1 711 ? 18.594 -30.344 -13.039 1 90.88 711 LEU A CA 1
ATOM 5924 C C . LEU A 1 711 ? 19.109 -29.5 -11.883 1 90.88 711 LEU A C 1
ATOM 5926 O O . LEU A 1 711 ? 18.312 -28.891 -11.156 1 90.88 711 LEU A O 1
ATOM 5930 N N . HIS A 1 712 ? 20.375 -29.438 -11.734 1 88.06 712 HIS A N 1
ATOM 5931 C CA . HIS A 1 712 ? 20.984 -28.547 -10.75 1 88.06 712 HIS A CA 1
ATOM 5932 C C . HIS A 1 712 ? 20.719 -27.078 -11.094 1 88.06 712 HIS A C 1
ATOM 5934 O O . HIS A 1 712 ? 20.469 -26.266 -10.211 1 88.06 712 HIS A O 1
ATOM 5940 N N . GLU A 1 713 ? 20.766 -26.828 -12.352 1 88 713 GLU A N 1
ATOM 5941 C CA . GLU A 1 713 ? 20.578 -25.469 -12.82 1 88 713 GLU A CA 1
ATOM 5942 C C . GLU A 1 713 ? 19.125 -25.016 -12.656 1 88 713 GLU A C 1
ATOM 5944 O O . GLU A 1 713 ? 18.859 -23.844 -12.43 1 88 713 GLU A O 1
ATOM 5949 N N . ILE A 1 714 ? 18.25 -25.938 -12.758 1 90.5 714 ILE A N 1
ATOM 5950 C CA . ILE A 1 714 ? 16.828 -25.609 -12.562 1 90.5 714 ILE A CA 1
ATOM 5951 C C . ILE A 1 714 ? 16.594 -25.188 -11.117 1 90.5 714 ILE A C 1
ATOM 5953 O O . ILE A 1 714 ? 15.93 -24.188 -10.852 1 90.5 714 ILE A O 1
ATOM 5957 N N . ILE A 1 715 ? 17.125 -25.828 -10.164 1 84.56 715 ILE A N 1
ATOM 5958 C CA . ILE A 1 715 ? 16.891 -25.594 -8.742 1 84.56 715 ILE A CA 1
ATOM 5959 C C . ILE A 1 715 ? 17.672 -24.375 -8.289 1 84.56 715 ILE A C 1
ATOM 5961 O O . ILE A 1 715 ? 17.172 -23.562 -7.512 1 84.56 715 ILE A O 1
ATOM 5965 N N . GLY A 1 716 ? 18.797 -23.766 -8.992 1 73 716 GLY A N 1
ATOM 5966 C CA . GLY A 1 716 ? 19.484 -22.484 -8.883 1 73 716 GLY A CA 1
ATOM 5967 C C . GLY A 1 716 ? 20.359 -22.391 -7.652 1 73 716 GLY A C 1
ATOM 5968 O O . GLY A 1 716 ? 20.531 -21.312 -7.082 1 73 716 GLY A O 1
ATOM 5969 N N . LYS A 1 717 ? 20.891 -23.453 -7.066 1 58.19 717 LYS A N 1
ATOM 5970 C CA . LYS A 1 717 ? 21.875 -23.016 -6.078 1 58.19 717 LYS A CA 1
ATOM 5971 C C . LYS A 1 717 ? 22.984 -22.188 -6.734 1 58.19 717 LYS A C 1
ATOM 5973 O O . LYS A 1 717 ? 23.625 -21.359 -6.086 1 58.19 717 LYS A O 1
ATOM 5978 N N . ILE A 1 718 ? 23.422 -22.484 -7.891 1 50.59 718 ILE A N 1
ATOM 5979 C CA . ILE A 1 718 ? 24.719 -22.031 -8.359 1 50.59 718 ILE A CA 1
ATOM 5980 C C . ILE A 1 718 ? 24.594 -20.688 -9.055 1 50.59 718 ILE A C 1
ATOM 5982 O O . ILE A 1 718 ? 23.469 -20.188 -9.266 1 50.59 718 ILE A O 1
ATOM 5986 N N . SER A 1 719 ? 25.703 -20.344 -10.125 1 53.34 719 SER A N 1
ATOM 5987 C CA . SER A 1 719 ? 26.547 -19.297 -10.711 1 53.34 719 SER A CA 1
ATOM 5988 C C . SER A 1 719 ? 25.781 -18.484 -11.75 1 53.34 719 SER A C 1
ATOM 5990 O O . SER A 1 719 ? 26.375 -17.688 -12.477 1 53.34 719 SER A O 1
ATOM 5992 N N . ASN A 1 720 ? 24.484 -18.641 -11.938 1 60.91 720 ASN A N 1
ATOM 5993 C CA . ASN A 1 720 ? 24.078 -17.953 -13.156 1 60.91 720 ASN A CA 1
ATOM 5994 C C . ASN A 1 720 ? 23.391 -16.625 -12.852 1 60.91 720 ASN A C 1
ATOM 5996 O O . ASN A 1 720 ? 22.156 -16.547 -12.867 1 60.91 720 ASN A O 1
ATOM 6000 N N . ASP A 1 721 ? 24.062 -15.711 -12.539 1 68.62 721 ASP A N 1
ATOM 6001 C CA . ASP A 1 721 ? 23.703 -14.328 -12.25 1 68.62 721 ASP A CA 1
ATOM 6002 C C . ASP A 1 721 ? 22.812 -13.75 -13.352 1 68.62 721 ASP A C 1
ATOM 6004 O O . ASP A 1 721 ? 21.906 -12.969 -13.07 1 68.62 721 ASP A O 1
ATOM 6008 N N . GLN A 1 722 ? 22.969 -14.32 -14.531 1 69.06 722 GLN A N 1
ATOM 6009 C CA . GLN A 1 722 ? 22.219 -13.766 -15.648 1 69.06 722 GLN A CA 1
ATOM 6010 C C . GLN A 1 722 ? 20.766 -14.219 -15.602 1 69.06 722 GLN A C 1
ATOM 6012 O O . GLN A 1 722 ? 19.844 -13.43 -15.859 1 69.06 722 GLN A O 1
ATOM 6017 N N . ILE A 1 723 ? 20.594 -15.469 -15.258 1 76.06 723 ILE A N 1
ATOM 6018 C CA . ILE A 1 723 ? 19.234 -16 -15.203 1 76.06 723 ILE A CA 1
ATOM 6019 C C . ILE A 1 723 ? 18.453 -15.297 -14.094 1 76.06 723 ILE A C 1
ATOM 6021 O O . ILE A 1 723 ? 17.312 -14.891 -14.305 1 76.06 723 ILE A O 1
ATOM 6025 N N . LEU A 1 724 ? 19.156 -15.164 -13.031 1 77.69 724 LEU A N 1
ATOM 6026 C CA . LEU A 1 724 ? 18.531 -14.469 -11.906 1 77.69 724 LEU A CA 1
ATOM 6027 C C . LEU A 1 724 ? 18.141 -13.047 -12.289 1 77.69 724 LEU A C 1
ATOM 6029 O O . LEU A 1 724 ? 17.031 -12.602 -12 1 77.69 724 LEU A O 1
ATOM 6033 N N . ALA A 1 725 ? 19.031 -12.375 -12.938 1 76 725 ALA A N 1
ATOM 6034 C CA . ALA A 1 725 ? 18.781 -10.992 -13.344 1 76 725 ALA A CA 1
ATOM 6035 C C . ALA A 1 725 ? 17.562 -10.891 -14.258 1 76 725 ALA A C 1
ATOM 6037 O O . ALA A 1 725 ? 16.75 -9.977 -14.117 1 76 725 ALA A O 1
ATOM 6038 N N . ASN A 1 726 ? 17.422 -11.836 -15.078 1 75.06 726 ASN A N 1
ATOM 6039 C CA . ASN A 1 726 ? 16.297 -11.828 -16.016 1 75.06 726 ASN A CA 1
ATOM 6040 C C . ASN A 1 726 ? 14.969 -12.016 -15.289 1 75.06 726 ASN A C 1
ATOM 6042 O O . ASN A 1 726 ? 13.969 -11.391 -15.656 1 75.06 726 ASN A O 1
ATOM 6046 N N . ILE A 1 727 ? 15.008 -12.805 -14.344 1 76.31 727 ILE A N 1
ATOM 6047 C CA . ILE A 1 727 ? 13.789 -13.055 -13.578 1 76.31 727 ILE A CA 1
ATOM 6048 C C . ILE A 1 727 ? 13.43 -11.812 -12.766 1 76.31 727 ILE A C 1
ATOM 6050 O O . ILE A 1 727 ? 12.258 -11.414 -12.719 1 76.31 727 ILE A O 1
ATOM 6054 N N . LEU A 1 728 ? 14.414 -11.172 -12.188 1 77.38 728 LEU A N 1
ATOM 6055 C CA . LEU A 1 728 ? 14.203 -10.086 -11.234 1 77.38 728 LEU A CA 1
ATOM 6056 C C . LEU A 1 728 ? 13.891 -8.781 -11.961 1 77.38 728 LEU A C 1
ATOM 6058 O O . LEU A 1 728 ? 13.281 -7.879 -11.383 1 77.38 728 LEU A O 1
ATOM 6062 N N . ASP A 1 729 ? 14.273 -8.617 -13.195 1 73.25 729 ASP A N 1
ATOM 6063 C CA . ASP A 1 729 ? 14.016 -7.414 -13.977 1 73.25 729 ASP A CA 1
ATOM 6064 C C . ASP A 1 729 ? 12.523 -7.168 -14.133 1 73.25 729 ASP A C 1
ATOM 6066 O O . ASP A 1 729 ? 12.086 -6.023 -14.281 1 73.25 729 ASP A O 1
ATOM 6070 N N . ASN A 1 730 ? 11.805 -8.211 -14.016 1 67.19 730 ASN A N 1
ATOM 6071 C CA . ASN A 1 730 ? 10.359 -8.086 -14.203 1 67.19 730 ASN A CA 1
ATOM 6072 C C . ASN A 1 730 ? 9.633 -7.918 -12.875 1 67.19 730 ASN A C 1
ATOM 6074 O O . ASN A 1 730 ? 8.406 -7.895 -12.828 1 67.19 730 ASN A O 1
ATOM 6078 N N . PHE A 1 731 ? 10.422 -7.871 -11.844 1 63.91 731 PHE A N 1
ATOM 6079 C CA . PHE A 1 731 ? 9.805 -7.73 -10.531 1 63.91 731 PHE A CA 1
ATOM 6080 C C . PHE A 1 731 ? 9.273 -6.316 -10.328 1 63.91 731 PHE A C 1
ATOM 6082 O O . PHE A 1 731 ? 8.641 -6.027 -9.312 1 63.91 731 PHE A O 1
ATOM 6089 N N . CYS A 1 732 ? 9.523 -5.316 -11.266 1 53.91 732 CYS A N 1
ATOM 6090 C CA . CYS A 1 732 ? 9.211 -3.922 -10.969 1 53.91 732 CYS A CA 1
ATOM 6091 C C . CYS A 1 732 ? 7.734 -3.752 -10.625 1 53.91 732 CYS A C 1
ATOM 6093 O O . CYS A 1 732 ? 6.867 -4.016 -11.461 1 53.91 732 CYS A O 1
ATOM 6095 N N . ILE A 1 733 ? 7.504 -3.801 -9.297 1 46.16 733 ILE A N 1
ATOM 6096 C CA . ILE A 1 733 ? 6.219 -3.436 -8.703 1 46.16 733 ILE A CA 1
ATOM 6097 C C . ILE A 1 733 ? 6.207 -1.943 -8.375 1 46.16 733 ILE A C 1
ATOM 6099 O O . ILE A 1 733 ? 7.082 -1.452 -7.66 1 46.16 733 ILE A O 1
ATOM 6103 N N . GLY A 1 734 ? 5.512 -0.937 -8.977 1 44.25 734 GLY A N 1
ATOM 6104 C CA . GLY A 1 734 ? 5.215 0.423 -8.555 1 44.25 734 GLY A CA 1
ATOM 6105 C C . GLY A 1 734 ? 6.074 1.463 -9.242 1 44.25 734 GLY A C 1
ATOM 6106 O O . GLY A 1 734 ? 5.934 2.662 -8.992 1 44.25 734 GLY A O 1
ATOM 6107 N N . LYS A 1 735 ? 7.438 1.18 -9.719 1 38.66 735 LYS A N 1
ATOM 6108 C CA . LYS A 1 735 ? 8.188 2.365 -10.117 1 38.66 735 LYS A CA 1
ATOM 6109 C C . LYS A 1 735 ? 7.602 2.988 -11.375 1 38.66 735 LYS A C 1
ATOM 6111 O O . LYS A 1 735 ? 7.148 2.275 -12.273 1 38.66 735 LYS A O 1
ATOM 6116 N N . MET B 1 1 ? -2.943 40.375 60 1 28.78 1 MET B N 1
ATOM 6117 C CA . MET B 1 1 ? -3.166 40.406 58.562 1 28.78 1 MET B CA 1
ATOM 6118 C C . MET B 1 1 ? -2.932 39.031 57.938 1 28.78 1 MET B C 1
ATOM 6120 O O . MET B 1 1 ? -3.346 38.781 56.781 1 28.78 1 MET B O 1
ATOM 6124 N N . GLY B 1 2 ? -2.055 38.281 58.594 1 37.41 2 GLY B N 1
ATOM 6125 C CA . GLY B 1 2 ? -1.587 36.969 58.188 1 37.41 2 GLY B CA 1
ATOM 6126 C C . GLY B 1 2 ? -2.664 35.875 58.281 1 37.41 2 GLY B C 1
ATOM 6127 O O . GLY B 1 2 ? -2.625 34.906 57.531 1 37.41 2 GLY B O 1
ATOM 6128 N N . SER B 1 3 ? -3.457 35.938 59.406 1 42.41 3 SER B N 1
ATOM 6129 C CA . SER B 1 3 ? -4.383 34.844 59.688 1 42.41 3 SER B CA 1
ATOM 6130 C C . SER B 1 3 ? -5.527 34.781 58.688 1 42.41 3 SER B C 1
ATOM 6132 O O . SER B 1 3 ? -6.078 33.719 58.438 1 42.41 3 SER B O 1
ATOM 6134 N N . GLU B 1 4 ? -5.992 36 58.25 1 38.56 4 GLU B N 1
ATOM 6135 C CA . GLU B 1 4 ? -7.137 36.062 57.344 1 38.56 4 GLU B CA 1
ATOM 6136 C C . GLU B 1 4 ? -6.785 35.469 55.969 1 38.56 4 GLU B C 1
ATOM 6138 O O . GLU B 1 4 ? -7.652 34.938 55.281 1 38.56 4 GLU B O 1
ATOM 6143 N N . PHE B 1 5 ? -5.453 35.594 55.594 1 40.59 5 PHE B N 1
ATOM 6144 C CA . PHE B 1 5 ? -5.031 35.094 54.281 1 40.59 5 PHE B CA 1
ATOM 6145 C C . PHE B 1 5 ? -5.047 33.562 54.281 1 40.59 5 PHE B C 1
ATOM 6147 O O . PHE B 1 5 ? -5.445 32.938 53.312 1 40.59 5 PHE B O 1
ATOM 6154 N N . LEU B 1 6 ? -4.719 32.906 55.469 1 42.16 6 LEU B N 1
ATOM 6155 C CA . LEU B 1 6 ? -4.691 31.469 55.562 1 42.16 6 LEU B CA 1
ATOM 6156 C C . LEU B 1 6 ? -6.102 30.891 55.469 1 42.16 6 LEU B C 1
ATOM 6158 O O . LEU B 1 6 ? -6.32 29.859 54.812 1 42.16 6 LEU B O 1
ATOM 6162 N N . PHE B 1 7 ? -7.129 31.625 56.062 1 39.84 7 PHE B N 1
ATOM 6163 C CA . PHE B 1 7 ? -8.492 31.109 56.031 1 39.84 7 PHE B CA 1
ATOM 6164 C C . PHE B 1 7 ? -9.047 31.125 54.625 1 39.84 7 PHE B C 1
ATOM 6166 O O . PHE B 1 7 ? -9.727 30.203 54.188 1 39.84 7 PHE B O 1
ATOM 6173 N N . LEU B 1 8 ? -8.641 32.156 53.812 1 40.03 8 LEU B N 1
ATOM 6174 C CA . LEU B 1 8 ? -9.109 32.219 52.406 1 40.03 8 LEU B CA 1
ATOM 6175 C C . LEU B 1 8 ? -8.469 31.141 51.562 1 40.03 8 LEU B C 1
ATOM 6177 O O . LEU B 1 8 ? -9.117 30.578 50.688 1 40.03 8 LEU B O 1
ATOM 6181 N N . LEU B 1 9 ? -7.195 30.734 51.938 1 41.72 9 LEU B N 1
ATOM 6182 C CA . LEU B 1 9 ? -6.535 29.672 51.188 1 41.72 9 LEU B CA 1
ATOM 6183 C C . LEU B 1 9 ? -7.191 28.328 51.469 1 41.72 9 LEU B C 1
ATOM 6185 O O . LEU B 1 9 ? -7.379 27.516 50.562 1 41.72 9 LEU B O 1
ATOM 6189 N N . ILE B 1 10 ? -7.664 28.094 52.781 1 44.16 10 ILE B N 1
ATOM 6190 C CA . ILE B 1 10 ? -8.281 26.828 53.125 1 44.16 10 ILE B CA 1
ATOM 6191 C C . ILE B 1 10 ? -9.648 26.703 52.438 1 44.16 10 ILE B C 1
ATOM 6193 O O . ILE B 1 10 ? -9.992 25.656 51.906 1 44.16 10 ILE B O 1
ATOM 6197 N N . LYS B 1 11 ? -10.422 27.844 52.438 1 37.34 11 LYS B N 1
ATOM 6198 C CA . LYS B 1 11 ? -11.703 27.766 51.75 1 37.34 11 LYS B CA 1
ATOM 6199 C C . LYS B 1 11 ? -11.516 27.531 50.25 1 37.34 11 LYS B C 1
ATOM 6201 O O . LYS B 1 11 ? -12.328 26.859 49.625 1 37.34 11 LYS B O 1
ATOM 6206 N N . TYR B 1 12 ? -10.344 28.031 49.75 1 39.72 12 TYR B N 1
ATOM 6207 C CA . TYR B 1 12 ? -10.047 27.797 48.344 1 39.72 12 TYR B CA 1
ATOM 6208 C C . TYR B 1 12 ? -9.766 26.312 48.094 1 39.72 12 TYR B C 1
ATOM 6210 O O . TYR B 1 12 ? -10.211 25.766 47.062 1 39.72 12 TYR B O 1
ATOM 6218 N N . ILE B 1 13 ? -9.086 25.656 49.062 1 44.16 13 ILE B N 1
ATOM 6219 C CA . ILE B 1 13 ? -8.805 24.234 48.875 1 44.16 13 ILE B CA 1
ATOM 6220 C C . ILE B 1 13 ? -10.102 23.438 48.969 1 44.16 13 ILE B C 1
ATOM 6222 O O . ILE B 1 13 ? -10.328 22.516 48.188 1 44.16 13 ILE B O 1
ATOM 6226 N N . PHE B 1 14 ? -11.07 23.891 49.844 1 40.66 14 PHE B N 1
ATOM 6227 C CA . PHE B 1 14 ? -12.305 23.125 49.969 1 40.66 14 PHE B CA 1
ATOM 6228 C C . PHE B 1 14 ? -13.164 23.266 48.719 1 40.66 14 PHE B C 1
ATOM 6230 O O . PHE B 1 14 ? -13.789 22.281 48.281 1 40.66 14 PHE B O 1
ATOM 6237 N N . VAL B 1 15 ? -13.203 24.469 48.094 1 39.19 15 VAL B N 1
ATOM 6238 C CA . VAL B 1 15 ? -14.016 24.609 46.906 1 39.19 15 VAL B CA 1
ATOM 6239 C C . VAL B 1 15 ? -13.391 23.781 45.75 1 39.19 15 VAL B C 1
ATOM 6241 O O . VAL B 1 15 ? -14.102 23.109 45.031 1 39.19 15 VAL B O 1
ATOM 6244 N N . ILE B 1 16 ? -12.047 23.688 45.75 1 40 16 ILE B N 1
ATOM 6245 C CA . ILE B 1 16 ? -11.469 22.812 44.75 1 40 16 ILE B CA 1
ATOM 6246 C C . ILE B 1 16 ? -11.805 21.359 45.062 1 40 16 ILE B C 1
ATOM 6248 O O . ILE B 1 16 ? -12.164 20.594 44.156 1 40 16 ILE B O 1
ATOM 6252 N N . TYR B 1 17 ? -11.75 20.922 46.344 1 39.97 17 TYR B N 1
ATOM 6253 C CA . TYR B 1 17 ? -12.102 19.547 46.688 1 39.97 17 TYR B CA 1
ATOM 6254 C C . TYR B 1 17 ? -13.586 19.297 46.438 1 39.97 17 TYR B C 1
ATOM 6256 O O . TYR B 1 17 ? -13.977 18.234 45.938 1 39.97 17 TYR B O 1
ATOM 6264 N N . PHE B 1 18 ? -14.5 20.281 46.812 1 35.25 18 PHE B N 1
ATOM 6265 C CA . PHE B 1 18 ? -15.93 20.062 46.625 1 35.25 18 PHE B CA 1
ATOM 6266 C C . PHE B 1 18 ? -16.25 19.984 45.125 1 35.25 18 PHE B C 1
ATOM 6268 O O . PHE B 1 18 ? -17.062 19.156 44.719 1 35.25 18 PHE B O 1
ATOM 6275 N N . LEU B 1 19 ? -15.68 20.875 44.312 1 33.53 19 LEU B N 1
ATOM 6276 C CA . LEU B 1 19 ? -15.984 20.766 42.906 1 33.53 19 LEU B CA 1
ATOM 6277 C C . LEU B 1 19 ? -15.438 19.453 42.344 1 33.53 19 LEU B C 1
ATOM 6279 O O . LEU B 1 19 ? -16.031 18.859 41.438 1 33.53 19 LEU B O 1
ATOM 6283 N N . ASN B 1 20 ? -14.32 18.984 42.906 1 34.53 20 ASN B N 1
ATOM 6284 C CA . ASN B 1 20 ? -13.906 17.672 42.438 1 34.53 20 ASN B CA 1
ATOM 6285 C C . ASN B 1 20 ? -14.82 16.578 42.969 1 34.53 20 ASN B C 1
ATOM 6287 O O . ASN B 1 20 ? -14.992 15.531 42.344 1 34.53 20 ASN B O 1
ATOM 6291 N N . TYR B 1 21 ? -15.312 16.719 44.219 1 32.53 21 TYR B N 1
ATOM 6292 C CA . TYR B 1 21 ? -16.156 15.672 44.812 1 32.53 21 TYR B CA 1
ATOM 6293 C C . TYR B 1 21 ? -17.516 15.648 44.094 1 32.53 21 TYR B C 1
ATOM 6295 O O . TYR B 1 21 ? -18.109 14.578 43.938 1 32.53 21 TYR B O 1
ATOM 6303 N N . CYS B 1 22 ? -18.125 16.875 43.906 1 28 22 CYS B N 1
ATOM 6304 C CA . CYS B 1 22 ? -19.453 16.781 43.312 1 28 22 CYS B CA 1
ATOM 6305 C C . CYS B 1 22 ? -19.391 16.078 41.938 1 28 22 CYS B C 1
ATOM 6307 O O . CYS B 1 22 ? -20.422 15.844 41.312 1 28 22 CYS B O 1
ATOM 6309 N N . ASN B 1 23 ? -18.219 16.094 41.375 1 26.77 23 ASN B N 1
ATOM 6310 C CA . ASN B 1 23 ? -18.344 15.461 40.062 1 26.77 23 ASN B CA 1
ATOM 6311 C C . ASN B 1 23 ? -18.656 13.969 40.219 1 26.77 23 ASN B C 1
ATOM 6313 O O . ASN B 1 23 ? -18.625 13.234 39.219 1 26.77 23 ASN B O 1
ATOM 6317 N N . SER B 1 24 ? -18.344 13.453 41.406 1 25.95 24 SER B N 1
ATOM 6318 C CA . SER B 1 24 ? -18.484 12.008 41.281 1 25.95 24 SER B CA 1
ATOM 6319 C C . SER B 1 24 ? -19.953 11.609 41.094 1 25.95 24 SER B C 1
ATOM 6321 O O . SER B 1 24 ? -20.234 10.555 40.531 1 25.95 24 SER B O 1
ATOM 6323 N N . LYS B 1 25 ? -20.844 12.172 42 1 24.42 25 LYS B N 1
ATOM 6324 C CA . LYS B 1 25 ? -22.078 11.406 42.062 1 24.42 25 LYS B CA 1
ATOM 6325 C C . LYS B 1 25 ? -22.922 11.594 40.812 1 24.42 25 LYS B C 1
ATOM 6327 O O . LYS B 1 25 ? -23.75 12.508 40.75 1 24.42 25 LYS B O 1
ATOM 6332 N N . LYS B 1 26 ? -22.406 11.773 39.656 1 22.78 26 LYS B N 1
ATOM 6333 C CA . LYS B 1 26 ? -23.297 11.852 38.5 1 22.78 26 LYS B CA 1
ATOM 6334 C C . LYS B 1 26 ? -24.297 10.695 38.5 1 22.78 26 LYS B C 1
ATOM 6336 O O . LYS B 1 26 ? -23.906 9.539 38.281 1 22.78 26 LYS B O 1
ATOM 6341 N N . ARG B 1 27 ? -25.328 10.719 39.406 1 20.8 27 ARG B N 1
ATOM 6342 C CA . ARG B 1 27 ? -26.484 9.836 39.312 1 20.8 27 ARG B CA 1
ATOM 6343 C C . ARG B 1 27 ? -27 9.742 37.875 1 20.8 27 ARG B C 1
ATOM 6345 O O . ARG B 1 27 ? -26.734 10.625 37.062 1 20.8 27 ARG B O 1
ATOM 6352 N N . ASN B 1 28 ? -28.047 8.672 37.656 1 19.58 28 ASN B N 1
ATOM 6353 C CA . ASN B 1 28 ? -28.797 8.008 36.594 1 19.58 28 ASN B CA 1
ATOM 6354 C C . ASN B 1 28 ? -29.719 8.984 35.875 1 19.58 28 ASN B C 1
ATOM 6356 O O . ASN B 1 28 ? -30.656 8.562 35.188 1 19.58 28 ASN B O 1
ATOM 6360 N N . LYS B 1 29 ? -29.625 10.234 36.062 1 19.03 29 LYS B N 1
ATOM 6361 C CA . LYS B 1 29 ? -30.812 10.93 35.594 1 19.03 29 LYS B CA 1
ATOM 6362 C C . LYS B 1 29 ? -31.094 10.578 34.125 1 19.03 29 LYS B C 1
ATOM 6364 O O . LYS B 1 29 ? -30.203 10.641 33.281 1 19.03 29 LYS B O 1
ATOM 6369 N N . GLN B 1 30 ? -32.312 9.875 33.938 1 18.86 30 GLN B N 1
ATOM 6370 C CA . GLN B 1 30 ? -33.062 9.461 32.75 1 18.86 30 GLN B CA 1
ATOM 6371 C C . GLN B 1 30 ? -33.312 10.648 31.828 1 18.86 30 GLN B C 1
ATOM 6373 O O . GLN B 1 30 ? -33.938 11.633 32.219 1 18.86 30 GLN B O 1
ATOM 6378 N N . ASN B 1 31 ? -32.375 11.07 31.156 1 17.59 31 ASN B N 1
ATOM 6379 C CA . ASN B 1 31 ? -32.469 12.117 30.141 1 17.59 31 ASN B CA 1
ATOM 6380 C C . ASN B 1 31 ? -33.688 11.891 29.25 1 17.59 31 ASN B C 1
ATOM 6382 O O . ASN B 1 31 ? -33.719 10.938 28.469 1 17.59 31 ASN B O 1
ATOM 6386 N N . ASN B 1 32 ? -34.938 12.117 29.812 1 18.45 32 ASN B N 1
ATOM 6387 C CA . ASN B 1 32 ? -36.156 12.094 29.047 1 18.45 32 ASN B CA 1
ATOM 6388 C C . ASN B 1 32 ? -36.094 13.039 27.844 1 18.45 32 ASN B C 1
ATOM 6390 O O . ASN B 1 32 ? -35.938 14.25 28.016 1 18.45 32 ASN B O 1
ATOM 6394 N N . THR B 1 33 ? -35.344 12.625 26.859 1 17.95 33 THR B N 1
ATOM 6395 C CA . THR B 1 33 ? -35.281 13.352 25.594 1 17.95 33 THR B CA 1
ATOM 6396 C C . THR B 1 33 ? -36.688 13.711 25.109 1 17.95 33 THR B C 1
ATOM 6398 O O . THR B 1 33 ? -37.5 12.82 24.875 1 17.95 33 THR B O 1
ATOM 6401 N N . LEU B 1 34 ? -37.25 14.711 25.719 1 17.41 34 LEU B N 1
ATOM 6402 C CA . LEU B 1 34 ? -38.531 15.25 25.25 1 17.41 34 LEU B CA 1
ATOM 6403 C C . LEU B 1 34 ? -38.531 15.461 23.75 1 17.41 34 LEU B C 1
ATOM 6405 O O . LEU B 1 34 ? -37.656 16.156 23.219 1 17.41 34 LEU B O 1
ATOM 6409 N N . PHE B 1 35 ? -39.156 14.453 23.031 1 18.17 35 PHE B N 1
ATOM 6410 C CA . PHE B 1 35 ? -39.5 14.398 21.609 1 18.17 35 PHE B CA 1
ATOM 6411 C C . PHE B 1 35 ? -40.281 15.641 21.188 1 18.17 35 PHE B C 1
ATOM 6413 O O . PHE B 1 35 ? -41.344 15.914 21.719 1 18.17 35 PHE B O 1
ATOM 6420 N N . LEU B 1 36 ? -39.531 16.688 21.188 1 16.45 36 LEU B N 1
ATOM 6421 C CA . LEU B 1 36 ? -40.281 17.859 20.734 1 16.45 36 LEU B CA 1
ATOM 6422 C C . LEU B 1 36 ? -41.125 17.531 19.5 1 16.45 36 LEU B C 1
ATOM 6424 O O . LEU B 1 36 ? -40.562 17.047 18.5 1 16.45 36 LEU B O 1
ATOM 6428 N N . ASN B 1 37 ? -42.469 17.422 19.641 1 16.91 37 ASN B N 1
ATOM 6429 C CA . ASN B 1 37 ? -43.656 17.25 18.828 1 16.91 37 ASN B CA 1
ATOM 6430 C C . ASN B 1 37 ? -43.781 18.359 17.781 1 16.91 37 ASN B C 1
ATOM 6432 O O . ASN B 1 37 ? -44.031 19.516 18.125 1 16.91 37 ASN B O 1
ATOM 6436 N N . THR B 1 38 ? -42.625 18.609 17.016 1 16.75 38 THR B N 1
ATOM 6437 C CA . THR B 1 38 ? -43 19.719 16.125 1 16.75 38 THR B CA 1
ATOM 6438 C C . THR B 1 38 ? -44.344 19.453 15.469 1 16.75 38 THR B C 1
ATOM 6440 O O . THR B 1 38 ? -44.656 18.328 15.102 1 16.75 38 THR B O 1
ATOM 6443 N N . CYS B 1 39 ? -45.188 20.469 15.43 1 16.08 39 CYS B N 1
ATOM 6444 C CA . CYS B 1 39 ? -46.562 20.875 15.203 1 16.08 39 CYS B CA 1
ATOM 6445 C C . CYS B 1 39 ? -47 20.531 13.789 1 16.08 39 CYS B C 1
ATOM 6447 O O . CYS B 1 39 ? -46.156 20.297 12.906 1 16.08 39 CYS B O 1
ATOM 6449 N N . TYR B 1 40 ? -48.188 21.062 13.258 1 15.98 40 TYR B N 1
ATOM 6450 C CA . TYR B 1 40 ? -49.562 20.75 12.875 1 15.98 40 TYR B CA 1
ATOM 6451 C C . TYR B 1 40 ? -49.75 20.812 11.367 1 15.98 40 TYR B C 1
ATOM 6453 O O . TYR B 1 40 ? -50.438 19.969 10.773 1 15.98 40 TYR B O 1
ATOM 6461 N N . SER B 1 41 ? -49.281 21.812 10.586 1 17.25 41 SER B N 1
ATOM 6462 C CA . SER B 1 41 ? -50.438 22.359 9.867 1 17.25 41 SER B CA 1
ATOM 6463 C C . SER B 1 41 ? -50.875 21.422 8.75 1 17.25 41 SER B C 1
ATOM 6465 O O . SER B 1 41 ? -50.094 20.594 8.273 1 17.25 41 SER B O 1
ATOM 6467 N N . ASP B 1 42 ? -52.094 21.672 7.992 1 16.19 42 ASP B N 1
ATOM 6468 C CA . ASP B 1 42 ? -53.375 21.125 7.551 1 16.19 42 ASP B CA 1
ATOM 6469 C C . ASP B 1 42 ? -53.25 20.5 6.16 1 16.19 42 ASP B C 1
ATOM 6471 O O . ASP B 1 42 ? -53.75 19.406 5.926 1 16.19 42 ASP B O 1
ATOM 6475 N N . ASN B 1 43 ? -53.094 21.281 5.051 1 16.52 43 ASN B N 1
ATOM 6476 C CA . ASN B 1 43 ? -54.219 21.203 4.117 1 16.52 43 ASN B CA 1
ATOM 6477 C C . ASN B 1 43 ? -54.125 19.969 3.223 1 16.52 43 ASN B C 1
ATOM 6479 O O . ASN B 1 43 ? -55.062 19.188 3.133 1 16.52 43 ASN B O 1
ATOM 6483 N N . GLY B 1 44 ? -53.906 20.109 1.824 1 17.31 44 GLY B N 1
ATOM 6484 C CA . GLY B 1 44 ? -54.906 19.781 0.822 1 17.31 44 GLY B CA 1
ATOM 6485 C C . GLY B 1 44 ? -54.844 18.344 0.354 1 17.31 44 GLY B C 1
ATOM 6486 O O . GLY B 1 44 ? -55.719 17.547 0.659 1 17.31 44 GLY B O 1
ATOM 6487 N N . ASN B 1 45 ? -54.375 18.141 -0.949 1 17.27 45 ASN B N 1
ATOM 6488 C CA . ASN B 1 45 ? -55.125 17.375 -1.951 1 17.27 45 ASN B CA 1
ATOM 6489 C C . ASN B 1 45 ? -54.844 15.883 -1.825 1 17.27 45 ASN B C 1
ATOM 6491 O O . ASN B 1 45 ? -53.844 15.469 -1.269 1 17.27 45 ASN B O 1
ATOM 6495 N N . THR B 1 46 ? -55.656 14.969 -2.596 1 16.23 46 THR B N 1
ATOM 6496 C CA . THR B 1 46 ? -56.469 13.773 -2.514 1 16.23 46 THR B CA 1
ATOM 6497 C C . THR B 1 46 ? -55.656 12.531 -2.871 1 16.23 46 THR B C 1
ATOM 6499 O O . THR B 1 46 ? -55.875 11.461 -2.301 1 16.23 46 THR B O 1
ATOM 6502 N N . LYS B 1 47 ? -54.781 12.539 -3.982 1 17.59 47 LYS B N 1
ATOM 6503 C CA . LYS B 1 47 ? -55.125 11.414 -4.844 1 17.59 47 LYS B CA 1
ATOM 6504 C C . LYS B 1 47 ? -54.812 10.078 -4.176 1 17.59 47 LYS B C 1
ATOM 6506 O O . LYS B 1 47 ? -53.969 10.016 -3.289 1 17.59 47 LYS B O 1
ATOM 6511 N N . TYR B 1 48 ? -55.125 8.891 -4.965 1 16.84 48 TYR B N 1
ATOM 6512 C CA . TYR B 1 48 ? -55.781 7.586 -4.816 1 16.84 48 TYR B CA 1
ATOM 6513 C C . TYR B 1 48 ? -54.781 6.547 -4.312 1 16.84 48 TYR B C 1
ATOM 6515 O O . TYR B 1 48 ? -53.594 6.621 -4.621 1 16.84 48 TYR B O 1
ATOM 6523 N N . THR B 1 49 ? -55.25 5.672 -3.391 1 15.91 49 THR B N 1
ATOM 6524 C CA . THR B 1 49 ? -54.844 4.785 -2.301 1 15.91 49 THR B CA 1
ATOM 6525 C C . THR B 1 49 ? -54.406 3.43 -2.842 1 15.91 49 THR B C 1
ATOM 6527 O O . THR B 1 49 ? -53.625 2.723 -2.195 1 15.91 49 THR B O 1
ATOM 6530 N N . ILE B 1 50 ? -54.562 2.867 -4.098 1 16.12 50 ILE B N 1
ATOM 6531 C CA . ILE B 1 50 ? -55.156 1.549 -3.904 1 16.12 50 ILE B CA 1
ATOM 6532 C C . ILE B 1 50 ? -54.094 0.556 -3.48 1 16.12 50 ILE B C 1
ATOM 6534 O O . ILE B 1 50 ? -53.062 0.384 -4.176 1 16.12 50 ILE B O 1
ATOM 6538 N N . ARG B 1 51 ? -54.125 0.035 -2.279 1 16.03 51 ARG B N 1
ATOM 6539 C CA . ARG B 1 51 ? -53.344 -0.898 -1.479 1 16.03 51 ARG B CA 1
ATOM 6540 C C . ARG B 1 51 ? -53.531 -2.332 -1.961 1 16.03 51 ARG B C 1
ATOM 6542 O O . ARG B 1 51 ? -52.906 -3.256 -1.448 1 16.03 51 ARG B O 1
ATOM 6549 N N . ARG B 1 52 ? -53.781 -2.832 -3.148 1 15.34 52 ARG B N 1
ATOM 6550 C CA . ARG B 1 52 ? -54.406 -4.141 -2.98 1 15.34 52 ARG B CA 1
ATOM 6551 C C . ARG B 1 52 ? -53.438 -5.121 -2.311 1 15.34 52 ARG B C 1
ATOM 6553 O O . ARG B 1 52 ? -52.281 -5.227 -2.707 1 15.34 52 ARG B O 1
ATOM 6560 N N . ARG B 1 53 ? -53.844 -5.711 -1.081 1 15.31 53 ARG B N 1
ATOM 6561 C CA . ARG B 1 53 ? -53.469 -6.684 -0.058 1 15.31 53 ARG B CA 1
ATOM 6562 C C . ARG B 1 53 ? -53.5 -8.102 -0.616 1 15.31 53 ARG B C 1
ATOM 6564 O O . ARG B 1 53 ? -53 -9.039 0.025 1 15.31 53 ARG B O 1
ATOM 6571 N N . LYS B 1 54 ? -53.594 -8.602 -1.807 1 15.31 54 LYS B N 1
ATOM 6572 C CA . LYS B 1 54 ? -54.281 -9.898 -1.745 1 15.31 54 LYS B CA 1
ATOM 6573 C C . LYS B 1 54 ? -53.438 -10.898 -0.942 1 15.31 54 LYS B C 1
ATOM 6575 O O . LYS B 1 54 ? -52.219 -10.977 -1.103 1 15.31 54 LYS B O 1
ATOM 6580 N N . LEU B 1 55 ? -54.062 -11.547 0.219 1 15.27 55 LEU B N 1
ATOM 6581 C CA . LEU B 1 55 ? -54 -12.555 1.269 1 15.27 55 LEU B CA 1
ATOM 6582 C C . LEU B 1 55 ? -53.906 -13.953 0.67 1 15.27 55 LEU B C 1
ATOM 6584 O O . LEU B 1 55 ? -53.719 -14.938 1.398 1 15.27 55 LEU B O 1
ATOM 6588 N N . LEU B 1 56 ? -53.375 -14.438 -0.441 1 15.58 56 LEU B N 1
ATOM 6589 C CA . LEU B 1 56 ? -53.938 -15.758 -0.737 1 15.58 56 LEU B CA 1
ATOM 6590 C C . LEU B 1 56 ? -53.562 -16.766 0.347 1 15.58 56 LEU B C 1
ATOM 6592 O O . LEU B 1 56 ? -52.406 -16.797 0.796 1 15.58 56 LEU B O 1
ATOM 6596 N N . LEU B 1 57 ? -54.562 -17.641 1.056 1 15.27 57 LEU B N 1
ATOM 6597 C CA . LEU B 1 57 ? -55 -18.625 2.045 1 15.27 57 LEU B CA 1
ATOM 6598 C C . LEU B 1 57 ? -54.438 -20 1.766 1 15.27 57 LEU B C 1
ATOM 6600 O O . LEU B 1 57 ? -54.375 -20.844 2.662 1 15.27 57 LEU B O 1
ATOM 6604 N N . ILE B 1 58 ? -53.812 -20.609 0.784 1 15.73 58 ILE B N 1
ATOM 6605 C CA . ILE B 1 58 ? -54.281 -21.969 0.589 1 15.73 58 ILE B CA 1
ATOM 6606 C C . ILE B 1 58 ? -53.844 -22.844 1.768 1 15.73 58 ILE B C 1
ATOM 6608 O O . ILE B 1 58 ? -52.719 -22.688 2.27 1 15.73 58 ILE B O 1
ATOM 6612 N N . ASP B 1 59 ? -54.625 -24.031 2.336 1 15.68 59 ASP B N 1
ATOM 6613 C CA . ASP B 1 59 ? -55.188 -24.984 3.299 1 15.68 59 ASP B CA 1
ATOM 6614 C C . ASP B 1 59 ? -54.281 -26.203 3.438 1 15.68 59 ASP B C 1
ATOM 6616 O O . ASP B 1 59 ? -54.062 -26.703 4.543 1 15.68 59 ASP B O 1
ATOM 6620 N N . ASN B 1 60 ? -53.875 -27.062 2.439 1 15.46 60 ASN B N 1
ATOM 6621 C CA . ASN B 1 60 ? -54.188 -28.484 2.504 1 15.46 60 ASN B CA 1
ATOM 6622 C C . ASN B 1 60 ? -53.375 -29.188 3.607 1 15.46 60 ASN B C 1
ATOM 6624 O O . ASN B 1 60 ? -52.281 -28.75 3.955 1 15.46 60 ASN B O 1
ATOM 6628 N N . LYS B 1 61 ? -53.875 -30.516 4.254 1 15.51 61 LYS B N 1
ATOM 6629 C CA . LYS B 1 61 ? -54.062 -31.469 5.332 1 15.51 61 LYS B CA 1
ATOM 6630 C C . LYS B 1 61 ? -52.938 -32.469 5.398 1 15.51 61 LYS B C 1
ATOM 6632 O O . LYS B 1 61 ? -52.5 -32.844 6.488 1 15.51 61 LYS B O 1
ATOM 6637 N N . THR B 1 62 ? -52.312 -33.188 4.395 1 15.59 62 THR B N 1
ATOM 6638 C CA . THR B 1 62 ? -52.281 -34.625 4.488 1 15.59 62 THR B CA 1
ATOM 6639 C C . THR B 1 62 ? -51.344 -35.094 5.605 1 15.59 62 THR B C 1
ATOM 6641 O O . THR B 1 62 ? -50.406 -34.375 5.941 1 15.59 62 THR B O 1
ATOM 6644 N N . ASN B 1 63 ? -51.562 -36.406 6.336 1 15.83 63 ASN B N 1
ATOM 6645 C CA . ASN B 1 63 ? -51.594 -37.312 7.48 1 15.83 63 ASN B CA 1
ATOM 6646 C C . ASN B 1 63 ? -50.25 -38.062 7.609 1 15.83 63 ASN B C 1
ATOM 6648 O O . ASN B 1 63 ? -49.969 -38.625 8.664 1 15.83 63 ASN B O 1
ATOM 6652 N N . ILE B 1 64 ? -49.25 -38.281 6.762 1 15.85 64 ILE B N 1
ATOM 6653 C CA . ILE B 1 64 ? -48.781 -39.656 6.711 1 15.85 64 ILE B CA 1
ATOM 6654 C C . ILE B 1 64 ? -48.031 -39.969 7.992 1 15.85 64 ILE B C 1
ATOM 6656 O O . ILE B 1 64 ? -47 -39.344 8.297 1 15.85 64 ILE B O 1
ATOM 6660 N N . CYS B 1 65 ? -48.656 -40.719 9.023 1 15.75 65 CYS B N 1
ATOM 6661 C CA . CYS B 1 65 ? -48.375 -41.25 10.352 1 15.75 65 CYS B CA 1
ATOM 6662 C C . CYS B 1 65 ? -47.25 -42.281 10.289 1 15.75 65 CYS B C 1
ATOM 6664 O O . CYS B 1 65 ? -46.656 -42.625 11.32 1 15.75 65 CYS B O 1
ATOM 6666 N N . ASN B 1 66 ? -46.781 -42.906 9.266 1 16.11 66 ASN B N 1
ATOM 6667 C CA . ASN B 1 66 ? -46.531 -44.312 9.578 1 16.11 66 ASN B CA 1
ATOM 6668 C C . ASN B 1 66 ? -45.5 -44.5 10.68 1 16.11 66 ASN B C 1
ATOM 6670 O O . ASN B 1 66 ? -44.469 -43.844 10.648 1 16.11 66 ASN B O 1
ATOM 6674 N N . PHE B 1 67 ? -45.906 -45.031 11.906 1 16.5 67 PHE B N 1
ATOM 6675 C CA . PHE B 1 67 ? -45.5 -45.531 13.219 1 16.5 67 PHE B CA 1
ATOM 6676 C C . PHE B 1 67 ? -44.469 -46.625 13.086 1 16.5 67 PHE B C 1
ATOM 6678 O O . PHE B 1 67 ? -44.031 -47.188 14.086 1 16.5 67 PHE B O 1
ATOM 6685 N N . LEU B 1 68 ? -43.781 -46.938 12.008 1 15.47 68 LEU B N 1
ATOM 6686 C CA . LEU B 1 68 ? -43.375 -48.312 12.047 1 15.47 68 LEU B CA 1
ATOM 6687 C C . LEU B 1 68 ? -42.531 -48.625 13.266 1 15.47 68 LEU B C 1
ATOM 6689 O O . LEU B 1 68 ? -41.594 -47.875 13.562 1 15.47 68 LEU B O 1
ATOM 6693 N N . SER B 1 69 ? -43 -49.5 14.258 1 16.42 69 SER B N 1
ATOM 6694 C CA . SER B 1 69 ? -42.781 -50.219 15.508 1 16.42 69 SER B CA 1
ATOM 6695 C C . SER B 1 69 ? -41.5 -51.062 15.445 1 16.42 69 SER B C 1
ATOM 6697 O O . SER B 1 69 ? -41.031 -51.562 16.469 1 16.42 69 SER B O 1
ATOM 6699 N N . TYR B 1 70 ? -40.719 -51.219 14.453 1 15.86 70 TYR B N 1
ATOM 6700 C CA . TYR B 1 70 ? -40.188 -52.594 14.461 1 15.86 70 TYR B CA 1
ATOM 6701 C C . TYR B 1 70 ? -39.344 -52.844 15.711 1 15.86 70 TYR B C 1
ATOM 6703 O O . TYR B 1 70 ? -38.594 -51.969 16.141 1 15.86 70 TYR B O 1
ATOM 6711 N N . LYS B 1 71 ? -39.75 -53.906 16.547 1 16.52 71 LYS B N 1
ATOM 6712 C CA . LYS B 1 71 ? -39.531 -54.719 17.75 1 16.52 71 LYS B CA 1
ATOM 6713 C C . LYS B 1 71 ? -38.125 -55.312 17.766 1 16.52 71 LYS B C 1
ATOM 6715 O O . LYS B 1 71 ? -37.656 -55.781 18.797 1 16.52 71 LYS B O 1
ATOM 6720 N N . ASN B 1 72 ? -37.25 -55.219 16.812 1 16.28 72 ASN B N 1
ATOM 6721 C CA . ASN B 1 72 ? -36.562 -56.531 16.812 1 16.28 72 ASN B CA 1
ATOM 6722 C C . ASN B 1 72 ? -35.844 -56.75 18.141 1 16.28 72 ASN B C 1
ATOM 6724 O O . ASN B 1 72 ? -35.219 -55.812 18.688 1 16.28 72 ASN B O 1
ATOM 6728 N N . LYS B 1 73 ? -36.219 -57.875 18.859 1 16.83 73 LYS B N 1
ATOM 6729 C CA . LYS B 1 73 ? -36.031 -58.688 20.047 1 16.83 73 LYS B CA 1
ATOM 6730 C C . LYS B 1 73 ? -34.562 -59.156 20.172 1 16.83 73 LYS B C 1
ATOM 6732 O O . LYS B 1 73 ? -34.25 -60.062 20.938 1 16.83 73 LYS B O 1
ATOM 6737 N N . LEU B 1 74 ? -33.562 -58.5 19.688 1 16.16 74 LEU B N 1
ATOM 6738 C CA . LEU B 1 74 ? -32.5 -59.5 19.703 1 16.16 74 LEU B CA 1
ATOM 6739 C C . LEU B 1 74 ? -32.25 -59.969 21.125 1 16.16 74 LEU B C 1
ATOM 6741 O O . LEU B 1 74 ? -32.188 -59.188 22.062 1 16.16 74 LEU B O 1
ATOM 6745 N N . ASP B 1 75 ? -32.375 -61.344 21.375 1 15.98 75 ASP B N 1
ATOM 6746 C CA . ASP B 1 75 ? -32.375 -62.344 22.438 1 15.98 75 ASP B CA 1
ATOM 6747 C C . ASP B 1 75 ? -31.031 -62.406 23.172 1 15.98 75 ASP B C 1
ATOM 6749 O O . ASP B 1 75 ? -30.891 -63.094 24.156 1 15.98 75 ASP B O 1
ATOM 6753 N N . TYR B 1 76 ? -29.938 -62 22.719 1 16.28 76 TYR B N 1
ATOM 6754 C CA . TYR B 1 76 ? -28.922 -62.969 23.078 1 16.28 76 TYR B CA 1
ATOM 6755 C C . TYR B 1 76 ? -28.859 -63.188 24.578 1 16.28 76 TYR B C 1
ATOM 6757 O O . TYR B 1 76 ? -29.266 -62.312 25.359 1 16.28 76 TYR B O 1
ATOM 6765 N N . ARG B 1 77 ? -28 -64.312 25.031 1 16.02 77 ARG B N 1
ATOM 6766 C CA . ARG B 1 77 ? -27.766 -65.438 25.969 1 16.02 77 ARG B CA 1
ATOM 6767 C C . ARG B 1 77 ? -27.281 -64.938 27.312 1 16.02 77 ARG B C 1
ATOM 6769 O O . ARG B 1 77 ? -26.781 -63.781 27.406 1 16.02 77 ARG B O 1
ATOM 6776 N N . LYS B 1 78 ? -26.891 -65.938 28.094 1 15.98 78 LYS B N 1
ATOM 6777 C CA . LYS B 1 78 ? -26.875 -66.5 29.453 1 15.98 78 LYS B CA 1
ATOM 6778 C C . LYS B 1 78 ? -25.844 -65.75 30.312 1 15.98 78 LYS B C 1
ATOM 6780 O O . LYS B 1 78 ? -24.875 -65.25 29.797 1 15.98 78 LYS B O 1
ATOM 6785 N N . LYS B 1 79 ? -25.891 -66.062 31.672 1 16.09 79 LYS B N 1
ATOM 6786 C CA . LYS B 1 79 ? -25.781 -65.625 33.062 1 16.09 79 LYS B CA 1
ATOM 6787 C C . LYS B 1 79 ? -24.359 -65.812 33.562 1 16.09 79 LYS B C 1
ATOM 6789 O O . LYS B 1 79 ? -23.969 -65.188 34.562 1 16.09 79 LYS B O 1
ATOM 6794 N N . ASN B 1 80 ? -23.469 -66.688 33.094 1 16.3 80 ASN B N 1
ATOM 6795 C CA . ASN B 1 80 ? -23 -67.5 34.25 1 16.3 80 ASN B CA 1
ATOM 6796 C C . ASN B 1 80 ? -22.328 -66.562 35.281 1 16.3 80 ASN B C 1
ATOM 6798 O O . ASN B 1 80 ? -21.953 -65.438 34.969 1 16.3 80 ASN B O 1
ATOM 6802 N N . GLU B 1 81 ? -21.328 -67.25 36.062 1 17.42 81 GLU B N 1
ATOM 6803 C CA . GLU B 1 81 ? -21.109 -67.625 37.438 1 17.42 81 GLU B CA 1
ATOM 6804 C C . GLU B 1 81 ? -20.281 -66.625 38.219 1 17.42 81 GLU B C 1
ATOM 6806 O O . GLU B 1 81 ? -20.656 -66.25 39.344 1 17.42 81 GLU B O 1
ATOM 6811 N N . ILE B 1 82 ? -18.906 -66.5 38.031 1 19.52 82 ILE B N 1
ATOM 6812 C CA . ILE B 1 82 ? -18.094 -66.875 39.188 1 19.52 82 ILE B CA 1
ATOM 6813 C C . ILE B 1 82 ? -17.984 -65.688 40.156 1 19.52 82 ILE B C 1
ATOM 6815 O O . ILE B 1 82 ? -17.812 -64.562 39.719 1 19.52 82 ILE B O 1
ATOM 6819 N N . LYS B 1 83 ? -18.125 -66 41.469 1 19 83 LYS B N 1
ATOM 6820 C CA . LYS B 1 83 ? -18.312 -65.438 42.812 1 19 83 LYS B CA 1
ATOM 6821 C C . LYS B 1 83 ? -17.125 -64.625 43.25 1 19 83 LYS B C 1
ATOM 6823 O O . LYS B 1 83 ? -17.094 -64.062 44.375 1 19 83 LYS B O 1
ATOM 6828 N N . ASP B 1 84 ? -16.016 -64.438 42.5 1 20.75 84 ASP B N 1
ATOM 6829 C CA . ASP B 1 84 ? -14.891 -64.25 43.406 1 20.75 84 ASP B CA 1
ATOM 6830 C C . ASP B 1 84 ? -15.078 -62.969 44.219 1 20.75 84 ASP B C 1
ATOM 6832 O O . ASP B 1 84 ? -15.617 -61.969 43.719 1 20.75 84 ASP B O 1
ATOM 6836 N N . ASN B 1 85 ? -15.078 -63.094 45.562 1 20.22 85 ASN B N 1
ATOM 6837 C CA . ASN B 1 85 ? -15.328 -62.281 46.75 1 20.22 85 ASN B CA 1
ATOM 6838 C C . ASN B 1 85 ? -14.383 -61.094 46.812 1 20.22 85 ASN B C 1
ATOM 6840 O O . ASN B 1 85 ? -14.242 -60.469 47.844 1 20.22 85 ASN B O 1
ATOM 6844 N N . PRO B 1 86 ? -13.93 -60.469 45.688 1 22.45 86 PRO B N 1
ATOM 6845 C CA . PRO B 1 86 ? -12.797 -59.625 46.062 1 22.45 86 PRO B CA 1
ATOM 6846 C C . PRO B 1 86 ? -13.148 -58.625 47.156 1 22.45 86 PRO B C 1
ATOM 6848 O O . PRO B 1 86 ? -14.312 -58.25 47.312 1 22.45 86 PRO B O 1
ATOM 6851 N N . VAL B 1 87 ? -12.312 -58.562 48.188 1 22.55 87 VAL B N 1
ATOM 6852 C CA . VAL B 1 87 ? -12.203 -57.781 49.438 1 22.55 87 VAL B CA 1
ATOM 6853 C C . VAL B 1 87 ? -12.336 -56.312 49.125 1 22.55 87 VAL B C 1
ATOM 6855 O O . VAL B 1 87 ? -11.727 -55.812 48.156 1 22.55 87 VAL B O 1
ATOM 6858 N N . PHE B 1 88 ? -13.336 -55.594 49.719 1 21.77 88 PHE B N 1
ATOM 6859 C CA . PHE B 1 88 ? -13.891 -54.25 49.656 1 21.77 88 PHE B CA 1
ATOM 6860 C C . PHE B 1 88 ? -12.875 -53.219 50.125 1 21.77 88 PHE B C 1
ATOM 6862 O O . PHE B 1 88 ? -12.672 -53.062 51.344 1 21.77 88 PHE B O 1
ATOM 6869 N N . ILE B 1 89 ? -11.625 -53.281 49.781 1 24.56 89 ILE B N 1
ATOM 6870 C CA . ILE B 1 89 ? -10.844 -52.125 50.25 1 24.56 89 ILE B CA 1
ATOM 6871 C C . ILE B 1 89 ? -11.586 -50.844 49.969 1 24.56 89 ILE B C 1
ATOM 6873 O O . ILE B 1 89 ? -12 -50.594 48.812 1 24.56 89 ILE B O 1
ATOM 6877 N N . SER B 1 90 ? -11.938 -50.031 51 1 21.83 90 SER B N 1
ATOM 6878 C CA . SER B 1 90 ? -12.836 -48.938 51.281 1 21.83 90 SER B CA 1
ATOM 6879 C C . SER B 1 90 ? -12.586 -47.781 50.312 1 21.83 90 SER B C 1
ATOM 6881 O O . SER B 1 90 ? -11.492 -47.625 49.781 1 21.83 90 SER B O 1
ATOM 6883 N N . SER B 1 91 ? -13.711 -47 49.969 1 24.81 91 SER B N 1
ATOM 6884 C CA . SER B 1 91 ? -14.266 -45.969 49.062 1 24.81 91 SER B CA 1
ATOM 6885 C C . SER B 1 91 ? -13.641 -44.625 49.344 1 24.81 91 SER B C 1
ATOM 6887 O O . SER B 1 91 ? -13.898 -43.656 48.594 1 24.81 91 SER B O 1
ATOM 6889 N N . LYS B 1 92 ? -13.023 -44.438 50.5 1 30.08 92 LYS B N 1
ATOM 6890 C CA . LYS B 1 92 ? -12.812 -43.031 50.844 1 30.08 92 LYS B CA 1
ATOM 6891 C C . LYS B 1 92 ? -11.75 -42.406 49.938 1 30.08 92 LYS B C 1
ATOM 6893 O O . LYS B 1 92 ? -11.797 -41.219 49.656 1 30.08 92 LYS B O 1
ATOM 6898 N N . LEU B 1 93 ? -10.711 -43.094 49.812 1 30.06 93 LEU B N 1
ATOM 6899 C CA . LEU B 1 93 ? -9.641 -42.438 49.062 1 30.06 93 LEU B CA 1
ATOM 6900 C C . LEU B 1 93 ? -10.047 -42.25 47.594 1 30.06 93 LEU B C 1
ATOM 6902 O O . LEU B 1 93 ? -9.453 -41.438 46.875 1 30.06 93 LEU B O 1
ATOM 6906 N N . TYR B 1 94 ? -10.992 -43.062 47.094 1 33.44 94 TYR B N 1
ATOM 6907 C CA . TYR B 1 94 ? -11.461 -42.938 45.719 1 33.44 94 TYR B CA 1
ATOM 6908 C C . TYR B 1 94 ? -12.391 -41.75 45.562 1 33.44 94 TYR B C 1
ATOM 6910 O O . TYR B 1 94 ? -12.539 -41.219 44.469 1 33.44 94 TYR B O 1
ATOM 6918 N N . LYS B 1 95 ? -13.031 -41.375 46.75 1 35.97 95 LYS B N 1
ATOM 6919 C CA . LYS B 1 95 ? -13.906 -40.219 46.656 1 35.97 95 LYS B CA 1
ATOM 6920 C C . LYS B 1 95 ? -13.094 -38.938 46.469 1 35.97 95 LYS B C 1
ATOM 6922 O O . LYS B 1 95 ? -13.492 -38.031 45.719 1 35.97 95 LYS B O 1
ATOM 6927 N N . ASN B 1 96 ? -11.992 -38.844 47.219 1 41.34 96 ASN B N 1
ATOM 6928 C CA . ASN B 1 96 ? -11.25 -37.594 47.094 1 41.34 96 ASN B CA 1
ATOM 6929 C C . ASN B 1 96 ? -10.586 -37.469 45.75 1 41.34 96 ASN B C 1
ATOM 6931 O O . ASN B 1 96 ? -10.469 -36.344 45.188 1 41.34 96 ASN B O 1
ATOM 6935 N N . GLU B 1 97 ? -10.016 -38.531 45.188 1 42.88 97 GLU B N 1
ATOM 6936 C CA . GLU B 1 97 ? -9.461 -38.406 43.844 1 42.88 97 GLU B CA 1
ATOM 6937 C C . GLU B 1 97 ? -10.57 -38.281 42.812 1 42.88 97 GLU B C 1
ATOM 6939 O O . GLU B 1 97 ? -10.422 -37.562 41.812 1 42.88 97 GLU B O 1
ATOM 6944 N N . GLU B 1 98 ? -11.727 -38.938 43.031 1 42.06 98 GLU B N 1
ATOM 6945 C CA . GLU B 1 98 ? -12.883 -38.719 42.188 1 42.06 98 GLU B CA 1
ATOM 6946 C C . GLU B 1 98 ? -13.469 -37.344 42.375 1 42.06 98 GLU B C 1
ATOM 6948 O O . GLU B 1 98 ? -13.891 -36.688 41.438 1 42.06 98 GLU B O 1
ATOM 6953 N N . MET B 1 99 ? -13.414 -36.844 43.688 1 43.88 99 MET B N 1
ATOM 6954 C CA . MET B 1 99 ? -13.852 -35.469 43.906 1 43.88 99 MET B CA 1
ATOM 6955 C C . MET B 1 99 ? -12.859 -34.469 43.312 1 43.88 99 MET B C 1
ATOM 6957 O O . MET B 1 99 ? -13.25 -33.438 42.781 1 43.88 99 MET B O 1
ATOM 6961 N N . LYS B 1 100 ? -11.531 -34.75 43.438 1 46.16 100 LYS B N 1
ATOM 6962 C CA . LYS B 1 100 ? -10.57 -33.875 42.781 1 46.16 100 LYS B CA 1
ATOM 6963 C C . LYS B 1 100 ? -10.641 -34 41.281 1 46.16 100 LYS B C 1
ATOM 6965 O O . LYS B 1 100 ? -10.539 -33.031 40.562 1 46.16 100 LYS B O 1
ATOM 6970 N N . LYS B 1 101 ? -10.719 -35.219 40.781 1 45.31 101 LYS B N 1
ATOM 6971 C CA . LYS B 1 101 ? -10.945 -35.344 39.344 1 45.31 101 LYS B CA 1
ATOM 6972 C C . LYS B 1 101 ? -12.297 -34.75 38.938 1 45.31 101 LYS B C 1
ATOM 6974 O O . LYS B 1 101 ? -12.406 -34.094 37.906 1 45.31 101 LYS B O 1
ATOM 6979 N N . ASP B 1 102 ? -13.305 -35 39.688 1 46.38 102 ASP B N 1
ATOM 6980 C CA . ASP B 1 102 ? -14.602 -34.375 39.469 1 46.38 102 ASP B CA 1
ATOM 6981 C C . ASP B 1 102 ? -14.5 -32.844 39.656 1 46.38 102 ASP B C 1
ATOM 6983 O O . ASP B 1 102 ? -15.117 -32.094 38.906 1 46.38 102 ASP B O 1
ATOM 6987 N N . GLN B 1 103 ? -13.672 -32.375 40.594 1 48.25 103 GLN B N 1
ATOM 6988 C CA . GLN B 1 103 ? -13.469 -30.953 40.781 1 48.25 103 GLN B CA 1
ATOM 6989 C C . GLN B 1 103 ? -12.625 -30.375 39.656 1 48.25 103 GLN B C 1
ATOM 6991 O O . GLN B 1 103 ? -12.883 -29.266 39.156 1 48.25 103 GLN B O 1
ATOM 6996 N N . ILE B 1 104 ? -11.508 -31.016 39.281 1 47.81 104 ILE B N 1
ATOM 6997 C CA . ILE B 1 104 ? -10.719 -30.578 38.156 1 47.81 104 ILE B CA 1
ATOM 6998 C C . ILE B 1 104 ? -11.562 -30.672 36.875 1 47.81 104 ILE B C 1
ATOM 7000 O O . ILE B 1 104 ? -11.531 -29.766 36.031 1 47.81 104 ILE B O 1
ATOM 7004 N N . GLU B 1 105 ? -12.203 -31.812 36.688 1 46.41 105 GLU B N 1
ATOM 7005 C CA . GLU B 1 105 ? -13.125 -31.938 35.562 1 46.41 105 GLU B CA 1
ATOM 7006 C C . GLU B 1 105 ? -14.242 -30.906 35.656 1 46.41 105 GLU B C 1
ATOM 7008 O O . GLU B 1 105 ? -14.641 -30.312 34.656 1 46.41 105 GLU B O 1
ATOM 7013 N N . ASN B 1 106 ? -14.766 -30.703 36.875 1 47.47 106 ASN B N 1
ATOM 7014 C CA . ASN B 1 106 ? -15.781 -29.672 37.031 1 47.47 106 ASN B CA 1
ATOM 7015 C C . ASN B 1 106 ? -15.203 -28.281 36.812 1 47.47 106 ASN B C 1
ATOM 7017 O O . ASN B 1 106 ? -15.867 -27.406 36.25 1 47.47 106 ASN B O 1
ATOM 7021 N N . LYS B 1 107 ? -13.984 -28.094 37.344 1 50.22 107 LYS B N 1
ATOM 7022 C CA . LYS B 1 107 ? -13.344 -26.812 37.094 1 50.22 107 LYS B CA 1
ATOM 7023 C C . LYS B 1 107 ? -13.039 -26.625 35.625 1 50.22 107 LYS B C 1
ATOM 7025 O O . LYS B 1 107 ? -13.227 -25.531 35.062 1 50.22 107 LYS B O 1
ATOM 7030 N N . SER B 1 108 ? -12.477 -27.656 35 1 53.44 108 SER B N 1
ATOM 7031 C CA . SER B 1 108 ? -12.219 -27.609 33.562 1 53.44 108 SER B CA 1
ATOM 7032 C C . SER B 1 108 ? -13.516 -27.453 32.781 1 53.44 108 SER B C 1
ATOM 7034 O O . SER B 1 108 ? -13.562 -26.719 31.781 1 53.44 108 SER B O 1
ATOM 7036 N N . LEU B 1 109 ? -14.523 -28.234 33.188 1 52.78 109 LEU B N 1
ATOM 7037 C CA . LEU B 1 109 ? -15.844 -28.094 32.594 1 52.78 109 LEU B CA 1
ATOM 7038 C C . LEU B 1 109 ? -16.391 -26.688 32.812 1 52.78 109 LEU B C 1
ATOM 7040 O O . LEU B 1 109 ? -16.984 -26.094 31.906 1 52.78 109 LEU B O 1
ATOM 7044 N N . ASN B 1 110 ? -16.109 -26.25 34.062 1 62.75 110 ASN B N 1
ATOM 7045 C CA . ASN B 1 110 ? -16.547 -24.891 34.375 1 62.75 110 ASN B CA 1
ATOM 7046 C C . ASN B 1 110 ? -15.773 -23.859 33.562 1 62.75 110 ASN B C 1
ATOM 7048 O O . ASN B 1 110 ? -16.359 -22.891 33.062 1 62.75 110 ASN B O 1
ATOM 7052 N N . ASP B 1 111 ? -14.508 -24.219 33.312 1 74.94 111 ASP B N 1
ATOM 7053 C CA . ASP B 1 111 ? -13.703 -23.297 32.531 1 74.94 111 ASP B CA 1
ATOM 7054 C C . ASP B 1 111 ? -14.133 -23.312 31.062 1 74.94 111 ASP B C 1
ATOM 7056 O O . ASP B 1 111 ? -14.203 -22.25 30.422 1 74.94 111 ASP B O 1
ATOM 7060 N N . PHE B 1 112 ? -14.492 -24.453 30.625 1 77.94 112 PHE B N 1
ATOM 7061 C CA . PHE B 1 112 ? -14.922 -24.562 29.234 1 77.94 112 PHE B CA 1
ATOM 7062 C C . PHE B 1 112 ? -16.266 -23.891 29.016 1 77.94 112 PHE B C 1
ATOM 7064 O O . PHE B 1 112 ? -16.5 -23.234 28 1 77.94 112 PHE B O 1
ATOM 7071 N N . GLU B 1 113 ? -17.109 -24.109 30.031 1 77 113 GLU B N 1
ATOM 7072 C CA . GLU B 1 113 ? -18.406 -23.453 29.953 1 77 113 GLU B CA 1
ATOM 7073 C C . GLU B 1 113 ? -18.281 -21.938 30 1 77 113 GLU B C 1
ATOM 7075 O O . GLU B 1 113 ? -18.984 -21.219 29.281 1 77 113 GLU B O 1
ATOM 7080 N N . ASN B 1 114 ? -17.344 -21.562 30.766 1 80.38 114 ASN B N 1
ATOM 7081 C CA . ASN B 1 114 ? -17.094 -20.125 30.812 1 80.38 114 ASN B CA 1
ATOM 7082 C C . ASN B 1 114 ? -16.547 -19.609 29.5 1 80.38 114 ASN B C 1
ATOM 7084 O O . ASN B 1 114 ? -16.891 -18.5 29.062 1 80.38 114 ASN B O 1
ATOM 7088 N N . GLN B 1 115 ? -15.734 -20.375 28.891 1 85.12 115 GLN B N 1
ATOM 7089 C CA . GLN B 1 115 ? -15.188 -19.984 27.594 1 85.12 115 GLN B CA 1
ATOM 7090 C C . GLN B 1 115 ? -16.281 -19.922 26.531 1 85.12 115 GLN B C 1
ATOM 7092 O O . GLN B 1 115 ? -16.297 -19.016 25.688 1 85.12 115 GLN B O 1
ATOM 7097 N N . LYS B 1 116 ? -17.156 -20.875 26.672 1 83.62 116 LYS B N 1
ATOM 7098 C CA . LYS B 1 116 ? -18.266 -20.891 25.719 1 83.62 116 LYS B CA 1
ATOM 7099 C C . LYS B 1 116 ? -19.109 -19.625 25.844 1 83.62 116 LYS B C 1
ATOM 7101 O O . LYS B 1 116 ? -19.469 -19.016 24.828 1 83.62 116 LYS B O 1
ATOM 7106 N N . ILE B 1 117 ? -19.297 -19.266 27.047 1 81.81 117 ILE B N 1
ATOM 7107 C CA . ILE B 1 117 ? -20.109 -18.078 27.297 1 81.81 117 ILE B CA 1
ATOM 7108 C C . ILE B 1 117 ? -19.375 -16.844 26.781 1 81.81 117 ILE B C 1
ATOM 7110 O O . ILE B 1 117 ? -19.969 -15.969 26.141 1 81.81 117 ILE B O 1
ATOM 7114 N N . ASN B 1 118 ? -18.109 -16.812 27.016 1 86.06 118 ASN B N 1
ATOM 7115 C CA . ASN B 1 118 ? -17.312 -15.672 26.562 1 86.06 118 ASN B CA 1
ATOM 7116 C C . ASN B 1 118 ? -17.297 -15.555 25.047 1 86.06 118 ASN B C 1
ATOM 7118 O O . ASN B 1 118 ? -17.375 -14.453 24.5 1 86.06 118 ASN B O 1
ATOM 7122 N N . TYR B 1 119 ? -17.219 -16.672 24.422 1 88.81 119 TYR B N 1
ATOM 7123 C CA . TYR B 1 119 ? -17.188 -16.672 22.953 1 88.81 119 TYR B CA 1
ATOM 7124 C C . TYR B 1 119 ? -18.547 -16.266 22.391 1 88.81 119 TYR B C 1
ATOM 7126 O O . TYR B 1 119 ? -18.609 -15.523 21.406 1 88.81 119 TYR B O 1
ATOM 7134 N N . ILE B 1 120 ? -19.609 -16.719 23.031 1 86.31 120 ILE B N 1
ATOM 7135 C CA . ILE B 1 120 ? -20.938 -16.344 22.578 1 86.31 120 ILE B CA 1
ATOM 7136 C C . ILE B 1 120 ? -21.156 -14.844 22.766 1 86.31 120 ILE B C 1
ATOM 7138 O O . ILE B 1 120 ? -21.703 -14.18 21.891 1 86.31 120 ILE B O 1
ATOM 7142 N N . LYS B 1 121 ? -20.656 -14.328 23.812 1 86.25 121 LYS B N 1
ATOM 7143 C CA . LYS B 1 121 ? -20.75 -12.891 24.078 1 86.25 121 LYS B CA 1
ATOM 7144 C C . LYS B 1 121 ? -20.031 -12.094 23 1 86.25 121 LYS B C 1
ATOM 7146 O O . LYS B 1 121 ? -20.5 -11.039 22.578 1 86.25 121 LYS B O 1
ATOM 7151 N N . LYS B 1 122 ? -18.922 -12.617 22.578 1 89.75 122 LYS B N 1
ATOM 7152 C CA . LYS B 1 122 ? -18.156 -11.938 21.531 1 89.75 122 LYS B CA 1
ATOM 7153 C C . LYS B 1 122 ? -18.906 -11.961 20.203 1 89.75 122 LYS B C 1
ATOM 7155 O O . LYS B 1 122 ? -18.891 -10.977 19.469 1 89.75 122 LYS B O 1
ATOM 7160 N N . ILE B 1 123 ? -19.516 -13.039 19.953 1 87.81 123 ILE B N 1
ATOM 7161 C CA . ILE B 1 123 ? -20.203 -13.203 18.688 1 87.81 123 ILE B CA 1
ATOM 7162 C C . ILE B 1 123 ? -21.453 -12.312 18.656 1 87.81 123 ILE B C 1
ATOM 7164 O O . ILE B 1 123 ? -21.766 -11.703 17.641 1 87.81 123 ILE B O 1
ATOM 7168 N N . ILE B 1 124 ? -22.125 -12.195 19.844 1 84.44 124 ILE B N 1
ATOM 7169 C CA . ILE B 1 124 ? -23.391 -11.469 19.859 1 84.44 124 ILE B CA 1
ATOM 7170 C C . ILE B 1 124 ? -23.141 -10.023 20.281 1 84.44 124 ILE B C 1
ATOM 7172 O O . ILE B 1 124 ? -24.094 -9.289 20.562 1 84.44 124 ILE B O 1
ATOM 7176 N N . HIS B 1 125 ? -21.906 -9.664 20.281 1 85.25 125 HIS B N 1
ATOM 7177 C CA . HIS B 1 125 ? -21.594 -8.289 20.641 1 85.25 125 HIS B CA 1
ATOM 7178 C C . HIS B 1 125 ? -22.391 -7.297 19.812 1 85.25 125 HIS B C 1
ATOM 7180 O O . HIS B 1 125 ? -22.688 -7.559 18.641 1 85.25 125 HIS B O 1
ATOM 7186 N N . GLU B 1 126 ? -22.703 -6.203 20.344 1 81.69 126 GLU B N 1
ATOM 7187 C CA . GLU B 1 126 ? -23.562 -5.211 19.703 1 81.69 126 GLU B CA 1
ATOM 7188 C C . GLU B 1 126 ? -22.891 -4.605 18.469 1 81.69 126 GLU B C 1
ATOM 7190 O O . GLU B 1 126 ? -23.516 -4.43 17.438 1 81.69 126 GLU B O 1
ATOM 7195 N N . LYS B 1 127 ? -21.609 -4.41 18.656 1 90.44 127 LYS B N 1
ATOM 7196 C CA . LYS B 1 127 ? -20.906 -3.797 17.531 1 90.44 127 LYS B CA 1
ATOM 7197 C C . LYS B 1 127 ? -20.312 -4.859 16.609 1 90.44 127 LYS B C 1
ATOM 7199 O O . LYS B 1 127 ? -19.781 -5.867 17.062 1 90.44 127 LYS B O 1
ATOM 7204 N N . GLU B 1 128 ? -20.375 -4.641 15.383 1 94.56 128 GLU B N 1
ATOM 7205 C CA . GLU B 1 128 ? -19.828 -5.547 14.375 1 94.56 128 GLU B CA 1
ATOM 7206 C C . GLU B 1 128 ? -18.312 -5.488 14.336 1 94.56 128 GLU B C 1
ATOM 7208 O O . GLU B 1 128 ? -17.703 -4.5 14.766 1 94.56 128 GLU B O 1
ATOM 7213 N N . THR B 1 129 ? -17.703 -6.547 13.93 1 97.56 129 THR B N 1
ATOM 7214 C CA . THR B 1 129 ? -16.281 -6.551 13.609 1 97.56 129 THR B CA 1
ATOM 7215 C C . THR B 1 129 ? -16.047 -6.125 12.164 1 97.56 129 THR B C 1
ATOM 7217 O O . THR B 1 129 ? -16.719 -6.621 11.25 1 97.56 129 THR B O 1
ATOM 7220 N N . ILE B 1 130 ? -15.141 -5.16 11.984 1 97.81 130 ILE B N 1
ATOM 7221 C CA . ILE B 1 130 ? -14.961 -4.598 10.656 1 97.81 130 ILE B CA 1
ATOM 7222 C C . ILE B 1 130 ? -13.578 -4.969 10.125 1 97.81 130 ILE B C 1
ATOM 7224 O O . ILE B 1 130 ? -12.664 -5.27 10.898 1 97.81 130 ILE B O 1
ATOM 7228 N N . TYR B 1 131 ? -13.43 -5.031 8.82 1 98.06 131 TYR B N 1
ATOM 7229 C CA . TYR B 1 131 ? -12.148 -5.277 8.164 1 98.06 131 TYR B CA 1
ATOM 7230 C C . TYR B 1 131 ? -12.008 -4.43 6.906 1 98.06 131 TYR B C 1
ATOM 7232 O O . TYR B 1 131 ? -13.008 -3.979 6.34 1 98.06 131 TYR B O 1
ATOM 7240 N N . ALA B 1 132 ? -10.734 -4.113 6.547 1 96.94 132 ALA B N 1
ATOM 7241 C CA . ALA B 1 132 ? -10.469 -3.34 5.336 1 96.94 132 ALA B CA 1
ATOM 7242 C C . ALA B 1 132 ? -9 -3.414 4.945 1 96.94 132 ALA B C 1
ATOM 7244 O O . ALA B 1 132 ? -8.148 -3.803 5.754 1 96.94 132 ALA B O 1
ATOM 7245 N N . LEU B 1 133 ? -8.797 -3.143 3.672 1 96.25 133 LEU B N 1
ATOM 7246 C CA . LEU B 1 133 ? -7.434 -2.941 3.203 1 96.25 133 LEU B CA 1
ATOM 7247 C C . LEU B 1 133 ? -6.887 -1.599 3.682 1 96.25 133 LEU B C 1
ATOM 7249 O O . LEU B 1 133 ? -7.484 -0.552 3.418 1 96.25 133 LEU B O 1
ATOM 7253 N N . SER B 1 134 ? -5.777 -1.615 4.418 1 95.06 134 SER B N 1
ATOM 7254 C CA . SER B 1 134 ? -5.234 -0.395 5.004 1 95.06 134 SER B CA 1
ATOM 7255 C C . SER B 1 134 ? -4.086 0.155 4.16 1 95.06 134 SER B C 1
ATOM 7257 O O . SER B 1 134 ? -3.705 1.319 4.305 1 95.06 134 SER B O 1
ATOM 7259 N N . SER B 1 135 ? -3.42 -0.669 3.385 1 94.69 135 SER B N 1
ATOM 7260 C CA . SER B 1 135 ? -2.336 -0.241 2.506 1 94.69 135 SER B CA 1
ATOM 7261 C C . SER B 1 135 ? -2.857 0.124 1.121 1 94.69 135 SER B C 1
ATOM 7263 O O . SER B 1 135 ? -4.066 0.1 0.882 1 94.69 135 SER B O 1
ATOM 7265 N N . GLY B 1 136 ? -1.936 0.514 0.245 1 90.31 136 GLY B N 1
ATOM 7266 C CA . GLY B 1 136 ? -2.316 0.86 -1.114 1 90.31 136 GLY B CA 1
ATOM 7267 C C . GLY B 1 136 ? -2.881 -0.313 -1.894 1 90.31 136 GLY B C 1
ATOM 7268 O O . GLY B 1 136 ? -2.617 -1.47 -1.561 1 90.31 136 GLY B O 1
ATOM 7269 N N . THR B 1 137 ? -3.568 -0.031 -2.955 1 87.31 137 THR B N 1
ATOM 7270 C CA . THR B 1 137 ? -4.285 -1.063 -3.695 1 87.31 137 THR B CA 1
ATOM 7271 C C . THR B 1 137 ? -3.467 -1.539 -4.891 1 87.31 137 THR B C 1
ATOM 7273 O O . THR B 1 137 ? -3.752 -2.59 -5.469 1 87.31 137 THR B O 1
ATOM 7276 N N . ASN B 1 138 ? -2.49 -0.851 -5.219 1 85.44 138 ASN B N 1
ATOM 7277 C CA . ASN B 1 138 ? -1.689 -1.221 -6.383 1 85.44 138 ASN B CA 1
ATOM 7278 C C . ASN B 1 138 ? -0.806 -2.43 -6.09 1 85.44 138 ASN B C 1
ATOM 7280 O O . ASN B 1 138 ? -0.562 -2.762 -4.93 1 85.44 138 ASN B O 1
ATOM 7284 N N . LEU B 1 139 ? -0.434 -3.055 -7.23 1 89 139 LEU B N 1
ATOM 7285 C CA . LEU B 1 139 ? 0.495 -4.176 -7.113 1 89 139 LEU B CA 1
ATOM 7286 C C . LEU B 1 139 ? 1.741 -3.768 -6.336 1 89 139 LEU B C 1
ATOM 7288 O O . LEU B 1 139 ? 2.32 -2.709 -6.594 1 89 139 LEU B O 1
ATOM 7292 N N . SER B 1 140 ? 2.045 -4.527 -5.285 1 92.5 140 SER B N 1
ATOM 7293 C CA . SER B 1 140 ? 3.18 -4.23 -4.414 1 92.5 140 SER B CA 1
ATOM 7294 C C . SER B 1 140 ? 3.711 -5.496 -3.752 1 92.5 140 SER B C 1
ATOM 7296 O O . SER B 1 140 ? 3.195 -6.594 -3.988 1 92.5 140 SER B O 1
ATOM 7298 N N . ALA B 1 141 ? 4.801 -5.324 -3.012 1 93.5 141 ALA B N 1
ATOM 7299 C CA . ALA B 1 141 ? 5.355 -6.473 -2.297 1 93.5 141 ALA B CA 1
ATOM 7300 C C . ALA B 1 141 ? 4.469 -6.863 -1.118 1 93.5 141 ALA B C 1
ATOM 7302 O O . ALA B 1 141 ? 4.25 -8.055 -0.867 1 93.5 141 ALA B O 1
ATOM 7303 N N . ILE B 1 142 ? 3.932 -5.855 -0.472 1 96.38 142 ILE B N 1
ATOM 7304 C CA . ILE B 1 142 ? 3.182 -6.141 0.747 1 96.38 142 ILE B CA 1
ATOM 7305 C C . ILE B 1 142 ? 1.884 -5.336 0.753 1 96.38 142 ILE B C 1
ATOM 7307 O O . ILE B 1 142 ? 1.87 -4.164 0.377 1 96.38 142 ILE B O 1
ATOM 7311 N N . SER B 1 143 ? 0.803 -5.965 1.142 1 97 143 SER B N 1
ATOM 7312 C CA . SER B 1 143 ? -0.469 -5.332 1.473 1 97 143 SER B CA 1
ATOM 7313 C C . SER B 1 143 ? -0.874 -5.621 2.914 1 97 143 SER B C 1
ATOM 7315 O O . SER B 1 143 ? -0.504 -6.66 3.471 1 97 143 SER B O 1
ATOM 7317 N N . ILE B 1 144 ? -1.597 -4.695 3.527 1 98 144 ILE B N 1
ATOM 7318 C CA . ILE B 1 144 ? -1.999 -4.848 4.922 1 98 144 ILE B CA 1
ATOM 7319 C C . ILE B 1 144 ? -3.523 -4.879 5.016 1 98 144 ILE B C 1
ATOM 7321 O O . ILE B 1 144 ? -4.199 -3.955 4.562 1 98 144 ILE B O 1
ATOM 7325 N N . ILE B 1 145 ? -4.051 -5.902 5.555 1 98.25 145 ILE B N 1
ATOM 7326 C CA . ILE B 1 145 ? -5.469 -6 5.879 1 98.25 145 ILE B CA 1
ATOM 7327 C C . ILE B 1 145 ? -5.668 -5.871 7.387 1 98.25 145 ILE B C 1
ATOM 7329 O O . ILE B 1 145 ? -5.043 -6.598 8.164 1 98.25 145 ILE B O 1
ATOM 7333 N N . ARG B 1 146 ? -6.504 -4.977 7.762 1 98.38 146 ARG B N 1
ATOM 7334 C CA . ARG B 1 146 ? -6.754 -4.723 9.18 1 98.38 146 ARG B CA 1
ATOM 7335 C C . ARG B 1 146 ? -8.148 -5.199 9.578 1 98.38 146 ARG B C 1
ATOM 7337 O O . ARG B 1 146 ? -9.109 -5.016 8.836 1 98.38 146 ARG B O 1
ATOM 7344 N N . ILE B 1 147 ? -8.258 -5.824 10.742 1 98.62 147 ILE B N 1
ATOM 7345 C CA . ILE B 1 147 ? -9.5 -6.277 11.352 1 98.62 147 ILE B CA 1
ATOM 7346 C C . ILE B 1 147 ? -9.648 -5.676 12.742 1 98.62 147 ILE B C 1
ATOM 7348 O O . ILE B 1 147 ? -8.695 -5.68 13.531 1 98.62 147 ILE B O 1
ATOM 7352 N N . SER B 1 148 ? -10.789 -5.113 13.094 1 98.44 148 SER B N 1
ATOM 7353 C CA . SER B 1 148 ? -11.023 -4.508 14.398 1 98.44 148 SER B CA 1
ATOM 7354 C C . SER B 1 148 ? -12.391 -4.895 14.953 1 98.44 148 SER B C 1
ATOM 7356 O O . SER B 1 148 ? -13.398 -4.812 14.25 1 98.44 148 SER B O 1
ATOM 7358 N N . GLY B 1 149 ? -12.422 -5.316 16.125 1 97.75 149 GLY B N 1
ATOM 7359 C CA . GLY B 1 149 ? -13.656 -5.707 16.797 1 97.75 149 GLY B CA 1
ATOM 7360 C C . GLY B 1 149 ? -13.477 -6.859 17.766 1 97.75 149 GLY B C 1
ATOM 7361 O O . GLY B 1 149 ? -12.359 -7.359 17.938 1 97.75 149 GLY B O 1
ATOM 7362 N N . SER B 1 150 ? -14.547 -7.32 18.328 1 95.56 150 SER B N 1
ATOM 7363 C CA . SER B 1 150 ? -14.516 -8.352 19.359 1 95.56 150 SER B CA 1
ATOM 7364 C C . SER B 1 150 ? -14.133 -9.703 18.781 1 95.56 150 SER B C 1
ATOM 7366 O O . SER B 1 150 ? -13.578 -10.555 19.484 1 95.56 150 SER B O 1
ATOM 7368 N N . LEU B 1 151 ? -14.328 -9.906 17.469 1 96.75 151 LEU B N 1
ATOM 7369 C CA . LEU B 1 151 ? -14.078 -11.203 16.859 1 96.75 151 LEU B CA 1
ATOM 7370 C C . LEU B 1 151 ? -12.734 -11.211 16.125 1 96.75 151 LEU B C 1
ATOM 7372 O O . LEU B 1 151 ? -12.398 -12.18 15.453 1 96.75 151 LEU B O 1
ATOM 7376 N N . SER B 1 152 ? -11.977 -10.18 16.203 1 97.81 152 SER B N 1
ATOM 7377 C CA . SER B 1 152 ? -10.758 -10.023 15.422 1 97.81 152 SER B CA 1
ATOM 7378 C C . SER B 1 152 ? -9.805 -11.195 15.625 1 97.81 152 SER B C 1
ATOM 7380 O O . SER B 1 152 ? -9.328 -11.789 14.664 1 97.81 152 SER B O 1
ATOM 7382 N N . LYS B 1 153 ? -9.562 -11.523 16.859 1 96.75 153 LYS B N 1
ATOM 7383 C CA . LYS B 1 153 ? -8.648 -12.617 17.156 1 96.75 153 LYS B CA 1
ATOM 7384 C C . LYS B 1 153 ? -9.203 -13.953 16.672 1 96.75 153 LYS B C 1
ATOM 7386 O O . LYS B 1 153 ? -8.461 -14.781 16.141 1 96.75 153 LYS B O 1
ATOM 7391 N N . ILE B 1 154 ? -10.484 -14.188 16.859 1 95.88 154 ILE B N 1
ATOM 7392 C CA . ILE B 1 154 ? -11.141 -15.43 16.469 1 95.88 154 ILE B CA 1
ATOM 7393 C C . ILE B 1 154 ? -11.047 -15.602 14.945 1 95.88 154 ILE B C 1
ATOM 7395 O O . ILE B 1 154 ? -10.773 -16.688 14.453 1 95.88 154 ILE B O 1
ATOM 7399 N N . ILE B 1 155 ? -11.312 -14.508 14.227 1 97.19 155 ILE B N 1
ATOM 7400 C CA . ILE B 1 155 ? -11.219 -14.531 12.773 1 97.19 155 ILE B CA 1
ATOM 7401 C C . ILE B 1 155 ? -9.82 -14.977 12.352 1 97.19 155 ILE B C 1
ATOM 7403 O O . ILE B 1 155 ? -9.672 -15.836 11.477 1 97.19 155 ILE B O 1
ATOM 7407 N N . LEU B 1 156 ? -8.805 -14.406 12.992 1 97.62 156 LEU B N 1
ATOM 7408 C CA . LEU B 1 156 ? -7.418 -14.758 12.695 1 97.62 156 LEU B CA 1
ATOM 7409 C C . LEU B 1 156 ? -7.164 -16.234 12.961 1 97.62 156 LEU B C 1
ATOM 7411 O O . LEU B 1 156 ? -6.57 -16.938 12.125 1 97.62 156 LEU B O 1
ATOM 7415 N N . GLU B 1 157 ? -7.605 -16.734 14.094 1 96 157 GLU B N 1
ATOM 7416 C CA . GLU B 1 157 ? -7.391 -18.125 14.492 1 96 157 GLU B CA 1
ATOM 7417 C C . GLU B 1 157 ? -8.031 -19.078 13.492 1 96 157 GLU B C 1
ATOM 7419 O O . GLU B 1 157 ? -7.465 -20.125 13.18 1 96 157 GLU B O 1
ATOM 7424 N N . ILE B 1 158 ? -9.156 -18.734 12.969 1 94.31 158 ILE B N 1
ATOM 7425 C CA . ILE B 1 158 ? -9.852 -19.562 11.992 1 94.31 158 ILE B CA 1
ATOM 7426 C C . ILE B 1 158 ? -9.07 -19.578 10.68 1 94.31 158 ILE B C 1
ATOM 7428 O O . ILE B 1 158 ? -8.898 -20.625 10.055 1 94.31 158 ILE B O 1
ATOM 7432 N N . LEU B 1 159 ? -8.594 -18.422 10.266 1 95.88 159 LEU B N 1
ATOM 7433 C CA . LEU B 1 159 ? -7.867 -18.297 9.008 1 95.88 159 LEU B CA 1
ATOM 7434 C C . LEU B 1 159 ? -6.551 -19.062 9.055 1 95.88 159 LEU B C 1
ATOM 7436 O O . LEU B 1 159 ? -6.051 -19.516 8.016 1 95.88 159 LEU B O 1
ATOM 7440 N N . LEU B 1 160 ? -5.969 -19.266 10.234 1 95.5 160 LEU B N 1
ATOM 7441 C CA . LEU B 1 160 ? -4.664 -19.891 10.391 1 95.5 160 LEU B CA 1
ATOM 7442 C C . LEU B 1 160 ? -4.801 -21.406 10.469 1 95.5 160 LEU B C 1
ATOM 7444 O O . LEU B 1 160 ? -3.805 -22.125 10.414 1 95.5 160 LEU B O 1
ATOM 7448 N N . HIS B 1 161 ? -5.969 -21.844 10.57 1 90.25 161 HIS B N 1
ATOM 7449 C CA . HIS B 1 161 ? -6.176 -23.266 10.859 1 90.25 161 HIS B CA 1
ATOM 7450 C C . HIS B 1 161 ? -6.43 -24.047 9.578 1 90.25 161 HIS B C 1
ATOM 7452 O O . HIS B 1 161 ? -7.289 -23.688 8.773 1 90.25 161 HIS B O 1
ATOM 7458 N N . LYS B 1 162 ? -5.586 -25.141 9.422 1 84.56 162 LYS B N 1
ATOM 7459 C CA . LYS B 1 162 ? -5.82 -26.109 8.359 1 84.56 162 LYS B CA 1
ATOM 7460 C C . LYS B 1 162 ? -6.645 -27.297 8.867 1 84.56 162 LYS B C 1
ATOM 7462 O O . LYS B 1 162 ? -6.301 -27.906 9.883 1 84.56 162 LYS B O 1
ATOM 7467 N N . ASP B 1 163 ? -7.84 -27.516 8.336 1 67.19 163 ASP B N 1
ATOM 7468 C CA . ASP B 1 163 ? -8.672 -28.625 8.797 1 67.19 163 ASP B CA 1
ATOM 7469 C C . ASP B 1 163 ? -8.008 -29.969 8.508 1 67.19 163 ASP B C 1
ATOM 7471 O O . ASP B 1 163 ? -7.484 -30.188 7.41 1 67.19 163 ASP B O 1
ATOM 7475 N N . VAL B 1 164 ? -7.488 -30.672 9.406 1 53.25 164 VAL B N 1
ATOM 7476 C CA . VAL B 1 164 ? -7.004 -32.031 9.227 1 53.25 164 VAL B CA 1
ATOM 7477 C C . VAL B 1 164 ? -8.188 -33 9.117 1 53.25 164 VAL B C 1
ATOM 7479 O O . VAL B 1 164 ? -9.039 -33.062 10.008 1 53.25 164 VAL B O 1
ATOM 7482 N N . GLU B 1 165 ? -8.711 -33.281 7.938 1 44.41 165 GLU B N 1
ATOM 7483 C CA . GLU B 1 165 ? -9.711 -34.344 7.832 1 44.41 165 GLU B CA 1
ATOM 7484 C C . GLU B 1 165 ? -9.367 -35.5 8.75 1 44.41 165 GLU B C 1
ATOM 7486 O O . GLU B 1 165 ? -8.289 -36.094 8.633 1 44.41 165 GLU B O 1
ATOM 7491 N N . LYS B 1 166 ? -9.773 -35.594 9.922 1 40.78 166 LYS B N 1
ATOM 7492 C CA . LYS B 1 166 ? -9.766 -36.906 10.602 1 40.78 166 LYS B CA 1
ATOM 7493 C C . LYS B 1 166 ? -10.469 -37.969 9.766 1 40.78 166 LYS B C 1
ATOM 7495 O O . LYS B 1 166 ? -11.594 -37.75 9.297 1 40.78 166 LYS B O 1
ATOM 7500 N N . LYS B 1 167 ? -9.789 -39 9.312 1 36.84 167 LYS B N 1
ATOM 7501 C CA . LYS B 1 167 ? -10.383 -40.281 8.914 1 36.84 167 LYS B CA 1
ATOM 7502 C C . LYS B 1 167 ? -11.414 -40.75 9.938 1 36.84 167 LYS B C 1
ATOM 7504 O O . LYS B 1 167 ? -11.086 -40.969 11.102 1 36.84 167 LYS B O 1
ATOM 7509 N N . ASP B 1 168 ? -12.602 -40.344 9.852 1 32.69 168 ASP B N 1
ATOM 7510 C CA . ASP B 1 168 ? -13.547 -41.156 10.586 1 32.69 168 ASP B CA 1
ATOM 7511 C C . ASP B 1 168 ? -13.18 -42.625 10.484 1 32.69 168 ASP B C 1
ATOM 7513 O O . ASP B 1 168 ? -13.016 -43.156 9.391 1 32.69 168 ASP B O 1
ATOM 7517 N N . ASP B 1 169 ? -12.602 -43.219 11.508 1 31.8 169 ASP B N 1
ATOM 7518 C CA . ASP B 1 169 ? -12.477 -44.656 11.727 1 31.8 169 ASP B CA 1
ATOM 7519 C C . ASP B 1 169 ? -13.805 -45.375 11.461 1 31.8 169 ASP B C 1
ATOM 7521 O O . ASP B 1 169 ? -14.055 -46.469 12.016 1 31.8 169 ASP B O 1
ATOM 7525 N N . LYS B 1 170 ? -14.938 -44.969 11.133 1 34.06 170 LYS B N 1
ATOM 7526 C CA . LYS B 1 170 ? -15.922 -46 10.914 1 34.06 170 LYS B CA 1
ATOM 7527 C C . LYS B 1 170 ? -15.531 -46.875 9.719 1 34.06 170 LYS B C 1
ATOM 7529 O O . LYS B 1 170 ? -15.609 -46.438 8.57 1 34.06 170 LYS B O 1
ATOM 7534 N N . ILE B 1 171 ? -14.891 -48.062 9.797 1 30.06 171 ILE B N 1
ATOM 7535 C CA . ILE B 1 171 ? -14.633 -49.281 9.039 1 30.06 171 ILE B CA 1
ATOM 7536 C C . ILE B 1 171 ? -15.883 -49.688 8.242 1 30.06 171 ILE B C 1
ATOM 7538 O O . ILE B 1 171 ? -15.781 -50.25 7.148 1 30.06 171 ILE B O 1
ATOM 7542 N N . ASN B 1 172 ? -17.109 -49.875 8.875 1 27.42 172 ASN B N 1
ATOM 7543 C CA . ASN B 1 172 ? -18.047 -50.812 8.289 1 27.42 172 ASN B CA 1
ATOM 7544 C C . ASN B 1 172 ? -18.688 -50.281 7.023 1 27.42 172 ASN B C 1
ATOM 7546 O O . ASN B 1 172 ? -19.578 -50.906 6.441 1 27.42 172 ASN B O 1
ATOM 7550 N N . SER B 1 173 ? -19.078 -49.062 6.965 1 25.09 173 SER B N 1
ATOM 7551 C CA . SER B 1 173 ? -19.969 -48.906 5.816 1 25.09 173 SER B CA 1
ATOM 7552 C C . SER B 1 173 ? -19.188 -48.938 4.508 1 25.09 173 SER B C 1
ATOM 7554 O O . SER B 1 173 ? -18.047 -48.469 4.453 1 25.09 173 SER B O 1
ATOM 7556 N N . TYR B 1 174 ? -19.578 -49.906 3.535 1 24.75 174 TYR B N 1
ATOM 7557 C CA . TYR B 1 174 ? -19.156 -50.156 2.158 1 24.75 174 TYR B CA 1
ATOM 7558 C C . TYR B 1 174 ? -18.828 -48.844 1.445 1 24.75 174 TYR B C 1
ATOM 7560 O O . TYR B 1 174 ? -19.438 -47.812 1.72 1 24.75 174 TYR B O 1
ATOM 7568 N N . PRO B 1 175 ? -17.656 -48.812 0.881 1 26.73 175 PRO B N 1
ATOM 7569 C CA . PRO B 1 175 ? -17.188 -47.688 0.074 1 26.73 175 PRO B CA 1
ATOM 7570 C C . PRO B 1 175 ? -18.25 -47.188 -0.9 1 26.73 175 PRO B C 1
ATOM 7572 O O . PRO B 1 175 ? -18.656 -47.906 -1.809 1 26.73 175 PRO B O 1
ATOM 7575 N N . ILE B 1 176 ? -19.438 -46.688 -0.361 1 27.19 176 ILE B N 1
ATOM 7576 C CA . ILE B 1 176 ? -20.312 -46.156 -1.41 1 27.19 176 ILE B CA 1
ATOM 7577 C C . ILE B 1 176 ? -19.469 -45.375 -2.424 1 27.19 176 ILE B C 1
ATOM 7579 O O . ILE B 1 176 ? -18.641 -44.562 -2.047 1 27.19 176 ILE B O 1
ATOM 7583 N N . GLN B 1 177 ? -19.25 -45.938 -3.602 1 25.38 177 GLN B N 1
ATOM 7584 C CA . GLN B 1 177 ? -18.766 -45.344 -4.844 1 25.38 177 GLN B CA 1
ATOM 7585 C C . GLN B 1 177 ? -19.203 -43.906 -4.984 1 25.38 177 GLN B C 1
ATOM 7587 O O . GLN B 1 177 ? -20.391 -43.625 -5.219 1 25.38 177 GLN B O 1
ATOM 7592 N N . LEU B 1 178 ? -18.719 -43.094 -4.152 1 28.48 178 LEU B N 1
ATOM 7593 C CA . LEU B 1 178 ? -19.062 -41.688 -4.383 1 28.48 178 LEU B CA 1
ATOM 7594 C C . LEU B 1 178 ? -18.922 -41.344 -5.855 1 28.48 178 LEU B C 1
ATOM 7596 O O . LEU B 1 178 ? -17.859 -41.562 -6.457 1 28.48 178 LEU B O 1
ATOM 7600 N N . SER B 1 179 ? -19.938 -41.375 -6.633 1 28.2 179 SER B N 1
ATOM 7601 C CA . SER B 1 179 ? -20.016 -40.938 -8.023 1 28.2 179 SER B CA 1
ATOM 7602 C C . SER B 1 179 ? -19.188 -39.688 -8.266 1 28.2 179 SER B C 1
ATOM 7604 O O . SER B 1 179 ? -18.938 -38.906 -7.344 1 28.2 179 SER B O 1
ATOM 7606 N N . GLU B 1 180 ? -18.391 -39.594 -9.398 1 29.83 180 GLU B N 1
ATOM 7607 C CA . GLU B 1 180 ? -17.562 -38.531 -9.984 1 29.83 180 GLU B CA 1
ATOM 7608 C C . GLU B 1 180 ? -18.109 -37.156 -9.656 1 29.83 180 GLU B C 1
ATOM 7610 O O . GLU B 1 180 ? -17.375 -36.156 -9.695 1 29.83 180 GLU B O 1
ATOM 7615 N N . ARG B 1 181 ? -19.391 -36.969 -9.531 1 31.19 181 ARG B N 1
ATOM 7616 C CA . ARG B 1 181 ? -20.156 -35.75 -9.219 1 31.19 181 ARG B CA 1
ATOM 7617 C C . ARG B 1 181 ? -19.859 -35.281 -7.801 1 31.19 181 ARG B C 1
ATOM 7619 O O . ARG B 1 181 ? -19.969 -34.062 -7.52 1 31.19 181 ARG B O 1
ATOM 7626 N N . ASP B 1 182 ? -19.703 -36.031 -6.801 1 32.22 182 ASP B N 1
ATOM 7627 C CA . ASP B 1 182 ? -19.609 -35.75 -5.379 1 32.22 182 ASP B CA 1
ATOM 7628 C C . ASP B 1 182 ? -18.188 -35.406 -4.984 1 32.22 182 ASP B C 1
ATOM 7630 O O . ASP B 1 182 ? -17.922 -35.031 -3.834 1 32.22 182 ASP B O 1
ATOM 7634 N N . ALA B 1 183 ? -17.094 -35.906 -5.566 1 35.16 183 ALA B N 1
ATOM 7635 C CA . ALA B 1 183 ? -15.695 -35.531 -5.387 1 35.16 183 ALA B CA 1
ATOM 7636 C C . ALA B 1 183 ? -15.508 -34.031 -5.543 1 35.16 183 ALA B C 1
ATOM 7638 O O . ALA B 1 183 ? -14.438 -33.469 -5.238 1 35.16 183 ALA B O 1
ATOM 7639 N N . LYS B 1 184 ? -16.266 -33.312 -6.352 1 38.25 184 LYS B N 1
ATOM 7640 C CA . LYS B 1 184 ? -16.141 -31.922 -6.723 1 38.25 184 LYS B CA 1
ATOM 7641 C C . LYS B 1 184 ? -16.422 -31 -5.531 1 38.25 184 LYS B C 1
ATOM 7643 O O . LYS B 1 184 ? -16.266 -29.781 -5.625 1 38.25 184 LYS B O 1
ATOM 7648 N N . LYS B 1 185 ? -17.328 -31.312 -4.609 1 37.16 185 LYS B N 1
ATOM 7649 C CA . LYS B 1 185 ? -17.656 -30.328 -3.584 1 37.16 185 LYS B CA 1
ATOM 7650 C C . LYS B 1 185 ? -16.688 -30.438 -2.402 1 37.16 185 LYS B C 1
ATOM 7652 O O . LYS B 1 185 ? -16.875 -31.281 -1.519 1 37.16 185 LYS B O 1
ATOM 7657 N N . LYS B 1 186 ? -15.461 -30.125 -2.488 1 44.03 186 LYS B N 1
ATOM 7658 C CA . LYS B 1 186 ? -14.703 -29.922 -1.253 1 44.03 186 LYS B CA 1
ATOM 7659 C C . LYS B 1 186 ? -15.602 -29.406 -0.139 1 44.03 186 LYS B C 1
ATOM 7661 O O . LYS B 1 186 ? -16.266 -28.375 -0.296 1 44.03 186 LYS B O 1
ATOM 7666 N N . LYS B 1 187 ? -15.969 -30.172 0.871 1 47.47 187 LYS B N 1
ATOM 7667 C CA . LYS B 1 187 ? -16.828 -29.844 2.004 1 47.47 187 LYS B CA 1
ATOM 7668 C C . LYS B 1 187 ? -16.312 -28.625 2.752 1 47.47 187 LYS B C 1
ATOM 7670 O O . LYS B 1 187 ? -15.164 -28.609 3.207 1 47.47 187 LYS B O 1
ATOM 7675 N N . LYS B 1 188 ? -16.984 -27.5 2.602 1 57.59 188 LYS B N 1
ATOM 7676 C CA . LYS B 1 188 ? -16.734 -26.312 3.406 1 57.59 188 LYS B CA 1
ATOM 7677 C C . LYS B 1 188 ? -16.641 -26.656 4.887 1 57.59 188 LYS B C 1
ATOM 7679 O O . LYS B 1 188 ? -17.359 -27.531 5.379 1 57.59 188 LYS B O 1
ATOM 7684 N N . LYS B 1 189 ? -15.586 -26.312 5.621 1 59.59 189 LYS B N 1
ATOM 7685 C CA . LYS B 1 189 ? -15.359 -26.484 7.051 1 59.59 189 LYS B CA 1
ATOM 7686 C C . LYS B 1 189 ? -16.656 -26.281 7.84 1 59.59 189 LYS B C 1
ATOM 7688 O O . LYS B 1 189 ? -17.344 -25.281 7.668 1 59.59 189 LYS B O 1
ATOM 7693 N N . LYS B 1 190 ? -17.266 -27.344 8.367 1 66.56 190 LYS B N 1
ATOM 7694 C CA . LYS B 1 190 ? -18.328 -27.141 9.344 1 66.56 190 LYS B CA 1
ATOM 7695 C C . LYS B 1 190 ? -17.75 -26.891 10.734 1 66.56 190 LYS B C 1
ATOM 7697 O O . LYS B 1 190 ? -16.891 -27.641 11.203 1 66.56 190 LYS B O 1
ATOM 7702 N N . TRP B 1 191 ? -17.969 -25.688 11.219 1 79.62 191 TRP B N 1
ATOM 7703 C CA . TRP B 1 191 ? -17.422 -25.281 12.508 1 79.62 191 TRP B CA 1
ATOM 7704 C C . TRP B 1 191 ? -18.5 -25.312 13.594 1 79.62 191 TRP B C 1
ATOM 7706 O O . TRP B 1 191 ? -19.656 -24.984 13.336 1 79.62 191 TRP B O 1
ATOM 7716 N N . ASN B 1 192 ? -18.203 -25.938 14.656 1 83.69 192 ASN B N 1
ATOM 7717 C CA . ASN B 1 192 ? -19 -25.766 15.867 1 83.69 192 ASN B CA 1
ATOM 7718 C C . ASN B 1 192 ? -18.266 -24.906 16.906 1 83.69 192 ASN B C 1
ATOM 7720 O O . ASN B 1 192 ? -17.094 -24.578 16.719 1 83.69 192 ASN B O 1
ATOM 7724 N N . LEU B 1 193 ? -19 -24.438 17.781 1 88 193 LEU B N 1
ATOM 7725 C CA . LEU B 1 193 ? -18.453 -23.516 18.766 1 88 193 LEU B CA 1
ATOM 7726 C C . LEU B 1 193 ? -17.266 -24.156 19.5 1 88 193 LEU B C 1
ATOM 7728 O O . LEU B 1 193 ? -16.266 -23.484 19.766 1 88 193 LEU B O 1
ATOM 7732 N N . GLU B 1 194 ? -17.328 -25.422 19.812 1 86.12 194 GLU B N 1
ATOM 7733 C CA . GLU B 1 194 ? -16.281 -26.125 20.531 1 86.12 194 GLU B CA 1
ATOM 7734 C C . GLU B 1 194 ? -14.992 -26.188 19.719 1 86.12 194 GLU B C 1
ATOM 7736 O O . GLU B 1 194 ? -13.898 -26.031 20.266 1 86.12 194 GLU B O 1
ATOM 7741 N N . GLN B 1 195 ? -15.188 -26.422 18.484 1 87.25 195 GLN B N 1
ATOM 7742 C CA . GLN B 1 195 ? -14.039 -26.469 17.578 1 87.25 195 GLN B CA 1
ATOM 7743 C C . GLN B 1 195 ? -13.328 -25.125 17.531 1 87.25 195 GLN B C 1
ATOM 7745 O O . GLN B 1 195 ? -12.094 -25.062 17.531 1 87.25 195 GLN B O 1
ATOM 7750 N N . ILE B 1 196 ? -14.055 -24.062 17.5 1 89.88 196 ILE B N 1
ATOM 7751 C CA . ILE B 1 196 ? -13.492 -22.719 17.406 1 89.88 196 ILE B CA 1
ATOM 7752 C C . ILE B 1 196 ? -12.734 -22.391 18.688 1 89.88 196 ILE B C 1
ATOM 7754 O O . ILE B 1 196 ? -11.672 -21.766 18.656 1 89.88 196 ILE B O 1
ATOM 7758 N N . ILE B 1 197 ? -13.273 -22.828 19.766 1 90.19 197 ILE B N 1
ATOM 7759 C CA . ILE B 1 197 ? -12.648 -22.562 21.062 1 90.19 197 ILE B CA 1
ATOM 7760 C C . ILE B 1 197 ? -11.305 -23.281 21.141 1 90.19 197 ILE B C 1
ATOM 7762 O O . ILE B 1 197 ? -10.344 -22.766 21.703 1 90.19 197 ILE B O 1
ATOM 7766 N N . LYS B 1 198 ? -11.25 -24.406 20.531 1 88.75 198 LYS B N 1
ATOM 7767 C CA . LYS B 1 198 ? -10.031 -25.219 20.562 1 88.75 198 LYS B CA 1
ATOM 7768 C C . LYS B 1 198 ? -8.945 -24.594 19.688 1 88.75 198 LYS B C 1
ATOM 7770 O O . LYS B 1 198 ? -7.766 -24.922 19.828 1 88.75 198 LYS B O 1
ATOM 7775 N N . LEU B 1 199 ? -9.289 -23.703 18.828 1 90 199 LEU B N 1
ATOM 7776 C CA . LEU B 1 199 ? -8.336 -23.062 17.938 1 90 199 LEU B CA 1
ATOM 7777 C C . LEU B 1 199 ? -7.582 -21.953 18.656 1 90 199 LEU B C 1
ATOM 7779 O O . LEU B 1 199 ? -6.676 -21.344 18.078 1 90 199 LEU B O 1
ATOM 7783 N N . LYS B 1 200 ? -7.902 -21.688 19.844 1 89.69 200 LYS B N 1
ATOM 7784 C CA . LYS B 1 200 ? -7.332 -20.562 20.562 1 89.69 200 LYS B CA 1
ATOM 7785 C C . LYS B 1 200 ? -5.812 -20.656 20.609 1 89.69 200 LYS B C 1
ATOM 7787 O O . LYS B 1 200 ? -5.254 -21.688 20.969 1 89.69 200 LYS B O 1
ATOM 7792 N N . LYS B 1 201 ? -5.176 -19.609 20.156 1 90.12 201 LYS B N 1
ATOM 7793 C CA . LYS B 1 201 ? -3.719 -19.5 20.156 1 90.12 201 LYS B CA 1
ATOM 7794 C C . LYS B 1 201 ? -3.248 -18.391 21.109 1 90.12 201 LYS B C 1
ATOM 7796 O O . LYS B 1 201 ? -3.941 -17.391 21.281 1 90.12 201 LYS B O 1
ATOM 7801 N N . ASN B 1 202 ? -2.135 -18.641 21.641 1 90.88 202 ASN B N 1
ATOM 7802 C CA . ASN B 1 202 ? -1.506 -17.594 22.422 1 90.88 202 ASN B CA 1
ATOM 7803 C C . ASN B 1 202 ? -0.628 -16.688 21.562 1 90.88 202 ASN B C 1
ATOM 7805 O O . ASN B 1 202 ? 0.534 -17.016 21.312 1 90.88 202 ASN B O 1
ATOM 7809 N N . ILE B 1 203 ? -1.125 -15.648 21.188 1 93.88 203 ILE B N 1
ATOM 7810 C CA . ILE B 1 203 ? -0.42 -14.695 20.344 1 93.88 203 ILE B CA 1
ATOM 7811 C C . ILE B 1 203 ? 0.002 -13.484 21.172 1 93.88 203 ILE B C 1
ATOM 7813 O O . ILE B 1 203 ? -0.836 -12.828 21.797 1 93.88 203 ILE B O 1
ATOM 7817 N N . GLU B 1 204 ? 1.26 -13.195 21.203 1 94.62 204 GLU B N 1
ATOM 7818 C CA . GLU B 1 204 ? 1.761 -12.023 21.906 1 94.62 204 GLU B CA 1
ATOM 7819 C C . GLU B 1 204 ? 1.374 -10.734 21.172 1 94.62 204 GLU B C 1
ATOM 7821 O O . GLU B 1 204 ? 1.457 -10.664 19.953 1 94.62 204 GLU B O 1
ATOM 7826 N N . SER B 1 205 ? 0.934 -9.758 21.984 1 95.94 205 SER B N 1
ATOM 7827 C CA . SER B 1 205 ? 0.525 -8.484 21.406 1 95.94 205 SER B CA 1
ATOM 7828 C C . SER B 1 205 ? 1.711 -7.758 20.766 1 95.94 205 SER B C 1
ATOM 7830 O O . SER B 1 205 ? 2.811 -7.754 21.328 1 95.94 205 SER B O 1
ATOM 7832 N N . ARG B 1 206 ? 1.569 -7.215 19.641 1 96.5 206 ARG B N 1
ATOM 7833 C CA . ARG B 1 206 ? 2.51 -6.363 18.906 1 96.5 206 ARG B CA 1
ATOM 7834 C C . ARG B 1 206 ? 3.703 -7.172 18.406 1 96.5 206 ARG B C 1
ATOM 7836 O O . ARG B 1 206 ? 4.777 -6.613 18.172 1 96.5 206 ARG B O 1
ATOM 7843 N N . LYS B 1 207 ? 3.59 -8.422 18.391 1 96.94 207 LYS B N 1
ATOM 7844 C CA . LYS B 1 207 ? 4.641 -9.281 17.844 1 96.94 207 LYS B CA 1
ATOM 7845 C C . LYS B 1 207 ? 4.266 -9.789 16.453 1 96.94 207 LYS B C 1
ATOM 7847 O O . LYS B 1 207 ? 3.107 -10.141 16.219 1 96.94 207 LYS B O 1
ATOM 7852 N N . LEU B 1 208 ? 5.25 -9.852 15.633 1 97.5 208 LEU B N 1
ATOM 7853 C CA . LEU B 1 208 ? 5.02 -10.32 14.273 1 97.5 208 LEU B CA 1
ATOM 7854 C C . LEU B 1 208 ? 5.246 -11.82 14.172 1 97.5 208 LEU B C 1
ATOM 7856 O O . LEU B 1 208 ? 6.242 -12.344 14.68 1 97.5 208 LEU B O 1
ATOM 7860 N N . TYR B 1 209 ? 4.305 -12.539 13.516 1 97.06 209 TYR B N 1
ATOM 7861 C CA . TYR B 1 209 ? 4.375 -13.977 13.297 1 97.06 209 TYR B CA 1
ATOM 7862 C C . TYR B 1 209 ? 4.219 -14.32 11.82 1 97.06 209 TYR B C 1
ATOM 7864 O O . TYR B 1 209 ? 3.59 -13.57 11.07 1 97.06 209 TYR B O 1
ATOM 7872 N N . TYR B 1 210 ? 4.859 -15.375 11.438 1 96 210 TYR B N 1
ATOM 7873 C CA . TYR B 1 210 ? 4.766 -15.883 10.07 1 96 210 TYR B CA 1
ATOM 7874 C C . TYR B 1 210 ? 3.912 -17.141 10.008 1 96 210 TYR B C 1
ATOM 7876 O O . TYR B 1 210 ? 4.012 -18.016 10.875 1 96 210 TYR B O 1
ATOM 7884 N N . SER B 1 211 ? 2.934 -17.188 9.031 1 95.44 211 SER B N 1
ATOM 7885 C CA . SER B 1 211 ? 2.094 -18.359 8.891 1 95.44 211 SER B CA 1
ATOM 7886 C C . SER B 1 211 ? 1.404 -18.391 7.531 1 95.44 211 SER B C 1
ATOM 7888 O O . SER B 1 211 ? 1.426 -17.406 6.797 1 95.44 211 SER B O 1
ATOM 7890 N N . LYS B 1 212 ? 0.895 -19.547 7.246 1 95.75 212 LYS B N 1
ATOM 7891 C CA . LYS B 1 212 ? 0.019 -19.688 6.086 1 95.75 212 LYS B CA 1
ATOM 7892 C C . LYS B 1 212 ? -1.427 -19.359 6.445 1 95.75 212 LYS B C 1
ATOM 7894 O O . LYS B 1 212 ? -1.852 -19.562 7.582 1 95.75 212 LYS B O 1
ATOM 7899 N N . ILE B 1 213 ? -2.107 -18.828 5.57 1 96.12 213 ILE B N 1
ATOM 7900 C CA . ILE B 1 213 ? -3.533 -18.562 5.734 1 96.12 213 ILE B CA 1
ATOM 7901 C C . ILE B 1 213 ? -4.332 -19.453 4.773 1 96.12 213 ILE B C 1
ATOM 7903 O O . ILE B 1 213 ? -3.943 -19.625 3.619 1 96.12 213 ILE B O 1
ATOM 7907 N N . TYR B 1 214 ? -5.484 -19.875 5.25 1 93.69 214 TYR B N 1
ATOM 7908 C CA . TYR B 1 214 ? -6.281 -20.844 4.496 1 93.69 214 TYR B CA 1
ATOM 7909 C C . TYR B 1 214 ? -7.68 -20.297 4.23 1 93.69 214 TYR B C 1
ATOM 7911 O O . TYR B 1 214 ? -8.203 -19.5 5.012 1 93.69 214 TYR B O 1
ATOM 7919 N N . ASP B 1 215 ? -8.195 -20.734 3.129 1 89.19 215 ASP B N 1
ATOM 7920 C CA . ASP B 1 215 ? -9.586 -20.391 2.848 1 89.19 215 ASP B CA 1
ATOM 7921 C C . ASP B 1 215 ? -10.539 -21.422 3.453 1 89.19 215 ASP B C 1
ATOM 7923 O O . ASP B 1 215 ? -10.117 -22.297 4.219 1 89.19 215 ASP B O 1
ATOM 7927 N N . ASN B 1 216 ? -11.797 -21.266 3.213 1 81.94 216 ASN B N 1
ATOM 7928 C CA . ASN B 1 216 ? -12.828 -22.125 3.789 1 81.94 216 ASN B CA 1
ATOM 7929 C C . ASN B 1 216 ? -12.742 -23.547 3.238 1 81.94 216 ASN B C 1
ATOM 7931 O O . ASN B 1 216 ? -13.281 -24.484 3.836 1 81.94 216 ASN B O 1
ATOM 7935 N N . SER B 1 217 ? -12.062 -23.75 2.086 1 79.06 217 SER B N 1
ATOM 7936 C CA . SER B 1 217 ? -11.875 -25.062 1.49 1 79.06 217 SER B CA 1
ATOM 7937 C C . SER B 1 217 ? -10.531 -25.672 1.88 1 79.06 217 SER B C 1
ATOM 7939 O O . SER B 1 217 ? -10.078 -26.641 1.273 1 79.06 217 SER B O 1
ATOM 7941 N N . ASN B 1 218 ? -9.758 -24.984 2.756 1 85.25 218 ASN B N 1
ATOM 7942 C CA . ASN B 1 218 ? -8.477 -25.438 3.287 1 85.25 218 ASN B CA 1
ATOM 7943 C C . ASN B 1 218 ? -7.355 -25.266 2.266 1 85.25 218 ASN B C 1
ATOM 7945 O O . ASN B 1 218 ? -6.316 -25.922 2.361 1 85.25 218 ASN B O 1
ATOM 7949 N N . ASP B 1 219 ? -7.676 -24.531 1.287 1 87.75 219 ASP B N 1
ATOM 7950 C CA . ASP B 1 219 ? -6.613 -24.156 0.358 1 87.75 219 ASP B CA 1
ATOM 7951 C C . ASP B 1 219 ? -5.793 -22.984 0.901 1 87.75 219 ASP B C 1
ATOM 7953 O O . ASP B 1 219 ? -6.34 -22.062 1.492 1 87.75 219 ASP B O 1
ATOM 7957 N N . ILE B 1 220 ? -4.543 -23.094 0.672 1 94.19 220 ILE B N 1
ATOM 7958 C CA . ILE B 1 220 ? -3.672 -22 1.095 1 94.19 220 ILE B CA 1
ATOM 7959 C C . ILE B 1 220 ? -3.941 -20.766 0.239 1 94.19 220 ILE B C 1
ATOM 7961 O O . ILE B 1 220 ? -3.965 -20.859 -0.991 1 94.19 220 ILE B O 1
ATOM 7965 N N . ILE B 1 221 ? -4.148 -19.688 0.866 1 96.31 221 ILE B N 1
ATOM 7966 C CA . ILE B 1 221 ? -4.344 -18.438 0.138 1 96.31 221 ILE B CA 1
ATOM 7967 C C . ILE B 1 221 ? -3.002 -17.734 -0.062 1 96.31 221 ILE B C 1
ATOM 7969 O O . ILE B 1 221 ? -2.689 -17.281 -1.166 1 96.31 221 ILE B O 1
ATOM 7973 N N . ASP B 1 222 ? -2.221 -17.656 1.041 1 97.5 222 ASP B N 1
ATOM 7974 C CA . ASP B 1 222 ? -0.946 -16.938 1.007 1 97.5 222 ASP B CA 1
ATOM 7975 C C . ASP B 1 222 ? -0.095 -17.281 2.229 1 97.5 222 ASP B C 1
ATOM 7977 O O . ASP B 1 222 ? -0.587 -17.875 3.189 1 97.5 222 ASP B O 1
ATOM 7981 N N . ASN B 1 223 ? 1.167 -17.047 2.082 1 96.88 223 ASN B N 1
ATOM 7982 C CA . ASN B 1 223 ? 2.057 -16.938 3.236 1 96.88 223 ASN B CA 1
ATOM 7983 C C . ASN B 1 223 ? 2.109 -15.523 3.783 1 96.88 223 ASN B C 1
ATOM 7985 O O . ASN B 1 223 ? 2.531 -14.602 3.084 1 96.88 223 ASN B O 1
ATOM 7989 N N . VAL B 1 224 ? 1.71 -15.414 5.051 1 97.44 224 VAL B N 1
ATOM 7990 C CA . VAL B 1 224 ? 1.52 -14.047 5.523 1 97.44 224 VAL B CA 1
ATOM 7991 C C . VAL B 1 224 ? 2.283 -13.844 6.832 1 97.44 224 VAL B C 1
ATOM 7993 O O . VAL B 1 224 ? 2.693 -14.812 7.473 1 97.44 224 VAL B O 1
ATOM 7996 N N . ILE B 1 225 ? 2.555 -12.578 7.145 1 97.88 225 ILE B N 1
ATOM 7997 C CA . ILE B 1 225 ? 2.914 -12.117 8.484 1 97.88 225 ILE B CA 1
ATOM 7998 C C . ILE B 1 225 ? 1.699 -11.484 9.156 1 97.88 225 ILE B C 1
ATOM 8000 O O . ILE B 1 225 ? 0.859 -10.875 8.484 1 97.88 225 ILE B O 1
ATOM 8004 N N . TYR B 1 226 ? 1.501 -11.75 10.414 1 98.12 226 TYR B N 1
ATOM 8005 C CA . TYR B 1 226 ? 0.363 -11.148 11.102 1 98.12 226 TYR B CA 1
ATOM 8006 C C . TYR B 1 226 ? 0.768 -10.609 12.469 1 98.12 226 TYR B C 1
ATOM 8008 O O . TYR B 1 226 ? 1.8 -11 13.016 1 98.12 226 TYR B O 1
ATOM 8016 N N . ALA B 1 227 ? 0.044 -9.664 13 1 98.19 227 ALA B N 1
ATOM 8017 C CA . ALA B 1 227 ? 0.209 -9.078 14.32 1 98.19 227 ALA B CA 1
ATOM 8018 C C . ALA B 1 227 ? -1.14 -8.898 15.016 1 98.19 227 ALA B C 1
ATOM 8020 O O . ALA B 1 227 ? -2.156 -8.664 14.359 1 98.19 227 ALA B O 1
ATOM 8021 N N . TYR B 1 228 ? -1.131 -9.133 16.297 1 97.75 228 TYR B N 1
ATOM 8022 C CA . TYR B 1 228 ? -2.299 -8.945 17.156 1 97.75 228 TYR B CA 1
ATOM 8023 C C . TYR B 1 228 ? -2.076 -7.797 18.125 1 97.75 228 TYR B C 1
ATOM 8025 O O . TYR B 1 228 ? -1.023 -7.711 18.766 1 97.75 228 TYR B O 1
ATOM 8033 N N . PHE B 1 229 ? -3 -6.82 18.156 1 97.94 229 PHE B N 1
ATOM 8034 C CA . PHE B 1 229 ? -3.018 -5.723 19.125 1 97.94 229 PHE B CA 1
ATOM 8035 C C . PHE B 1 229 ? -4.176 -5.883 20.109 1 97.94 229 PHE B C 1
ATOM 8037 O O . PHE B 1 229 ? -5.34 -5.742 19.719 1 97.94 229 PHE B O 1
ATOM 8044 N N . LYS B 1 230 ? -3.881 -6.055 21.266 1 96.38 230 LYS B N 1
ATOM 8045 C CA . LYS B 1 230 ? -4.895 -6.312 22.281 1 96.38 230 LYS B CA 1
ATOM 8046 C C . LYS B 1 230 ? -5.539 -5.012 22.766 1 96.38 230 LYS B C 1
ATOM 8048 O O . LYS B 1 230 ? -4.848 -4.012 22.969 1 96.38 230 LYS B O 1
ATOM 8053 N N . SER B 1 231 ? -6.844 -5.012 22.938 1 95 231 SER B N 1
ATOM 8054 C CA . SER B 1 231 ? -7.559 -3.889 23.531 1 95 231 SER B CA 1
ATOM 8055 C C . SER B 1 231 ? -7.051 -3.596 24.938 1 95 231 SER B C 1
ATOM 8057 O O . SER B 1 231 ? -6.742 -4.516 25.703 1 95 231 SER B O 1
ATOM 8059 N N . PRO B 1 232 ? -6.875 -2.385 25.219 1 95.19 232 PRO B N 1
ATOM 8060 C CA . PRO B 1 232 ? -7.203 -1.14 24.516 1 95.19 232 PRO B CA 1
ATOM 8061 C C . PRO B 1 232 ? -6.004 -0.539 23.797 1 95.19 232 PRO B C 1
ATOM 8063 O O . PRO B 1 232 ? -6.094 0.57 23.25 1 95.19 232 PRO B O 1
ATOM 8066 N N . ASN B 1 233 ? -4.863 -1.246 23.797 1 93.94 233 ASN B N 1
ATOM 8067 C CA . ASN B 1 233 ? -3.639 -0.709 23.219 1 93.94 233 ASN B CA 1
ATOM 8068 C C . ASN B 1 233 ? -3.584 -0.948 21.703 1 93.94 233 ASN B C 1
ATOM 8070 O O . ASN B 1 233 ? -2.695 -1.649 21.219 1 93.94 233 ASN B O 1
ATOM 8074 N N . SER B 1 234 ? -4.531 -0.472 21.109 1 96.69 234 SER B N 1
ATOM 8075 C CA . SER B 1 234 ? -4.645 -0.55 19.656 1 96.69 234 SER B CA 1
ATOM 8076 C C . SER B 1 234 ? -5.105 0.777 19.062 1 96.69 234 SER B C 1
ATOM 8078 O O . SER B 1 234 ? -5.43 1.712 19.797 1 96.69 234 SER B O 1
ATOM 8080 N N . TYR B 1 235 ? -5.09 0.845 17.797 1 95.38 235 TYR B N 1
ATOM 8081 C CA . TYR B 1 235 ? -5.492 2.062 17.109 1 95.38 235 TYR B CA 1
ATOM 8082 C C . TYR B 1 235 ? -6.938 2.424 17.438 1 95.38 235 TYR B C 1
ATOM 8084 O O . TYR B 1 235 ? -7.246 3.582 17.719 1 95.38 235 TYR B O 1
ATOM 8092 N N . THR B 1 236 ? -7.836 1.458 17.359 1 96.75 236 THR B N 1
ATOM 8093 C CA . THR B 1 236 ? -9.266 1.7 17.562 1 96.75 236 THR B CA 1
ATOM 8094 C C . THR B 1 236 ? -9.633 1.577 19.031 1 96.75 236 THR B C 1
ATOM 8096 O O . THR B 1 236 ? -10.727 1.975 19.438 1 96.75 236 THR B O 1
ATOM 8099 N N . GLY B 1 237 ? -8.781 1.05 19.891 1 97 237 GLY B N 1
ATOM 8100 C CA . GLY B 1 237 ? -9.109 0.753 21.266 1 97 237 GLY B CA 1
ATOM 8101 C C . GLY B 1 237 ? -9.75 -0.611 21.453 1 97 237 GLY B C 1
ATOM 8102 O O . GLY B 1 237 ? -10.023 -1.028 22.578 1 97 237 GLY B O 1
ATOM 8103 N N . GLU B 1 238 ? -9.969 -1.288 20.344 1 97.5 238 GLU B N 1
ATOM 8104 C CA . GLU B 1 238 ? -10.5 -2.648 20.328 1 97.5 238 GLU B CA 1
ATOM 8105 C C . GLU B 1 238 ? -9.406 -3.66 20 1 97.5 238 GLU B C 1
ATOM 8107 O O . GLU B 1 238 ? -8.227 -3.303 19.906 1 97.5 238 GLU B O 1
ATOM 8112 N N . ASP B 1 239 ? -9.859 -4.949 19.938 1 97.5 239 ASP B N 1
ATOM 8113 C CA . ASP B 1 239 ? -8.922 -5.941 19.422 1 97.5 239 ASP B CA 1
ATOM 8114 C C . ASP B 1 239 ? -8.688 -5.742 17.922 1 97.5 239 ASP B C 1
ATOM 8116 O O . ASP B 1 239 ? -9.641 -5.699 17.141 1 97.5 239 ASP B O 1
ATOM 8120 N N . VAL B 1 240 ? -7.414 -5.594 17.609 1 98.5 240 VAL B N 1
ATOM 8121 C CA . VAL B 1 240 ? -7.078 -5.328 16.219 1 98.5 240 VAL B CA 1
ATOM 8122 C C . VAL B 1 240 ? -6.094 -6.379 15.711 1 98.5 240 VAL B C 1
ATOM 8124 O O . VAL B 1 240 ? -5.18 -6.781 16.438 1 98.5 240 VAL B O 1
ATOM 8127 N N . VAL B 1 241 ? -6.332 -6.863 14.547 1 98.56 241 VAL B N 1
ATOM 8128 C CA . VAL B 1 241 ? -5.43 -7.777 13.859 1 98.56 241 VAL B CA 1
ATOM 8129 C C . VAL B 1 241 ? -4.984 -7.164 12.531 1 98.56 241 VAL B C 1
ATOM 8131 O O . VAL B 1 241 ? -5.793 -6.57 11.82 1 98.56 241 VAL B O 1
ATOM 8134 N N . GLU B 1 242 ? -3.73 -7.238 12.289 1 98.62 242 GLU B N 1
ATOM 8135 C CA . GLU B 1 242 ? -3.199 -6.859 10.984 1 98.62 242 GLU B CA 1
ATOM 8136 C C . GLU B 1 242 ? -2.572 -8.055 10.273 1 98.62 242 GLU B C 1
ATOM 8138 O O . GLU B 1 242 ? -1.781 -8.789 10.867 1 98.62 242 GLU B O 1
ATOM 8143 N N . ILE B 1 243 ? -2.959 -8.258 9.023 1 98.5 243 ILE B N 1
ATOM 8144 C CA . ILE B 1 243 ? -2.418 -9.312 8.172 1 98.5 243 ILE B CA 1
ATOM 8145 C C . ILE B 1 243 ? -1.589 -8.695 7.051 1 98.5 243 ILE B C 1
ATOM 8147 O O . ILE B 1 243 ? -2.086 -7.863 6.293 1 98.5 243 ILE B O 1
ATOM 8151 N N . TYR B 1 244 ? -0.334 -9.039 7.004 1 98.25 244 TYR B N 1
ATOM 8152 C CA . TYR B 1 244 ? 0.579 -8.602 5.957 1 98.25 244 TYR B CA 1
ATOM 8153 C C . TYR B 1 244 ? 0.726 -9.672 4.879 1 98.25 244 TYR B C 1
ATOM 8155 O O . TYR B 1 244 ? 1.408 -10.672 5.082 1 98.25 244 TYR B O 1
ATOM 8163 N N . CYS B 1 245 ? 0.104 -9.469 3.77 1 97.94 245 CYS B N 1
ATOM 8164 C CA . CYS B 1 245 ? 0.121 -10.445 2.686 1 97.94 245 CYS B CA 1
ATOM 8165 C C . CYS B 1 245 ? 0.821 -9.883 1.455 1 97.94 245 CYS B C 1
ATOM 8167 O O . CYS B 1 245 ? 1.268 -8.734 1.462 1 97.94 245 CYS B O 1
ATOM 8169 N N . HIS B 1 246 ? 1.089 -10.711 0.497 1 97.12 246 HIS B N 1
ATOM 8170 C CA . HIS B 1 246 ? 1.652 -10.234 -0.76 1 97.12 246 HIS B CA 1
ATOM 8171 C C . HIS B 1 246 ? 0.703 -9.266 -1.457 1 97.12 246 HIS B C 1
ATOM 8173 O O . HIS B 1 246 ? -0.513 -9.477 -1.458 1 97.12 246 HIS B O 1
ATOM 8179 N N . GLY B 1 247 ? 1.3 -8.203 -1.945 1 94.81 247 GLY B N 1
ATOM 8180 C CA . GLY B 1 247 ? 0.513 -7.098 -2.463 1 94.81 247 GLY B CA 1
ATOM 8181 C C . GLY B 1 247 ? -0.088 -7.375 -3.826 1 94.81 247 GLY B C 1
ATOM 8182 O O . GLY B 1 247 ? 0.052 -6.57 -4.75 1 94.81 247 GLY B O 1
ATOM 8183 N N . ASN B 1 248 ? -0.69 -8.5 -4.07 1 93.44 248 ASN B N 1
ATOM 8184 C CA . ASN B 1 248 ? -1.484 -8.875 -5.234 1 93.44 248 ASN B CA 1
ATOM 8185 C C . ASN B 1 248 ? -2.977 -8.672 -4.984 1 93.44 248 ASN B C 1
ATOM 8187 O O . ASN B 1 248 ? -3.539 -9.258 -4.055 1 93.44 248 ASN B O 1
ATOM 8191 N N . PRO B 1 249 ? -3.57 -7.77 -5.805 1 91.12 249 PRO B N 1
ATOM 8192 C CA . PRO B 1 249 ? -4.988 -7.48 -5.574 1 91.12 249 PRO B CA 1
ATOM 8193 C C . PRO B 1 249 ? -5.852 -8.734 -5.559 1 91.12 249 PRO B C 1
ATOM 8195 O O . PRO B 1 249 ? -6.855 -8.797 -4.844 1 91.12 249 PRO B O 1
ATOM 8198 N N . PHE B 1 250 ? -5.469 -9.703 -6.379 1 90.19 250 PHE B N 1
ATOM 8199 C CA . PHE B 1 250 ? -6.207 -10.961 -6.418 1 90.19 250 PHE B CA 1
ATOM 8200 C C . PHE B 1 250 ? -6.145 -11.672 -5.07 1 90.19 250 PHE B C 1
ATOM 8202 O O . PHE B 1 250 ? -7.156 -12.18 -4.582 1 90.19 250 PHE B O 1
ATOM 8209 N N . ILE B 1 251 ? -5.027 -11.727 -4.461 1 95.62 251 ILE B N 1
ATOM 8210 C CA . ILE B 1 251 ? -4.801 -12.367 -3.172 1 95.62 251 ILE B CA 1
ATOM 8211 C C . ILE B 1 251 ? -5.535 -11.602 -2.076 1 95.62 251 ILE B C 1
ATOM 8213 O O . ILE B 1 251 ? -6.176 -12.203 -1.21 1 95.62 251 ILE B O 1
ATOM 8217 N N . VAL B 1 252 ? -5.465 -10.289 -2.08 1 96.56 252 VAL B N 1
ATOM 8218 C CA . VAL B 1 252 ? -6.137 -9.438 -1.104 1 96.56 252 VAL B CA 1
ATOM 8219 C C . VAL B 1 252 ? -7.641 -9.711 -1.132 1 96.56 252 VAL B C 1
ATOM 8221 O O . VAL B 1 252 ? -8.266 -9.883 -0.083 1 96.56 252 VAL B O 1
ATOM 8224 N N . LYS B 1 253 ? -8.172 -9.781 -2.295 1 93.38 253 LYS B N 1
ATOM 8225 C CA . LYS B 1 253 ? -9.602 -10.039 -2.453 1 93.38 253 LYS B CA 1
ATOM 8226 C C . LYS B 1 253 ? -9.977 -11.406 -1.895 1 93.38 253 LYS B C 1
ATOM 8228 O O . LYS B 1 253 ? -11.023 -11.555 -1.254 1 93.38 253 LYS B O 1
ATOM 8233 N N . GLU B 1 254 ? -9.164 -12.375 -2.15 1 94.12 254 GLU B N 1
ATOM 8234 C CA . GLU B 1 254 ? -9.422 -13.719 -1.647 1 94.12 254 GLU B CA 1
ATOM 8235 C C . GLU B 1 254 ? -9.438 -13.75 -0.122 1 94.12 254 GLU B C 1
ATOM 823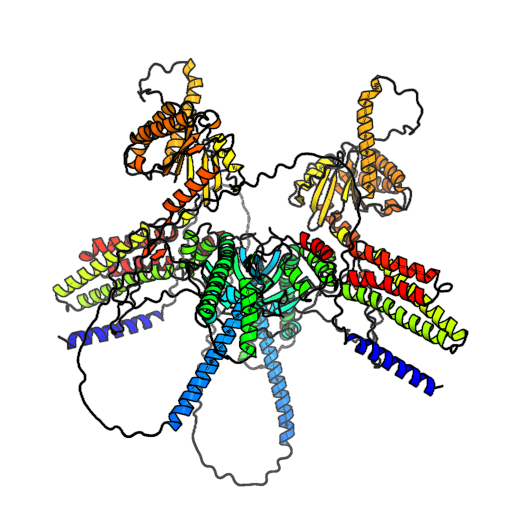7 O O . GLU B 1 254 ? -10.281 -14.414 0.484 1 94.12 254 GLU B O 1
ATOM 8242 N N . ILE B 1 255 ? -8.523 -13.062 0.467 1 97.31 255 ILE B N 1
ATOM 8243 C CA . ILE B 1 255 ? -8.461 -13.016 1.924 1 97.31 255 ILE B CA 1
ATOM 8244 C C . ILE B 1 255 ? -9.688 -12.297 2.471 1 97.31 255 ILE B C 1
ATOM 8246 O O . ILE B 1 255 ? -10.305 -12.758 3.441 1 97.31 255 ILE B O 1
ATOM 8250 N N . MET B 1 256 ? -10.039 -11.203 1.9 1 96.56 256 MET B N 1
ATOM 8251 C CA . MET B 1 256 ? -11.219 -10.453 2.328 1 96.56 256 MET B CA 1
ATOM 8252 C C . MET B 1 256 ? -12.477 -11.305 2.197 1 96.56 256 MET B C 1
ATOM 8254 O O . MET B 1 256 ? -13.344 -11.273 3.068 1 96.56 256 MET B O 1
ATOM 8258 N N . ASN B 1 257 ? -12.547 -12.086 1.121 1 93.62 257 ASN B N 1
ATOM 8259 C CA . ASN B 1 257 ? -13.672 -12.992 0.935 1 93.62 257 ASN B CA 1
ATOM 8260 C C . ASN B 1 257 ? -13.711 -14.07 2.016 1 93.62 257 ASN B C 1
ATOM 8262 O O . ASN B 1 257 ? -14.789 -14.445 2.479 1 93.62 257 ASN B O 1
ATOM 8266 N N . ALA B 1 258 ? -12.547 -14.531 2.301 1 94.94 258 ALA B N 1
ATOM 8267 C CA . ALA B 1 258 ? -12.469 -15.539 3.359 1 94.94 258 ALA B CA 1
ATOM 8268 C C . ALA B 1 258 ? -12.977 -14.977 4.684 1 94.94 258 ALA B C 1
ATOM 8270 O O . ALA B 1 258 ? -13.672 -15.672 5.434 1 94.94 258 ALA B O 1
ATOM 8271 N N . ILE B 1 259 ? -12.648 -13.75 4.98 1 97 259 ILE B N 1
ATOM 8272 C CA . ILE B 1 259 ? -13.109 -13.102 6.199 1 97 259 ILE B CA 1
ATOM 8273 C C . ILE B 1 259 ? -14.633 -12.945 6.156 1 97 259 ILE B C 1
ATOM 8275 O O . ILE B 1 259 ? -15.32 -13.203 7.145 1 97 259 ILE B O 1
ATOM 8279 N N . ASP B 1 260 ? -15.109 -12.531 5.043 1 94.5 260 ASP B N 1
ATOM 8280 C CA . ASP B 1 260 ? -16.547 -12.359 4.867 1 94.5 260 ASP B CA 1
ATOM 8281 C C . ASP B 1 260 ? -17.297 -13.672 5.102 1 94.5 260 ASP B C 1
ATOM 8283 O O . ASP B 1 260 ? -18.375 -13.68 5.688 1 94.5 260 ASP B O 1
ATOM 8287 N N . TYR B 1 261 ? -16.734 -14.727 4.66 1 92.81 261 TYR B N 1
ATOM 8288 C CA . TYR B 1 261 ? -17.359 -16.047 4.793 1 92.81 261 TYR B CA 1
ATOM 8289 C C . TYR B 1 261 ? -17.469 -16.438 6.262 1 92.81 261 TYR B C 1
ATOM 8291 O O . TYR B 1 261 ? -18.344 -17.219 6.637 1 92.81 261 TYR B O 1
ATOM 8299 N N . ILE B 1 262 ? -16.547 -16.016 7.047 1 93.44 262 ILE B N 1
ATOM 8300 C CA . ILE B 1 262 ? -16.578 -16.359 8.469 1 93.44 262 ILE B CA 1
ATOM 8301 C C . ILE B 1 262 ? -17.844 -15.797 9.109 1 93.44 262 ILE B C 1
ATOM 8303 O O . ILE B 1 262 ? -18.328 -16.344 10.102 1 93.44 262 ILE B O 1
ATOM 8307 N N . ASN B 1 263 ? -18.344 -14.703 8.555 1 92.19 263 ASN B N 1
ATOM 8308 C CA . ASN B 1 263 ? -19.641 -14.227 9.039 1 92.19 263 ASN B CA 1
ATOM 8309 C C . ASN B 1 263 ? -20.719 -15.305 8.938 1 92.19 263 ASN B C 1
ATOM 8311 O O . ASN B 1 263 ? -21.516 -15.477 9.859 1 92.19 263 ASN B O 1
ATOM 8315 N N . ASN B 1 264 ? -20.703 -16.047 7.852 1 88.31 264 ASN B N 1
ATOM 8316 C CA . ASN B 1 264 ? -21.641 -17.141 7.676 1 88.31 264 ASN B CA 1
ATOM 8317 C C . ASN B 1 264 ? -21.406 -18.266 8.688 1 88.31 264 ASN B C 1
ATOM 8319 O O . ASN B 1 264 ? -22.344 -18.859 9.195 1 88.31 264 ASN B O 1
ATOM 8323 N N . ILE B 1 265 ? -20.188 -18.469 8.914 1 88.5 265 ILE B N 1
ATOM 8324 C CA . ILE B 1 265 ? -19.828 -19.484 9.891 1 88.5 265 ILE B CA 1
ATOM 8325 C C . ILE B 1 265 ? -20.391 -19.094 11.266 1 88.5 265 ILE B C 1
ATOM 8327 O O . ILE B 1 265 ? -20.953 -19.938 11.969 1 88.5 265 ILE B O 1
ATOM 8331 N N . MET B 1 266 ? -20.234 -17.859 11.617 1 90.25 266 MET B N 1
ATOM 8332 C CA . MET B 1 266 ? -20.734 -17.391 12.898 1 90.25 266 MET B CA 1
ATOM 8333 C C . MET B 1 266 ? -22.25 -17.5 12.977 1 90.25 266 MET B C 1
ATOM 8335 O O . MET B 1 266 ? -22.797 -17.844 14.023 1 90.25 266 MET B O 1
ATOM 8339 N N . TYR B 1 267 ? -22.875 -17.25 11.898 1 87.56 267 TYR B N 1
ATOM 8340 C CA . TYR B 1 267 ? -24.328 -17.375 11.836 1 87.56 267 TYR B CA 1
ATOM 8341 C C . TYR B 1 267 ? -24.766 -18.812 12.094 1 87.56 267 TYR B C 1
ATOM 8343 O O . TYR B 1 267 ? -25.688 -19.047 12.859 1 87.56 267 TYR B O 1
ATOM 8351 N N . GLU B 1 268 ? -24.094 -19.719 11.477 1 85.81 268 GLU B N 1
ATOM 8352 C CA . GLU B 1 268 ? -24.406 -21.141 11.641 1 85.81 268 GLU B CA 1
ATOM 8353 C C . GLU B 1 268 ? -24.156 -21.594 13.07 1 85.81 268 GLU B C 1
ATOM 8355 O O . GLU B 1 268 ? -24.938 -22.375 13.625 1 85.81 268 GLU B O 1
ATOM 8360 N N . ILE B 1 269 ? -23.172 -21.125 13.656 1 87.06 269 ILE B N 1
ATOM 8361 C CA . ILE B 1 269 ? -22.812 -21.484 15.023 1 87.06 269 ILE B CA 1
ATOM 8362 C C . ILE B 1 269 ? -23.891 -20.984 15.992 1 87.06 269 ILE B C 1
ATOM 8364 O O . ILE B 1 269 ? -24.328 -21.719 16.891 1 87.06 269 ILE B O 1
ATOM 8368 N N . ILE B 1 270 ? -24.297 -19.781 15.797 1 85.56 270 ILE B N 1
ATOM 8369 C CA . ILE B 1 270 ? -25.297 -19.203 16.688 1 85.56 270 ILE B CA 1
ATOM 8370 C C . ILE B 1 270 ? -26.625 -19.953 16.516 1 85.56 270 ILE B C 1
ATOM 8372 O O . ILE B 1 270 ? -27.312 -20.203 17.5 1 85.56 270 ILE B O 1
ATOM 8376 N N . ASN B 1 271 ? -26.922 -20.312 15.336 1 84.31 271 ASN B N 1
ATOM 8377 C CA . ASN B 1 271 ? -28.141 -21.062 15.109 1 84.31 271 ASN B CA 1
ATOM 8378 C C . ASN B 1 271 ? -28.094 -22.453 15.742 1 84.31 271 ASN B C 1
ATOM 8380 O O . ASN B 1 271 ? -29.094 -22.953 16.266 1 84.31 271 ASN B O 1
ATOM 8384 N N . GLU B 1 272 ? -26.953 -23.016 15.664 1 83.75 272 GLU B N 1
ATOM 8385 C CA . GLU B 1 272 ? -26.781 -24.312 16.312 1 83.75 272 GLU B CA 1
ATOM 8386 C C . GLU B 1 272 ? -26.922 -24.203 17.828 1 83.75 272 GLU B C 1
ATOM 8388 O O . GLU B 1 272 ? -27.531 -25.062 18.469 1 83.75 272 GLU B O 1
ATOM 8393 N N . GLU B 1 273 ? -26.406 -23.172 18.328 1 81.06 273 GLU B N 1
ATOM 8394 C CA . GLU B 1 273 ? -26.484 -22.953 19.781 1 81.06 273 GLU B CA 1
ATOM 8395 C C . GLU B 1 273 ? -27.922 -22.641 20.203 1 81.06 273 GLU B C 1
ATOM 8397 O O . GLU B 1 273 ? -28.359 -23.078 21.266 1 81.06 273 GLU B O 1
ATOM 8402 N N . LYS B 1 274 ? -28.641 -21.922 19.359 1 81.12 274 LYS B N 1
ATOM 8403 C CA . LYS B 1 274 ? -30.062 -21.656 19.625 1 81.12 274 LYS B CA 1
ATOM 8404 C C . LYS B 1 274 ? -30.859 -22.953 19.656 1 81.12 274 LYS B C 1
ATOM 8406 O O . LYS B 1 274 ? -31.734 -23.125 20.516 1 81.12 274 LYS B O 1
ATOM 8411 N N . GLU B 1 275 ? -30.531 -23.812 18.766 1 80.75 275 GLU B N 1
ATOM 8412 C CA . GLU B 1 275 ? -31.25 -25.094 18.688 1 80.75 275 GLU B CA 1
ATOM 8413 C C . GLU B 1 275 ? -30.969 -25.953 19.922 1 80.75 275 GLU B C 1
ATOM 8415 O O . GLU B 1 275 ? -31.875 -26.609 20.438 1 80.75 275 GLU B O 1
ATOM 8420 N N . LYS B 1 276 ? -29.781 -25.875 20.406 1 77.94 276 LYS B N 1
ATOM 8421 C CA . LYS B 1 276 ? -29.438 -26.625 21.609 1 77.94 276 LYS B CA 1
ATOM 8422 C C . LYS B 1 276 ? -30.203 -26.109 22.812 1 77.94 276 LYS B C 1
ATOM 8424 O O . LYS B 1 276 ? -30.641 -26.891 23.656 1 77.94 276 LYS B O 1
ATOM 8429 N N . ILE B 1 277 ? -30.312 -24.828 22.812 1 75.5 277 ILE B N 1
ATOM 8430 C CA . ILE B 1 277 ? -31.031 -24.203 23.922 1 75.5 277 ILE B CA 1
ATOM 8431 C C . ILE B 1 277 ? -32.5 -24.547 23.844 1 75.5 277 ILE B C 1
ATOM 8433 O O . ILE B 1 277 ? -33.156 -24.828 24.859 1 75.5 277 ILE B O 1
ATOM 8437 N N . ARG B 1 278 ? -33.031 -24.594 22.688 1 75 278 ARG B N 1
ATOM 8438 C CA . ARG B 1 278 ? -34.438 -24.938 22.5 1 75 278 ARG B CA 1
ATOM 8439 C C . ARG B 1 278 ? -34.719 -26.375 22.938 1 75 278 ARG B C 1
ATOM 8441 O O . ARG B 1 278 ? -35.719 -26.656 23.594 1 75 278 ARG B O 1
ATOM 8448 N N . ILE B 1 279 ? -33.812 -27.25 22.609 1 72.31 279 ILE B N 1
ATOM 8449 C CA . ILE B 1 279 ? -33.969 -28.656 22.938 1 72.31 279 ILE B CA 1
ATOM 8450 C C . ILE B 1 279 ? -33.875 -28.844 24.453 1 72.31 279 ILE B C 1
ATOM 8452 O O . ILE B 1 279 ? -34.625 -29.625 25.031 1 72.31 279 ILE B O 1
ATOM 8456 N N . ARG B 1 280 ? -32.969 -28.094 25.047 1 67.88 280 ARG B N 1
ATOM 8457 C CA . ARG B 1 280 ? -32.812 -28.156 26.5 1 67.88 280 ARG B CA 1
ATOM 8458 C C . ARG B 1 280 ? -34.062 -27.656 27.219 1 67.88 280 ARG B C 1
ATOM 8460 O O . ARG B 1 280 ? -34.469 -28.219 28.234 1 67.88 280 ARG B O 1
ATOM 8467 N N . ASN B 1 281 ? -34.594 -26.641 26.609 1 66.75 281 ASN B N 1
ATOM 8468 C CA . ASN B 1 281 ? -35.781 -26.078 27.219 1 66.75 281 ASN B CA 1
ATOM 8469 C C . ASN B 1 281 ? -36.969 -27.016 27.078 1 66.75 281 ASN B C 1
ATOM 8471 O O . ASN B 1 281 ? -37.875 -27.047 27.922 1 66.75 281 ASN B O 1
ATOM 8475 N N . ILE B 1 282 ? -37 -27.797 26.016 1 63.44 282 ILE B N 1
ATOM 8476 C CA . ILE B 1 282 ? -38.094 -28.734 25.797 1 63.44 282 ILE B CA 1
ATOM 8477 C C . ILE B 1 282 ? -37.906 -29.953 26.703 1 63.44 282 ILE B C 1
ATOM 8479 O O . ILE B 1 282 ? -38.875 -30.469 27.266 1 63.44 282 ILE B O 1
ATOM 8483 N N . THR B 1 283 ? -36.688 -30.391 26.734 1 59.19 283 THR B N 1
ATOM 8484 C CA . THR B 1 283 ? -36.469 -31.594 27.531 1 59.19 283 THR B CA 1
ATOM 8485 C C . THR B 1 283 ? -36.531 -31.297 29.016 1 59.19 283 THR B C 1
ATOM 8487 O O . THR B 1 283 ? -36.812 -32.188 29.828 1 59.19 283 THR B O 1
ATOM 8490 N N . HIS B 1 284 ? -36 -30.219 29.438 1 52.12 284 HIS B N 1
ATOM 8491 C CA . HIS B 1 284 ? -36 -29.906 30.859 1 52.12 284 HIS B CA 1
ATOM 8492 C C . HIS B 1 284 ? -37.312 -29.25 31.281 1 52.12 284 HIS B C 1
ATOM 8494 O O . HIS B 1 284 ? -37.469 -28.031 31.156 1 52.12 284 HIS B O 1
ATOM 8500 N N . ASP B 1 285 ? -38.406 -29.859 31.141 1 45.41 285 ASP B N 1
ATOM 8501 C CA . ASP B 1 285 ? -39.594 -29.344 31.828 1 45.41 285 ASP B CA 1
ATOM 8502 C C . ASP B 1 285 ? -39.188 -28.703 33.156 1 45.41 285 ASP B C 1
ATOM 8504 O O . ASP B 1 285 ? -39.656 -27.594 33.469 1 45.41 285 ASP B O 1
ATOM 8508 N N . GLY B 1 286 ? -39.219 -29.781 34.469 1 39.19 286 GLY B N 1
ATOM 8509 C CA . GLY B 1 286 ? -39.406 -29.578 35.875 1 39.19 286 GLY B CA 1
ATOM 8510 C C . GLY B 1 286 ? -38.281 -28.797 36.531 1 39.19 286 GLY B C 1
ATOM 8511 O O . GLY B 1 286 ? -37.656 -27.953 35.875 1 39.19 286 GLY B O 1
ATOM 8512 N N . ASN B 1 287 ? -37.625 -29.531 37.844 1 36.44 287 ASN B N 1
ATOM 8513 C CA . ASN B 1 287 ? -37.031 -29.141 39.125 1 36.44 287 ASN B CA 1
ATOM 8514 C C . ASN B 1 287 ? -35.594 -28.719 38.938 1 36.44 287 ASN B C 1
ATOM 8516 O O . ASN B 1 287 ? -34.781 -28.859 39.875 1 36.44 287 ASN B O 1
ATOM 8520 N N . TYR B 1 288 ? -34.938 -28.906 37.844 1 37.59 288 TYR B N 1
ATOM 8521 C CA . TYR B 1 288 ? -33.531 -28.672 38.188 1 37.59 288 TYR B CA 1
ATOM 8522 C C . TYR B 1 288 ? -33.312 -27.25 38.656 1 37.59 288 TYR B C 1
ATOM 8524 O O . TYR B 1 288 ? -33.594 -26.297 37.938 1 37.59 288 TYR B O 1
ATOM 8532 N N . ASN B 1 289 ? -33.406 -26.969 39.938 1 35.91 289 ASN B N 1
ATOM 8533 C CA . ASN B 1 289 ? -32.875 -25.938 40.812 1 35.91 289 ASN B CA 1
ATOM 8534 C C . ASN B 1 289 ? -31.469 -25.547 40.438 1 35.91 289 ASN B C 1
ATOM 8536 O O . ASN B 1 289 ? -30.5 -26.016 41.031 1 35.91 289 ASN B O 1
ATOM 8540 N N . TYR B 1 290 ? -31.031 -25.672 39.281 1 36.88 290 TYR B N 1
ATOM 8541 C CA . TYR B 1 290 ? -29.641 -25.219 39.156 1 36.88 290 TYR B CA 1
ATOM 8542 C C . TYR B 1 290 ? -29.453 -23.859 39.812 1 36.88 290 TYR B C 1
ATOM 8544 O O . TYR B 1 290 ? -30.359 -23.031 39.844 1 36.88 290 TYR B O 1
ATOM 8552 N N . ASN B 1 291 ? -28.469 -23.797 40.688 1 39.22 291 ASN B N 1
ATOM 8553 C CA . ASN B 1 291 ? -27.984 -22.625 41.406 1 39.22 291 ASN B CA 1
ATOM 8554 C C . ASN B 1 291 ? -28.094 -21.359 40.562 1 39.22 291 ASN B C 1
ATOM 8556 O O . ASN B 1 291 ? -28.016 -21.406 39.344 1 39.22 291 ASN B O 1
ATOM 8560 N N . ASN B 1 292 ? -28.422 -20.141 41.125 1 41.38 292 ASN B N 1
ATOM 8561 C CA . ASN B 1 292 ? -28.969 -18.812 40.844 1 41.38 292 ASN B CA 1
ATOM 8562 C C . ASN B 1 292 ? -28.203 -18.109 39.75 1 41.38 292 ASN B C 1
ATOM 8564 O O . ASN B 1 292 ? -28.797 -17.594 38.781 1 41.38 292 ASN B O 1
ATOM 8568 N N . GLU B 1 293 ? -26.969 -17.75 40 1 41.5 293 GLU B N 1
ATOM 8569 C CA . GLU B 1 293 ? -26.297 -16.641 39.344 1 41.5 293 GLU B CA 1
ATOM 8570 C C . GLU B 1 293 ? -25.938 -17.016 37.906 1 41.5 293 GLU B C 1
ATOM 8572 O O . GLU B 1 293 ? -26.062 -16.203 37 1 41.5 293 GLU B O 1
ATOM 8577 N N . TYR B 1 294 ? -25.406 -18.203 37.656 1 43.47 294 TYR B N 1
ATOM 8578 C CA . TYR B 1 294 ? -24.984 -18.672 36.344 1 43.47 294 TYR B CA 1
ATOM 8579 C C . TYR B 1 294 ? -26.172 -18.844 35.406 1 43.47 294 TYR B C 1
ATOM 8581 O O . TYR B 1 294 ? -26.078 -18.562 34.219 1 43.47 294 TYR B O 1
ATOM 8589 N N . CYS B 1 295 ? -27.281 -19.312 35.938 1 46.22 295 CYS B N 1
ATOM 8590 C CA . CYS B 1 295 ? -28.516 -19.516 35.156 1 46.22 295 CYS B CA 1
ATOM 8591 C C . CYS B 1 295 ? -29.047 -18.188 34.656 1 46.22 295 CYS B C 1
ATOM 8593 O O . CYS B 1 295 ? -29.516 -18.094 33.531 1 46.22 295 CYS B O 1
ATOM 8595 N N . ASN B 1 296 ? -28.984 -17.188 35.531 1 51.09 296 ASN B N 1
ATOM 8596 C CA . ASN B 1 296 ? -29.469 -15.867 35.125 1 51.09 296 ASN B CA 1
ATOM 8597 C C . ASN B 1 296 ? -28.625 -15.297 33.969 1 51.09 296 ASN B C 1
ATOM 8599 O O . ASN B 1 296 ? -29.172 -14.695 33.062 1 51.09 296 ASN B O 1
ATOM 8603 N N . TYR B 1 297 ? -27.281 -15.461 34.094 1 51.62 297 TYR B N 1
ATOM 8604 C CA . TYR B 1 297 ? -26.406 -14.945 33.062 1 51.62 297 TYR B CA 1
ATOM 8605 C C . TYR B 1 297 ? -26.625 -15.672 31.75 1 51.62 297 TYR B C 1
ATOM 8607 O O . TYR B 1 297 ? -26.641 -15.039 30.688 1 51.62 297 TYR B O 1
ATOM 8615 N N . PHE B 1 298 ? -26.875 -16.969 31.828 1 57.91 298 PHE B N 1
ATOM 8616 C CA . PHE B 1 298 ? -27.156 -17.75 30.625 1 57.91 298 PHE B CA 1
ATOM 8617 C C . PHE B 1 298 ? -28.516 -17.359 30.047 1 57.91 298 PHE B C 1
ATOM 8619 O O . PHE B 1 298 ? -28.703 -17.375 28.828 1 57.91 298 PHE B O 1
ATOM 8626 N N . ASP B 1 299 ? -29.359 -16.922 30.969 1 58.75 299 ASP B N 1
ATOM 8627 C CA . ASP B 1 299 ? -30.688 -16.5 30.516 1 58.75 299 ASP B CA 1
ATOM 8628 C C . ASP B 1 299 ? -30.609 -15.227 29.688 1 58.75 299 ASP B C 1
ATOM 8630 O O . ASP B 1 299 ? -31.266 -15.109 28.656 1 58.75 299 ASP B O 1
ATOM 8634 N N . LYS B 1 300 ? -29.766 -14.305 30.172 1 61.91 300 LYS B N 1
ATOM 8635 C CA . LYS B 1 300 ? -29.641 -13.047 29.438 1 61.91 300 LYS B CA 1
ATOM 8636 C C . LYS B 1 300 ? -28.984 -13.273 28.078 1 61.91 300 LYS B C 1
ATOM 8638 O O . LYS B 1 300 ? -29.391 -12.664 27.094 1 61.91 300 LYS B O 1
ATOM 8643 N N . ILE B 1 301 ? -28.031 -14.086 28.031 1 66.94 301 ILE B N 1
ATOM 8644 C CA . ILE B 1 301 ? -27.359 -14.383 26.766 1 66.94 301 ILE B CA 1
ATOM 8645 C C . ILE B 1 301 ? -28.312 -15.109 25.828 1 66.94 301 ILE B C 1
ATOM 8647 O O . ILE B 1 301 ? -28.312 -14.859 24.625 1 66.94 301 ILE B O 1
ATOM 8651 N N . GLU B 1 302 ? -29.156 -15.922 26.5 1 65.94 302 GLU B N 1
ATOM 8652 C CA . GLU B 1 302 ? -30.141 -16.656 25.719 1 65.94 302 GLU B CA 1
ATOM 8653 C C . GLU B 1 302 ? -31.156 -15.727 25.062 1 65.94 302 GLU B C 1
ATOM 8655 O O . GLU B 1 302 ? -31.484 -15.883 23.891 1 65.94 302 GLU B O 1
ATOM 8660 N N . GLN B 1 303 ? -31.531 -14.727 25.844 1 67.44 303 GLN B N 1
ATOM 8661 C CA . GLN B 1 303 ? -32.469 -13.758 25.281 1 67.44 303 GLN B CA 1
ATOM 8662 C C . GLN B 1 303 ? -31.844 -12.961 24.141 1 67.44 303 GLN B C 1
ATOM 8664 O O . GLN B 1 303 ? -32.469 -12.758 23.109 1 67.44 303 GLN B O 1
ATOM 8669 N N . ASN B 1 304 ? -30.594 -12.609 24.312 1 71.62 304 ASN B N 1
ATOM 8670 C CA . ASN B 1 304 ? -29.906 -11.828 23.297 1 71.62 304 ASN B CA 1
ATOM 8671 C C . ASN B 1 304 ? -29.734 -12.625 22 1 71.62 304 ASN B C 1
ATOM 8673 O O . ASN B 1 304 ? -29.766 -12.062 20.906 1 71.62 304 ASN B O 1
ATOM 8677 N N . LEU B 1 305 ? -29.531 -13.852 22.203 1 73.38 305 LEU B N 1
ATOM 8678 C CA . LEU B 1 305 ? -29.312 -14.734 21.047 1 73.38 305 LEU B CA 1
ATOM 8679 C C . LEU B 1 305 ? -30.578 -14.805 20.188 1 73.38 305 LEU B C 1
ATOM 8681 O O . LEU B 1 305 ? -30.484 -14.805 18.953 1 73.38 305 LEU B O 1
ATOM 8685 N N . PHE B 1 306 ? -31.672 -14.852 20.828 1 70.06 306 PHE B N 1
ATOM 8686 C CA . PHE B 1 306 ? -32.906 -15.047 20.094 1 70.06 306 PHE B CA 1
ATOM 8687 C C . PHE B 1 306 ? -33.406 -13.734 19.5 1 70.06 306 PHE B C 1
ATOM 8689 O O . PHE B 1 306 ? -34.156 -13.727 18.516 1 70.06 306 PHE B O 1
ATOM 8696 N N . ASP B 1 307 ? -32.906 -12.648 19.969 1 66.44 307 ASP B N 1
ATOM 8697 C CA . ASP B 1 307 ? -33.312 -11.336 19.469 1 66.44 307 ASP B CA 1
ATOM 8698 C C . ASP B 1 307 ? -32.5 -10.945 18.25 1 66.44 307 ASP B C 1
ATOM 8700 O O . ASP B 1 307 ? -32.781 -9.938 17.594 1 66.44 307 ASP B O 1
ATOM 8704 N N . LEU B 1 308 ? -31.516 -11.75 17.922 1 66.69 308 LEU B N 1
ATOM 8705 C CA . LEU B 1 308 ? -30.625 -11.391 16.828 1 66.69 308 LEU B CA 1
ATOM 8706 C C . LEU B 1 308 ? -31.297 -11.672 15.477 1 66.69 308 LEU B C 1
ATOM 8708 O O . LEU B 1 308 ? -31.438 -12.836 15.086 1 66.69 308 LEU B O 1
ATOM 8712 N N . ASN B 1 309 ? -32.156 -10.773 14.852 1 57.62 309 ASN B N 1
ATOM 8713 C CA . ASN B 1 309 ? -32.844 -10.914 13.57 1 57.62 309 ASN B CA 1
ATOM 8714 C C . ASN B 1 309 ? -31.859 -10.75 12.398 1 57.62 309 ASN B C 1
ATOM 8716 O O . ASN B 1 309 ? -31.969 -11.453 11.398 1 57.62 309 ASN B O 1
ATOM 8720 N N . ASN B 1 310 ? -31.094 -9.664 12.375 1 64.19 310 ASN B N 1
ATOM 8721 C CA . ASN B 1 310 ? -30.172 -9.391 11.281 1 64.19 310 ASN B CA 1
ATOM 8722 C C . ASN B 1 310 ? -28.719 -9.664 11.68 1 64.19 310 ASN B C 1
ATOM 8724 O O . ASN B 1 310 ? -28.172 -8.969 12.539 1 64.19 310 ASN B O 1
ATOM 8728 N N . PHE B 1 311 ? -28.234 -10.906 11.188 1 77.06 311 PHE B N 1
ATOM 8729 C CA . PHE B 1 311 ? -26.953 -11.359 11.711 1 77.06 311 PHE B CA 1
ATOM 8730 C C . PHE B 1 311 ? -25.812 -10.891 10.82 1 77.06 311 PHE B C 1
ATOM 8732 O O . PHE B 1 311 ? -25.484 -11.539 9.82 1 77.06 311 PHE B O 1
ATOM 8739 N N . ILE B 1 312 ? -25.5 -9.578 10.805 1 85.94 312 ILE B N 1
ATOM 8740 C CA . ILE B 1 312 ? -24.219 -9.148 10.242 1 85.94 312 ILE B CA 1
ATOM 8741 C C . ILE B 1 312 ? -23.266 -8.766 11.367 1 85.94 312 ILE B C 1
ATOM 8743 O O . ILE B 1 312 ? -23.438 -7.734 12.016 1 85.94 312 ILE B O 1
ATOM 8747 N N . LYS B 1 313 ? -22.375 -9.68 11.633 1 91.88 313 LYS B N 1
ATOM 8748 C CA . LYS B 1 313 ? -21.453 -9.445 12.734 1 91.88 313 LYS B CA 1
ATOM 8749 C C . LYS B 1 313 ? -20.047 -9.133 12.219 1 91.88 313 LYS B C 1
ATOM 8751 O O . LYS B 1 313 ? -19.203 -8.609 12.961 1 91.88 313 LYS B O 1
ATOM 8756 N N . ILE B 1 314 ? -19.797 -9.539 11.031 1 96.44 314 ILE B N 1
ATOM 8757 C CA . ILE B 1 314 ? -18.547 -9.234 10.359 1 96.44 314 ILE B CA 1
ATOM 8758 C C . ILE B 1 314 ? -18.828 -8.578 9.008 1 96.44 314 ILE B C 1
ATOM 8760 O O . ILE B 1 314 ? -19.562 -9.125 8.188 1 96.44 314 ILE B O 1
ATOM 8764 N N . ARG B 1 315 ? -18.234 -7.43 8.781 1 95.94 315 ARG B N 1
ATOM 8765 C CA . ARG B 1 315 ? -18.484 -6.75 7.512 1 95.94 315 ARG B CA 1
ATOM 8766 C C . ARG B 1 315 ? -17.312 -5.855 7.129 1 95.94 315 ARG B C 1
ATOM 8768 O O . ARG B 1 315 ? -16.469 -5.539 7.973 1 95.94 315 ARG B O 1
ATOM 8775 N N . GLU B 1 316 ? -17.234 -5.508 5.879 1 95.94 316 GLU B N 1
ATOM 8776 C CA . GLU B 1 316 ? -16.25 -4.539 5.426 1 95.94 316 GLU B CA 1
ATOM 8777 C C . GLU B 1 316 ? -16.5 -3.162 6.031 1 95.94 316 GLU B C 1
ATOM 8779 O O . GLU B 1 316 ? -17.656 -2.766 6.219 1 95.94 316 GLU B O 1
ATOM 8784 N N . SER B 1 317 ? -15.492 -2.447 6.34 1 95.06 317 SER B N 1
ATOM 8785 C CA . SER B 1 317 ? -15.594 -1.149 7 1 95.06 317 SER B CA 1
ATOM 8786 C C . SER B 1 317 ? -16.109 -0.081 6.039 1 95.06 317 SER B C 1
ATOM 8788 O O . SER B 1 317 ? -15.867 -0.15 4.836 1 95.06 317 SER B O 1
ATOM 8790 N N . LYS B 1 318 ? -16.781 0.885 6.574 1 90.69 318 LYS B N 1
ATOM 8791 C CA . LYS B 1 318 ? -17.141 2.105 5.852 1 90.69 318 LYS B CA 1
ATOM 8792 C C . LYS B 1 318 ? -15.969 3.092 5.852 1 90.69 318 LYS B C 1
ATOM 8794 O O . LYS B 1 318 ? -14.969 2.881 6.535 1 90.69 318 LYS B O 1
ATOM 8799 N N . LYS B 1 319 ? -16.109 4.121 5.102 1 86.75 319 LYS B N 1
ATOM 8800 C CA . LYS B 1 319 ? -15.078 5.145 5.047 1 86.75 319 LYS B CA 1
ATOM 8801 C C . LYS B 1 319 ? -14.852 5.773 6.418 1 86.75 319 LYS B C 1
ATOM 8803 O O . LYS B 1 319 ? -15.797 6.215 7.07 1 86.75 319 LYS B O 1
ATOM 8808 N N . GLY B 1 320 ? -13.68 5.707 6.875 1 89.88 320 GLY B N 1
ATOM 8809 C CA . GLY B 1 320 ? -13.305 6.363 8.117 1 89.88 320 GLY B CA 1
ATOM 8810 C C . GLY B 1 320 ? -13.789 5.633 9.352 1 89.88 320 GLY B C 1
ATOM 8811 O O . GLY B 1 320 ? -13.711 6.16 10.461 1 89.88 320 GLY B O 1
ATOM 8812 N N . GLU B 1 321 ? -14.289 4.465 9.219 1 92.94 321 GLU B N 1
ATOM 8813 C CA . GLU B 1 321 ? -14.93 3.783 10.336 1 92.94 321 GLU B CA 1
ATOM 8814 C C . GLU B 1 321 ? -13.906 3.371 11.391 1 92.94 321 GLU B C 1
ATOM 8816 O O . GLU B 1 321 ? -14.219 3.352 12.586 1 92.94 321 GLU B O 1
ATOM 8821 N N . PHE B 1 322 ? -12.711 2.982 11.055 1 95.12 322 PHE B N 1
ATOM 8822 C CA . PHE B 1 322 ? -11.68 2.662 12.031 1 95.12 322 PHE B CA 1
ATOM 8823 C C . PHE B 1 322 ? -11.398 3.857 12.938 1 95.12 322 PHE B C 1
ATOM 8825 O O . PHE B 1 322 ? -11.258 3.703 14.156 1 95.12 322 PHE B O 1
ATOM 8832 N N . THR B 1 323 ? -11.305 5.008 12.312 1 93.25 323 THR B N 1
ATOM 8833 C CA . THR B 1 323 ? -11.055 6.238 13.055 1 93.25 323 THR B CA 1
ATOM 8834 C C . THR B 1 323 ? -12.258 6.602 13.922 1 93.25 323 THR B C 1
ATOM 8836 O O . THR B 1 323 ? -12.102 7.113 15.031 1 93.25 323 THR B O 1
ATOM 8839 N N . GLN B 1 324 ? -13.461 6.379 13.352 1 92.62 324 GLN B N 1
ATOM 8840 C CA . GLN B 1 324 ? -14.672 6.598 14.141 1 92.62 324 GLN B CA 1
ATOM 8841 C C . GLN B 1 324 ? -14.656 5.77 15.422 1 92.62 324 GLN B C 1
ATOM 8843 O O . GLN B 1 324 ? -15 6.273 16.5 1 92.62 324 GLN B O 1
ATOM 8848 N N . ARG B 1 325 ? -14.242 4.566 15.266 1 94.31 325 ARG B N 1
ATOM 8849 C CA . ARG B 1 325 ? -14.164 3.688 16.422 1 94.31 325 ARG B CA 1
ATOM 8850 C C . ARG B 1 325 ? -13.094 4.168 17.406 1 94.31 325 ARG B C 1
ATOM 8852 O O . ARG B 1 325 ? -13.266 4.047 18.625 1 94.31 325 ARG B O 1
ATOM 8859 N N . ALA B 1 326 ? -12.031 4.641 16.938 1 94.19 326 ALA B N 1
ATOM 8860 C CA . ALA B 1 326 ? -11 5.219 17.797 1 94.19 326 ALA B CA 1
ATOM 8861 C C . ALA B 1 326 ? -11.555 6.398 18.594 1 94.19 326 ALA B C 1
ATOM 8863 O O . ALA B 1 326 ? -11.242 6.551 19.781 1 94.19 326 ALA B O 1
ATOM 8864 N N . PHE B 1 327 ? -12.391 7.234 17.938 1 92.56 327 PHE B N 1
ATOM 8865 C CA . PHE B 1 327 ? -13.031 8.375 18.594 1 92.56 327 PHE B CA 1
ATOM 8866 C C . PHE B 1 327 ? -13.984 7.91 19.688 1 92.56 327 PHE B C 1
ATOM 8868 O O . PHE B 1 327 ? -13.945 8.414 20.797 1 92.56 327 PHE B O 1
ATOM 8875 N N . GLU B 1 328 ? -14.742 6.895 19.344 1 91.25 328 GLU B N 1
ATOM 8876 C CA . GLU B 1 328 ? -15.742 6.375 20.266 1 91.25 328 GLU B CA 1
ATOM 8877 C C . GLU B 1 328 ? -15.086 5.75 21.5 1 91.25 328 GLU B C 1
ATOM 8879 O O . GLU B 1 328 ? -15.648 5.785 22.594 1 91.25 328 GLU B O 1
ATOM 8884 N N . ASN B 1 329 ? -13.93 5.227 21.281 1 93.44 329 ASN B N 1
ATOM 8885 C CA . ASN B 1 329 ? -13.219 4.578 22.375 1 93.44 329 ASN B CA 1
ATOM 8886 C C . ASN B 1 329 ? -12.227 5.527 23.047 1 93.44 329 ASN B C 1
ATOM 8888 O O . ASN B 1 329 ? -11.328 5.09 23.766 1 93.44 329 ASN B O 1
ATOM 8892 N N . ASN B 1 330 ? -12.242 6.77 22.719 1 91 330 ASN B N 1
ATOM 8893 C CA . ASN B 1 330 ? -11.484 7.848 23.344 1 91 330 ASN B CA 1
ATOM 8894 C C . ASN B 1 330 ? -9.984 7.707 23.078 1 91 330 ASN B C 1
ATOM 8896 O O . ASN B 1 330 ? -9.164 8.023 23.953 1 91 330 ASN B O 1
ATOM 8900 N N . LYS B 1 331 ? -9.734 7.066 22 1 92.06 331 LYS B N 1
ATOM 8901 C CA . LYS B 1 331 ? -8.336 6.992 21.609 1 92.06 331 LYS B CA 1
ATOM 8902 C C . LYS B 1 331 ? -7.879 8.289 20.938 1 92.06 331 LYS B C 1
ATOM 8904 O O . LYS B 1 331 ? -6.699 8.633 20.984 1 92.06 331 LYS B O 1
ATOM 8909 N N . MET B 1 332 ? -8.859 8.969 20.312 1 90.5 332 MET B N 1
ATOM 8910 C CA . MET B 1 332 ? -8.609 10.227 19.609 1 90.5 332 MET B CA 1
ATOM 8911 C C . MET B 1 332 ? -9.75 11.211 19.828 1 90.5 332 MET B C 1
ATOM 8913 O O . MET B 1 332 ? -10.906 10.812 19.938 1 90.5 332 MET B O 1
ATOM 8917 N N . ASN B 1 333 ? -9.422 12.5 19.875 1 89.94 333 ASN B N 1
ATOM 8918 C CA . ASN B 1 333 ? -10.445 13.539 19.922 1 89.94 333 ASN B CA 1
ATOM 8919 C C . ASN B 1 333 ? -10.688 14.125 18.531 1 89.94 333 ASN B C 1
ATOM 8921 O O . ASN B 1 333 ? -10.039 13.734 17.562 1 89.94 333 ASN B O 1
ATOM 8925 N N . LEU B 1 334 ? -11.594 15.016 18.422 1 90.19 334 LEU B N 1
ATOM 8926 C CA . LEU B 1 334 ? -12.023 15.547 17.125 1 90.19 334 LEU B CA 1
ATOM 8927 C C . LEU B 1 334 ? -10.898 16.328 16.469 1 90.19 334 LEU B C 1
ATOM 8929 O O . LEU B 1 334 ? -10.75 16.297 15.242 1 90.19 334 LEU B O 1
ATOM 8933 N N . LEU B 1 335 ? -10.141 17.078 17.281 1 92.62 335 LEU B N 1
ATOM 8934 C CA . LEU B 1 335 ? -9.031 17.859 16.75 1 92.62 335 LEU B CA 1
ATOM 8935 C C . LEU B 1 335 ? -7.957 16.953 16.156 1 92.62 335 LEU B C 1
ATOM 8937 O O . LEU B 1 335 ? -7.398 17.266 15.102 1 92.62 335 LEU B O 1
ATOM 8941 N N . GLN B 1 336 ? -7.742 15.875 16.859 1 93.56 336 GLN B N 1
ATOM 8942 C CA . GLN B 1 336 ? -6.762 14.906 16.359 1 93.56 336 GLN B CA 1
ATOM 8943 C C . GLN B 1 336 ? -7.23 14.266 15.062 1 93.56 336 GLN B C 1
ATOM 8945 O O . GLN B 1 336 ? -6.426 14.016 14.164 1 93.56 336 GLN B O 1
ATOM 8950 N N . ILE B 1 337 ? -8.508 14 14.945 1 92.44 337 ILE B N 1
ATOM 8951 C CA . ILE B 1 337 ? -9.07 13.422 13.727 1 92.44 337 ILE B CA 1
ATOM 8952 C C . ILE B 1 337 ? -8.914 14.398 12.57 1 92.44 337 ILE B C 1
ATOM 8954 O O . ILE B 1 337 ? -8.57 14 11.453 1 92.44 337 ILE B O 1
ATOM 8958 N N . GLU B 1 338 ? -9.172 15.648 12.836 1 91.5 338 GLU B N 1
ATOM 8959 C CA . GLU B 1 338 ? -8.969 16.672 11.812 1 91.5 338 GLU B CA 1
ATOM 8960 C C . GLU B 1 338 ? -7.504 16.734 11.375 1 91.5 338 GLU B C 1
ATOM 8962 O O . GLU B 1 338 ? -7.211 16.875 10.188 1 91.5 338 GLU B O 1
ATOM 8967 N N . GLY B 1 339 ? -6.68 16.672 12.406 1 93.5 339 GLY B N 1
ATOM 8968 C CA . GLY B 1 339 ? -5.258 16.625 12.109 1 93.5 339 GLY B CA 1
ATOM 8969 C C . GLY B 1 339 ? -4.863 15.438 11.258 1 93.5 339 GLY B C 1
ATOM 8970 O O . GLY B 1 339 ? -4.051 15.562 10.336 1 93.5 339 GLY B O 1
ATOM 8971 N N . LEU B 1 340 ? -5.434 14.297 11.57 1 94.5 340 LEU B N 1
ATOM 8972 C CA . LEU B 1 340 ? -5.148 13.078 10.828 1 94.5 340 LEU B CA 1
ATOM 8973 C C . LEU B 1 340 ? -5.594 13.211 9.375 1 94.5 340 LEU B C 1
ATOM 8975 O O . LEU B 1 340 ? -4.871 12.82 8.461 1 94.5 340 LEU B O 1
ATOM 8979 N N . LYS B 1 341 ? -6.789 13.703 9.172 1 90.81 341 LYS B N 1
ATOM 8980 C CA . LYS B 1 341 ? -7.293 13.93 7.816 1 90.81 341 LYS B CA 1
ATOM 8981 C C . LYS B 1 341 ? -6.359 14.836 7.023 1 90.81 341 LYS B C 1
ATOM 8983 O O . LYS B 1 341 ? -6.012 14.539 5.883 1 90.81 341 LYS B O 1
ATOM 8988 N N . GLU B 1 342 ? -5.969 15.875 7.707 1 90.62 342 GLU B N 1
ATOM 8989 C CA . GLU B 1 342 ? -5.074 16.828 7.055 1 90.62 342 GLU B CA 1
ATOM 8990 C C . GLU B 1 342 ? -3.73 16.188 6.727 1 90.62 342 GLU B C 1
ATOM 8992 O O . GLU B 1 342 ? -3.152 16.453 5.672 1 90.62 342 GLU B O 1
ATOM 8997 N N . LEU B 1 343 ? -3.258 15.406 7.605 1 94 343 LEU B N 1
ATOM 8998 C CA . LEU B 1 343 ? -1.982 14.727 7.406 1 94 343 LEU B CA 1
ATOM 8999 C C . LEU B 1 343 ? -2.049 13.789 6.203 1 94 343 LEU B C 1
ATOM 9001 O O . LEU B 1 343 ? -1.109 13.727 5.406 1 94 343 LEU B O 1
ATOM 9005 N N . LEU B 1 344 ? -3.123 13.062 6.055 1 91.75 344 LEU B N 1
ATOM 9006 C CA . LEU B 1 344 ? -3.287 12.078 4.996 1 91.75 344 LEU B CA 1
ATOM 9007 C C . LEU B 1 344 ? -3.342 12.75 3.627 1 91.75 344 LEU B C 1
ATOM 9009 O O . LEU B 1 344 ? -2.898 12.172 2.631 1 91.75 344 LEU B O 1
ATOM 9013 N N . PHE B 1 345 ? -3.756 14.016 3.611 1 87.81 345 PHE B N 1
ATOM 9014 C CA . PHE B 1 345 ? -3.982 14.641 2.311 1 87.81 345 PHE B CA 1
ATOM 9015 C C . PHE B 1 345 ? -3.008 15.789 2.082 1 87.81 345 PHE B C 1
ATOM 9017 O O . PHE B 1 345 ? -3.082 16.484 1.062 1 87.81 345 PHE B O 1
ATOM 9024 N N . CYS B 1 346 ? -2.135 15.961 2.996 1 88.88 346 CYS B N 1
ATOM 9025 C CA . CYS B 1 346 ? -1.245 17.109 2.891 1 88.88 346 CYS B CA 1
ATOM 9026 C C . CYS B 1 346 ? -0.327 16.984 1.682 1 88.88 346 CYS B C 1
ATOM 9028 O O . CYS B 1 346 ? 0.119 15.875 1.352 1 88.88 346 CYS B O 1
ATOM 9030 N N . LYS B 1 347 ? -0.016 18.109 1.106 1 80.5 347 LYS B N 1
ATOM 9031 C CA . LYS B 1 347 ? 0.821 18.141 -0.089 1 80.5 347 LYS B CA 1
ATOM 9032 C C . LYS B 1 347 ? 2.053 19.016 0.13 1 80.5 347 LYS B C 1
ATOM 9034 O O . LYS B 1 347 ? 2.98 19.016 -0.683 1 80.5 347 LYS B O 1
ATOM 9039 N N . GLN B 1 348 ? 2.016 19.797 1.22 1 79.25 348 GLN B N 1
ATOM 9040 C CA . GLN B 1 348 ? 3.111 20.719 1.518 1 79.25 348 GLN B CA 1
ATOM 9041 C C . GLN B 1 348 ? 3.666 20.469 2.918 1 79.25 348 GLN B C 1
ATOM 9043 O O . GLN B 1 348 ? 2.967 19.938 3.785 1 79.25 348 GLN B O 1
ATOM 9048 N N . LYS B 1 349 ? 4.855 20.906 3.064 1 83.31 349 LYS B N 1
ATOM 9049 C CA . LYS B 1 349 ? 5.543 20.688 4.332 1 83.31 349 LYS B CA 1
ATOM 9050 C C . LYS B 1 349 ? 4.844 21.422 5.473 1 83.31 349 LYS B C 1
ATOM 9052 O O . LYS B 1 349 ? 4.68 20.875 6.562 1 83.31 349 LYS B O 1
ATOM 9057 N N . ILE B 1 350 ? 4.41 22.672 5.211 1 81.94 350 ILE B N 1
ATOM 9058 C CA . ILE B 1 350 ? 3.77 23.469 6.254 1 81.94 350 ILE B CA 1
ATOM 9059 C C . ILE B 1 350 ? 2.465 22.797 6.684 1 81.94 350 ILE B C 1
ATOM 9061 O O . ILE B 1 350 ? 2.143 22.766 7.875 1 81.94 350 ILE B O 1
ATOM 9065 N N . GLN B 1 351 ? 1.742 22.328 5.707 1 87.19 351 GLN B N 1
ATOM 9066 C CA . GLN B 1 351 ? 0.498 21.625 5.996 1 87.19 351 GLN B CA 1
ATOM 9067 C C . GLN B 1 351 ? 0.752 20.391 6.859 1 87.19 351 GLN B C 1
ATOM 9069 O O . GLN B 1 351 ? 0.005 20.125 7.801 1 87.19 351 GLN B O 1
ATOM 9074 N N . LYS B 1 352 ? 1.778 19.734 6.52 1 91.94 352 LYS B N 1
ATOM 9075 C CA . LYS B 1 352 ? 2.162 18.547 7.277 1 91.94 352 LYS B CA 1
ATOM 9076 C C . LYS B 1 352 ? 2.492 18.891 8.727 1 91.94 352 LYS B C 1
ATOM 9078 O O . LYS B 1 352 ? 2.033 18.234 9.656 1 91.94 352 LYS B O 1
ATOM 9083 N N . LYS B 1 353 ? 3.275 19.969 8.914 1 90.06 353 LYS B N 1
ATOM 9084 C CA . LYS B 1 353 ? 3.668 20.391 10.25 1 90.06 353 LYS B CA 1
ATOM 9085 C C . LYS B 1 353 ? 2.449 20.75 11.094 1 90.06 353 LYS B C 1
ATOM 9087 O O . LYS B 1 353 ? 2.354 20.359 12.258 1 90.06 353 LYS B O 1
ATOM 9092 N N . ILE B 1 354 ? 1.554 21.438 10.461 1 92.31 354 ILE B N 1
ATOM 9093 C CA . ILE B 1 354 ? 0.335 21.828 11.156 1 92.31 354 ILE B CA 1
ATOM 9094 C C . ILE B 1 354 ? -0.484 20.594 11.5 1 92.31 354 ILE B C 1
ATOM 9096 O O . ILE B 1 354 ? -0.965 20.453 12.633 1 92.31 354 ILE B O 1
ATOM 9100 N N . ALA B 1 355 ? -0.609 19.719 10.539 1 94.75 355 ALA B N 1
ATOM 9101 C CA . ALA B 1 355 ? -1.369 18.484 10.75 1 94.75 355 ALA B CA 1
ATOM 9102 C C . ALA B 1 355 ? -0.794 17.672 11.906 1 94.75 355 ALA B C 1
ATOM 9104 O O . ALA B 1 355 ? -1.54 17.172 12.75 1 94.75 355 ALA B O 1
ATOM 9105 N N . LEU B 1 356 ? 0.456 17.594 11.977 1 95.69 356 LEU B N 1
ATOM 9106 C CA . LEU B 1 356 ? 1.121 16.844 13.039 1 95.69 356 LEU B CA 1
ATOM 9107 C C . LEU B 1 356 ? 0.929 17.516 14.391 1 95.69 356 LEU B C 1
ATOM 9109 O O . LEU B 1 356 ? 0.824 16.844 15.414 1 95.69 356 LEU B O 1
ATOM 9113 N N . ASN B 1 357 ? 0.898 18.812 14.406 1 93.56 357 ASN B N 1
ATOM 9114 C CA . ASN B 1 357 ? 0.645 19.531 15.648 1 93.56 357 ASN B CA 1
ATOM 9115 C C . ASN B 1 357 ? -0.756 19.25 16.188 1 93.56 357 ASN B C 1
ATOM 9117 O O . ASN B 1 357 ? -0.956 19.172 17.406 1 93.56 357 ASN B O 1
ATOM 9121 N N . TYR B 1 358 ? -1.668 19.125 15.242 1 94.19 358 TYR B N 1
ATOM 9122 C CA . TYR B 1 358 ? -3.008 18.719 15.656 1 94.19 358 TYR B CA 1
ATOM 9123 C C . TYR B 1 358 ? -3.004 17.297 16.188 1 94.19 358 TYR B C 1
ATOM 9125 O O . TYR B 1 358 ? -3.545 17.016 17.266 1 94.19 358 TYR B O 1
ATOM 9133 N N . LEU B 1 359 ? -2.342 16.469 15.531 1 94.81 359 LEU B N 1
ATOM 9134 C CA . LEU B 1 359 ? -2.33 15.047 15.875 1 94.81 359 LEU B CA 1
ATOM 9135 C C . LEU B 1 359 ? -1.605 14.812 17.188 1 94.81 359 LEU B C 1
ATOM 9137 O O . LEU B 1 359 ? -1.996 13.945 17.969 1 94.81 359 LEU B O 1
ATOM 9141 N N . ASN B 1 360 ? -0.608 15.594 17.422 1 93.31 360 ASN B N 1
ATOM 9142 C CA . ASN B 1 360 ? 0.219 15.391 18.609 1 93.31 360 ASN B CA 1
ATOM 9143 C C . ASN B 1 360 ? -0.324 16.172 19.812 1 93.31 360 ASN B C 1
ATOM 9145 O O . ASN B 1 360 ? 0.296 16.188 20.875 1 93.31 360 ASN B O 1
ATOM 9149 N N . GLY B 1 361 ? -1.38 16.875 19.672 1 91.5 361 GLY B N 1
ATOM 9150 C CA . GLY B 1 361 ? -2.086 17.422 20.812 1 91.5 361 GLY B CA 1
ATOM 9151 C C . GLY B 1 361 ? -1.765 18.875 21.062 1 91.5 361 GLY B C 1
ATOM 9152 O O . GLY B 1 361 ? -2.322 19.5 21.969 1 91.5 361 GLY B O 1
ATOM 9153 N N . TYR B 1 362 ? -0.975 19.5 20.203 1 88.88 362 TYR B N 1
ATOM 9154 C CA . TYR B 1 362 ? -0.605 20.891 20.406 1 88.88 362 TYR B CA 1
ATOM 9155 C C . TYR B 1 362 ? -1.799 21.812 20.188 1 88.88 362 TYR B C 1
ATOM 9157 O O . TYR B 1 362 ? -2.033 22.734 20.984 1 88.88 362 TYR B O 1
ATOM 9165 N N . ALA B 1 363 ? -2.514 21.531 19.109 1 90.31 363 ALA B N 1
ATOM 9166 C CA . ALA B 1 363 ? -3.699 22.344 18.844 1 90.31 363 ALA B CA 1
ATOM 9167 C C . ALA B 1 363 ? -4.711 22.234 19.984 1 90.31 363 ALA B C 1
ATOM 9169 O O . ALA B 1 363 ? -5.328 23.219 20.391 1 90.31 363 ALA B O 1
ATOM 9170 N N . LYS B 1 364 ? -4.871 21.062 20.484 1 91.38 364 LYS B N 1
ATOM 9171 C CA . LYS B 1 364 ? -5.773 20.844 21.609 1 91.38 364 LYS B CA 1
ATOM 9172 C C . LYS B 1 364 ? -5.367 21.688 22.812 1 91.38 364 LYS B C 1
ATOM 9174 O O . LYS B 1 364 ? -6.215 22.281 23.484 1 91.38 364 LYS B O 1
ATOM 9179 N N . ASN B 1 365 ? -4.098 21.75 23.031 1 90.62 365 ASN B N 1
ATOM 9180 C CA . ASN B 1 365 ? -3.586 22.516 24.172 1 90.62 365 ASN B CA 1
ATOM 9181 C C . ASN B 1 365 ? -3.895 24 24.031 1 90.62 365 ASN B C 1
ATOM 9183 O O . ASN B 1 365 ? -4.184 24.672 25.031 1 90.62 365 ASN B O 1
ATOM 9187 N N . ILE B 1 366 ? -3.836 24.469 22.844 1 90.12 366 ILE B N 1
ATOM 9188 C CA . ILE B 1 366 ? -4.148 25.875 22.578 1 90.12 366 ILE B CA 1
ATOM 9189 C C . ILE B 1 366 ? -5.602 26.156 22.953 1 90.12 366 ILE B C 1
ATOM 9191 O O . ILE B 1 366 ? -5.887 27.094 23.703 1 90.12 366 ILE B O 1
ATOM 9195 N N . TYR B 1 367 ? -6.469 25.328 22.516 1 92.62 367 TYR B N 1
ATOM 9196 C CA . TYR B 1 367 ? -7.887 25.547 22.781 1 92.62 367 TYR B CA 1
ATOM 9197 C C . TYR B 1 367 ? -8.227 25.266 24.234 1 92.62 367 TYR B C 1
ATOM 9199 O O . TYR B 1 367 ? -9.109 25.906 24.812 1 92.62 367 TYR B O 1
ATOM 9207 N N . LEU B 1 368 ? -7.508 24.312 24.828 1 91.56 368 LEU B N 1
ATOM 9208 C CA . LEU B 1 368 ? -7.719 24 26.234 1 91.56 368 LEU B CA 1
ATOM 9209 C C . LEU B 1 368 ? -7.32 25.188 27.109 1 91.56 368 LEU B C 1
ATOM 9211 O O . LEU B 1 368 ? -8.008 25.516 28.078 1 91.56 368 LEU B O 1
ATOM 9215 N N . LYS B 1 369 ? -6.191 25.766 26.797 1 89.69 369 LYS B N 1
ATOM 9216 C CA . LYS B 1 369 ? -5.738 26.938 27.531 1 89.69 369 LYS B CA 1
ATOM 9217 C C . LYS B 1 369 ? -6.75 28.078 27.438 1 89.69 369 LYS B C 1
ATOM 9219 O O . LYS B 1 369 ? -7.066 28.719 28.438 1 89.69 369 LYS B O 1
ATOM 9224 N N . LEU B 1 370 ? -7.25 28.234 26.234 1 91.06 370 LEU B N 1
ATOM 9225 C CA . LEU B 1 370 ? -8.258 29.266 26.016 1 91.06 370 LEU B CA 1
ATOM 9226 C C . LEU B 1 370 ? -9.516 28.969 26.828 1 91.06 370 LEU B C 1
ATOM 9228 O O . LEU B 1 370 ? -10.047 29.859 27.516 1 91.06 370 LEU B O 1
ATOM 9232 N N . ARG B 1 371 ? -9.992 27.75 26.812 1 90.94 371 ARG B N 1
ATOM 9233 C CA . ARG B 1 371 ? -11.18 27.328 27.547 1 90.94 371 ARG B CA 1
ATOM 9234 C C . ARG B 1 371 ? -10.984 27.5 29.047 1 90.94 371 ARG B C 1
ATOM 9236 O O . ARG B 1 371 ? -11.859 28.031 29.734 1 90.94 371 ARG B O 1
ATOM 9243 N N . ASN B 1 372 ? -9.828 27.078 29.531 1 89.69 372 ASN B N 1
ATOM 9244 C CA . ASN B 1 372 ? -9.555 27.156 30.953 1 89.69 372 ASN B CA 1
ATOM 9245 C C . ASN B 1 372 ? -9.469 28.609 31.438 1 89.69 372 ASN B C 1
ATOM 9247 O O . ASN B 1 372 ? -9.906 28.922 32.531 1 89.69 372 ASN B O 1
ATOM 9251 N N . ASN B 1 373 ? -8.922 29.453 30.578 1 88.5 373 ASN B N 1
ATOM 9252 C CA . ASN B 1 373 ? -8.852 30.875 30.922 1 88.5 373 ASN B CA 1
ATOM 9253 C C . ASN B 1 373 ? -10.242 31.484 31.062 1 88.5 373 ASN B C 1
ATOM 9255 O O . ASN B 1 373 ? -10.484 32.281 31.969 1 88.5 373 ASN B O 1
ATOM 9259 N N . ILE B 1 374 ? -11.148 31.031 30.25 1 90.94 374 ILE B N 1
ATOM 9260 C CA . ILE B 1 374 ? -12.508 31.562 30.297 1 90.94 374 ILE B CA 1
ATOM 9261 C C . ILE B 1 374 ? -13.266 30.938 31.453 1 90.94 374 ILE B C 1
ATOM 9263 O O . ILE B 1 374 ? -14.023 31.609 32.156 1 90.94 374 ILE B O 1
ATOM 9267 N N . ARG B 1 375 ? -12.992 29.672 31.656 1 88.44 375 ARG B N 1
ATOM 9268 C CA . ARG B 1 375 ? -13.656 28.969 32.75 1 88.44 375 ARG B CA 1
ATOM 9269 C C . ARG B 1 375 ? -13.25 29.547 34.094 1 88.44 375 ARG B C 1
ATOM 9271 O O . ARG B 1 375 ? -14.062 29.594 35.031 1 88.44 375 ARG B O 1
ATOM 9278 N N . LYS B 1 376 ? -12.047 29.953 34.219 1 86.94 376 LYS B N 1
ATOM 9279 C CA . LYS B 1 376 ? -11.555 30.562 35.469 1 86.94 376 LYS B CA 1
ATOM 9280 C C . LYS B 1 376 ? -12.344 31.828 35.812 1 86.94 376 LYS B C 1
ATOM 9282 O O . LYS B 1 376 ? -12.492 32.188 36.969 1 86.94 376 LYS B O 1
ATOM 9287 N N . LEU B 1 377 ? -12.852 32.5 34.781 1 87 377 LEU B N 1
ATOM 9288 C CA . LEU B 1 377 ? -13.656 33.688 35 1 87 377 LEU B CA 1
ATOM 9289 C C . LEU B 1 377 ? -14.922 33.375 35.781 1 87 377 LEU B C 1
ATOM 9291 O O . LEU B 1 377 ? -15.398 34.188 36.562 1 87 377 LEU B O 1
ATOM 9295 N N . LEU B 1 378 ? -15.43 32.125 35.5 1 85.62 378 LEU B N 1
ATOM 9296 C CA . LEU B 1 378 ? -16.641 31.719 36.188 1 85.62 378 LEU B CA 1
ATOM 9297 C C . LEU B 1 378 ? -16.391 31.625 37.719 1 85.62 378 LEU B C 1
ATOM 9299 O O . LEU B 1 378 ? -17.266 31.938 38.5 1 85.62 378 LEU B O 1
ATOM 9303 N N . VAL B 1 379 ? -15.211 31.234 38.031 1 82.56 379 VAL B N 1
ATOM 9304 C CA . VAL B 1 379 ? -14.852 31.109 39.438 1 82.56 379 VAL B CA 1
ATOM 9305 C C . VAL B 1 379 ? -14.805 32.5 40.062 1 82.56 379 VAL B C 1
ATOM 9307 O O . VAL B 1 379 ? -15.328 32.688 41.188 1 82.56 379 VAL B O 1
ATOM 9310 N N . TYR B 1 380 ? -14.219 33.469 39.375 1 78.44 380 TYR B N 1
ATOM 9311 C CA . TYR B 1 380 ? -14.117 34.812 39.906 1 78.44 380 TYR B CA 1
ATOM 9312 C C . TYR B 1 380 ? -15.484 35.469 40 1 78.44 380 TYR B C 1
ATOM 9314 O O . TYR B 1 380 ? -15.758 36.188 40.969 1 78.44 380 TYR B O 1
ATOM 9322 N N . ILE B 1 381 ? -16.344 35.188 39.125 1 82.69 381 ILE B N 1
ATOM 9323 C CA . ILE B 1 381 ? -17.688 35.781 39.094 1 82.69 381 ILE B CA 1
ATOM 9324 C C . ILE B 1 381 ? -18.5 35.188 40.25 1 82.69 381 ILE B C 1
ATOM 9326 O O . ILE B 1 381 ? -19.25 35.906 40.906 1 82.69 381 ILE B O 1
ATOM 9330 N N . GLN B 1 382 ? -18.328 33.938 40.438 1 81.38 382 GLN B N 1
ATOM 9331 C CA . GLN B 1 382 ? -19.031 33.281 41.562 1 81.38 382 GLN B CA 1
ATOM 9332 C C . GLN B 1 382 ? -18.562 33.844 42.906 1 81.38 382 GLN B C 1
ATOM 9334 O O . GLN B 1 382 ? -19.375 34.062 43.812 1 81.38 382 GLN B O 1
ATOM 9339 N N . LEU B 1 383 ? -17.344 34.062 43 1 75.56 383 LEU B N 1
ATOM 9340 C CA . LEU B 1 383 ? -16.797 34.688 44.219 1 75.56 383 LEU B CA 1
ATOM 9341 C C . LEU B 1 383 ? -17.375 36.062 44.438 1 75.56 383 LEU B C 1
ATOM 9343 O O . LEU B 1 383 ? -17.688 36.469 45.562 1 75.56 383 LEU B O 1
ATOM 9347 N N . LYS B 1 384 ? -17.469 36.812 43.375 1 77.19 384 LYS B N 1
ATOM 9348 C CA . LYS B 1 384 ? -18.031 38.156 43.469 1 77.19 384 LYS B CA 1
ATOM 9349 C C . LYS B 1 384 ? -19.5 38.125 43.906 1 77.19 384 LYS B C 1
ATOM 9351 O O . LYS B 1 384 ? -19.938 38.938 44.719 1 77.19 384 LYS B O 1
ATOM 9356 N N . ILE B 1 385 ? -20.203 37.156 43.312 1 78.06 385 ILE B N 1
ATOM 9357 C CA . ILE B 1 385 ? -21.609 36.969 43.656 1 78.06 385 ILE B CA 1
ATOM 9358 C C . ILE B 1 385 ? -21.734 36.656 45.125 1 78.06 385 ILE B C 1
ATOM 9360 O O . ILE B 1 385 ? -22.578 37.219 45.844 1 78.06 385 ILE B O 1
ATOM 9364 N N . ASP B 1 386 ? -20.875 35.875 45.656 1 74.56 386 ASP B N 1
ATOM 9365 C CA . ASP B 1 386 ? -20.906 35.469 47.031 1 74.56 386 ASP B CA 1
ATOM 9366 C C . ASP B 1 386 ? -20.547 36.625 47.969 1 74.56 386 ASP B C 1
ATOM 9368 O O . ASP B 1 386 ? -21.125 36.75 49.062 1 74.56 386 ASP B O 1
ATOM 9372 N N . PHE B 1 387 ? -19.641 37.406 47.531 1 72.88 387 PHE B N 1
ATOM 9373 C CA . PHE B 1 387 ? -19.203 38.531 48.344 1 72.88 387 PHE B CA 1
ATOM 9374 C C . PHE B 1 387 ? -20.281 39.625 48.406 1 72.88 387 PHE B C 1
ATOM 9376 O O . PHE B 1 387 ? -20.438 40.281 49.438 1 72.88 387 PHE B O 1
ATOM 9383 N N . GLU B 1 388 ? -20.844 39.906 47.312 1 70.31 388 GLU B N 1
ATOM 9384 C CA . GLU B 1 388 ? -21.906 40.906 47.281 1 70.31 388 GLU B CA 1
ATOM 9385 C C . GLU B 1 388 ? -23.062 40.5 48.188 1 70.31 388 GLU B C 1
ATOM 9387 O O . GLU B 1 388 ? -23.672 41.344 48.844 1 70.31 388 GLU B O 1
ATOM 9392 N N . ASP B 1 389 ? -23.281 39.25 48.219 1 62.75 389 ASP B N 1
ATOM 9393 C CA . ASP B 1 389 ? -24.359 38.781 49.094 1 62.75 389 ASP B CA 1
ATOM 9394 C C . ASP B 1 389 ? -23.984 38.938 50.562 1 62.75 389 ASP B C 1
ATOM 9396 O O . ASP B 1 389 ? -24.859 39.188 51.406 1 62.75 389 ASP B O 1
ATOM 9400 N N . GLU B 1 390 ? -22.719 38.844 50.812 1 58.44 390 GLU B N 1
ATOM 9401 C CA . GLU B 1 390 ? -22.328 38.844 52.219 1 58.44 390 GLU B CA 1
ATOM 9402 C C . GLU B 1 390 ? -22.031 40.281 52.688 1 58.44 390 GLU B C 1
ATOM 9404 O O . GLU B 1 390 ? -21.828 40.5 53.906 1 58.44 390 GLU B O 1
ATOM 9409 N N . HIS B 1 391 ? -22.328 41.375 51.969 1 58.19 391 HIS B N 1
ATOM 9410 C CA . HIS B 1 391 ? -22.109 42.781 52.312 1 58.19 391 HIS B CA 1
ATOM 9411 C C . HIS B 1 391 ? -20.672 43 52.812 1 58.19 391 HIS B C 1
ATOM 9413 O O . HIS B 1 391 ? -20.406 43.938 53.562 1 58.19 391 HIS B O 1
ATOM 9419 N N . ILE B 1 392 ? -19.891 42.031 52.625 1 51.88 392 ILE B N 1
ATOM 9420 C CA . ILE B 1 392 ? -18.609 42 53.344 1 51.88 392 ILE B CA 1
ATOM 9421 C C . ILE B 1 392 ? -17.562 42.781 52.531 1 51.88 392 ILE B C 1
ATOM 9423 O O . ILE B 1 392 ? -16.516 43.156 53.062 1 51.88 392 ILE B O 1
ATOM 9427 N N . THR B 1 393 ? -17.766 43.062 51.312 1 58.34 393 THR B N 1
ATOM 9428 C CA . THR B 1 393 ? -16.578 43.531 50.625 1 58.34 393 THR B CA 1
ATOM 9429 C C . THR B 1 393 ? -16.641 45.031 50.375 1 58.34 393 THR B C 1
ATOM 9431 O O . THR B 1 393 ? -17.703 45.594 50.062 1 58.34 393 THR B O 1
ATOM 9434 N N . THR B 1 394 ? -15.562 45.688 50.875 1 63.91 394 THR B N 1
ATOM 9435 C CA . THR B 1 394 ? -15.406 47.125 50.719 1 63.91 394 THR B CA 1
ATOM 9436 C C . THR B 1 394 ? -15.578 47.531 49.25 1 63.91 394 THR B C 1
ATOM 9438 O O . THR B 1 394 ? -15.367 46.719 48.344 1 63.91 394 THR B O 1
ATOM 9441 N N . LYS B 1 395 ? -16.203 48.594 49.062 1 64.06 395 LYS B N 1
ATOM 9442 C CA . LYS B 1 395 ? -16.406 49.156 47.75 1 64.06 395 LYS B CA 1
ATOM 9443 C C . LYS B 1 395 ? -15.141 49.094 46.906 1 64.06 395 LYS B C 1
ATOM 9445 O O . LYS B 1 395 ? -15.203 48.812 45.688 1 64.06 395 LYS B O 1
ATOM 9450 N N . LYS B 1 396 ? -14.023 49.156 47.562 1 66.06 396 LYS B N 1
ATOM 9451 C CA . LYS B 1 396 ? -12.734 49.125 46.875 1 66.06 396 LYS B CA 1
ATOM 9452 C C . LYS B 1 396 ? -12.43 47.719 46.344 1 66.06 396 LYS B C 1
ATOM 9454 O O . LYS B 1 396 ? -11.953 47.562 45.219 1 66.06 396 LYS B O 1
ATOM 9459 N N . LYS B 1 397 ? -12.805 46.75 47.188 1 65.88 397 LYS B N 1
ATOM 9460 C CA . LYS B 1 397 ? -12.562 45.344 46.781 1 65.88 397 LYS B CA 1
ATOM 9461 C C . LYS B 1 397 ? -13.461 44.969 45.625 1 65.88 397 LYS B C 1
ATOM 9463 O O . LYS B 1 397 ? -13.039 44.25 44.688 1 65.88 397 LYS B O 1
ATOM 9468 N N . LYS B 1 398 ? -14.625 45.531 45.688 1 67.19 398 LYS B N 1
ATOM 9469 C CA . LYS B 1 398 ? -15.57 45.281 44.625 1 67.19 398 LYS B CA 1
ATOM 9470 C C . LYS B 1 398 ? -15.07 45.844 43.281 1 67.19 398 LYS B C 1
ATOM 9472 O O . LYS B 1 398 ? -15.172 45.219 42.25 1 67.19 398 LYS B O 1
ATOM 9477 N N . LYS B 1 399 ? -14.453 47 43.406 1 72.38 399 LYS B N 1
ATOM 9478 C CA . LYS B 1 399 ? -13.922 47.656 42.219 1 72.38 399 LYS B CA 1
ATOM 9479 C C . LYS B 1 399 ? -12.734 46.875 41.656 1 72.38 399 LYS B C 1
ATOM 9481 O O . LYS B 1 399 ? -12.594 46.781 40.438 1 72.38 399 LYS B O 1
ATOM 9486 N N . TYR B 1 400 ? -12.016 46.281 42.562 1 74.62 400 TYR B N 1
ATOM 9487 C CA . TYR B 1 400 ? -10.844 45.531 42.125 1 74.62 400 TYR B CA 1
ATOM 9488 C C . TYR B 1 400 ? -11.25 44.219 41.406 1 74.62 400 TYR B C 1
ATOM 9490 O O . TYR B 1 400 ? -10.656 43.875 40.406 1 74.62 400 TYR B O 1
ATOM 9498 N N . ILE B 1 401 ? -12.203 43.625 41.906 1 73.69 401 ILE B N 1
ATOM 9499 C CA . ILE B 1 401 ? -12.68 42.375 41.312 1 73.69 401 ILE B CA 1
ATOM 9500 C C . ILE B 1 401 ? -13.281 42.656 39.938 1 73.69 401 ILE B C 1
ATOM 9502 O O . ILE B 1 401 ? -13.062 41.906 39 1 73.69 401 ILE B O 1
ATOM 9506 N N . ASN B 1 402 ? -13.984 43.75 39.844 1 74.88 402 ASN B N 1
ATOM 9507 C CA . ASN B 1 402 ? -14.57 44.156 38.562 1 74.88 402 ASN B CA 1
ATOM 9508 C C . ASN B 1 402 ? -13.492 44.469 37.531 1 74.88 402 ASN B C 1
ATOM 9510 O O . ASN B 1 402 ? -13.609 44.062 36.375 1 74.88 402 ASN B O 1
ATOM 9514 N N . MET B 1 403 ? -12.484 45.094 38 1 80.38 403 MET B N 1
ATOM 9515 C CA . MET B 1 403 ? -11.383 45.438 37.094 1 80.38 403 MET B CA 1
ATOM 9516 C C . MET B 1 403 ? -10.633 44.188 36.656 1 80.38 403 MET B C 1
ATOM 9518 O O . MET B 1 403 ? -10.227 44.094 35.5 1 80.38 403 MET B O 1
ATOM 9522 N N . PHE B 1 404 ? -10.57 43.281 37.562 1 80.25 404 PHE B N 1
ATOM 9523 C CA . PHE B 1 404 ? -9.883 42.062 37.281 1 80.25 404 PHE B CA 1
ATOM 9524 C C . PHE B 1 404 ? -10.664 41.219 36.25 1 80.25 404 PHE B C 1
ATOM 9526 O O . PHE B 1 404 ? -10.086 40.688 35.312 1 80.25 404 PHE B O 1
ATOM 9533 N N . ILE B 1 405 ? -11.891 41.094 36.438 1 81.94 405 ILE B N 1
ATOM 9534 C CA . ILE B 1 405 ? -12.75 40.344 35.531 1 81.94 405 ILE B CA 1
ATOM 9535 C C . ILE B 1 405 ? -12.734 41 34.156 1 81.94 405 ILE B C 1
ATOM 9537 O O . ILE B 1 405 ? -12.625 40.312 33.125 1 81.94 405 ILE B O 1
ATOM 9541 N N . LYS B 1 406 ? -12.766 42.25 34.125 1 86.06 406 LYS B N 1
ATOM 9542 C CA . LYS B 1 406 ? -12.75 43 32.875 1 86.06 406 LYS B CA 1
ATOM 9543 C C . LYS B 1 406 ? -11.445 42.75 32.125 1 86.06 406 LYS B C 1
ATOM 9545 O O . LYS B 1 406 ? -11.445 42.562 30.891 1 86.06 406 LYS B O 1
ATOM 9550 N N . LYS B 1 407 ? -10.406 42.719 32.844 1 88.5 407 LYS B N 1
ATOM 9551 C CA . LYS B 1 407 ? -9.102 42.5 32.25 1 88.5 407 LYS B CA 1
ATOM 9552 C C . LYS B 1 407 ? -9.008 41.094 31.672 1 88.5 407 LYS B C 1
ATOM 9554 O O . LYS B 1 407 ? -8.492 40.906 30.562 1 88.5 407 LYS B O 1
ATOM 9559 N N . LYS B 1 408 ? -9.461 40.156 32.406 1 88.44 408 LYS B N 1
ATOM 9560 C CA . LYS B 1 408 ? -9.391 38.75 31.938 1 88.44 408 LYS B CA 1
ATOM 9561 C C . LYS B 1 408 ? -10.297 38.531 30.734 1 88.44 408 LYS B C 1
ATOM 9563 O O . LYS B 1 408 ? -9.953 37.75 29.828 1 88.44 408 LYS B O 1
ATOM 9568 N N . VAL B 1 409 ? -11.438 39.125 30.719 1 91.19 409 VAL B N 1
ATOM 9569 C CA . VAL B 1 409 ? -12.352 39.031 29.578 1 91.19 409 VAL B CA 1
ATOM 9570 C C . VAL B 1 409 ? -11.711 39.656 28.344 1 91.19 409 VAL B C 1
ATOM 9572 O O . VAL B 1 409 ? -11.773 39.062 27.25 1 91.19 409 VAL B O 1
ATOM 9575 N N . ARG B 1 410 ? -11.109 40.781 28.562 1 92.44 410 ARG B N 1
ATOM 9576 C CA . ARG B 1 410 ? -10.438 41.469 27.453 1 92.44 410 ARG B CA 1
ATOM 9577 C C . ARG B 1 410 ? -9.305 40.594 26.891 1 92.44 410 ARG B C 1
ATOM 9579 O O . ARG B 1 410 ? -9.109 40.531 25.672 1 92.44 410 ARG B O 1
ATOM 9586 N N . ASN B 1 411 ? -8.586 39.938 27.766 1 91.81 411 ASN B N 1
ATOM 9587 C CA . ASN B 1 411 ? -7.508 39.062 27.328 1 91.81 411 ASN B CA 1
ATOM 9588 C C . ASN B 1 411 ? -8.039 37.875 26.531 1 91.81 411 ASN B C 1
ATOM 9590 O O . ASN B 1 411 ? -7.441 37.5 25.516 1 91.81 411 ASN B O 1
ATOM 9594 N N . ALA B 1 412 ? -9.062 37.312 27 1 92.56 412 ALA B N 1
ATOM 9595 C CA . ALA B 1 412 ? -9.68 36.188 26.281 1 92.56 412 ALA B CA 1
ATOM 9596 C C . ALA B 1 412 ? -10.133 36.625 24.891 1 92.56 412 ALA B C 1
ATOM 9598 O O . ALA B 1 412 ? -9.93 35.875 23.922 1 92.56 412 ALA B O 1
ATOM 9599 N N . ILE B 1 413 ? -10.734 37.812 24.828 1 94.5 413 ILE B N 1
ATOM 9600 C CA . ILE B 1 413 ? -11.211 38.344 23.562 1 94.5 413 ILE B CA 1
ATOM 9601 C C . ILE B 1 413 ? -10.023 38.562 22.609 1 94.5 413 ILE B C 1
ATOM 9603 O O . ILE B 1 413 ? -10.094 38.188 21.438 1 94.5 413 ILE B O 1
ATOM 9607 N N . LYS B 1 414 ? -8.984 39.062 23.156 1 93.31 414 LYS B N 1
ATOM 9608 C CA . LYS B 1 414 ? -7.789 39.312 22.359 1 93.31 414 LYS B CA 1
ATOM 9609 C C . LYS B 1 414 ? -7.238 38 21.781 1 93.31 414 LYS B C 1
ATOM 9611 O O . LYS B 1 414 ? -6.863 37.938 20.609 1 93.31 414 LYS B O 1
ATOM 9616 N N . HIS B 1 415 ? -7.203 37 22.562 1 92.12 415 HIS B N 1
ATOM 9617 C CA . HIS B 1 415 ? -6.684 35.688 22.125 1 92.12 415 HIS B CA 1
ATOM 9618 C C . HIS B 1 415 ? -7.57 35.094 21.047 1 92.12 415 HIS B C 1
ATOM 9620 O O . HIS B 1 415 ? -7.066 34.531 20.078 1 92.12 415 HIS B O 1
ATOM 9626 N N . ILE B 1 416 ? -8.828 35.125 21.188 1 94.94 416 ILE B N 1
ATOM 9627 C CA . ILE B 1 416 ? -9.758 34.562 20.203 1 94.94 416 ILE B CA 1
ATOM 9628 C C . ILE B 1 416 ? -9.625 35.344 18.891 1 94.94 416 ILE B C 1
ATOM 9630 O O . ILE B 1 416 ? -9.57 34.719 17.812 1 94.94 416 ILE B O 1
ATOM 9634 N N . LYS B 1 417 ? -9.586 36.688 19 1 92.94 417 LYS B N 1
ATOM 9635 C CA . LYS B 1 417 ? -9.453 37.531 17.812 1 92.94 417 LYS B CA 1
ATOM 9636 C C . LYS B 1 417 ? -8.148 37.219 17.078 1 92.94 417 LYS B C 1
ATOM 9638 O O . LYS B 1 417 ? -8.102 37.25 15.844 1 92.94 417 LYS B O 1
ATOM 9643 N N . ALA B 1 418 ? -7.129 36.906 17.844 1 88.81 418 ALA B N 1
ATOM 9644 C CA . ALA B 1 418 ? -5.84 36.562 17.25 1 88.81 418 ALA B CA 1
ATOM 9645 C C . ALA B 1 418 ? -5.953 35.312 16.406 1 88.81 418 ALA B C 1
ATOM 9647 O O . ALA B 1 418 ? -5.352 35.219 15.328 1 88.81 418 ALA B O 1
ATOM 9648 N N . ILE B 1 419 ? -6.664 34.344 16.859 1 90.88 419 ILE B N 1
ATOM 9649 C CA . ILE B 1 419 ? -6.844 33.094 16.125 1 90.88 419 ILE B CA 1
ATOM 9650 C C . ILE B 1 419 ? -7.727 33.344 14.906 1 90.88 419 ILE B C 1
ATOM 9652 O O . ILE B 1 419 ? -7.457 32.812 13.82 1 90.88 419 ILE B O 1
ATOM 9656 N N . LEU B 1 420 ? -8.727 34.156 15.062 1 91.19 420 LEU B N 1
ATOM 9657 C CA . LEU B 1 420 ? -9.68 34.438 14 1 91.19 420 LEU B CA 1
ATOM 9658 C C . LEU B 1 420 ? -9.008 35.156 12.852 1 91.19 420 LEU B C 1
ATOM 9660 O O . LEU B 1 420 ? -9.43 35.062 11.695 1 91.19 420 LEU B O 1
ATOM 9664 N N . LYS B 1 421 ? -7.98 35.906 13.125 1 86.5 421 LYS B N 1
ATOM 9665 C CA . LYS B 1 421 ? -7.277 36.688 12.117 1 86.5 421 LYS B CA 1
ATOM 9666 C C . LYS B 1 421 ? -6.395 35.781 11.25 1 86.5 421 LYS B C 1
ATOM 9668 O O . LYS B 1 421 ? -6.016 36.188 10.141 1 86.5 421 LYS B O 1
ATOM 9673 N N . ARG B 1 422 ? -6.156 34.625 11.711 1 84.88 422 ARG B N 1
ATOM 9674 C CA . ARG B 1 422 ? -5.289 33.719 10.969 1 84.88 422 ARG B CA 1
ATOM 9675 C C . ARG B 1 422 ? -6.035 33.094 9.789 1 84.88 422 ARG B C 1
ATOM 9677 O O . ARG B 1 422 ? -7.262 32.969 9.82 1 84.88 422 ARG B O 1
ATOM 9684 N N . LYS B 1 423 ? -5.27 32.656 8.797 1 81.25 423 LYS B N 1
ATOM 9685 C CA . LYS B 1 423 ? -5.859 31.969 7.645 1 81.25 423 LYS B CA 1
ATOM 9686 C C . LYS B 1 423 ? -6.375 30.594 8.031 1 81.25 423 LYS B C 1
ATOM 9688 O O . LYS B 1 423 ? -5.922 30 9.016 1 81.25 423 LYS B O 1
ATOM 9693 N N . ASN B 1 424 ? -7.352 30.156 7.227 1 86.19 424 ASN B N 1
ATOM 9694 C CA . ASN B 1 424 ? -7.859 28.797 7.422 1 86.19 424 ASN B CA 1
ATOM 9695 C C . ASN B 1 424 ? -6.91 27.75 6.84 1 86.19 424 ASN B C 1
ATOM 9697 O O . ASN B 1 424 ? -6.25 28 5.832 1 86.19 424 ASN B O 1
ATOM 9701 N N . ILE B 1 425 ? -6.832 26.688 7.535 1 86.44 425 ILE B N 1
ATOM 9702 C CA . ILE B 1 425 ? -5.988 25.594 7.059 1 86.44 425 ILE B CA 1
ATOM 9703 C C . ILE B 1 425 ? -6.441 25.156 5.668 1 86.44 425 ILE B C 1
ATOM 9705 O O . ILE B 1 425 ? -5.621 24.781 4.832 1 86.44 425 ILE B O 1
ATOM 9709 N N . GLU B 1 426 ? -7.73 25.203 5.379 1 79.62 426 GLU B N 1
ATOM 9710 C CA . GLU B 1 426 ? -8.297 24.797 4.105 1 79.62 426 GLU B CA 1
ATOM 9711 C C . GLU B 1 426 ? -7.75 25.625 2.951 1 79.62 426 GLU B C 1
ATOM 9713 O O . GLU B 1 426 ? -7.742 25.172 1.803 1 79.62 426 GLU B O 1
ATOM 9718 N N . SER B 1 427 ? -7.297 26.75 3.256 1 74.44 427 SER B N 1
ATOM 9719 C CA . SER B 1 427 ? -6.762 27.656 2.236 1 74.44 427 SER B CA 1
ATOM 9720 C C . SER B 1 427 ? -5.422 27.156 1.704 1 74.44 427 SER B C 1
ATOM 9722 O O . SER B 1 427 ? -5.023 27.5 0.591 1 74.44 427 SER B O 1
ATOM 9724 N N . LEU B 1 428 ? -4.82 26.297 2.514 1 74.69 428 LEU B N 1
ATOM 9725 C CA . LEU B 1 428 ? -3.533 25.75 2.092 1 74.69 428 LEU B CA 1
ATOM 9726 C C . LEU B 1 428 ? -3.719 24.719 0.98 1 74.69 428 LEU B C 1
ATOM 9728 O O . LEU B 1 428 ? -2.781 24.438 0.232 1 74.69 428 LEU B O 1
ATOM 9732 N N . ASN B 1 429 ? -4.895 24.062 0.952 1 70.12 429 ASN B N 1
ATOM 9733 C CA . ASN B 1 429 ? -5.18 23.031 -0.025 1 70.12 429 ASN B CA 1
ATOM 9734 C C . ASN B 1 429 ? -5.586 23.609 -1.373 1 70.12 429 ASN B C 1
ATOM 9736 O O . ASN B 1 429 ? -5.656 22.891 -2.371 1 70.12 429 ASN B O 1
ATOM 9740 N N . THR B 1 430 ? -5.883 24.75 -1.434 1 65.75 430 THR B N 1
ATOM 9741 C CA . THR B 1 430 ? -6.332 25.375 -2.674 1 65.75 430 THR B CA 1
ATOM 9742 C C . THR B 1 430 ? -5.141 25.859 -3.492 1 65.75 430 THR B C 1
ATOM 9744 O O . THR B 1 430 ? -4.27 26.562 -2.971 1 65.75 430 THR B O 1
ATOM 9747 N N . PRO B 1 431 ? -5.078 25.016 -4.609 1 68.12 431 PRO B N 1
ATOM 9748 C CA . PRO B 1 431 ? -4.004 25.547 -5.449 1 68.12 431 PRO B CA 1
ATOM 9749 C C . PRO B 1 431 ? -4.09 27.062 -5.633 1 68.12 431 PRO B C 1
ATOM 9751 O O . PRO B 1 431 ? -5.191 27.609 -5.734 1 68.12 431 PRO B O 1
ATOM 9754 N N . SER B 1 432 ? -2.99 27.625 -5.359 1 75.5 432 SER B N 1
ATOM 9755 C CA . SER B 1 432 ? -2.971 29.062 -5.578 1 75.5 432 SER B CA 1
ATOM 9756 C C . SER B 1 432 ? -3.277 29.406 -7.031 1 75.5 432 SER B C 1
ATOM 9758 O O . SER B 1 432 ? -2.771 28.75 -7.949 1 75.5 432 SER B O 1
ATOM 9760 N N . ASN B 1 433 ? -4.238 30.25 -7.238 1 82.31 433 ASN B N 1
ATOM 9761 C CA . ASN B 1 433 ? -4.559 30.703 -8.586 1 82.31 433 ASN B CA 1
ATOM 9762 C C . ASN B 1 433 ? -3.42 31.531 -9.188 1 82.31 433 ASN B C 1
ATOM 9764 O O . ASN B 1 433 ? -2.961 32.5 -8.586 1 82.31 433 ASN B O 1
ATOM 9768 N N . VAL B 1 434 ? -2.941 31 -10.281 1 89.81 434 VAL B N 1
ATOM 9769 C CA . VAL B 1 434 ? -1.928 31.719 -11.039 1 89.81 434 VAL B CA 1
ATOM 9770 C C . VAL B 1 434 ? -2.512 32.188 -12.375 1 89.81 434 VAL B C 1
ATOM 9772 O O . VAL B 1 434 ? -2.803 31.359 -13.25 1 89.81 434 VAL B O 1
ATOM 9775 N N . LEU B 1 435 ? -2.645 33.438 -12.531 1 90.88 435 LEU B N 1
ATOM 9776 C CA . LEU B 1 435 ? -3.24 34 -13.742 1 90.88 435 LEU B CA 1
ATOM 9777 C C . LEU B 1 435 ? -2.172 34.281 -14.797 1 90.88 435 LEU B C 1
ATOM 9779 O O . LEU B 1 435 ? -1.119 34.844 -14.484 1 90.88 435 LEU B O 1
ATOM 9783 N N . ILE B 1 436 ? -2.414 33.75 -15.961 1 92.75 436 ILE B N 1
ATOM 9784 C CA . ILE B 1 436 ? -1.621 34.156 -17.125 1 92.75 436 ILE B CA 1
ATOM 9785 C C . ILE B 1 436 ? -2.246 35.375 -17.766 1 92.75 436 ILE B C 1
ATOM 9787 O O . ILE B 1 436 ? -3.328 35.312 -18.359 1 92.75 436 ILE B O 1
ATOM 9791 N N . PHE B 1 437 ? -1.526 36.469 -17.609 1 91.44 437 PHE B N 1
ATOM 9792 C CA . PHE B 1 437 ? -2.045 37.781 -17.969 1 91.44 437 PHE B CA 1
ATOM 9793 C C . PHE B 1 437 ? -1.219 38.406 -19.078 1 91.44 437 PHE B C 1
ATOM 9795 O O . PHE B 1 437 ? 0.003 38.25 -19.125 1 91.44 437 PHE B O 1
ATOM 9802 N N . GLY B 1 438 ? -1.905 39.094 -19.984 1 91 438 GLY B N 1
ATOM 9803 C CA . GLY B 1 438 ? -1.219 39.719 -21.094 1 91 438 GLY B CA 1
ATOM 9804 C C . GLY B 1 438 ? -2.158 40.156 -22.188 1 91 438 GLY B C 1
ATOM 9805 O O . GLY B 1 438 ? -3.363 39.906 -22.125 1 91 438 GLY B O 1
ATOM 9806 N N . ASN B 1 439 ? -1.531 40.906 -23.188 1 89 439 ASN B N 1
ATOM 9807 C CA . ASN B 1 439 ? -2.287 41.438 -24.312 1 89 439 ASN B CA 1
ATOM 9808 C C . ASN B 1 439 ? -2.617 40.312 -25.312 1 89 439 ASN B C 1
ATOM 9810 O O . ASN B 1 439 ? -2.119 39.219 -25.203 1 89 439 ASN B O 1
ATOM 9814 N N . VAL B 1 440 ? -3.559 40.688 -26.25 1 87.19 440 VAL B N 1
ATOM 9815 C CA . VAL B 1 440 ? -3.898 39.781 -27.328 1 87.19 440 VAL B CA 1
ATOM 9816 C C . VAL B 1 440 ? -2.641 39.438 -28.125 1 87.19 440 VAL B C 1
ATOM 9818 O O . VAL B 1 440 ? -1.818 40.312 -28.406 1 87.19 440 VAL B O 1
ATOM 9821 N N . ASN B 1 441 ? -2.42 38.188 -28.344 1 84.44 441 ASN B N 1
ATOM 9822 C CA . ASN B 1 441 ? -1.324 37.656 -29.156 1 84.44 441 ASN B CA 1
ATOM 9823 C C . ASN B 1 441 ? -0.01 37.656 -28.375 1 84.44 441 ASN B C 1
ATOM 9825 O O . ASN B 1 441 ? 1.064 37.531 -28.969 1 84.44 441 ASN B O 1
ATOM 9829 N N . ALA B 1 442 ? -0.09 37.781 -27.109 1 91.38 442 ALA B N 1
ATOM 9830 C CA . ALA B 1 442 ? 1.113 37.719 -26.281 1 91.38 442 ALA B CA 1
ATOM 9831 C C . ALA B 1 442 ? 1.615 36.312 -26.141 1 91.38 442 ALA B C 1
ATOM 9833 O O . ALA B 1 442 ? 2.75 36.062 -25.703 1 91.38 442 ALA B O 1
ATOM 9834 N N . GLY B 1 443 ? 0.797 35.25 -26.406 1 90.19 443 GLY B N 1
ATOM 9835 C CA . GLY B 1 443 ? 1.196 33.844 -26.359 1 90.19 443 GLY B CA 1
ATOM 9836 C C . GLY B 1 443 ? 0.726 33.156 -25.094 1 90.19 443 GLY B C 1
ATOM 9837 O O . GLY B 1 443 ? 1.348 32.188 -24.656 1 90.19 443 GLY B O 1
ATOM 9838 N N . LYS B 1 444 ? -0.316 33.594 -24.484 1 89.75 444 LYS B N 1
ATOM 9839 C CA . LYS B 1 444 ? -0.83 33.062 -23.234 1 89.75 444 LYS B CA 1
ATOM 9840 C C . LYS B 1 444 ? -1.238 31.594 -23.359 1 89.75 444 LYS B C 1
ATOM 9842 O O . LYS B 1 444 ? -0.803 30.75 -22.578 1 89.75 444 LYS B O 1
ATOM 9847 N N . SER B 1 445 ? -2.035 31.297 -24.359 1 86.69 445 SER B N 1
ATOM 9848 C CA . SER B 1 445 ? -2.512 29.938 -24.547 1 86.69 445 SER B CA 1
ATOM 9849 C C . SER B 1 445 ? -1.368 29 -24.922 1 86.69 445 SER B C 1
ATOM 9851 O O . SER B 1 445 ? -1.331 27.859 -24.484 1 86.69 445 SER B O 1
ATOM 9853 N N . THR B 1 446 ? -0.463 29.5 -25.703 1 89.19 446 THR B N 1
ATOM 9854 C CA . THR B 1 446 ? 0.703 28.719 -26.078 1 89.19 446 THR B CA 1
ATOM 9855 C C . THR B 1 446 ? 1.548 28.375 -24.859 1 89.19 446 THR B C 1
ATOM 9857 O O . THR B 1 446 ? 2.062 27.266 -24.734 1 89.19 446 THR B O 1
ATOM 9860 N N . PHE B 1 447 ? 1.619 29.375 -24 1 91.56 447 PHE B N 1
ATOM 9861 C CA . PHE B 1 447 ? 2.381 29.188 -22.766 1 91.56 447 PHE B CA 1
ATOM 9862 C C . PHE B 1 447 ? 1.718 28.156 -21.859 1 91.56 447 PHE B C 1
ATOM 9864 O O . PHE B 1 447 ? 2.381 27.25 -21.359 1 91.56 447 PHE B O 1
ATOM 9871 N N . MET B 1 448 ? 0.453 28.281 -21.719 1 87.5 448 MET B N 1
ATOM 9872 C CA . MET B 1 448 ? -0.3 27.312 -20.906 1 87.5 448 MET B CA 1
ATOM 9873 C C . MET B 1 448 ? -0.173 25.906 -21.469 1 87.5 448 MET B C 1
ATOM 9875 O O . MET B 1 448 ? 0.081 24.953 -20.734 1 87.5 448 MET B O 1
ATOM 9879 N N . ASN B 1 449 ? -0.294 25.828 -22.703 1 83.81 449 ASN B N 1
ATOM 9880 C CA . ASN B 1 449 ? -0.194 24.531 -23.359 1 83.81 449 ASN B CA 1
ATOM 9881 C C . ASN B 1 449 ? 1.195 23.922 -23.188 1 83.81 449 ASN B C 1
ATOM 9883 O O . ASN B 1 449 ? 1.329 22.703 -22.984 1 83.81 449 ASN B O 1
ATOM 9887 N N . TYR B 1 450 ? 2.072 24.781 -23.281 1 86.81 450 TYR B N 1
ATOM 9888 C CA . TYR B 1 450 ? 3.436 24.297 -23.094 1 86.81 450 TYR B CA 1
ATOM 9889 C C . TYR B 1 450 ? 3.625 23.734 -21.688 1 86.81 450 TYR B C 1
ATOM 9891 O O . TYR B 1 450 ? 4.195 22.656 -21.531 1 86.81 450 TYR B O 1
ATOM 9899 N N . ILE B 1 451 ? 3.186 24.391 -20.719 1 85.69 451 ILE B N 1
ATOM 9900 C CA . ILE B 1 451 ? 3.344 23.969 -19.328 1 85.69 451 ILE B CA 1
ATOM 9901 C C . ILE B 1 451 ? 2.605 22.656 -19.109 1 85.69 451 ILE B C 1
ATOM 9903 O O . ILE B 1 451 ? 3.129 21.75 -18.453 1 85.69 451 ILE B O 1
ATOM 9907 N N . CYS B 1 452 ? 1.444 22.562 -19.641 1 77.19 452 CYS B N 1
ATOM 9908 C CA . CYS B 1 452 ? 0.607 21.391 -19.438 1 77.19 452 CYS B CA 1
ATOM 9909 C C . CYS B 1 452 ? 1.202 20.172 -20.141 1 77.19 452 CYS B C 1
ATOM 9911 O O . CYS B 1 452 ? 0.958 19.031 -19.719 1 77.19 452 CYS B O 1
ATOM 9913 N N . ASN B 1 453 ? 1.91 20.359 -21.109 1 69.5 453 ASN B N 1
ATOM 9914 C CA . ASN B 1 453 ? 2.475 19.25 -21.875 1 69.5 453 ASN B CA 1
ATOM 9915 C C . ASN B 1 453 ? 3.92 18.969 -21.469 1 69.5 453 ASN B C 1
ATOM 9917 O O . ASN B 1 453 ? 4.574 18.109 -22.047 1 69.5 453 ASN B O 1
ATOM 9921 N N . SER B 1 454 ? 4.324 19.734 -20.641 1 65.12 454 SER B N 1
ATOM 9922 C CA . SER B 1 454 ? 5.715 19.578 -20.234 1 65.12 454 SER B CA 1
ATOM 9923 C C . SER B 1 454 ? 5.867 18.469 -19.188 1 65.12 454 SER B C 1
ATOM 9925 O O . SER B 1 454 ? 4.914 18.156 -18.484 1 65.12 454 SER B O 1
ATOM 9927 N N . ASP B 1 455 ? 7.047 17.766 -19.141 1 57.03 455 ASP B N 1
ATOM 9928 C CA . ASP B 1 455 ? 7.383 16.688 -18.219 1 57.03 455 ASP B CA 1
ATOM 9929 C C . ASP B 1 455 ? 7.426 17.203 -16.781 1 57.03 455 ASP B C 1
ATOM 9931 O O . ASP B 1 455 ? 7.41 16.422 -15.828 1 57.03 455 ASP B O 1
ATOM 9935 N N . ILE B 1 456 ? 7.535 18.484 -16.75 1 50.78 456 ILE B N 1
ATOM 9936 C CA . ILE B 1 456 ? 7.762 19.047 -15.414 1 50.78 456 ILE B CA 1
ATOM 9937 C C . ILE B 1 456 ? 6.422 19.234 -14.703 1 50.78 456 ILE B C 1
ATOM 9939 O O . ILE B 1 456 ? 6.379 19.375 -13.477 1 50.78 456 ILE B O 1
ATOM 9943 N N . SER B 1 457 ? 5.434 19.219 -15.508 1 56.88 457 SER B N 1
ATOM 9944 C CA . SER B 1 457 ? 4.121 19.5 -14.93 1 56.88 457 SER B CA 1
ATOM 9945 C C . SER B 1 457 ? 3.193 18.297 -15.07 1 56.88 457 SER B C 1
ATOM 9947 O O . SER B 1 457 ? 3.27 17.562 -16.062 1 56.88 457 SER B O 1
ATOM 9949 N N . ILE B 1 458 ? 2.686 17.859 -14.008 1 53.09 458 ILE B N 1
ATOM 9950 C CA . ILE B 1 458 ? 1.608 16.875 -14.078 1 53.09 458 ILE B CA 1
ATOM 9951 C C . ILE B 1 458 ? 0.258 17.578 -14.078 1 53.09 458 ILE B C 1
ATOM 9953 O O . ILE B 1 458 ? -0.023 18.391 -13.188 1 53.09 458 ILE B O 1
ATOM 9957 N N . VAL B 1 459 ? -0.355 17.469 -15.258 1 57.75 459 VAL B N 1
ATOM 9958 C CA . VAL B 1 459 ? -1.591 18.219 -15.445 1 57.75 459 VAL B CA 1
ATOM 9959 C C . VAL B 1 459 ? -2.787 17.359 -15.055 1 57.75 459 VAL B C 1
ATOM 9961 O O . VAL B 1 459 ? -2.82 16.172 -15.344 1 57.75 459 VAL B O 1
ATOM 9964 N N . THR B 1 460 ? -3.484 17.688 -14.062 1 51.19 460 THR B N 1
ATOM 9965 C CA . THR B 1 460 ? -4.805 17.109 -13.859 1 51.19 460 THR B CA 1
ATOM 9966 C C . THR B 1 460 ? -5.895 18.031 -14.375 1 51.19 460 THR B C 1
ATOM 9968 O O . THR B 1 460 ? -5.867 19.234 -14.109 1 51.19 460 THR B O 1
ATOM 9971 N N . LYS B 1 461 ? -6.582 17.688 -15.445 1 48.56 461 LYS B N 1
ATOM 9972 C CA . LYS B 1 461 ? -7.629 18.516 -16.047 1 48.56 461 LYS B CA 1
ATOM 9973 C C . LYS B 1 461 ? -8.766 18.75 -15.055 1 48.56 461 LYS B C 1
ATOM 9975 O O . LYS B 1 461 ? -9.258 17.812 -14.43 1 48.56 461 LYS B O 1
ATOM 9980 N N . ILE B 1 462 ? -8.773 19.859 -14.453 1 45.84 462 ILE B N 1
ATOM 9981 C CA . ILE B 1 462 ? -10.039 20.156 -13.797 1 45.84 462 ILE B CA 1
ATOM 9982 C C . ILE B 1 462 ? -10.961 20.891 -14.758 1 45.84 462 ILE B C 1
ATOM 9984 O O . ILE B 1 462 ? -10.531 21.828 -15.438 1 45.84 462 ILE B O 1
ATOM 9988 N N . LYS B 1 463 ? -12.07 20.266 -15.125 1 43.12 463 LYS B N 1
ATOM 9989 C CA . LYS B 1 463 ? -13.102 20.859 -15.977 1 43.12 463 LYS B CA 1
ATOM 9990 C C . LYS B 1 463 ? -13.547 22.219 -15.438 1 43.12 463 LYS B C 1
ATOM 9992 O O . LYS B 1 463 ? -14.406 22.297 -14.555 1 43.12 463 LYS B O 1
ATOM 9997 N N . GLY B 1 464 ? -12.938 22.938 -14.719 1 39.53 464 GLY B N 1
ATOM 9998 C CA . GLY B 1 464 ? -13.641 24.141 -14.328 1 39.53 464 GLY B CA 1
ATOM 9999 C C . GLY B 1 464 ? -13.648 25.203 -15.414 1 39.53 464 GLY B C 1
ATOM 10000 O O . GLY B 1 464 ? -12.594 25.688 -15.828 1 39.53 464 GLY B O 1
ATOM 10001 N N . THR B 1 465 ? -14.539 25.078 -16.359 1 40.69 465 THR B N 1
ATOM 10002 C CA . THR B 1 465 ? -14.656 26.109 -17.391 1 40.69 465 THR B CA 1
ATOM 10003 C C . THR B 1 465 ? -15.484 27.297 -16.875 1 40.69 465 THR B C 1
ATOM 10005 O O . THR B 1 465 ? -16.609 27.109 -16.406 1 40.69 465 THR B O 1
ATOM 10008 N N . THR B 1 466 ? -15.062 28.125 -16.109 1 41.75 466 THR B N 1
ATOM 10009 C CA . THR B 1 466 ? -15.836 29.328 -16.359 1 41.75 466 THR B CA 1
ATOM 10010 C C . THR B 1 466 ? -15.648 29.812 -17.797 1 41.75 466 THR B C 1
ATOM 10012 O O . THR B 1 466 ? -14.617 29.531 -18.422 1 41.75 466 THR B O 1
ATOM 10015 N N . ILE B 1 467 ? -16.609 30.281 -18.422 1 46.06 467 ILE B N 1
ATOM 10016 C CA . ILE B 1 467 ? -16.812 30.625 -19.828 1 46.06 467 ILE B CA 1
ATOM 10017 C C . ILE B 1 467 ? -15.539 31.266 -20.391 1 46.06 467 ILE B C 1
ATOM 10019 O O . ILE B 1 467 ? -15.141 30.984 -21.531 1 46.06 467 ILE B O 1
ATOM 10023 N N . ASP B 1 468 ? -14.75 32.156 -19.594 1 57.91 468 ASP B N 1
ATOM 10024 C CA . ASP B 1 468 ? -13.734 32.969 -20.266 1 57.91 468 ASP B CA 1
ATOM 10025 C C . ASP B 1 468 ? -12.352 32.688 -19.703 1 57.91 468 ASP B C 1
ATOM 10027 O O . ASP B 1 468 ? -11.367 33.312 -20.109 1 57.91 468 ASP B O 1
ATOM 10031 N N . ILE B 1 469 ? -12.25 31.922 -18.656 1 68.75 469 ILE B N 1
ATOM 10032 C CA . ILE B 1 469 ? -10.93 31.625 -18.109 1 68.75 469 ILE B CA 1
ATOM 10033 C C . ILE B 1 469 ? -10.742 30.109 -18.031 1 68.75 469 ILE B C 1
ATOM 10035 O O . ILE B 1 469 ? -11.477 29.422 -17.312 1 68.75 469 ILE B O 1
ATOM 10039 N N . ILE B 1 470 ? -9.875 29.688 -18.844 1 76.25 470 ILE B N 1
ATOM 10040 C CA . ILE B 1 470 ? -9.547 28.266 -18.828 1 76.25 470 ILE B CA 1
ATOM 10041 C C . ILE B 1 470 ? -8.609 27.969 -17.656 1 76.25 470 ILE B C 1
ATOM 10043 O O . ILE B 1 470 ? -7.566 28.609 -17.516 1 76.25 470 ILE B O 1
ATOM 10047 N N . GLN B 1 471 ? -9.078 27.109 -16.75 1 78.38 471 GLN B N 1
ATOM 10048 C CA . GLN B 1 471 ? -8.273 26.766 -15.57 1 78.38 471 GLN B CA 1
ATOM 10049 C C . GLN B 1 471 ? -7.746 25.344 -15.664 1 78.38 471 GLN B C 1
ATOM 10051 O O . GLN B 1 471 ? -8.453 24.438 -16.109 1 78.38 471 GLN B O 1
ATOM 10056 N N . LYS B 1 472 ? -6.461 25.203 -15.391 1 79.81 472 LYS B N 1
ATOM 10057 C CA . LYS B 1 472 ? -5.824 23.891 -15.336 1 79.81 472 LYS B CA 1
ATOM 10058 C C . LYS B 1 472 ? -4.977 23.75 -14.07 1 79.81 472 LYS B C 1
ATOM 10060 O O . LYS B 1 472 ? -4.164 24.625 -13.766 1 79.81 472 LYS B O 1
ATOM 10065 N N . ASN B 1 473 ? -5.254 22.719 -13.289 1 77.44 473 ASN B N 1
ATOM 10066 C CA . ASN B 1 473 ? -4.398 22.422 -12.141 1 77.44 473 ASN B CA 1
ATOM 10067 C C . ASN B 1 473 ? -3.08 21.781 -12.578 1 77.44 473 ASN B C 1
ATOM 10069 O O . ASN B 1 473 ? -3.078 20.781 -13.305 1 77.44 473 ASN B O 1
ATOM 10073 N N . VAL B 1 474 ? -2.076 22.438 -12.289 1 78.69 474 VAL B N 1
ATOM 10074 C CA . VAL B 1 474 ? -0.761 21.953 -12.695 1 78.69 474 VAL B CA 1
ATOM 10075 C C . VAL B 1 474 ? 0.138 21.797 -11.469 1 78.69 474 VAL B C 1
ATOM 10077 O O . VAL B 1 474 ? 0.084 22.625 -10.547 1 78.69 474 VAL B O 1
ATOM 10080 N N . LYS B 1 475 ? 0.841 20.672 -11.453 1 73.69 475 LYS B N 1
ATOM 10081 C CA . LYS B 1 475 ? 1.865 20.484 -10.43 1 73.69 475 LYS B CA 1
ATOM 10082 C C . LYS B 1 475 ? 3.232 20.953 -10.93 1 73.69 475 LYS B C 1
ATOM 10084 O O . LYS B 1 475 ? 3.721 20.469 -11.953 1 73.69 475 LYS B O 1
ATOM 10089 N N . ILE B 1 476 ? 3.689 22.031 -10.438 1 74.88 476 ILE B N 1
ATOM 10090 C CA . ILE B 1 476 ? 5.027 22.516 -10.742 1 74.88 476 ILE B CA 1
ATOM 10091 C C . ILE B 1 476 ? 5.992 22.125 -9.625 1 74.88 476 ILE B C 1
ATOM 10093 O O . ILE B 1 476 ? 5.898 22.625 -8.508 1 74.88 476 ILE B O 1
ATOM 10097 N N . PHE B 1 477 ? 6.781 21.172 -9.961 1 68.25 477 PHE B N 1
ATOM 10098 C CA . PHE B 1 477 ? 7.652 20.531 -8.984 1 68.25 477 PHE B CA 1
ATOM 10099 C C . PHE B 1 477 ? 6.836 19.844 -7.898 1 68.25 477 PHE B C 1
ATOM 10101 O O . PHE B 1 477 ? 6.117 18.875 -8.172 1 68.25 477 PHE B O 1
ATOM 10108 N N . ASN B 1 478 ? 6.715 20.406 -6.668 1 61.03 478 ASN B N 1
ATOM 10109 C CA . ASN B 1 478 ? 5.988 19.75 -5.594 1 61.03 478 ASN B CA 1
ATOM 10110 C C . ASN B 1 478 ? 4.801 20.578 -5.117 1 61.03 478 ASN B C 1
ATOM 10112 O O . ASN B 1 478 ? 4.211 20.281 -4.078 1 61.03 478 ASN B O 1
ATOM 10116 N N . ASN B 1 479 ? 4.562 21.594 -5.973 1 70 479 ASN B N 1
ATOM 10117 C CA . ASN B 1 479 ? 3.465 22.469 -5.57 1 70 479 ASN B CA 1
ATOM 10118 C C . ASN B 1 479 ? 2.359 22.5 -6.621 1 70 479 ASN B C 1
ATOM 10120 O O . ASN B 1 479 ? 2.639 22.5 -7.824 1 70 479 ASN B O 1
ATOM 10124 N N . ASP B 1 480 ? 1.157 22.469 -6.105 1 74.12 480 ASP B N 1
ATOM 10125 C CA . ASP B 1 480 ? 0.003 22.516 -6.996 1 74.12 480 ASP B CA 1
ATOM 10126 C C . ASP B 1 480 ? -0.439 23.953 -7.246 1 74.12 480 ASP B C 1
ATOM 10128 O O . ASP B 1 480 ? -0.555 24.75 -6.305 1 74.12 480 ASP B O 1
ATOM 10132 N N . TYR B 1 481 ? -0.567 24.297 -8.5 1 80.88 481 TYR B N 1
ATOM 10133 C CA . TYR B 1 481 ? -1.062 25.609 -8.906 1 80.88 481 TYR B CA 1
ATOM 10134 C C . TYR B 1 481 ? -2.258 25.469 -9.844 1 80.88 481 TYR B C 1
ATOM 10136 O O . TYR B 1 481 ? -2.381 24.484 -10.562 1 80.88 481 TYR B O 1
ATOM 10144 N N . ASN B 1 482 ? -3.17 26.344 -9.648 1 82.44 482 ASN B N 1
ATOM 10145 C CA . ASN B 1 482 ? -4.238 26.484 -10.633 1 82.44 482 ASN B CA 1
ATOM 10146 C C . ASN B 1 482 ? -3.9 27.547 -11.68 1 82.44 482 ASN B C 1
ATOM 10148 O O . ASN B 1 482 ? -4.098 28.75 -11.438 1 82.44 482 ASN B O 1
ATOM 10152 N N . LEU B 1 483 ? -3.453 27.062 -12.875 1 87.31 483 LEU B N 1
ATOM 10153 C CA . LEU B 1 483 ? -3.133 28 -13.945 1 87.31 483 LEU B CA 1
ATOM 10154 C C . LEU B 1 483 ? -4.398 28.469 -14.648 1 87.31 483 LEU B C 1
ATOM 10156 O O . LEU B 1 483 ? -5.242 27.656 -15.031 1 87.31 483 LEU B O 1
ATOM 10160 N N . CYS B 1 484 ? -4.492 29.703 -14.68 1 86.44 484 CYS B N 1
ATOM 10161 C CA . CYS B 1 484 ? -5.668 30.312 -15.289 1 86.44 484 CYS B CA 1
ATOM 10162 C C . CYS B 1 484 ? -5.293 31.094 -16.547 1 86.44 484 CYS B C 1
ATOM 10164 O O . CYS B 1 484 ? -4.582 32.094 -16.469 1 86.44 484 CYS B O 1
ATOM 10166 N N . ASP B 1 485 ? -5.727 30.656 -17.688 1 86.25 485 ASP B N 1
ATOM 10167 C CA . ASP B 1 485 ? -5.543 31.344 -18.953 1 86.25 485 ASP B CA 1
ATOM 10168 C C . ASP B 1 485 ? -6.652 32.375 -19.188 1 86.25 485 ASP B C 1
ATOM 10170 O O . ASP B 1 485 ? -7.832 32.031 -19.219 1 86.25 485 ASP B O 1
ATOM 10174 N N . SER B 1 486 ? -6.277 33.562 -19.25 1 83.94 486 SER B N 1
ATOM 10175 C CA . SER B 1 486 ? -7.258 34.625 -19.406 1 83.94 486 SER B CA 1
ATOM 10176 C C . SER B 1 486 ? -7.34 35.125 -20.844 1 83.94 486 SER B C 1
ATOM 10178 O O . SER B 1 486 ? -6.453 34.812 -21.656 1 83.94 486 SER B O 1
ATOM 10180 N N . ALA B 1 487 ? -8.422 35.875 -21.078 1 78.06 487 ALA B N 1
ATOM 10181 C CA . ALA B 1 487 ? -8.555 36.531 -22.375 1 78.06 487 ALA B CA 1
ATOM 10182 C C . ALA B 1 487 ? -7.523 37.625 -22.531 1 78.06 487 ALA B C 1
ATOM 10184 O O . ALA B 1 487 ? -7.152 38.281 -21.562 1 78.06 487 ALA B O 1
ATOM 10185 N N . GLY B 1 488 ? -7.059 37.781 -23.688 1 80.12 488 GLY B N 1
ATOM 10186 C CA . GLY B 1 488 ? -6.098 38.844 -23.969 1 80.12 488 GLY B CA 1
ATOM 10187 C C . GLY B 1 488 ? -6.68 40.219 -23.828 1 80.12 488 GLY B C 1
ATOM 10188 O O . GLY B 1 488 ? -7.844 40.469 -24.156 1 80.12 488 GLY B O 1
ATOM 10189 N N . ILE B 1 489 ? -5.863 41.156 -23.281 1 79.56 489 ILE B N 1
ATOM 10190 C CA . ILE B 1 489 ? -6.301 42.531 -23.094 1 79.56 489 ILE B CA 1
ATOM 10191 C C . ILE B 1 489 ? -6.031 43.344 -24.344 1 79.56 489 ILE B C 1
ATOM 10193 O O . ILE B 1 489 ? -4.961 43.219 -24.953 1 79.56 489 ILE B O 1
ATOM 10197 N N . SER B 1 490 ? -7.016 43.812 -25 1 71.31 490 SER B N 1
ATOM 10198 C CA . SER B 1 490 ? -6.852 44.688 -26.156 1 71.31 490 SER B CA 1
ATOM 10199 C C . SER B 1 490 ? -6.695 46.156 -25.734 1 71.31 490 SER B C 1
ATOM 10201 O O . SER B 1 490 ? -7.109 46.531 -24.641 1 71.31 490 SER B O 1
ATOM 10203 N N . THR B 1 491 ? -5.844 47 -26.359 1 56.19 491 THR B N 1
ATOM 10204 C CA . THR B 1 491 ? -5.605 48.406 -26.109 1 56.19 491 THR B CA 1
ATOM 10205 C C . THR B 1 491 ? -6.914 49.125 -25.781 1 56.19 491 THR B C 1
ATOM 10207 O O . THR B 1 491 ? -7.875 49.062 -26.547 1 56.19 491 THR B O 1
ATOM 10210 N N . LEU B 1 492 ? -7.211 49.281 -24.625 1 45.53 492 LEU B N 1
ATOM 10211 C CA . LEU B 1 492 ? -8.312 50.188 -24.328 1 45.53 492 LEU B CA 1
ATOM 10212 C C . LEU B 1 492 ? -8.156 51.5 -25.062 1 45.53 492 LEU B C 1
ATOM 10214 O O . LEU B 1 492 ? -7.133 52.156 -24.938 1 45.53 492 LEU B O 1
ATOM 10218 N N . VAL B 1 493 ? -8.648 51.781 -26.25 1 38.03 493 VAL B N 1
ATOM 10219 C CA . VAL B 1 493 ? -8.805 53.156 -26.719 1 38.03 493 VAL B CA 1
ATOM 10220 C C . VAL B 1 493 ? -9.289 54.031 -25.562 1 38.03 493 VAL B C 1
ATOM 10222 O O . VAL B 1 493 ? -10.109 53.594 -24.75 1 38.03 493 VAL B O 1
ATOM 10225 N N . ASN B 1 494 ? -8.688 55.125 -25.25 1 32.62 494 ASN B N 1
ATOM 10226 C CA . ASN B 1 494 ? -9.195 56.25 -24.438 1 32.62 494 ASN B CA 1
ATOM 10227 C C . ASN B 1 494 ? -10.695 56.438 -24.641 1 32.62 494 ASN B C 1
ATOM 10229 O O . ASN B 1 494 ? -11.133 57.469 -25.156 1 32.62 494 ASN B O 1
ATOM 10233 N N . LYS B 1 495 ? -11.469 55.656 -25.312 1 33.22 495 LYS B N 1
ATOM 10234 C CA . LYS B 1 495 ? -12.867 56.094 -25.297 1 33.22 495 LYS B CA 1
ATOM 10235 C C . LYS B 1 495 ? -13.375 56.219 -23.859 1 33.22 495 LYS B C 1
ATOM 10237 O O . LYS B 1 495 ? -13.258 55.281 -23.062 1 33.22 495 LYS B O 1
ATOM 10242 N N . LYS B 1 496 ? -13.406 57.375 -23.359 1 30.14 496 LYS B N 1
ATOM 10243 C CA . LYS B 1 496 ? -14.203 57.812 -22.203 1 30.14 496 LYS B CA 1
ATOM 10244 C C . LYS B 1 496 ? -15.422 56.906 -22.016 1 30.14 496 LYS B C 1
ATOM 10246 O O . LYS B 1 496 ? -16.172 56.656 -22.969 1 30.14 496 LYS B O 1
ATOM 10251 N N . PHE B 1 497 ? -15.484 55.969 -21.078 1 31.77 497 PHE B N 1
ATOM 10252 C CA . PHE B 1 497 ? -16.766 55.531 -20.531 1 31.77 497 PHE B CA 1
ATOM 10253 C C . PHE B 1 497 ? -17.828 56.625 -20.703 1 31.77 497 PHE B C 1
ATOM 10255 O O . PHE B 1 497 ? -18.297 57.188 -19.719 1 31.77 497 PHE B O 1
ATOM 10262 N N . GLU B 1 498 ? -17.594 57.562 -21.484 1 28.16 498 GLU B N 1
ATOM 10263 C CA . GLU B 1 498 ? -18.641 58.562 -21.672 1 28.16 498 GLU B CA 1
ATOM 10264 C C . GLU B 1 498 ? -19.922 57.938 -22.219 1 28.16 498 GLU B C 1
ATOM 10266 O O . GLU B 1 498 ? -19.875 57.219 -23.234 1 28.16 498 GLU B O 1
ATOM 10271 N N . THR B 1 499 ? -20.938 57.688 -21.359 1 30.09 499 THR B N 1
ATOM 10272 C CA . THR B 1 499 ? -22.375 57.469 -21.453 1 30.09 499 THR B CA 1
ATOM 10273 C C . THR B 1 499 ? -22.984 58.219 -22.625 1 30.09 499 THR B C 1
ATOM 10275 O O . THR B 1 499 ? -24.203 58.344 -22.734 1 30.09 499 THR B O 1
ATOM 10278 N N . ASN B 1 500 ? -22.234 58.938 -23.453 1 28.34 500 ASN B N 1
ATOM 10279 C CA . ASN B 1 500 ? -23.141 59.688 -24.312 1 28.34 500 ASN B CA 1
ATOM 10280 C C . ASN B 1 500 ? -23.766 58.781 -25.391 1 28.34 500 ASN B C 1
ATOM 10282 O O . ASN B 1 500 ? -23.062 57.969 -26 1 28.34 500 ASN B O 1
ATOM 10286 N N . LYS B 1 501 ? -25.234 58.812 -25.547 1 29.59 501 LYS B N 1
ATOM 10287 C CA . LYS B 1 501 ? -26.375 58.219 -26.219 1 29.59 501 LYS B CA 1
ATOM 10288 C C . LYS B 1 501 ? -26.109 58.031 -27.719 1 29.59 501 LYS B C 1
ATOM 10290 O O . LYS B 1 501 ? -26.625 57.094 -28.344 1 29.59 501 LYS B O 1
ATOM 10295 N N . ASN B 1 502 ? -25.562 58.938 -28.5 1 28.95 502 ASN B N 1
ATOM 10296 C CA . ASN B 1 502 ? -26.094 59.094 -29.859 1 28.95 502 ASN B CA 1
ATOM 10297 C C . ASN B 1 502 ? -25.453 58.062 -30.797 1 28.95 502 ASN B C 1
ATOM 10299 O O . ASN B 1 502 ? -26.031 57.75 -31.844 1 28.95 502 ASN B O 1
ATOM 10303 N N . ILE B 1 503 ? -24.203 57.844 -30.922 1 28.41 503 ILE B N 1
ATOM 10304 C CA . ILE B 1 503 ? -23.75 57.438 -32.25 1 28.41 503 ILE B CA 1
ATOM 10305 C C . ILE B 1 503 ? -23.844 55.938 -32.406 1 28.41 503 ILE B C 1
ATOM 10307 O O . IL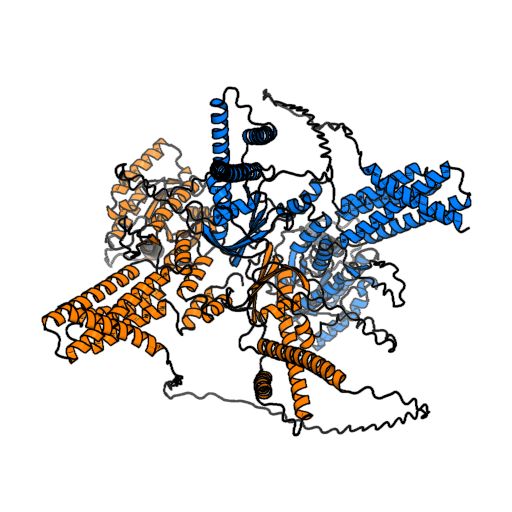E B 1 503 ? -23.078 55.312 -33.156 1 28.41 503 ILE B O 1
ATOM 10311 N N . ILE B 1 504 ? -24.5 55.062 -31.625 1 29.17 504 ILE B N 1
ATOM 10312 C CA . ILE B 1 504 ? -24.406 53.625 -31.766 1 29.17 504 ILE B CA 1
ATOM 10313 C C . ILE B 1 504 ? -25.172 53.156 -33 1 29.17 504 ILE B C 1
ATOM 10315 O O . ILE B 1 504 ? -26.25 52.562 -32.906 1 29.17 504 ILE B O 1
ATOM 10319 N N . GLU B 1 505 ? -25.141 53.812 -34.062 1 27.05 505 GLU B N 1
ATOM 10320 C CA . GLU B 1 505 ? -26.031 53.25 -35.094 1 27.05 505 GLU B CA 1
ATOM 10321 C C . GLU B 1 505 ? -25.547 51.875 -35.531 1 27.05 505 GLU B C 1
ATOM 10323 O O . GLU B 1 505 ? -24.516 51.406 -35.094 1 27.05 505 GLU B O 1
ATOM 10328 N N . LYS B 1 506 ? -25.906 51.531 -37.062 1 30.47 506 LYS B N 1
ATOM 10329 C CA . LYS B 1 506 ? -26.188 50.219 -37.656 1 30.47 506 LYS B CA 1
ATOM 10330 C C . LYS B 1 506 ? -24.969 49.312 -37.625 1 30.47 506 LYS B C 1
ATOM 10332 O O . LYS B 1 506 ? -25.109 48.094 -37.5 1 30.47 506 LYS B O 1
ATOM 10337 N N . ASP B 1 507 ? -23.969 49.594 -38.375 1 32.97 507 ASP B N 1
ATOM 10338 C CA . ASP B 1 507 ? -22.859 48.688 -38.75 1 32.97 507 ASP B CA 1
ATOM 10339 C C . ASP B 1 507 ? -22.078 48.25 -37.5 1 32.97 507 ASP B C 1
ATOM 10341 O O . ASP B 1 507 ? -21.047 47.594 -37.625 1 32.97 507 ASP B O 1
ATOM 10345 N N . LYS B 1 508 ? -22.172 48.812 -36.406 1 37 508 LYS B N 1
ATOM 10346 C CA . LYS B 1 508 ? -21.531 48.812 -35.094 1 37 508 LYS B CA 1
ATOM 10347 C C . LYS B 1 508 ? -22 47.625 -34.281 1 37 508 LYS B C 1
ATOM 10349 O O . LYS B 1 508 ? -21.641 47.5 -33.094 1 37 508 LYS B O 1
ATOM 10354 N N . LYS B 1 509 ? -22.859 46.906 -34.719 1 32.75 509 LYS B N 1
ATOM 10355 C CA . LYS B 1 509 ? -23.438 45.875 -33.875 1 32.75 509 LYS B CA 1
ATOM 10356 C C . LYS B 1 509 ? -22.5 44.656 -33.781 1 32.75 509 LYS B C 1
ATOM 10358 O O . LYS B 1 509 ? -22.328 44.094 -32.719 1 32.75 509 LYS B O 1
ATOM 10363 N N . LYS B 1 510 ? -22.281 44.094 -34.938 1 38.25 510 LYS B N 1
ATOM 10364 C CA . LYS B 1 510 ? -21.5 42.875 -34.844 1 38.25 510 LYS B CA 1
ATOM 10365 C C . LYS B 1 510 ? -20.141 43.125 -34.219 1 38.25 510 LYS B C 1
ATOM 10367 O O . LYS B 1 510 ? -19.656 42.312 -33.438 1 38.25 510 LYS B O 1
ATOM 10372 N N . LYS B 1 511 ? -19.359 44.031 -34.781 1 39.75 511 LYS B N 1
ATOM 10373 C CA . LYS B 1 511 ? -18.094 44.438 -34.156 1 39.75 511 LYS B CA 1
ATOM 10374 C C . LYS B 1 511 ? -18.281 44.812 -32.688 1 39.75 511 LYS B C 1
ATOM 10376 O O . LYS B 1 511 ? -17.359 44.688 -31.891 1 39.75 511 LYS B O 1
ATOM 10381 N N . SER B 1 512 ? -19.438 45.125 -32.375 1 45.34 512 SER B N 1
ATOM 10382 C CA . SER B 1 512 ? -19.844 45.562 -31.062 1 45.34 512 SER B CA 1
ATOM 10383 C C . SER B 1 512 ? -19.969 44.406 -30.109 1 45.34 512 SER B C 1
ATOM 10385 O O . SER B 1 512 ? -19.562 44.5 -28.938 1 45.34 512 SER B O 1
ATOM 10387 N N . VAL B 1 513 ? -20.453 43.375 -30.719 1 45.75 513 VAL B N 1
ATOM 10388 C CA . VAL B 1 513 ? -20.625 42.219 -29.859 1 45.75 513 VAL B CA 1
ATOM 10389 C C . VAL B 1 513 ? -19.25 41.656 -29.484 1 45.75 513 VAL B C 1
ATOM 10391 O O . VAL B 1 513 ? -19.031 41.281 -28.328 1 45.75 513 VAL B O 1
ATOM 10394 N N . HIS B 1 514 ? -18.406 41.5 -30.516 1 50.47 514 HIS B N 1
ATOM 10395 C CA . HIS B 1 514 ? -17.062 41 -30.219 1 50.47 514 HIS B CA 1
ATOM 10396 C C . HIS B 1 514 ? -16.344 41.906 -29.234 1 50.47 514 HIS B C 1
ATOM 10398 O O . HIS B 1 514 ? -15.641 41.438 -28.344 1 50.47 514 HIS B O 1
ATOM 10404 N N . LYS B 1 515 ? -16.547 43.062 -29.469 1 55 515 LYS B N 1
ATOM 10405 C CA . LYS B 1 515 ? -15.93 44.031 -28.562 1 55 515 LYS B CA 1
ATOM 10406 C C . LYS B 1 515 ? -16.531 43.938 -27.156 1 55 515 LYS B C 1
ATOM 10408 O O . LYS B 1 515 ? -15.82 44.062 -26.156 1 55 515 LYS B O 1
ATOM 10413 N N . LYS B 1 516 ? -17.781 43.719 -27.234 1 54.31 516 LYS B N 1
ATOM 10414 C CA . LYS B 1 516 ? -18.469 43.562 -25.953 1 54.31 516 LYS B CA 1
ATOM 10415 C C . LYS B 1 516 ? -17.984 42.312 -25.234 1 54.31 516 LYS B C 1
ATOM 10417 O O . LYS B 1 516 ? -17.781 42.312 -24.016 1 54.31 516 LYS B O 1
ATOM 10422 N N . LEU B 1 517 ? -17.922 41.312 -26.031 1 55.78 517 LEU B N 1
ATOM 10423 C CA . LEU B 1 517 ? -17.453 40.062 -25.438 1 55.78 517 LEU B CA 1
ATOM 10424 C C . LEU B 1 517 ? -16.031 40.188 -24.938 1 55.78 517 LEU B C 1
ATOM 10426 O O . LEU B 1 517 ? -15.68 39.656 -23.875 1 55.78 517 LEU B O 1
ATOM 10430 N N . GLU B 1 518 ? -15.352 40.844 -25.703 1 62.62 518 GLU B N 1
ATOM 10431 C CA . GLU B 1 518 ? -13.969 41.125 -25.297 1 62.62 518 GLU B CA 1
ATOM 10432 C C . GLU B 1 518 ? -13.914 41.969 -24.031 1 62.62 518 GLU B C 1
ATOM 10434 O O . GLU B 1 518 ? -13.102 41.688 -23.141 1 62.62 518 GLU B O 1
ATOM 10439 N N . SER B 1 519 ? -14.766 42.938 -24.062 1 66.69 519 SER B N 1
ATOM 10440 C CA . SER B 1 519 ? -14.812 43.812 -22.891 1 66.69 519 SER B CA 1
ATOM 10441 C C . SER B 1 519 ? -15.242 43.031 -21.656 1 66.69 519 SER B C 1
ATOM 10443 O O . SER B 1 519 ? -14.695 43.25 -20.562 1 66.69 519 SER B O 1
ATOM 10445 N N . ILE B 1 520 ? -16.125 42.219 -21.875 1 66.69 520 ILE B N 1
ATOM 10446 C CA . ILE B 1 520 ? -16.594 41.406 -20.766 1 66.69 520 ILE B CA 1
ATOM 10447 C C . ILE B 1 520 ? -15.461 40.469 -20.328 1 66.69 520 ILE B C 1
ATOM 10449 O O . ILE B 1 520 ? -15.25 40.25 -19.125 1 66.69 520 ILE B O 1
ATOM 10453 N N . GLY B 1 521 ? -14.797 39.969 -21.219 1 69.62 521 GLY B N 1
ATOM 10454 C CA . GLY B 1 521 ? -13.68 39.094 -20.906 1 69.62 521 GLY B CA 1
ATOM 10455 C C . GLY B 1 521 ? -12.594 39.781 -20.109 1 69.62 521 GLY B C 1
ATOM 10456 O O . GLY B 1 521 ? -12.07 39.25 -19.141 1 69.62 521 GLY B O 1
ATOM 10457 N N . ILE B 1 522 ? -12.383 40.969 -20.516 1 74.62 522 ILE B N 1
ATOM 10458 C CA . ILE B 1 522 ? -11.352 41.75 -19.844 1 74.62 522 ILE B CA 1
ATOM 10459 C C . ILE B 1 522 ? -11.805 42.094 -18.438 1 74.62 522 ILE B C 1
ATOM 10461 O O . ILE B 1 522 ? -11.016 42 -17.484 1 74.62 522 ILE B O 1
ATOM 10465 N N . ARG B 1 523 ? -13.039 42.469 -18.312 1 75.19 523 ARG B N 1
ATOM 10466 C CA . ARG B 1 523 ? -13.578 42.781 -16.984 1 75.19 523 ARG B CA 1
ATOM 10467 C C . ARG B 1 523 ? -13.492 41.562 -16.062 1 75.19 523 ARG B C 1
ATOM 10469 O O . ARG B 1 523 ? -13.125 41.688 -14.898 1 75.19 523 ARG B O 1
ATOM 10476 N N . LYS B 1 524 ? -13.781 40.531 -16.641 1 77.81 524 LYS B N 1
ATOM 10477 C CA . LYS B 1 524 ? -13.734 39.281 -15.852 1 77.81 524 LYS B CA 1
ATOM 10478 C C . LYS B 1 524 ? -12.297 38.969 -15.453 1 77.81 524 LYS B C 1
ATOM 10480 O O . LYS B 1 524 ? -12.047 38.5 -14.328 1 77.81 524 LYS B O 1
ATOM 10485 N N . THR B 1 525 ? -11.453 39.125 -16.359 1 80.94 525 THR B N 1
ATOM 10486 C CA . THR B 1 525 ? -10.047 38.875 -16.078 1 80.94 525 THR B CA 1
ATOM 10487 C C . THR B 1 525 ? -9.555 39.781 -14.945 1 80.94 525 THR B C 1
ATOM 10489 O O . THR B 1 525 ? -8.852 39.312 -14.039 1 80.94 525 THR B O 1
ATOM 10492 N N . LEU B 1 526 ? -9.953 40.969 -14.969 1 80.38 526 LEU B N 1
ATOM 10493 C CA . LEU B 1 526 ? -9.523 41.938 -13.961 1 80.38 526 LEU B CA 1
ATOM 10494 C C . LEU B 1 526 ? -10.133 41.594 -12.602 1 80.38 526 LEU B C 1
ATOM 10496 O O . LEU B 1 526 ? -9.477 41.75 -11.57 1 80.38 526 LEU B O 1
ATOM 10500 N N . GLN B 1 527 ? -11.297 41.094 -12.641 1 78.88 527 GLN B N 1
ATOM 10501 C CA . GLN B 1 527 ? -11.922 40.656 -11.398 1 78.88 527 GLN B CA 1
ATOM 10502 C C . GLN B 1 527 ? -11.203 39.438 -10.828 1 78.88 527 GLN B C 1
ATOM 10504 O O . GLN B 1 527 ? -11.016 39.344 -9.617 1 78.88 527 GLN B O 1
ATOM 10509 N N . PHE B 1 528 ? -10.789 38.625 -11.688 1 82.5 528 PHE B N 1
ATOM 10510 C CA . PHE B 1 528 ? -10.133 37.375 -11.281 1 82.5 528 PHE B CA 1
ATOM 10511 C C . PHE B 1 528 ? -8.75 37.656 -10.711 1 82.5 528 PHE B C 1
ATOM 10513 O O . PHE B 1 528 ? -8.242 36.875 -9.891 1 82.5 528 PHE B O 1
ATOM 10520 N N . LEU B 1 529 ? -8.203 38.75 -11.086 1 83.31 529 LEU B N 1
ATOM 10521 C CA . LEU B 1 529 ? -6.875 39.156 -10.617 1 83.31 529 LEU B CA 1
ATOM 10522 C C . LEU B 1 529 ? -6.836 39.25 -9.094 1 83.31 529 LEU B C 1
ATOM 10524 O O . LEU B 1 529 ? -5.832 38.875 -8.477 1 83.31 529 LEU B O 1
ATOM 10528 N N . GLU B 1 530 ? -7.879 39.531 -8.516 1 78.5 530 GLU B N 1
ATOM 10529 C CA . GLU B 1 530 ? -7.953 39.719 -7.066 1 78.5 530 GLU B CA 1
ATOM 10530 C C . GLU B 1 530 ? -7.953 38.375 -6.344 1 78.5 530 GLU B C 1
ATOM 10532 O O . GLU B 1 530 ? -7.574 38.281 -5.172 1 78.5 530 GLU B O 1
ATOM 10537 N N . SER B 1 531 ? -8.32 37.469 -7.074 1 78.19 531 SER B N 1
ATOM 10538 C CA . SER B 1 531 ? -8.406 36.125 -6.473 1 78.19 531 SER B CA 1
ATOM 10539 C C . SER B 1 531 ? -7.121 35.344 -6.703 1 78.19 531 SER B C 1
ATOM 10541 O O . SER B 1 531 ? -6.98 34.219 -6.203 1 78.19 531 SER B O 1
ATOM 10543 N N . CYS B 1 532 ? -6.246 35.969 -7.422 1 85.75 532 CYS B N 1
ATOM 10544 C CA . CYS B 1 532 ? -5.027 35.25 -7.773 1 85.75 532 CYS B CA 1
ATOM 10545 C C . CYS B 1 532 ? -3.912 35.531 -6.777 1 85.75 532 CYS B C 1
ATOM 10547 O O . CYS B 1 532 ? -3.844 36.656 -6.223 1 85.75 532 CYS B O 1
ATOM 10549 N N . SER B 1 533 ? -3.133 34.469 -6.504 1 82.44 533 SER B N 1
ATOM 10550 C CA . SER B 1 533 ? -1.959 34.625 -5.652 1 82.44 533 SER B CA 1
ATOM 10551 C C . SER B 1 533 ? -0.789 35.219 -6.43 1 82.44 533 SER B C 1
ATOM 10553 O O . SER B 1 533 ? 0.052 35.938 -5.863 1 82.44 533 SER B O 1
ATOM 10555 N N . SER B 1 534 ? -0.78 34.875 -7.609 1 90.5 534 SER B N 1
ATOM 10556 C CA . SER B 1 534 ? 0.295 35.344 -8.469 1 90.5 534 SER B CA 1
ATOM 10557 C C . SER B 1 534 ? -0.173 35.469 -9.914 1 90.5 534 SER B C 1
ATOM 10559 O O . SER B 1 534 ? -1.197 34.906 -10.297 1 90.5 534 SER B O 1
ATOM 10561 N N . VAL B 1 535 ? 0.601 36.312 -10.672 1 93.38 535 VAL B N 1
ATOM 10562 C CA . VAL B 1 535 ? 0.262 36.594 -12.062 1 93.38 535 VAL B CA 1
ATOM 10563 C C . VAL B 1 535 ? 1.518 36.5 -12.93 1 93.38 535 VAL B C 1
ATOM 10565 O O . VAL B 1 535 ? 2.555 37.062 -12.594 1 93.38 535 VAL B O 1
ATOM 10568 N N . LEU B 1 536 ? 1.422 35.75 -13.922 1 94.69 536 LEU B N 1
ATOM 10569 C CA . LEU B 1 536 ? 2.449 35.719 -14.953 1 94.69 536 LEU B CA 1
ATOM 10570 C C . LEU B 1 536 ? 2.084 36.656 -16.094 1 94.69 536 LEU B C 1
ATOM 10572 O O . LEU B 1 536 ? 1.202 36.344 -16.906 1 94.69 536 LEU B O 1
ATOM 10576 N N . VAL B 1 537 ? 2.799 37.75 -16.188 1 95 537 VAL B N 1
ATOM 10577 C CA . VAL B 1 537 ? 2.518 38.75 -17.203 1 95 537 VAL B CA 1
ATOM 10578 C C . VAL B 1 537 ? 3.328 38.469 -18.453 1 95 537 VAL B C 1
ATOM 10580 O O . VAL B 1 537 ? 4.543 38.656 -18.484 1 95 537 VAL B O 1
ATOM 10583 N N . LEU B 1 538 ? 2.678 38.062 -19.453 1 95.38 538 LEU B N 1
ATOM 10584 C CA . LEU B 1 538 ? 3.334 37.75 -20.719 1 95.38 538 LEU B CA 1
ATOM 10585 C C . LEU B 1 538 ? 3.277 38.969 -21.656 1 95.38 538 LEU B C 1
ATOM 10587 O O . LEU B 1 538 ? 2.205 39.531 -21.906 1 95.38 538 LEU B O 1
ATOM 10591 N N . ILE B 1 539 ? 4.434 39.344 -22.172 1 94.5 539 ILE B N 1
ATOM 10592 C CA . ILE B 1 539 ? 4.57 40.469 -23.078 1 94.5 539 ILE B CA 1
ATOM 10593 C C . ILE B 1 539 ? 5.273 40.031 -24.359 1 94.5 539 ILE B C 1
ATOM 10595 O O . ILE B 1 539 ? 6.293 39.344 -24.297 1 94.5 539 ILE B O 1
ATOM 10599 N N . ASN B 1 540 ? 4.691 40.469 -25.484 1 93.75 540 ASN B N 1
ATOM 10600 C CA . ASN B 1 540 ? 5.328 40.188 -26.766 1 93.75 540 ASN B CA 1
ATOM 10601 C C . ASN B 1 540 ? 6.566 41.031 -26.984 1 93.75 540 ASN B C 1
ATOM 10603 O O . ASN B 1 540 ? 6.496 42.25 -26.875 1 93.75 540 ASN B O 1
ATOM 10607 N N . ILE B 1 541 ? 7.598 40.469 -27.344 1 93.81 541 ILE B N 1
ATOM 10608 C CA . ILE B 1 541 ? 8.875 41.156 -27.453 1 93.81 541 ILE B CA 1
ATOM 10609 C C . ILE B 1 541 ? 8.797 42.219 -28.562 1 93.81 541 ILE B C 1
ATOM 10611 O O . ILE B 1 541 ? 9.445 43.25 -28.484 1 93.81 541 ILE B O 1
ATOM 10615 N N . ASN B 1 542 ? 8.047 42 -29.641 1 90.88 542 ASN B N 1
ATOM 10616 C CA . ASN B 1 542 ? 7.957 42.906 -30.781 1 90.88 542 ASN B CA 1
ATOM 10617 C C . ASN B 1 542 ? 7.18 44.188 -30.438 1 90.88 542 ASN B C 1
ATOM 10619 O O . ASN B 1 542 ? 7.414 45.219 -31.016 1 90.88 542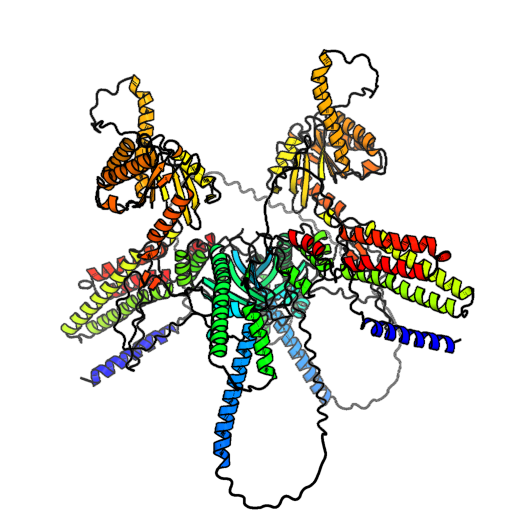 ASN B O 1
ATOM 10623 N N . ASN B 1 543 ? 6.258 44.156 -29.578 1 90.75 543 ASN B N 1
ATOM 10624 C CA . ASN B 1 543 ? 5.43 45.281 -29.156 1 90.75 543 ASN B CA 1
ATOM 10625 C C . ASN B 1 543 ? 5.441 45.469 -27.641 1 90.75 543 ASN B C 1
ATOM 10627 O O . ASN B 1 543 ? 4.402 45.719 -27.031 1 90.75 543 ASN B O 1
ATOM 10631 N N . TYR B 1 544 ? 6.629 45.312 -27.109 1 92.25 544 TYR B N 1
ATOM 10632 C CA . TYR B 1 544 ? 6.707 45.219 -25.656 1 92.25 544 TYR B CA 1
ATOM 10633 C C . TYR B 1 544 ? 6.359 46.562 -25.016 1 92.25 544 TYR B C 1
ATOM 10635 O O . TYR B 1 544 ? 5.758 46.625 -23.938 1 92.25 544 TYR B O 1
ATOM 10643 N N . PHE B 1 545 ? 6.672 47.656 -25.656 1 92.19 545 PHE B N 1
ATOM 10644 C CA . PHE B 1 545 ? 6.469 49 -25.078 1 92.19 545 PHE B CA 1
ATOM 10645 C C . PHE B 1 545 ? 4.984 49.281 -24.906 1 92.19 545 PHE B C 1
ATOM 10647 O O . PHE B 1 545 ? 4.539 49.656 -23.828 1 92.19 545 PHE B O 1
ATOM 10654 N N . ASN B 1 546 ? 4.266 49.094 -25.984 1 91.12 546 ASN B N 1
ATOM 10655 C CA . ASN B 1 546 ? 2.836 49.375 -25.953 1 91.12 546 ASN B CA 1
ATOM 10656 C C . ASN B 1 546 ? 2.094 48.406 -25.047 1 91.12 546 ASN B C 1
ATOM 10658 O O . ASN B 1 546 ? 1.176 48.781 -24.328 1 91.12 546 ASN B O 1
ATOM 10662 N N . GLU B 1 547 ? 2.486 47.219 -25.125 1 92.75 547 GLU B N 1
ATOM 10663 C CA . GLU B 1 547 ? 1.818 46.188 -24.312 1 92.75 547 GLU B CA 1
ATOM 10664 C C . GLU B 1 547 ? 2.025 46.438 -22.828 1 92.75 547 GLU B C 1
ATOM 10666 O O . GLU B 1 547 ? 1.084 46.312 -22.031 1 92.75 547 GLU B O 1
ATOM 10671 N N . LEU B 1 548 ? 3.232 46.75 -22.453 1 92.88 548 LEU B N 1
ATOM 10672 C CA . LEU B 1 548 ? 3.529 46.969 -21.047 1 92.88 548 LEU B CA 1
ATOM 10673 C C . LEU B 1 548 ? 2.848 48.25 -20.547 1 92.88 548 LEU B C 1
ATOM 10675 O O . LEU B 1 548 ? 2.369 48.312 -19.422 1 92.88 548 LEU B O 1
ATOM 10679 N N . LYS B 1 549 ? 2.854 49.25 -21.406 1 92 549 LYS B N 1
ATOM 10680 C CA . LYS B 1 549 ? 2.16 50.5 -21.047 1 92 549 LYS B CA 1
ATOM 10681 C C . LYS B 1 549 ? 0.688 50.25 -20.75 1 92 549 LYS B C 1
ATOM 10683 O O . LYS B 1 549 ? 0.146 50.75 -19.766 1 92 549 LYS B O 1
ATOM 10688 N N . ASN B 1 550 ? 0.155 49.438 -21.578 1 89.25 550 ASN B N 1
ATOM 10689 C CA . ASN B 1 550 ? -1.247 49.094 -21.391 1 89.25 550 ASN B CA 1
ATOM 10690 C C . ASN B 1 550 ? -1.469 48.344 -20.078 1 89.25 550 ASN B C 1
ATOM 10692 O O . ASN B 1 550 ? -2.406 48.656 -19.344 1 89.25 550 ASN B O 1
ATOM 10696 N N . ILE B 1 551 ? -0.65 47.438 -19.781 1 91.19 551 ILE B N 1
ATOM 10697 C CA . ILE B 1 551 ? -0.773 46.625 -18.578 1 91.19 551 ILE B CA 1
ATOM 10698 C C . ILE B 1 551 ? -0.589 47.469 -17.344 1 91.19 551 ILE B C 1
ATOM 10700 O O . ILE B 1 551 ? -1.354 47.375 -16.375 1 91.19 551 ILE B O 1
ATOM 10704 N N . ILE B 1 552 ? 0.361 48.375 -17.359 1 91.25 552 ILE B N 1
ATOM 10705 C CA . ILE B 1 552 ? 0.651 49.25 -16.234 1 91.25 552 ILE B CA 1
ATOM 10706 C C . ILE B 1 552 ? -0.552 50.156 -15.953 1 91.25 552 ILE B C 1
ATOM 10708 O O . ILE B 1 552 ? -0.955 50.312 -14.797 1 91.25 552 ILE B O 1
ATOM 10712 N N . SER B 1 553 ? -1.088 50.656 -17.031 1 87.75 553 SER B N 1
ATOM 10713 C CA . SER B 1 553 ? -2.25 51.531 -16.875 1 87.75 553 SER B CA 1
ATOM 10714 C C . SER B 1 553 ? -3.426 50.781 -16.266 1 87.75 553 SER B C 1
ATOM 10716 O O . SER B 1 553 ? -4.094 51.312 -15.367 1 87.75 553 SER B O 1
ATOM 10718 N N . LEU B 1 554 ? -3.594 49.656 -16.688 1 86.5 554 LEU B N 1
ATOM 10719 C CA . LEU B 1 554 ? -4.711 48.844 -16.203 1 86.5 554 LEU B CA 1
ATOM 10720 C C . LEU B 1 554 ? -4.52 48.469 -14.742 1 86.5 554 LEU B C 1
ATOM 10722 O O . LEU B 1 554 ? -5.461 48.531 -13.953 1 86.5 554 LEU B O 1
ATOM 10726 N N . LEU B 1 555 ? -3.35 48.062 -14.398 1 88.31 555 LEU B N 1
ATOM 10727 C CA . LEU B 1 555 ? -3.072 47.625 -13.031 1 88.31 555 LEU B CA 1
ATOM 10728 C C . LEU B 1 555 ? -3.152 48.812 -12.062 1 88.31 555 LEU B C 1
ATOM 10730 O O . LEU B 1 555 ? -3.645 48.656 -10.945 1 88.31 555 LEU B O 1
ATOM 10734 N N . ASN B 1 556 ? -2.703 49.969 -12.461 1 87.25 556 ASN B N 1
ATOM 10735 C CA . ASN B 1 556 ? -2.781 51.156 -11.625 1 87.25 556 ASN B CA 1
ATOM 10736 C C . ASN B 1 556 ? -4.227 51.531 -11.328 1 87.25 556 ASN B C 1
ATOM 10738 O O . ASN B 1 556 ? -4.551 51.969 -10.219 1 87.25 556 ASN B O 1
ATOM 10742 N N . VAL B 1 557 ? -4.98 51.344 -12.359 1 82.19 557 VAL B N 1
ATOM 10743 C CA . VAL B 1 557 ? -6.391 51.688 -12.203 1 82.19 557 VAL B CA 1
ATOM 10744 C C . VAL B 1 557 ? -7.078 50.625 -11.328 1 82.19 557 VAL B C 1
ATOM 10746 O O . VAL B 1 557 ? -7.871 50.969 -10.445 1 82.19 557 VAL B O 1
ATOM 10749 N N . LYS B 1 558 ? -6.797 49.438 -11.523 1 82.5 558 LYS B N 1
ATOM 10750 C CA . LYS B 1 558 ? -7.457 48.344 -10.828 1 82.5 558 LYS B CA 1
ATOM 10751 C C . LYS B 1 558 ? -7.078 48.312 -9.352 1 82.5 558 LYS B C 1
ATOM 10753 O O . LYS B 1 558 ? -7.926 48.062 -8.492 1 82.5 558 LYS B O 1
ATOM 10758 N N . PHE B 1 559 ? -5.855 48.562 -9 1 81.94 559 PHE B N 1
ATOM 10759 C CA . PHE B 1 559 ? -5.398 48.406 -7.625 1 81.94 559 PHE B CA 1
ATOM 10760 C C . PHE B 1 559 ? -5.152 49.781 -6.988 1 81.94 559 PHE B C 1
ATOM 10762 O O . PHE B 1 559 ? -4.297 49.906 -6.117 1 81.94 559 PHE B O 1
ATOM 10769 N N . MET B 1 560 ? -5.738 50.75 -7.461 1 73.06 560 MET B N 1
ATOM 10770 C CA . MET B 1 560 ? -5.609 52.125 -6.934 1 73.06 560 MET B CA 1
ATOM 10771 C C . MET B 1 560 ? -5.996 52.156 -5.457 1 73.06 560 MET B C 1
ATOM 10773 O O . MET B 1 560 ? -5.336 52.844 -4.66 1 73.06 560 MET B O 1
ATOM 10777 N N . LYS B 1 561 ? -7.02 51.438 -5.004 1 62.41 561 LYS B N 1
ATOM 10778 C CA . LYS B 1 561 ? -7.418 51.438 -3.6 1 62.41 561 LYS B CA 1
ATOM 10779 C C . LYS B 1 561 ? -6.68 50.375 -2.811 1 62.41 561 LYS B C 1
ATOM 10781 O O . LYS B 1 561 ? -6.59 49.219 -3.254 1 62.41 561 LYS B O 1
ATOM 10786 N N . LYS B 1 562 ? -5.777 50.625 -1.854 1 57.62 562 LYS B N 1
ATOM 10787 C CA . LYS B 1 562 ? -4.855 49.844 -1.039 1 57.62 562 LYS B CA 1
ATOM 10788 C C . LYS B 1 562 ? -5.543 48.594 -0.462 1 57.62 562 LYS B C 1
ATOM 10790 O O . LYS B 1 562 ? -4.875 47.688 0.008 1 57.62 562 LYS B O 1
ATOM 10795 N N . THR B 1 563 ? -6.762 48.469 -0.442 1 52.47 563 THR B N 1
ATOM 10796 C CA . THR B 1 563 ? -7.387 47.531 0.478 1 52.47 563 THR B CA 1
ATOM 10797 C C . THR B 1 563 ? -7.355 46.125 -0.094 1 52.47 563 THR B C 1
ATOM 10799 O O . THR B 1 563 ? -7.594 45.156 0.625 1 52.47 563 THR B O 1
ATOM 10802 N N . LYS B 1 564 ? -7.043 45.906 -1.333 1 56.66 564 LYS B N 1
ATOM 10803 C CA . LYS B 1 564 ? -7.32 44.562 -1.865 1 56.66 564 LYS B CA 1
ATOM 10804 C C . LYS B 1 564 ? -6.043 43.75 -1.957 1 56.66 564 LYS B C 1
ATOM 10806 O O . LYS B 1 564 ? -4.945 44.281 -2.072 1 56.66 564 LYS B O 1
ATOM 10811 N N . LYS B 1 565 ? -6.117 42.5 -1.61 1 67.75 565 LYS B N 1
ATOM 10812 C CA . LYS B 1 565 ? -5.035 41.531 -1.784 1 67.75 565 LYS B CA 1
ATOM 10813 C C . LYS B 1 565 ? -4.441 41.625 -3.188 1 67.75 565 LYS B C 1
ATOM 10815 O O . LYS B 1 565 ? -5.156 41.469 -4.18 1 67.75 565 LYS B O 1
ATOM 10820 N N . THR B 1 566 ? -3.248 42.25 -3.332 1 79.62 566 THR B N 1
ATOM 10821 C CA . THR B 1 566 ? -2.545 42.344 -4.605 1 79.62 566 THR B CA 1
ATOM 10822 C C . THR B 1 566 ? -1.702 41.094 -4.852 1 79.62 566 THR B C 1
ATOM 10824 O O . THR B 1 566 ? -0.964 40.656 -3.965 1 79.62 566 THR B O 1
ATOM 10827 N N . PRO B 1 567 ? -1.901 40.5 -6.004 1 87.25 567 PRO B N 1
ATOM 10828 C CA . PRO B 1 567 ? -1.087 39.312 -6.32 1 87.25 567 PRO B CA 1
ATOM 10829 C C . PRO B 1 567 ? 0.374 39.656 -6.59 1 87.25 567 PRO B C 1
ATOM 10831 O O . PRO B 1 567 ? 0.713 40.844 -6.746 1 87.25 567 PRO B O 1
ATOM 10834 N N . TYR B 1 568 ? 1.202 38.688 -6.48 1 89.81 568 TYR B N 1
ATOM 10835 C CA . TYR B 1 568 ? 2.598 38.844 -6.871 1 89.81 568 TYR B CA 1
ATOM 10836 C C . TYR B 1 568 ? 2.762 38.688 -8.375 1 89.81 568 TYR B C 1
ATOM 10838 O O . TYR B 1 568 ? 2.178 37.781 -8.984 1 89.81 568 TYR B O 1
ATOM 10846 N N . PHE B 1 569 ? 3.531 39.562 -9.047 1 93.44 569 PHE B N 1
ATOM 10847 C CA . PHE B 1 569 ? 3.598 39.625 -10.5 1 93.44 569 PHE B CA 1
ATOM 10848 C C . PHE B 1 569 ? 4.965 39.188 -11 1 93.44 569 PHE B C 1
ATOM 10850 O O . PHE B 1 569 ? 5.992 39.531 -10.414 1 93.44 569 PHE B O 1
ATOM 10857 N N . PHE B 1 570 ? 4.984 38.406 -12.016 1 94.69 570 PHE B N 1
ATOM 10858 C CA . PHE B 1 570 ? 6.184 38 -12.742 1 94.69 570 PHE B CA 1
ATOM 10859 C C . PHE B 1 570 ? 6.133 38.469 -14.188 1 94.69 570 PHE B C 1
ATOM 10861 O O . PHE B 1 570 ? 5.188 38.156 -14.914 1 94.69 570 PHE B O 1
ATOM 10868 N N . VAL B 1 571 ? 7.145 39.219 -14.633 1 95.25 571 VAL B N 1
ATOM 10869 C CA . VAL B 1 571 ? 7.18 39.719 -15.992 1 95.25 571 VAL B CA 1
ATOM 10870 C C . VAL B 1 571 ? 7.934 38.75 -16.906 1 95.25 571 VAL B C 1
ATOM 10872 O O . VAL B 1 571 ? 9.086 38.406 -16.625 1 95.25 571 VAL B O 1
ATOM 10875 N N . CYS B 1 572 ? 7.312 38.406 -17.938 1 95.62 572 CYS B N 1
ATOM 10876 C CA . CYS B 1 572 ? 7.875 37.469 -18.922 1 95.62 572 CYS B CA 1
ATOM 10877 C C . CYS B 1 572 ? 7.789 38.031 -20.328 1 95.62 572 CYS B C 1
ATOM 10879 O O . CYS B 1 572 ? 6.691 38.281 -20.828 1 95.62 572 CYS B O 1
ATOM 10881 N N . ILE B 1 573 ? 8.906 38.25 -20.922 1 94.88 573 ILE B N 1
ATOM 10882 C CA . ILE B 1 573 ? 8.953 38.656 -22.328 1 94.88 573 ILE B CA 1
ATOM 10883 C C . ILE B 1 573 ? 8.945 37.438 -23.234 1 94.88 573 ILE B C 1
ATOM 10885 O O . ILE B 1 573 ? 9.938 36.688 -23.297 1 94.88 573 ILE B O 1
ATOM 10889 N N . ASN B 1 574 ? 7.863 37.281 -23.953 1 94.38 574 ASN B N 1
ATOM 10890 C CA . ASN B 1 574 ? 7.637 36.094 -24.734 1 94.38 574 ASN B CA 1
ATOM 10891 C C . ASN B 1 574 ? 8.031 36.281 -26.203 1 94.38 574 ASN B C 1
ATOM 10893 O O . ASN B 1 574 ? 8.227 37.438 -26.641 1 94.38 574 ASN B O 1
ATOM 10897 N N . LYS B 1 575 ? 8.188 35.219 -26.953 1 92.44 575 LYS B N 1
ATOM 10898 C CA . LYS B 1 575 ? 8.547 35.156 -28.359 1 92.44 575 LYS B CA 1
ATOM 10899 C C . LYS B 1 575 ? 9.961 35.656 -28.609 1 92.44 575 LYS B C 1
ATOM 10901 O O . LYS B 1 575 ? 10.219 36.375 -29.578 1 92.44 575 LYS B O 1
ATOM 10906 N N . CYS B 1 576 ? 10.766 35.375 -27.656 1 90.75 576 CYS B N 1
ATOM 10907 C CA . CYS B 1 576 ? 12.148 35.844 -27.734 1 90.75 576 CYS B CA 1
ATOM 10908 C C . CYS B 1 576 ? 12.891 35.125 -28.859 1 90.75 576 CYS B C 1
ATOM 10910 O O . CYS B 1 576 ? 14.008 35.5 -29.219 1 90.75 576 CYS B O 1
ATOM 10912 N N . ASP B 1 577 ? 12.273 34.094 -29.406 1 87.94 577 ASP B N 1
ATOM 10913 C CA . ASP B 1 577 ? 12.875 33.438 -30.562 1 87.94 577 ASP B CA 1
ATOM 10914 C C . ASP B 1 577 ? 12.969 34.375 -31.75 1 87.94 577 ASP B C 1
ATOM 10916 O O . ASP B 1 577 ? 13.766 34.156 -32.656 1 87.94 577 ASP B O 1
ATOM 10920 N N . LEU B 1 578 ? 12.211 35.406 -31.719 1 85.25 578 LEU B N 1
ATOM 10921 C CA . LEU B 1 578 ? 12.156 36.344 -32.812 1 85.25 578 LEU B CA 1
ATOM 10922 C C . LEU B 1 578 ? 13.281 37.375 -32.719 1 85.25 578 LEU B C 1
ATOM 10924 O O . LEU B 1 578 ? 13.586 38.062 -33.688 1 85.25 578 LEU B O 1
ATOM 10928 N N . GLU B 1 579 ? 13.828 37.594 -31.578 1 81.81 579 GLU B N 1
ATOM 10929 C CA . GLU B 1 579 ? 14.922 38.531 -31.344 1 81.81 579 GLU B CA 1
ATOM 10930 C C . GLU B 1 579 ? 16.078 37.875 -30.609 1 81.81 579 GLU B C 1
ATOM 10932 O O . GLU B 1 579 ? 15.969 37.5 -29.438 1 81.81 579 GLU B O 1
ATOM 10937 N N . GLN B 1 580 ? 17.203 37.656 -31.219 1 76.69 580 GLN B N 1
ATOM 10938 C CA . GLN B 1 580 ? 18.312 36.906 -30.625 1 76.69 580 GLN B CA 1
ATOM 10939 C C . GLN B 1 580 ? 19.5 37.812 -30.312 1 76.69 580 GLN B C 1
ATOM 10941 O O . GLN B 1 580 ? 20.453 37.375 -29.672 1 76.69 580 GLN B O 1
ATOM 10946 N N . ASN B 1 581 ? 19.406 39.094 -30.625 1 82.88 581 ASN B N 1
ATOM 10947 C CA . ASN B 1 581 ? 20.516 40 -30.375 1 82.88 581 ASN B CA 1
ATOM 10948 C C . ASN B 1 581 ? 20.625 40.344 -28.891 1 82.88 581 ASN B C 1
ATOM 10950 O O . ASN B 1 581 ? 19.719 40.938 -28.297 1 82.88 581 ASN B O 1
ATOM 10954 N N . PRO B 1 582 ? 21.672 40.031 -28.297 1 86.88 582 PRO B N 1
ATOM 10955 C CA . PRO B 1 582 ? 21.828 40.219 -26.844 1 86.88 582 PRO B CA 1
ATOM 10956 C C . PRO B 1 582 ? 21.797 41.688 -26.438 1 86.88 582 PRO B C 1
ATOM 10958 O O . PRO B 1 582 ? 21.266 42 -25.375 1 86.88 582 PRO B O 1
ATOM 10961 N N . LYS B 1 583 ? 22.422 42.531 -27.297 1 87.06 583 LYS B N 1
ATOM 10962 C CA . LYS B 1 583 ? 22.422 43.969 -26.969 1 87.06 583 LYS B CA 1
ATOM 10963 C C . LYS B 1 583 ? 21.016 44.5 -26.953 1 87.06 583 LYS B C 1
ATOM 10965 O O . LYS B 1 583 ? 20.656 45.312 -26.078 1 87.06 583 LYS B O 1
ATOM 10970 N N . LYS B 1 584 ? 20.219 44.094 -27.906 1 88.06 584 LYS B N 1
ATOM 10971 C CA . LYS B 1 584 ? 18.828 44.531 -27.969 1 88.06 584 LYS B CA 1
ATOM 10972 C C . LYS B 1 584 ? 18.016 44 -26.797 1 88.06 584 LYS B C 1
ATOM 10974 O O . LYS B 1 584 ? 17.172 44.719 -26.25 1 88.06 584 LYS B O 1
ATOM 10979 N N . LEU B 1 585 ? 18.328 42.875 -26.438 1 90.62 585 LEU B N 1
ATOM 10980 C CA . LEU B 1 585 ? 17.625 42.25 -25.312 1 90.62 585 LEU B CA 1
ATOM 10981 C C . LEU B 1 585 ? 17.938 43 -24.016 1 90.62 585 LEU B C 1
ATOM 10983 O O . LEU B 1 585 ? 17.047 43.188 -23.188 1 90.62 585 LEU B O 1
ATOM 10987 N N . LEU B 1 586 ? 19.125 43.344 -23.875 1 90.19 586 LEU B N 1
ATOM 10988 C CA . LEU B 1 586 ? 19.531 44.125 -22.703 1 90.19 586 LEU B CA 1
ATOM 10989 C C . LEU B 1 586 ? 18.828 45.469 -22.672 1 90.19 586 LEU B C 1
ATOM 10991 O O . LEU B 1 586 ? 18.406 45.938 -21.594 1 90.19 586 LEU B O 1
ATOM 10995 N N . ASN B 1 587 ? 18.797 46.062 -23.844 1 91.06 587 ASN B N 1
ATOM 10996 C CA . ASN B 1 587 ? 18.109 47.344 -23.938 1 91.06 587 ASN B CA 1
ATOM 10997 C C . ASN B 1 587 ? 16.625 47.219 -23.578 1 91.06 587 ASN B C 1
ATOM 10999 O O . ASN B 1 587 ? 16.062 48.062 -22.891 1 91.06 587 ASN B O 1
ATOM 11003 N N . ILE B 1 588 ? 16.062 46.219 -24.047 1 91.88 588 ILE B N 1
ATOM 11004 C CA . ILE B 1 588 ? 14.656 45.938 -23.75 1 91.88 588 ILE B CA 1
ATOM 11005 C C . ILE B 1 588 ? 14.469 45.719 -22.25 1 91.88 588 ILE B C 1
ATOM 11007 O O . ILE B 1 588 ? 13.531 46.25 -21.656 1 91.88 588 ILE B O 1
ATOM 11011 N N . LYS B 1 589 ? 15.336 45 -21.672 1 92.69 589 LYS B N 1
ATOM 11012 C CA . LYS B 1 589 ? 15.281 44.719 -20.234 1 92.69 589 LYS B CA 1
ATOM 11013 C C . LYS B 1 589 ? 15.344 46.031 -19.438 1 92.69 589 LYS B C 1
ATOM 11015 O O . LYS B 1 589 ? 14.562 46.219 -18.5 1 92.69 589 LYS B O 1
ATOM 11020 N N . ASN B 1 590 ? 16.25 46.875 -19.875 1 92.56 590 ASN B N 1
ATOM 11021 C CA . ASN B 1 590 ? 16.406 48.156 -19.188 1 92.56 590 ASN B CA 1
ATOM 11022 C C . ASN B 1 590 ? 15.172 49.062 -19.359 1 92.56 590 ASN B C 1
ATOM 11024 O O . ASN B 1 590 ? 14.742 49.719 -18.422 1 92.56 590 ASN B O 1
ATOM 11028 N N . ASN B 1 591 ? 14.672 49.031 -20.531 1 92.56 591 ASN B N 1
ATOM 11029 C CA . ASN B 1 591 ? 13.477 49.812 -20.812 1 92.56 591 ASN B CA 1
ATOM 11030 C C . ASN B 1 591 ? 12.289 49.344 -19.984 1 92.56 591 ASN B C 1
ATOM 11032 O O . ASN B 1 591 ? 11.516 50.156 -19.469 1 92.56 591 ASN B O 1
ATOM 11036 N N . ILE B 1 592 ? 12.203 48.094 -19.875 1 93.56 592 ILE B N 1
ATOM 11037 C CA . ILE B 1 592 ? 11.102 47.5 -19.109 1 93.56 592 ILE B CA 1
ATOM 11038 C C . ILE B 1 592 ? 11.227 47.906 -17.641 1 93.56 592 ILE B C 1
ATOM 11040 O O . ILE B 1 592 ? 10.242 48.281 -17.016 1 93.56 592 ILE B O 1
ATOM 11044 N N . LYS B 1 593 ? 12.375 47.844 -17.109 1 92.88 593 LYS B N 1
ATOM 11045 C CA . LYS B 1 593 ? 12.617 48.219 -15.719 1 92.88 593 LYS B CA 1
ATOM 11046 C C . LYS B 1 593 ? 12.219 49.688 -15.461 1 92.88 593 LYS B C 1
ATOM 11048 O O . LYS B 1 593 ? 11.625 50 -14.43 1 92.88 593 LYS B O 1
ATOM 11053 N N . LYS B 1 594 ? 12.523 50.469 -16.438 1 92.25 594 LYS B N 1
ATOM 11054 C CA . LYS B 1 594 ? 12.172 51.875 -16.328 1 92.25 594 LYS B CA 1
ATOM 11055 C C . LYS B 1 594 ? 10.656 52.094 -16.391 1 92.25 594 LYS B C 1
ATOM 11057 O O . LYS B 1 594 ? 10.102 52.906 -15.641 1 92.25 594 LYS B O 1
ATOM 11062 N N . MET B 1 595 ? 10.078 51.344 -17.203 1 92.81 595 MET B N 1
ATOM 11063 C CA . MET B 1 595 ? 8.633 51.469 -17.391 1 92.81 595 MET B CA 1
ATOM 11064 C C . MET B 1 595 ? 7.891 50.969 -16.141 1 92.81 595 MET B C 1
ATOM 11066 O O . MET B 1 595 ? 6.863 51.562 -15.773 1 92.81 595 MET B O 1
ATOM 11070 N N . LEU B 1 596 ? 8.398 49.969 -15.523 1 92.81 596 LEU B N 1
ATOM 11071 C CA . LEU B 1 596 ? 7.746 49.406 -14.352 1 92.81 596 LEU B CA 1
ATOM 11072 C C . LEU B 1 596 ? 7.742 50.406 -13.188 1 92.81 596 LEU B C 1
ATOM 11074 O O . LEU B 1 596 ? 6.922 50.281 -12.273 1 92.81 596 LEU B O 1
ATOM 11078 N N . LEU B 1 597 ? 8.57 51.406 -13.195 1 90.62 597 LEU B N 1
ATOM 11079 C CA . LEU B 1 597 ? 8.633 52.406 -12.156 1 90.62 597 LEU B CA 1
ATOM 11080 C C . LEU B 1 597 ? 7.391 53.312 -12.188 1 90.62 597 LEU B C 1
ATOM 11082 O O . LEU B 1 597 ? 7.102 54 -11.211 1 90.62 597 LEU B O 1
ATOM 11086 N N . LYS B 1 598 ? 6.676 53.219 -13.273 1 89.88 598 LYS B N 1
ATOM 11087 C CA . LYS B 1 598 ? 5.461 54.031 -13.406 1 89.88 598 LYS B CA 1
ATOM 11088 C C . LYS B 1 598 ? 4.305 53.406 -12.633 1 89.88 598 LYS B C 1
ATOM 11090 O O . LYS B 1 598 ? 3.244 54.031 -12.484 1 89.88 598 LYS B O 1
ATOM 11095 N N . LEU B 1 599 ? 4.5 52.25 -12.125 1 90.88 599 LEU B N 1
ATOM 11096 C CA . LEU B 1 599 ? 3.494 51.625 -11.289 1 90.88 599 LEU B CA 1
ATOM 11097 C C . LEU B 1 599 ? 3.4 52.281 -9.93 1 90.88 599 LEU B C 1
ATOM 11099 O O . LEU B 1 599 ? 4.387 52.844 -9.438 1 90.88 599 LEU B O 1
ATOM 11103 N N . THR B 1 600 ? 2.209 52.25 -9.336 1 87.56 600 THR B N 1
ATOM 11104 C CA . THR B 1 600 ? 2.08 52.75 -7.965 1 87.56 600 THR B CA 1
ATOM 11105 C C . THR B 1 600 ? 3.002 51.969 -7.031 1 87.56 600 THR B C 1
ATOM 11107 O O . THR B 1 600 ? 3.285 50.781 -7.266 1 87.56 600 THR B O 1
ATOM 11110 N N . SER B 1 601 ? 3.41 52.562 -5.973 1 85.69 601 SER B N 1
ATOM 11111 C CA . SER B 1 601 ? 4.438 52 -5.086 1 85.69 601 SER B CA 1
ATOM 11112 C C . SER B 1 601 ? 4.023 50.656 -4.516 1 85.69 601 SER B C 1
ATOM 11114 O O . SER B 1 601 ? 4.836 49.75 -4.426 1 85.69 601 SER B O 1
ATOM 11116 N N . HIS B 1 602 ? 2.818 50.562 -4.176 1 85.69 602 HIS B N 1
ATOM 11117 C CA . HIS B 1 602 ? 2.352 49.312 -3.547 1 85.69 602 HIS B CA 1
ATOM 11118 C C . HIS B 1 602 ? 2.338 48.156 -4.543 1 85.69 602 HIS B C 1
ATOM 11120 O O . HIS B 1 602 ? 2.598 47.031 -4.172 1 85.69 602 HIS B O 1
ATOM 11126 N N . ILE B 1 603 ? 2.113 48.469 -5.766 1 86.44 603 ILE B N 1
ATOM 11127 C CA . ILE B 1 603 ? 2.078 47.438 -6.797 1 86.44 603 ILE B CA 1
ATOM 11128 C C . ILE B 1 603 ? 3.502 47.062 -7.223 1 86.44 603 ILE B C 1
ATOM 11130 O O . ILE B 1 603 ? 3.818 45.906 -7.445 1 86.44 603 ILE B O 1
ATOM 11134 N N . PHE B 1 604 ? 4.27 48.094 -7.285 1 89.75 604 PHE B N 1
ATOM 11135 C CA . PHE B 1 604 ? 5.648 47.906 -7.723 1 89.75 604 PHE B CA 1
ATOM 11136 C C . PHE B 1 604 ? 6.391 46.969 -6.805 1 89.75 604 PHE B C 1
ATOM 11138 O O . PHE B 1 604 ? 7.191 46.156 -7.262 1 89.75 604 PHE B O 1
ATOM 11145 N N . LYS B 1 605 ? 6.043 47.031 -5.547 1 86.69 605 LYS B N 1
ATOM 11146 C CA . LYS B 1 605 ? 6.695 46.188 -4.559 1 86.69 605 LYS B CA 1
ATOM 11147 C C . LYS B 1 605 ? 6.309 44.719 -4.75 1 86.69 605 LYS B C 1
ATOM 11149 O O . LYS B 1 605 ? 7.016 43.812 -4.297 1 86.69 605 LYS B O 1
ATOM 11154 N N . LYS B 1 606 ? 5.289 44.438 -5.441 1 88.81 606 LYS B N 1
ATOM 11155 C CA . LYS B 1 606 ? 4.793 43.062 -5.633 1 88.81 606 LYS B CA 1
ATOM 11156 C C . LYS B 1 606 ? 5.281 42.5 -6.953 1 88.81 606 LYS B C 1
ATOM 11158 O O . LYS B 1 606 ? 4.891 41.375 -7.332 1 88.81 606 LYS B O 1
ATOM 11163 N N . PHE B 1 607 ? 6.051 43.156 -7.688 1 91.12 607 PHE B N 1
ATOM 11164 C CA . PHE B 1 607 ? 6.625 42.656 -8.93 1 91.12 607 PHE B CA 1
ATOM 11165 C C . PHE B 1 607 ? 7.984 42.031 -8.672 1 91.12 607 PHE B C 1
ATOM 11167 O O . PHE B 1 607 ? 8.797 42.562 -7.91 1 91.12 607 PHE B O 1
ATOM 11174 N N . SER B 1 608 ? 8.188 40.938 -9.273 1 90.81 608 SER B N 1
ATOM 11175 C CA . SER B 1 608 ? 9.492 40.281 -9.203 1 90.81 608 SER B CA 1
ATOM 11176 C C . SER B 1 608 ? 10.57 41.125 -9.852 1 90.81 608 SER B C 1
ATOM 11178 O O . SER B 1 608 ? 10.336 41.781 -10.883 1 90.81 608 SER B O 1
ATOM 11180 N N . LYS B 1 609 ? 11.711 41.156 -9.266 1 87.12 609 LYS B N 1
ATOM 11181 C CA . LYS B 1 609 ? 12.828 41.938 -9.797 1 87.12 609 LYS B CA 1
ATOM 11182 C C . LYS B 1 609 ? 13.406 41.25 -11.039 1 87.12 609 LYS B C 1
ATOM 11184 O O . LYS B 1 609 ? 14 41.938 -11.891 1 87.12 609 LYS B O 1
ATOM 11189 N N . LYS B 1 610 ? 13.219 40.031 -11.133 1 91.88 610 LYS B N 1
ATOM 11190 C CA . LYS B 1 610 ? 13.789 39.312 -12.258 1 91.88 610 LYS B CA 1
ATOM 11191 C C . LYS B 1 610 ? 12.828 39.281 -13.438 1 91.88 610 LYS B C 1
ATOM 11193 O O . LYS B 1 610 ? 11.633 39 -13.273 1 91.88 610 LYS B O 1
ATOM 11198 N N . ILE B 1 611 ? 13.352 39.656 -14.633 1 93.12 611 ILE B N 1
ATOM 11199 C CA . ILE B 1 611 ? 12.602 39.594 -15.883 1 93.12 611 ILE B CA 1
ATOM 11200 C C . ILE B 1 611 ? 13.055 38.406 -16.719 1 93.12 611 ILE B C 1
ATOM 11202 O O . ILE B 1 611 ? 14.25 38.156 -16.875 1 93.12 611 ILE B O 1
ATOM 11206 N N . PHE B 1 612 ? 12.141 37.656 -17.188 1 93.94 612 PHE B N 1
ATOM 11207 C CA . PHE B 1 612 ? 12.477 36.438 -17.906 1 93.94 612 PHE B CA 1
ATOM 11208 C C . PHE B 1 612 ? 12.164 36.594 -19.391 1 93.94 612 PHE B C 1
ATOM 11210 O O . PHE B 1 612 ? 11.078 37.031 -19.766 1 93.94 612 PHE B O 1
ATOM 11217 N N . PHE B 1 613 ? 13.133 36.312 -20.219 1 94.12 613 PHE B N 1
ATOM 11218 C CA . PHE B 1 613 ? 12.93 36.188 -21.656 1 94.12 613 PHE B CA 1
ATOM 11219 C C . PHE B 1 613 ? 12.633 34.719 -22.031 1 94.12 613 PHE B C 1
ATOM 11221 O O . PHE B 1 613 ? 13.461 33.844 -21.812 1 94.12 613 PHE B O 1
ATOM 11228 N N . ILE B 1 614 ? 11.391 34.531 -22.562 1 93.56 614 ILE B N 1
ATOM 11229 C CA . ILE B 1 614 ? 11 33.125 -22.812 1 93.56 614 ILE B CA 1
ATOM 11230 C C . ILE B 1 614 ? 10.453 33 -24.234 1 93.56 614 ILE B C 1
ATOM 11232 O O . ILE B 1 614 ? 10.148 34 -24.875 1 93.56 614 ILE B O 1
ATOM 11236 N N . SER B 1 615 ? 10.398 31.781 -24.703 1 93.62 615 SER B N 1
ATOM 11237 C CA . SER B 1 615 ? 9.664 31.391 -25.906 1 93.62 615 SER B CA 1
ATOM 11238 C C . SER B 1 615 ? 8.727 30.219 -25.641 1 93.62 615 SER B C 1
ATOM 11240 O O . SER B 1 615 ? 9.18 29.078 -25.484 1 93.62 615 SER B O 1
ATOM 11242 N N . SER B 1 616 ? 7.469 30.578 -25.594 1 91.06 616 SER B N 1
ATOM 11243 C CA . SER B 1 616 ? 6.484 29.547 -25.297 1 91.06 616 SER B CA 1
ATOM 11244 C C . SER B 1 616 ? 6.453 28.484 -26.391 1 91.06 616 SER B C 1
ATOM 11246 O O . SER B 1 616 ? 6.199 27.312 -26.125 1 91.06 616 SER B O 1
ATOM 11248 N N . LYS B 1 617 ? 6.695 28.875 -27.547 1 87.38 617 LYS B N 1
ATOM 11249 C CA . LYS B 1 617 ? 6.641 27.969 -28.703 1 87.38 617 LYS B CA 1
ATOM 11250 C C . LYS B 1 617 ? 7.82 27 -28.688 1 87.38 617 LYS B C 1
ATOM 11252 O O . LYS B 1 617 ? 7.648 25.797 -28.938 1 87.38 617 LYS B O 1
ATOM 11257 N N . LYS B 1 618 ? 8.93 27.469 -28.328 1 88.5 618 LYS B N 1
ATOM 11258 C CA . LYS B 1 618 ? 10.148 26.656 -28.406 1 88.5 618 LYS B CA 1
ATOM 11259 C C . LYS B 1 618 ? 10.516 26.109 -27.031 1 88.5 618 LYS B C 1
ATOM 11261 O O . LYS B 1 618 ? 11.359 25.219 -26.922 1 88.5 618 LYS B O 1
ATOM 11266 N N . GLY B 1 619 ? 9.938 26.625 -26.031 1 88.56 619 GLY B N 1
ATOM 11267 C CA . GLY B 1 619 ? 10.203 26.141 -24.688 1 88.56 619 GLY B CA 1
ATOM 11268 C C . GLY B 1 619 ? 11.453 26.734 -24.078 1 88.56 619 GLY B C 1
ATOM 11269 O O . GLY B 1 619 ? 11.953 26.25 -23.062 1 88.56 619 GLY B O 1
ATOM 11270 N N . TYR B 1 620 ? 11.883 27.812 -24.641 1 87.75 620 TYR B N 1
ATOM 11271 C CA . TYR B 1 620 ? 13.109 28.438 -24.172 1 87.75 620 TYR B CA 1
ATOM 11272 C C . TYR B 1 620 ? 12.891 29.094 -22.812 1 87.75 620 TYR B C 1
ATOM 11274 O O . TYR B 1 620 ? 11.945 29.859 -22.641 1 87.75 620 TYR B O 1
ATOM 11282 N N . ASN B 1 621 ? 13.734 28.812 -21.781 1 89.69 621 ASN B N 1
ATOM 11283 C CA . ASN B 1 621 ? 13.867 29.438 -20.469 1 89.69 621 ASN B CA 1
ATOM 11284 C C . ASN B 1 621 ? 12.602 29.266 -19.641 1 89.69 621 ASN B C 1
ATOM 11286 O O . ASN B 1 621 ? 12.406 29.969 -18.641 1 89.69 621 ASN B O 1
ATOM 11290 N N . ILE B 1 622 ? 11.727 28.453 -20.016 1 90.5 622 ILE B N 1
ATOM 11291 C CA . ILE B 1 622 ? 10.484 28.25 -19.297 1 90.5 622 ILE B CA 1
ATOM 11292 C C . ILE B 1 622 ? 10.766 27.484 -18 1 90.5 622 ILE B C 1
ATOM 11294 O O . ILE B 1 622 ? 10.203 27.812 -16.938 1 90.5 622 ILE B O 1
ATOM 11298 N N . ASN B 1 623 ? 11.656 26.562 -18.016 1 86.81 623 ASN B N 1
ATOM 11299 C CA . ASN B 1 623 ? 12.023 25.812 -16.812 1 86.81 623 ASN B CA 1
ATOM 11300 C C . ASN B 1 623 ? 12.625 26.734 -15.758 1 86.81 623 ASN B C 1
ATOM 11302 O O . ASN B 1 623 ? 12.312 26.609 -14.57 1 86.81 623 ASN B O 1
ATOM 11306 N N . LYS B 1 624 ? 13.406 27.641 -16.234 1 88.88 624 LYS B N 1
ATOM 11307 C CA . LYS B 1 624 ? 14.016 28.578 -15.305 1 88.88 624 LYS B CA 1
ATOM 11308 C C . LYS B 1 624 ? 12.969 29.5 -14.688 1 88.88 624 LYS B C 1
ATOM 11310 O O . LYS B 1 624 ? 13.016 29.812 -13.492 1 88.88 624 LYS B O 1
ATOM 11315 N N . LEU B 1 625 ? 12.109 29.953 -15.492 1 92.06 625 LEU B N 1
ATOM 11316 C CA . LEU B 1 625 ? 11.008 30.766 -15.016 1 92.06 625 LEU B CA 1
ATOM 11317 C C . LEU B 1 625 ? 10.188 30.031 -13.961 1 92.06 625 LEU B C 1
ATOM 11319 O O . LEU B 1 625 ? 9.922 30.562 -12.883 1 92.06 625 LEU B O 1
ATOM 11323 N N . LEU B 1 626 ? 9.805 28.766 -14.227 1 89 626 LEU B N 1
ATOM 11324 C CA . LEU B 1 626 ? 8.953 27.984 -13.336 1 89 626 LEU B CA 1
ATOM 11325 C C . LEU B 1 626 ? 9.68 27.688 -12.023 1 89 626 LEU B C 1
ATOM 11327 O O . LEU B 1 626 ? 9.062 27.672 -10.961 1 89 626 LEU B O 1
ATOM 11331 N N . SER B 1 627 ? 10.914 27.469 -12.133 1 87.31 627 SER B N 1
ATOM 11332 C CA . SER B 1 627 ? 11.711 27.25 -10.93 1 87.31 627 SER B CA 1
ATOM 11333 C C . SER B 1 627 ? 11.727 28.484 -10.039 1 87.31 627 SER B C 1
ATOM 11335 O O . SER B 1 627 ? 11.516 28.391 -8.836 1 87.31 627 SER B O 1
ATOM 11337 N N . HIS B 1 628 ? 12.023 29.641 -10.68 1 88.88 628 HIS B N 1
ATOM 11338 C CA . HIS B 1 628 ? 12.031 30.891 -9.938 1 88.88 628 HIS B CA 1
ATOM 11339 C C . HIS B 1 628 ? 10.648 31.203 -9.367 1 88.88 628 HIS B C 1
ATOM 11341 O O . HIS B 1 628 ? 10.531 31.625 -8.211 1 88.88 628 HIS B O 1
ATOM 11347 N N . PHE B 1 629 ? 9.625 31.031 -10.062 1 89.94 629 PHE B N 1
ATOM 11348 C CA . PHE B 1 629 ? 8.242 31.219 -9.641 1 89.94 629 PHE B CA 1
ATOM 11349 C C . PHE B 1 629 ? 7.93 30.391 -8.406 1 89.94 629 PHE B C 1
ATOM 11351 O O . PHE B 1 629 ? 7.434 30.906 -7.406 1 89.94 629 PHE B O 1
ATOM 11358 N N . ASN B 1 630 ? 8.227 29.109 -8.562 1 82.5 630 ASN B N 1
ATOM 11359 C CA . ASN B 1 630 ? 7.934 28.188 -7.469 1 82.5 630 ASN B CA 1
ATOM 11360 C C . ASN B 1 630 ? 8.68 28.578 -6.191 1 82.5 630 ASN B C 1
ATOM 11362 O O . ASN B 1 630 ? 8.102 28.547 -5.102 1 82.5 630 ASN B O 1
ATOM 11366 N N . LYS B 1 631 ? 9.922 28.906 -6.336 1 81.31 631 LYS B N 1
ATOM 11367 C CA . LYS B 1 631 ? 10.727 29.312 -5.188 1 81.31 631 LYS B CA 1
ATOM 11368 C C . LYS B 1 631 ? 10.148 30.562 -4.527 1 81.31 631 LYS B C 1
ATOM 11370 O O . LYS B 1 631 ? 10.07 30.641 -3.301 1 81.31 631 LYS B O 1
ATOM 11375 N N . THR B 1 632 ? 9.773 31.531 -5.355 1 83.12 632 THR B N 1
ATOM 11376 C CA . THR B 1 632 ? 9.211 32.781 -4.859 1 83.12 632 THR B CA 1
ATOM 11377 C C . THR B 1 632 ? 7.875 32.531 -4.16 1 83.12 632 THR B C 1
ATOM 11379 O O . THR B 1 632 ? 7.613 33.094 -3.096 1 83.12 632 THR B O 1
ATOM 11382 N N . MET B 1 633 ? 7.113 31.75 -4.719 1 79.69 633 MET B N 1
ATOM 11383 C CA . MET B 1 633 ? 5.793 31.484 -4.16 1 79.69 633 MET B CA 1
ATOM 11384 C C . MET B 1 633 ? 5.91 30.766 -2.818 1 79.69 633 MET B C 1
ATOM 11386 O O . MET B 1 633 ? 5.129 31.016 -1.9 1 79.69 633 MET B O 1
ATOM 11390 N N . ILE B 1 634 ? 6.793 29.797 -2.744 1 70.62 634 ILE B N 1
ATOM 11391 C CA . ILE B 1 634 ? 7.031 29.109 -1.487 1 70.62 634 ILE B CA 1
ATOM 11392 C C . ILE B 1 634 ? 7.426 30.109 -0.403 1 70.62 634 ILE B C 1
ATOM 11394 O O . ILE B 1 634 ? 6.953 30.016 0.733 1 70.62 634 ILE B O 1
ATOM 11398 N N . LYS B 1 635 ? 8.281 31 -0.834 1 67.69 635 LYS B N 1
ATOM 11399 C CA . LYS B 1 635 ? 8.742 32.031 0.106 1 67.69 635 LYS B CA 1
ATOM 11400 C C . LYS B 1 635 ? 7.59 32.906 0.589 1 67.69 635 LYS B C 1
ATOM 11402 O O . LYS B 1 635 ? 7.52 33.25 1.771 1 67.69 635 LYS B O 1
ATOM 11407 N N . ILE B 1 636 ? 6.727 33.219 -0.388 1 65.69 636 ILE B N 1
ATOM 11408 C CA . ILE B 1 636 ? 5.59 34.062 -0.073 1 65.69 636 ILE B CA 1
ATOM 11409 C C . ILE B 1 636 ? 4.609 33.312 0.828 1 65.69 636 ILE B C 1
ATOM 11411 O O . ILE B 1 636 ? 4.031 33.906 1.748 1 65.69 636 ILE B O 1
ATOM 11415 N N . HIS B 1 637 ? 4.234 32.031 0.493 1 59.59 637 HIS B N 1
ATOM 11416 C CA . HIS B 1 637 ? 3.303 31.219 1.286 1 59.59 637 HIS B CA 1
ATOM 11417 C C . HIS B 1 637 ? 3.869 30.938 2.672 1 59.59 637 HIS B C 1
ATOM 11419 O O . HIS B 1 637 ? 3.113 30.734 3.629 1 59.59 637 HIS B O 1
ATOM 11425 N N . ASN B 1 638 ? 5.035 30.234 2.652 1 51 638 ASN B N 1
ATOM 11426 C CA . ASN B 1 638 ? 5.605 29.781 3.916 1 51 638 ASN B CA 1
ATOM 11427 C C . ASN B 1 638 ? 5.137 30.641 5.082 1 51 638 ASN B C 1
ATOM 11429 O O . ASN B 1 638 ? 4.734 30.125 6.125 1 51 638 ASN B O 1
ATOM 11433 N N . ILE B 1 639 ? 5.652 31.812 5.594 1 48.72 639 ILE B N 1
ATOM 11434 C CA . ILE B 1 639 ? 6.312 32.062 6.871 1 48.72 639 ILE B CA 1
ATOM 11435 C C . ILE B 1 639 ? 5.324 32.719 7.84 1 48.72 639 ILE B C 1
ATOM 11437 O O . ILE B 1 639 ? 5.184 32.281 8.984 1 48.72 639 ILE B O 1
ATOM 11441 N N . HIS B 1 640 ? 4.871 33.906 7.793 1 51.09 640 HIS B N 1
ATOM 11442 C CA . HIS B 1 640 ? 4.699 34.719 8.984 1 51.09 640 HIS B CA 1
ATOM 11443 C C . HIS B 1 640 ? 3.354 34.469 9.648 1 51.09 640 HIS B C 1
ATOM 11445 O O . HIS B 1 640 ? 3.252 34.469 10.875 1 51.09 640 HIS B O 1
ATOM 11451 N N . ASN B 1 641 ? 2.363 33.906 8.891 1 58.09 641 ASN B N 1
ATOM 11452 C CA . ASN B 1 641 ? 1.037 33.906 9.5 1 58.09 641 ASN B CA 1
ATOM 11453 C C . ASN B 1 641 ? 0.71 32.531 10.102 1 58.09 641 ASN B C 1
ATOM 11455 O O . ASN B 1 641 ? -0.268 32.406 10.836 1 58.09 641 ASN B O 1
ATOM 11459 N N . SER B 1 642 ? 1.607 31.547 10.031 1 62.91 642 SER B N 1
ATOM 11460 C CA . SER B 1 642 ? 1.22 30.219 10.5 1 62.91 642 SER B CA 1
ATOM 11461 C C . SER B 1 642 ? 1.9 29.875 11.82 1 62.91 642 SER B C 1
ATOM 11463 O O . SER B 1 642 ? 1.71 28.781 12.359 1 62.91 642 SER B O 1
ATOM 11465 N N . ILE B 1 643 ? 2.572 30.859 12.383 1 63.47 643 ILE B N 1
ATOM 11466 C CA . ILE B 1 643 ? 3.311 30.531 13.602 1 63.47 643 ILE B CA 1
ATOM 11467 C C . ILE B 1 643 ? 2.646 31.219 14.797 1 63.47 643 ILE B C 1
ATOM 11469 O O . ILE B 1 643 ? 2.305 32.406 14.742 1 63.47 643 ILE B O 1
ATOM 11473 N N . ILE B 1 644 ? 2.252 30.438 15.719 1 66 644 ILE B N 1
ATOM 11474 C CA . ILE B 1 644 ? 1.733 30.969 16.984 1 66 644 ILE B CA 1
ATOM 11475 C C . ILE B 1 644 ? 2.742 30.719 18.094 1 66 644 ILE B C 1
ATOM 11477 O O . ILE B 1 644 ? 3.33 29.641 18.188 1 66 644 ILE B O 1
ATOM 11481 N N . THR B 1 645 ? 3.084 31.672 18.781 1 61.44 645 THR B N 1
ATOM 11482 C CA . THR B 1 645 ? 4 31.547 19.922 1 61.44 645 THR B CA 1
ATOM 11483 C C . THR B 1 645 ? 3.248 31.172 21.188 1 61.44 645 THR B C 1
ATOM 11485 O O . THR B 1 645 ? 2.283 31.844 21.562 1 61.44 645 THR B O 1
ATOM 11488 N N . ILE B 1 646 ? 3.449 30.047 21.625 1 61.31 646 ILE B N 1
ATOM 11489 C CA . ILE B 1 646 ? 2.834 29.609 22.875 1 61.31 646 ILE B CA 1
ATOM 11490 C C . ILE B 1 646 ? 3.824 29.797 24.031 1 61.31 646 ILE B C 1
ATOM 11492 O O . ILE B 1 646 ? 4.969 29.344 23.953 1 61.31 646 ILE B O 1
ATOM 11496 N N . LYS B 1 647 ? 3.5 30.641 25 1 52.91 647 LYS B N 1
ATOM 11497 C CA . LYS B 1 647 ? 4.305 30.828 26.203 1 52.91 647 LYS B CA 1
ATOM 11498 C C . LYS B 1 647 ? 4.215 29.625 27.141 1 52.91 647 LYS B C 1
ATOM 11500 O O . LYS B 1 647 ? 3.119 29.219 27.531 1 52.91 647 LYS B O 1
ATOM 11505 N N . THR B 1 648 ? 5.094 28.719 27.047 1 50.66 648 THR B N 1
ATOM 11506 C CA . THR B 1 648 ? 5.109 27.609 28 1 50.66 648 THR B CA 1
ATOM 11507 C C . THR B 1 648 ? 5.562 28.094 29.375 1 50.66 648 THR B C 1
ATOM 11509 O O . THR B 1 648 ? 6.648 28.656 29.516 1 50.66 648 THR B O 1
ATOM 11512 N N . ASN B 1 649 ? 4.66 28.578 30.234 1 40.62 649 ASN B N 1
ATOM 11513 C CA . ASN B 1 649 ? 5 28.906 31.609 1 40.62 649 ASN B CA 1
ATOM 11514 C C . ASN B 1 649 ? 5.586 27.703 32.344 1 40.62 649 ASN B C 1
ATOM 11516 O O . ASN B 1 649 ? 4.871 26.75 32.656 1 40.62 649 ASN B O 1
ATOM 11520 N N . LYS B 1 650 ? 6.695 27.234 32.156 1 39.19 650 LYS B N 1
ATOM 11521 C CA . LYS B 1 650 ? 7.172 26.359 33.219 1 39.19 650 LYS B CA 1
ATOM 11522 C C . LYS B 1 650 ? 7.258 27.109 34.562 1 39.19 650 LYS B C 1
ATOM 11524 O O . LYS B 1 650 ? 7.934 28.125 34.656 1 39.19 650 LYS B O 1
ATOM 11529 N N . LYS B 1 651 ? 6.426 26.938 35.531 1 39.16 651 LYS B N 1
ATOM 11530 C CA . LYS B 1 651 ? 6.609 27.281 36.938 1 39.16 651 LYS B CA 1
ATOM 11531 C C . LYS B 1 651 ? 8.078 27.234 37.312 1 39.16 651 LYS B C 1
ATOM 11533 O O . LYS B 1 651 ? 8.875 26.531 36.688 1 39.16 651 LYS B O 1
ATOM 11538 N N . LYS B 1 652 ? 8.195 27.719 38.656 1 35.78 652 LYS B N 1
ATOM 11539 C CA . LYS B 1 652 ? 9.102 28.25 39.688 1 35.78 652 LYS B CA 1
ATOM 11540 C C . LYS B 1 652 ? 10.102 27.188 40.125 1 35.78 652 LYS B C 1
ATOM 11542 O O . LYS B 1 652 ? 9.977 26.641 41.219 1 35.78 652 LYS B O 1
ATOM 11547 N N . LYS B 1 653 ? 10.359 26.062 39.812 1 35.25 653 LYS B N 1
ATOM 11548 C CA . LYS B 1 653 ? 11.359 25.812 40.844 1 35.25 653 LYS B CA 1
ATOM 11549 C C . LYS B 1 653 ? 12.469 26.859 40.812 1 35.25 653 LYS B C 1
ATOM 11551 O O . LYS B 1 653 ? 12.914 27.266 39.75 1 35.25 653 LYS B O 1
ATOM 11556 N N . LYS B 1 654 ? 12.828 27.516 42 1 33.69 654 LYS B N 1
ATOM 11557 C CA . LYS B 1 654 ? 13.82 28.453 42.531 1 33.69 654 LYS B CA 1
ATOM 11558 C C . LYS B 1 654 ? 15.18 28.25 41.844 1 33.69 654 LYS B C 1
ATOM 11560 O O . LYS B 1 654 ? 16.172 28.891 42.219 1 33.69 654 LYS B O 1
ATOM 11565 N N . LYS B 1 655 ? 15.68 27.109 41.656 1 32.78 655 LYS B N 1
ATOM 11566 C CA . LYS B 1 655 ? 17.094 27.469 41.5 1 32.78 655 LYS B CA 1
ATOM 11567 C C . LYS B 1 655 ? 17.281 28.453 40.344 1 32.78 655 LYS B C 1
ATOM 11569 O O . LYS B 1 655 ? 16.516 28.453 39.375 1 32.78 655 LYS B O 1
ATOM 11574 N N . LYS B 1 656 ? 18.406 29.219 40.312 1 31.8 656 LYS B N 1
ATOM 11575 C CA . LYS B 1 656 ? 18.875 30.438 39.656 1 31.8 656 LYS B CA 1
ATOM 11576 C C . LYS B 1 656 ? 18.562 30.391 38.156 1 31.8 656 LYS B C 1
ATOM 11578 O O . LYS B 1 656 ? 18.625 31.422 37.469 1 31.8 656 LYS B O 1
ATOM 11583 N N . HIS B 1 657 ? 18.938 29.328 37.469 1 32.41 657 HIS B N 1
ATOM 11584 C CA . HIS B 1 657 ? 19.312 29.625 36.094 1 32.41 657 HIS B CA 1
ATOM 11585 C C . HIS B 1 657 ? 18.109 30.047 35.281 1 32.41 657 HIS B C 1
ATOM 11587 O O . HIS B 1 657 ? 16.969 29.781 35.656 1 32.41 657 HIS B O 1
ATOM 11593 N N . SER B 1 658 ? 18.266 30.625 33.938 1 31.64 658 SER B N 1
ATOM 11594 C CA . SER B 1 658 ? 17.5 31.297 32.875 1 31.64 658 SER B CA 1
ATOM 11595 C C . SER B 1 658 ? 16.219 30.547 32.562 1 31.64 658 SER B C 1
ATOM 11597 O O . SER B 1 658 ? 16.25 29.344 32.281 1 31.64 658 SER B O 1
ATOM 11599 N N . ILE B 1 659 ? 15.188 30.828 33.219 1 34.62 659 ILE B N 1
ATOM 11600 C CA . ILE B 1 659 ? 13.828 30.562 32.781 1 34.62 659 ILE B CA 1
ATOM 11601 C C . ILE B 1 659 ? 13.766 30.703 31.25 1 34.62 659 ILE B C 1
ATOM 11603 O O . ILE B 1 659 ? 13.766 31.812 30.719 1 34.62 659 ILE B O 1
ATOM 11607 N N . GLU B 1 660 ? 14.734 30.156 30.438 1 34.91 660 GLU B N 1
ATOM 11608 C CA . GLU B 1 660 ? 14.484 30.281 29 1 34.91 660 GLU B CA 1
ATOM 11609 C C . GLU B 1 660 ? 13.008 30.125 28.688 1 34.91 660 GLU B C 1
ATOM 11611 O O . GLU B 1 660 ? 12.406 29.078 28.969 1 34.91 660 GLU B O 1
ATOM 11616 N N . ASN B 1 661 ? 12.156 31.078 28.891 1 38.28 661 ASN B N 1
ATOM 11617 C CA . ASN B 1 661 ? 10.898 31.312 28.188 1 38.28 661 ASN B CA 1
ATOM 11618 C C . ASN B 1 661 ? 10.945 30.75 26.766 1 38.28 661 ASN B C 1
ATOM 11620 O O . ASN B 1 661 ? 11.375 31.438 25.844 1 38.28 661 ASN B O 1
ATOM 11624 N N . SER B 1 662 ? 11.445 29.609 26.469 1 44.81 662 SER B N 1
ATOM 11625 C CA . SER B 1 662 ? 11.539 29.094 25.094 1 44.81 662 SER B CA 1
ATOM 11626 C C . SER B 1 662 ? 10.18 29.156 24.406 1 44.81 662 SER B C 1
ATOM 11628 O O . SER B 1 662 ? 9.25 28.438 24.781 1 44.81 662 SER B O 1
ATOM 11630 N N . ASN B 1 663 ? 9.656 30.328 23.938 1 50.88 663 ASN B N 1
ATOM 11631 C CA . ASN B 1 663 ? 8.617 30.469 22.922 1 50.88 663 ASN B CA 1
ATOM 11632 C C . ASN B 1 663 ? 8.773 29.453 21.797 1 50.88 663 ASN B C 1
ATOM 11634 O O . ASN B 1 663 ? 9.836 29.359 21.172 1 50.88 663 ASN B O 1
ATOM 11638 N N . LYS B 1 664 ? 8.125 28.359 22.062 1 61.47 664 LYS B N 1
ATOM 11639 C CA . LYS B 1 664 ? 8.148 27.406 20.969 1 61.47 664 LYS B CA 1
ATOM 11640 C C . LYS B 1 664 ? 7.215 27.828 19.844 1 61.47 664 LYS B C 1
ATOM 11642 O O . LYS B 1 664 ? 6.035 28.094 20.078 1 61.47 664 LYS B O 1
ATOM 11647 N N . ASN B 1 665 ? 7.762 28.281 18.75 1 66.31 665 ASN B N 1
ATOM 11648 C CA . ASN B 1 665 ? 7.004 28.547 17.547 1 66.31 665 ASN B CA 1
ATOM 11649 C C . ASN B 1 665 ? 6.375 27.281 16.969 1 66.31 665 ASN B C 1
ATOM 11651 O O . ASN B 1 665 ? 7.074 26.297 16.719 1 66.31 665 ASN B O 1
ATOM 11655 N N . ILE B 1 666 ? 5.008 27.359 17.25 1 77.69 666 ILE B N 1
ATOM 11656 C CA . ILE B 1 666 ? 4.277 26.203 16.75 1 77.69 666 ILE B CA 1
ATOM 11657 C C . ILE B 1 666 ? 3.432 26.609 15.547 1 77.69 666 ILE B C 1
ATOM 11659 O O . ILE B 1 666 ? 2.748 27.625 15.578 1 77.69 666 ILE B O 1
ATOM 11663 N N . TYR B 1 667 ? 3.566 25.922 14.609 1 85.19 667 TYR B N 1
ATOM 11664 C CA . TYR B 1 667 ? 2.723 26.141 13.438 1 85.19 667 TYR B CA 1
ATOM 11665 C C . TYR B 1 667 ? 1.274 25.781 13.742 1 85.19 667 TYR B C 1
ATOM 11667 O O . TYR B 1 667 ? 0.986 24.656 14.172 1 85.19 667 TYR B O 1
ATOM 11675 N N . PHE B 1 668 ? 0.406 26.766 13.664 1 90.31 668 PHE B N 1
ATOM 11676 C CA . PHE B 1 668 ? -1.002 26.531 13.953 1 90.31 668 PHE B CA 1
ATOM 11677 C C . PHE B 1 668 ? -1.892 27.375 13.047 1 90.31 668 PHE B C 1
ATOM 11679 O O . PHE B 1 668 ? -1.668 28.578 12.898 1 90.31 668 PHE B O 1
ATOM 11686 N N . LEU B 1 669 ? -2.822 26.781 12.375 1 90.81 669 LEU B N 1
ATOM 11687 C CA . LEU B 1 669 ? -3.906 27.422 11.633 1 90.81 669 LEU B CA 1
ATOM 11688 C C . LEU B 1 669 ? -5.246 26.781 11.984 1 90.81 669 LEU B C 1
ATOM 11690 O O . LEU B 1 669 ? -5.348 25.562 12.086 1 90.81 669 LEU B O 1
ATOM 11694 N N . PRO B 1 670 ? -6.23 27.547 12.266 1 93.12 670 PRO B N 1
ATOM 11695 C CA . PRO B 1 670 ? -7.547 27 12.602 1 93.12 670 PRO B CA 1
ATOM 11696 C C . PRO B 1 670 ? -8.312 26.516 11.375 1 93.12 670 PRO B C 1
ATOM 11698 O O . PRO B 1 670 ? -8.055 26.969 10.258 1 93.12 670 PRO B O 1
ATOM 11701 N N . PHE B 1 671 ? -9.219 25.578 11.562 1 90.75 671 PHE B N 1
ATOM 11702 C CA . PHE B 1 671 ? -10.195 25.188 10.555 1 90.75 671 PHE B CA 1
ATOM 11703 C C . PHE B 1 671 ? -11.375 26.141 10.539 1 90.75 671 PHE B C 1
ATOM 11705 O O . PHE B 1 671 ? -11.602 26.875 11.5 1 90.75 671 PHE B O 1
ATOM 11712 N N . GLU B 1 672 ? -12.141 26.156 9.43 1 88.56 672 GLU B N 1
ATOM 11713 C CA . GLU B 1 672 ? -13.32 27.016 9.312 1 88.56 672 GLU B CA 1
ATOM 11714 C C . GLU B 1 672 ? -14.32 26.719 10.422 1 88.56 672 GLU B C 1
ATOM 11716 O O . GLU B 1 672 ? -14.93 27.641 10.969 1 88.56 672 GLU B O 1
ATOM 11721 N N . ARG B 1 673 ? -14.484 25.484 10.766 1 88.38 673 ARG B N 1
ATOM 11722 C CA . ARG B 1 673 ? -15.398 25.078 11.828 1 88.38 673 ARG B CA 1
ATOM 11723 C C . ARG B 1 673 ? -15.016 25.703 13.156 1 88.38 673 ARG B C 1
ATOM 11725 O O . ARG B 1 673 ? -15.883 26.094 13.938 1 88.38 673 ARG B O 1
ATOM 11732 N N . HIS B 1 674 ? -13.695 25.797 13.414 1 93.38 674 HIS B N 1
ATOM 11733 C CA . HIS B 1 674 ? -13.219 26.422 14.648 1 93.38 674 HIS B CA 1
ATOM 11734 C C . HIS B 1 674 ? -13.594 27.891 14.711 1 93.38 674 HIS B C 1
ATOM 11736 O O . HIS B 1 674 ? -14.039 28.375 15.75 1 93.38 674 HIS B O 1
ATOM 11742 N N . LYS B 1 675 ? -13.453 28.531 13.617 1 92.88 675 LYS B N 1
ATOM 11743 C CA . LYS B 1 675 ? -13.734 29.969 13.562 1 92.88 675 LYS B CA 1
ATOM 11744 C C . LYS B 1 675 ? -15.211 30.25 13.828 1 92.88 675 LYS B C 1
ATOM 11746 O O . LYS B 1 675 ? -15.547 31.234 14.484 1 92.88 675 LYS B O 1
ATOM 11751 N N . ILE B 1 676 ? -16 29.375 13.297 1 92.38 676 ILE B N 1
ATOM 11752 C CA . ILE B 1 676 ? -17.422 29.531 13.523 1 92.38 676 ILE B CA 1
ATOM 11753 C C . ILE B 1 676 ? -17.719 29.453 15.016 1 92.38 676 ILE B C 1
ATOM 11755 O O . ILE B 1 676 ? -18.438 30.297 15.562 1 92.38 676 ILE B O 1
ATOM 11759 N N . TYR B 1 677 ? -17.141 28.5 15.703 1 93.19 677 TYR B N 1
ATOM 11760 C CA . TYR B 1 677 ? -17.344 28.328 17.141 1 93.19 677 TYR B CA 1
ATOM 11761 C C . TYR B 1 677 ? -16.688 29.453 17.938 1 93.19 677 TYR B C 1
ATOM 11763 O O . TYR B 1 677 ? -17.25 29.922 18.922 1 93.19 677 TYR B O 1
ATOM 11771 N N . LEU B 1 678 ? -15.547 29.906 17.469 1 95.44 678 LEU B N 1
ATOM 11772 C CA . LEU B 1 678 ? -14.844 30.984 18.156 1 95.44 678 LEU B CA 1
ATOM 11773 C C . LEU B 1 678 ? -15.617 32.281 18.047 1 95.44 678 LEU B C 1
ATOM 11775 O O . LEU B 1 678 ? -15.641 33.094 18.984 1 95.44 678 LEU B O 1
ATOM 11779 N N . LYS B 1 679 ? -16.25 32.531 16.859 1 95.75 679 LYS B N 1
ATOM 11780 C CA . LYS B 1 679 ? -17.078 33.719 16.703 1 95.75 679 LYS B CA 1
ATOM 11781 C C . LYS B 1 679 ? -18.25 33.719 17.656 1 95.75 679 LYS B C 1
ATOM 11783 O O . LYS B 1 679 ? -18.625 34.75 18.203 1 95.75 679 LYS B O 1
ATOM 11788 N N . GLU B 1 680 ? -18.781 32.531 17.844 1 94.94 680 GLU B N 1
ATOM 11789 C CA . GLU B 1 680 ? -19.875 32.375 18.812 1 94.94 680 GLU B CA 1
ATOM 11790 C C . GLU B 1 680 ? -19.406 32.719 20.219 1 94.94 680 GLU B C 1
ATOM 11792 O O . GLU B 1 680 ? -20.078 33.438 20.953 1 94.94 680 GLU B O 1
ATOM 11797 N N . SER B 1 681 ? -18.297 32.188 20.594 1 95.75 681 SER B N 1
ATOM 11798 C CA . SER B 1 681 ? -17.719 32.469 21.906 1 95.75 681 SER B CA 1
ATOM 11799 C C . SER B 1 681 ? -17.422 33.969 22.062 1 95.75 681 SER B C 1
ATOM 11801 O O . SER B 1 681 ? -17.688 34.562 23.109 1 95.75 681 SER B O 1
ATOM 11803 N N . LEU B 1 682 ? -16.906 34.562 21.016 1 95.94 682 LEU B N 1
ATOM 11804 C CA . LEU B 1 682 ? -16.547 35.969 21.016 1 95.94 682 LEU B CA 1
ATOM 11805 C C . LEU B 1 682 ? -17.766 36.844 21.25 1 95.94 682 LEU B C 1
ATOM 11807 O O . LEU B 1 682 ? -17.703 37.875 21.953 1 95.94 682 LEU B O 1
ATOM 11811 N N . THR B 1 683 ? -18.922 36.5 20.641 1 96.19 683 THR B N 1
ATOM 11812 C CA . THR B 1 683 ? -20.156 37.25 20.781 1 96.19 683 THR B CA 1
ATOM 11813 C C . THR B 1 683 ? -20.578 37.312 22.25 1 96.19 683 THR B C 1
ATOM 11815 O O . THR B 1 683 ? -20.953 38.375 22.734 1 96.19 683 THR B O 1
ATOM 11818 N N . HIS B 1 684 ? -20.469 36.219 22.938 1 95.25 684 HIS B N 1
ATOM 11819 C CA . HIS B 1 684 ? -20.844 36.156 24.344 1 95.25 684 HIS B CA 1
ATOM 11820 C C . HIS B 1 684 ? -19.875 36.969 25.203 1 95.25 684 HIS B C 1
ATOM 11822 O O . HIS B 1 684 ? -20.297 37.688 26.125 1 95.25 684 HIS B O 1
ATOM 11828 N N . LEU B 1 685 ? -18.625 36.906 24.906 1 94.69 685 LEU B N 1
ATOM 11829 C CA . LEU B 1 685 ? -17.625 37.625 25.688 1 94.69 685 LEU B CA 1
ATOM 11830 C C . LEU B 1 685 ? -17.734 39.125 25.469 1 94.69 685 LEU B C 1
ATOM 11832 O O . LEU B 1 685 ? -17.547 39.906 26.391 1 94.69 685 LEU B O 1
ATOM 11836 N N . CYS B 1 686 ? -18.016 39.5 24.188 1 94.25 686 CYS B N 1
ATOM 11837 C CA . CYS B 1 686 ? -18.203 40.906 23.891 1 94.25 686 CYS B CA 1
ATOM 11838 C C . CYS B 1 686 ? -19.406 41.469 24.625 1 94.25 686 CYS B C 1
ATOM 11840 O O . CYS B 1 686 ? -19.391 42.594 25.094 1 94.25 686 CYS B O 1
ATOM 11842 N N . PHE B 1 687 ? -20.406 40.625 24.719 1 93.25 687 PHE B N 1
ATOM 11843 C CA . PHE B 1 687 ? -21.594 41 25.484 1 93.25 687 PHE B CA 1
ATOM 11844 C C . PHE B 1 687 ? -21.234 41.25 26.953 1 93.25 687 PHE B C 1
ATOM 11846 O O . PHE B 1 687 ? -21.672 42.25 27.547 1 93.25 687 PHE B O 1
ATOM 11853 N N . VAL B 1 688 ? -20.406 40.406 27.469 1 91.12 688 VAL B N 1
ATOM 11854 C CA . VAL B 1 688 ? -20 40.531 28.859 1 91.12 688 VAL B CA 1
ATOM 11855 C C . VAL B 1 688 ? -19.141 41.781 29.047 1 91.12 688 VAL B C 1
ATOM 11857 O O . VAL B 1 688 ? -19.328 42.531 30.016 1 91.12 688 VAL B O 1
ATOM 11860 N N . GLN B 1 689 ? -18.234 42 28.141 1 89.75 689 GLN B N 1
ATOM 11861 C CA . GLN B 1 689 ? -17.328 43.156 28.219 1 89.75 689 GLN B CA 1
ATOM 11862 C C . GLN B 1 689 ? -18.109 44.469 28.219 1 89.75 689 GLN B C 1
ATOM 11864 O O . GLN B 1 689 ? -17.812 45.375 28.984 1 89.75 689 GLN B O 1
ATOM 11869 N N . LYS B 1 690 ? -19.203 44.562 27.453 1 88.56 690 LYS B N 1
ATOM 11870 C CA . LYS B 1 690 ? -19.969 45.781 27.297 1 88.56 690 LYS B CA 1
ATOM 11871 C C . LYS B 1 690 ? -20.906 46 28.484 1 88.56 690 LYS B C 1
ATOM 11873 O O . LYS B 1 690 ? -21.188 47.156 28.859 1 88.56 690 LYS B O 1
ATOM 11878 N N . ASN B 1 691 ? -21.375 44.844 29.188 1 85.5 691 ASN B N 1
ATOM 11879 C CA . ASN B 1 691 ? -22.453 44.969 30.156 1 85.5 691 ASN B CA 1
ATOM 11880 C C . ASN B 1 691 ? -21.984 44.625 31.562 1 85.5 691 ASN B C 1
ATOM 11882 O O . ASN B 1 691 ? -22.797 44.469 32.469 1 85.5 691 ASN B O 1
ATOM 11886 N N . ILE B 1 692 ? -20.719 44.469 31.719 1 81.62 692 ILE B N 1
ATOM 11887 C CA . ILE B 1 692 ? -20.203 43.938 32.969 1 81.62 692 ILE B CA 1
ATOM 11888 C C . ILE B 1 692 ? -20.578 44.844 34.125 1 81.62 692 ILE B C 1
ATOM 11890 O O . ILE B 1 692 ? -20.797 44.406 35.25 1 81.62 692 ILE B O 1
ATOM 11894 N N . ASN B 1 693 ? -20.75 46.219 33.875 1 77.94 693 ASN B N 1
ATOM 11895 C CA . ASN B 1 693 ? -21.016 47.188 34.938 1 77.94 693 ASN B CA 1
ATOM 11896 C C . ASN B 1 693 ? -22.516 47.375 35.156 1 77.94 693 ASN B C 1
ATOM 11898 O O . ASN B 1 693 ? -22.938 47.969 36.156 1 77.94 693 ASN B O 1
ATOM 11902 N N . ILE B 1 694 ? -23.297 46.844 34.312 1 75.75 694 ILE B N 1
ATOM 11903 C CA . ILE B 1 694 ? -24.719 47.188 34.344 1 75.75 694 ILE B CA 1
ATOM 11904 C C . ILE B 1 694 ? -25.516 45.938 34.75 1 75.75 694 ILE B C 1
ATOM 11906 O O . ILE B 1 694 ? -26.469 46.031 35.531 1 75.75 694 ILE B O 1
ATOM 11910 N N . ILE B 1 695 ? -25.109 44.812 34.344 1 75.5 695 ILE B N 1
ATOM 11911 C CA . ILE B 1 695 ? -25.922 43.625 34.438 1 75.5 695 ILE B CA 1
ATOM 11912 C C . ILE B 1 695 ? -25.516 42.844 35.688 1 75.5 695 ILE B C 1
ATOM 11914 O O . ILE B 1 695 ? -24.406 42.969 36.188 1 75.5 695 ILE B O 1
ATOM 11918 N N . ASP B 1 696 ? -26.484 42.094 36.125 1 82.25 696 ASP B N 1
ATOM 11919 C CA . ASP B 1 696 ? -26.297 41.219 37.281 1 82.25 696 ASP B CA 1
ATOM 11920 C C . ASP B 1 696 ? -25.25 40.156 37 1 82.25 696 ASP B C 1
ATOM 11922 O O . ASP B 1 696 ? -25.172 39.625 35.906 1 82.25 696 ASP B O 1
ATOM 11926 N N . PHE B 1 697 ? -24.5 39.844 37.969 1 83.06 697 PHE B N 1
ATOM 11927 C CA . PHE B 1 697 ? -23.375 38.906 37.812 1 83.06 697 PHE B CA 1
ATOM 11928 C C . PHE B 1 697 ? -23.875 37.5 37.562 1 83.06 697 PHE B C 1
ATOM 11930 O O . PHE B 1 697 ? -23.141 36.656 37 1 83.06 697 PHE B O 1
ATOM 11937 N N . ASP B 1 698 ? -25.188 37.219 37.875 1 84.56 698 ASP B N 1
ATOM 11938 C CA . ASP B 1 698 ? -25.766 35.938 37.5 1 84.56 698 ASP B CA 1
ATOM 11939 C C . ASP B 1 698 ? -25.875 35.781 36 1 84.56 698 ASP B C 1
ATOM 11941 O O . ASP B 1 698 ? -25.656 34.688 35.438 1 84.56 698 ASP B O 1
ATOM 11945 N N . ILE B 1 699 ? -26.203 36.844 35.375 1 89.25 699 ILE B N 1
ATOM 11946 C CA . ILE B 1 699 ? -26.328 36.844 33.938 1 89.25 699 ILE B CA 1
ATOM 11947 C C . ILE B 1 699 ? -24.953 36.75 33.281 1 89.25 699 ILE B C 1
ATOM 11949 O O . ILE B 1 699 ? -24.766 36.062 32.281 1 89.25 699 ILE B O 1
ATOM 11953 N N . ILE B 1 700 ? -24 37.438 33.906 1 88.06 700 ILE B N 1
ATOM 11954 C CA . ILE B 1 700 ? -22.641 37.406 33.406 1 88.06 700 ILE B CA 1
ATOM 11955 C C . ILE B 1 700 ? -22.078 36 33.5 1 88.06 700 ILE B C 1
ATOM 11957 O O . ILE B 1 700 ? -21.406 35.531 32.594 1 88.06 700 ILE B O 1
ATOM 11961 N N . ALA B 1 701 ? -22.406 35.312 34.594 1 88.06 701 ALA B N 1
ATOM 11962 C CA . ALA B 1 701 ? -21.969 33.938 34.75 1 88.06 701 ALA B CA 1
ATOM 11963 C C . ALA B 1 701 ? -22.547 33.031 33.656 1 88.06 701 ALA B C 1
ATOM 11965 O O . ALA B 1 701 ? -21.844 32.156 33.125 1 88.06 701 ALA B O 1
ATOM 11966 N N . GLU B 1 702 ? -23.781 33.25 33.375 1 91.5 702 GLU B N 1
ATOM 11967 C CA . GLU B 1 702 ? -24.438 32.469 32.344 1 91.5 702 GLU B CA 1
ATOM 11968 C C . GLU B 1 702 ? -23.828 32.719 30.969 1 91.5 702 GLU B C 1
ATOM 11970 O O . GLU B 1 702 ? -23.641 31.812 30.156 1 91.5 702 GLU B O 1
ATOM 11975 N N . GLU B 1 703 ? -23.531 33.969 30.719 1 91.62 703 GLU B N 1
ATOM 11976 C CA . GLU B 1 703 ? -22.922 34.344 29.438 1 91.62 703 GLU B CA 1
ATOM 11977 C C . GLU B 1 703 ? -21.531 33.75 29.297 1 91.62 703 GLU B C 1
ATOM 11979 O O . GLU B 1 703 ? -21.125 33.375 28.188 1 91.62 703 GLU B O 1
ATOM 11984 N N . ILE B 1 704 ? -20.828 33.688 30.344 1 91.44 704 ILE B N 1
ATOM 11985 C CA . ILE B 1 704 ? -19.5 33.094 30.297 1 91.44 704 ILE B CA 1
ATOM 11986 C C . ILE B 1 704 ? -19.625 31.578 30.047 1 91.44 704 ILE B C 1
ATOM 11988 O O . ILE B 1 704 ? -18.828 31.016 29.297 1 91.44 704 ILE B O 1
ATOM 11992 N N . LYS B 1 705 ? -20.609 30.953 30.641 1 92.38 705 LYS B N 1
ATOM 11993 C CA . LYS B 1 705 ? -20.859 29.547 30.375 1 92.38 705 LYS B CA 1
ATOM 11994 C C . LYS B 1 705 ? -21.156 29.312 28.891 1 92.38 705 LYS B C 1
ATOM 11996 O O . LYS B 1 705 ? -20.688 28.328 28.312 1 92.38 705 LYS B O 1
ATOM 12001 N N . LEU B 1 706 ? -21.906 30.188 28.375 1 93.75 706 LEU B N 1
ATOM 12002 C CA . LEU B 1 706 ? -22.25 30.094 26.953 1 93.75 706 LEU B CA 1
ATOM 12003 C C . LEU B 1 706 ? -21.031 30.328 26.078 1 93.75 706 LEU B C 1
ATOM 12005 O O . LEU B 1 706 ? -20.969 29.828 24.953 1 93.75 706 LEU B O 1
ATOM 12009 N N . ALA B 1 707 ? -20.094 31.109 26.578 1 94.44 707 ALA B N 1
ATOM 12010 C CA . ALA B 1 707 ? -18.859 31.375 25.828 1 94.44 707 ALA B CA 1
ATOM 12011 C C . ALA B 1 707 ? -17.938 30.156 25.875 1 94.44 707 ALA B C 1
ATOM 12013 O O . ALA B 1 707 ? -17.125 29.953 24.953 1 94.44 707 ALA B O 1
ATOM 12014 N N . VAL B 1 708 ? -18.047 29.328 26.906 1 92.19 708 VAL B N 1
ATOM 12015 C CA . VAL B 1 708 ? -17.188 28.156 27.078 1 92.19 708 VAL B CA 1
ATOM 12016 C C . VAL B 1 708 ? -17.703 27 26.234 1 92.19 708 VAL B C 1
ATOM 12018 O O . VAL B 1 708 ? -16.906 26.188 25.75 1 92.19 708 VAL B O 1
ATOM 12021 N N . LYS B 1 709 ? -18.953 26.891 25.969 1 91.19 709 LYS B N 1
ATOM 12022 C CA . LYS B 1 709 ? -19.609 25.766 25.297 1 91.19 709 LYS B CA 1
ATOM 12023 C C . LYS B 1 709 ? -19.031 25.547 23.906 1 91.19 709 LYS B C 1
ATOM 12025 O O . LYS B 1 709 ? -18.672 24.422 23.562 1 91.19 709 LYS B O 1
ATOM 12030 N N . PRO B 1 710 ? -18.859 26.625 23.094 1 92.12 710 PRO B N 1
ATOM 12031 C CA . PRO B 1 710 ? -18.297 26.406 21.766 1 92.12 710 PRO B CA 1
ATOM 12032 C C . PRO B 1 710 ? -16.891 25.844 21.812 1 92.12 710 PRO B C 1
ATOM 12034 O O . PRO B 1 710 ? -16.5 25.078 20.922 1 92.12 710 PRO B O 1
ATOM 12037 N N . LEU B 1 711 ? -16.125 26.219 22.781 1 90.88 711 LEU B N 1
ATOM 12038 C CA . LEU B 1 711 ? -14.758 25.719 22.906 1 90.88 711 LEU B CA 1
ATOM 12039 C C . LEU B 1 711 ? -14.742 24.219 23.234 1 90.88 711 LEU B C 1
ATOM 12041 O O . LEU B 1 711 ? -13.852 23.5 22.797 1 90.88 711 LEU B O 1
ATOM 12045 N N . HIS B 1 712 ? -15.719 23.797 23.953 1 88.06 712 HIS B N 1
ATOM 12046 C CA . HIS B 1 712 ? -15.883 22.375 24.203 1 88.06 712 HIS B CA 1
ATOM 12047 C C . HIS B 1 712 ? -16.188 21.609 22.906 1 88.06 712 HIS B C 1
ATOM 12049 O O . HIS B 1 712 ? -15.703 20.5 22.703 1 88.06 712 HIS B O 1
ATOM 12055 N N . GLU B 1 713 ? -16.938 22.25 22.109 1 88 713 GLU B N 1
ATOM 12056 C CA . GLU B 1 713 ? -17.344 21.625 20.859 1 88 713 GLU B CA 1
ATOM 12057 C C . GLU B 1 713 ? -16.172 21.547 19.875 1 88 713 GLU B C 1
ATOM 12059 O O . GLU B 1 713 ? -16.109 20.609 19.078 1 88 713 GLU B O 1
ATOM 12064 N N . ILE B 1 714 ? -15.32 22.469 19.953 1 90.38 714 ILE B N 1
ATOM 12065 C CA . ILE B 1 714 ? -14.141 22.438 19.094 1 90.38 714 ILE B CA 1
ATOM 12066 C C . ILE B 1 714 ? -13.273 21.234 19.453 1 90.38 714 ILE B C 1
ATOM 12068 O O . ILE B 1 714 ? -12.82 20.5 18.578 1 90.38 714 ILE B O 1
ATOM 12072 N N . ILE B 1 715 ? -13.047 20.938 20.656 1 84.44 715 ILE B N 1
ATOM 12073 C CA . ILE B 1 715 ? -12.156 19.891 21.125 1 84.44 715 ILE B CA 1
ATOM 12074 C C . ILE B 1 715 ? -12.836 18.531 20.984 1 84.44 715 ILE B C 1
ATOM 12076 O O . ILE B 1 715 ? -12.203 17.547 20.594 1 84.44 715 ILE B O 1
ATOM 12080 N N . GLY B 1 716 ? -14.258 18.312 20.812 1 73.19 716 GLY B N 1
ATOM 12081 C CA . GLY B 1 716 ? -15.039 17.172 20.406 1 73.19 716 GLY B CA 1
ATOM 12082 C C . GLY B 1 716 ? -15.156 16.094 21.469 1 73.19 716 GLY B C 1
ATOM 12083 O O . GLY B 1 716 ? -15.258 14.906 21.156 1 73.19 716 GLY B O 1
ATOM 12084 N N . LYS B 1 717 ? -14.984 16.375 22.766 1 58.09 717 LYS B N 1
ATOM 12085 C CA . LYS B 1 717 ? -15.391 15.188 23.516 1 58.09 717 LYS B CA 1
ATOM 12086 C C . LYS B 1 717 ? -16.844 14.82 23.234 1 58.09 717 LYS B C 1
ATOM 12088 O O . LYS B 1 717 ? -17.25 13.68 23.438 1 58.09 717 LYS B O 1
ATOM 12093 N N . ILE B 1 718 ? -17.672 15.727 22.906 1 50.06 718 ILE B N 1
ATOM 12094 C CA . ILE B 1 718 ? -19.109 15.5 23.047 1 50.06 718 ILE B CA 1
ATOM 12095 C C . ILE B 1 718 ? -19.672 14.984 21.734 1 50.06 718 ILE B C 1
ATOM 12097 O O . ILE B 1 718 ? -19.016 15.039 20.688 1 50.06 718 ILE B O 1
ATOM 12101 N N . SER B 1 719 ? -21.234 14.938 21.594 1 53.19 719 SER B N 1
ATOM 12102 C CA . SER B 1 719 ? -22.422 14.297 21.047 1 53.19 719 SER B CA 1
ATOM 12103 C C . SER B 1 719 ? -22.594 14.602 19.562 1 53.19 719 SER B C 1
ATOM 12105 O O . SER B 1 719 ? -23.625 14.312 18.984 1 53.19 719 SER B O 1
ATOM 12107 N N . ASN B 1 720 ? -21.656 15.273 18.875 1 60.69 720 ASN B N 1
ATOM 12108 C CA . ASN B 1 720 ? -22.172 15.656 17.562 1 60.69 720 ASN B CA 1
ATOM 12109 C C . ASN B 1 720 ? -21.734 14.68 16.469 1 60.69 720 ASN B C 1
ATOM 12111 O O . ASN B 1 720 ? -20.766 14.93 15.773 1 60.69 720 ASN B O 1
ATOM 12115 N N . ASP B 1 721 ? -22.312 13.656 16.375 1 68.62 721 ASP B N 1
ATOM 12116 C CA . ASP B 1 721 ? -22.188 12.57 15.414 1 68.62 721 ASP B CA 1
ATOM 12117 C C . ASP B 1 721 ? -22.172 13.102 13.984 1 68.62 721 ASP B C 1
ATOM 12119 O O . ASP B 1 721 ? -21.469 12.57 13.125 1 68.62 721 ASP B O 1
ATOM 12123 N N . GLN B 1 722 ? -22.797 14.258 13.828 1 69.12 722 GLN B N 1
ATOM 12124 C CA . GLN B 1 722 ? -22.906 14.781 12.477 1 69.12 722 GLN B CA 1
ATOM 12125 C C . GLN B 1 722 ? -21.594 15.414 12.031 1 69.12 722 GLN B C 1
ATOM 12127 O O . GLN B 1 722 ? -21.156 15.242 10.883 1 69.12 722 GLN B O 1
ATOM 12132 N N . ILE B 1 723 ? -20.984 16.109 12.953 1 76.31 723 ILE B N 1
ATOM 12133 C CA . ILE B 1 723 ? -19.734 16.766 12.617 1 76.31 723 ILE B CA 1
ATOM 12134 C C . ILE B 1 723 ? -18.672 15.711 12.312 1 76.31 723 ILE B C 1
ATOM 12136 O O . ILE B 1 723 ? -17.938 15.828 11.328 1 76.31 723 ILE B O 1
ATOM 12140 N N . LEU B 1 724 ? -18.703 14.75 13.156 1 77.5 724 LEU B N 1
ATOM 12141 C CA . LEU B 1 724 ? -17.75 13.664 12.961 1 77.5 724 LEU B CA 1
ATOM 12142 C C . LEU B 1 724 ? -17.969 12.992 11.609 1 77.5 724 LEU B C 1
ATOM 12144 O O . LEU B 1 724 ? -17.016 12.742 10.875 1 77.5 724 LEU B O 1
ATOM 12148 N N . ALA B 1 725 ? -19.188 12.75 11.281 1 76.25 725 ALA B N 1
ATOM 12149 C CA . ALA B 1 725 ? -19.516 12.094 10.023 1 76.25 725 ALA B CA 1
ATOM 12150 C C . ALA B 1 725 ? -19.031 12.906 8.828 1 76.25 725 ALA B C 1
ATOM 12152 O O . ALA B 1 725 ? -18.516 12.352 7.863 1 76.25 725 ALA B O 1
ATOM 12153 N N . ASN B 1 726 ? -19.141 14.156 8.945 1 75.31 726 ASN B N 1
ATOM 12154 C CA . ASN B 1 726 ? -18.719 15.031 7.855 1 75.31 726 ASN B CA 1
ATOM 12155 C C . ASN B 1 726 ? -17.203 14.984 7.648 1 75.31 726 ASN B C 1
ATOM 12157 O O . ASN B 1 726 ? -16.734 15.016 6.516 1 75.31 726 ASN B O 1
ATOM 12161 N N . ILE B 1 727 ? -16.562 14.906 8.703 1 76.56 727 ILE B N 1
ATOM 12162 C CA . ILE B 1 727 ? -15.102 14.867 8.617 1 76.56 727 ILE B CA 1
ATOM 12163 C C . ILE B 1 727 ? -14.656 13.523 8.031 1 76.56 727 ILE B C 1
ATOM 12165 O O . ILE B 1 727 ? -13.773 13.477 7.176 1 76.56 727 ILE B O 1
ATOM 12169 N N . LEU B 1 728 ? -15.312 12.461 8.438 1 77.31 728 LEU B N 1
ATOM 12170 C CA . LEU B 1 728 ? -14.883 11.102 8.109 1 77.31 728 LEU B CA 1
ATOM 12171 C C . LEU B 1 728 ? -15.312 10.727 6.695 1 77.31 728 LEU B C 1
ATOM 12173 O O . LEU B 1 728 ? -14.719 9.836 6.078 1 77.31 728 LEU B O 1
ATOM 12177 N N . ASP B 1 729 ? -16.312 11.336 6.141 1 73.25 729 ASP B N 1
ATOM 12178 C CA . ASP B 1 729 ? -16.812 11.055 4.797 1 73.25 729 ASP B CA 1
ATOM 12179 C C . ASP B 1 729 ? -15.727 11.32 3.75 1 73.25 729 ASP B C 1
ATOM 12181 O O . ASP B 1 729 ? -15.719 10.703 2.686 1 73.25 729 ASP B O 1
ATOM 12185 N N . ASN B 1 730 ? -14.844 12.156 4.105 1 67.06 730 ASN B N 1
ATOM 12186 C CA . ASN B 1 730 ? -13.805 12.531 3.156 1 67.06 730 ASN B CA 1
ATOM 12187 C C . ASN B 1 730 ? -12.539 11.695 3.359 1 67.06 730 ASN B C 1
ATOM 12189 O O . ASN B 1 730 ? -11.523 11.93 2.703 1 67.06 730 ASN B O 1
ATOM 12193 N N . PHE B 1 731 ? -12.633 10.805 4.301 1 63.62 731 PHE B N 1
ATOM 12194 C CA . PHE B 1 731 ? -11.469 9.977 4.574 1 63.62 731 PHE B CA 1
ATOM 12195 C C . PHE B 1 731 ? -11.258 8.953 3.463 1 63.62 731 PHE B C 1
ATOM 12197 O O . PHE B 1 731 ? -10.25 8.242 3.453 1 63.62 731 PHE B O 1
ATOM 12204 N N . CYS B 1 732 ? -12.203 8.781 2.447 1 53.78 732 CYS B N 1
ATOM 12205 C CA . CYS B 1 732 ? -12.117 7.66 1.522 1 53.78 732 CYS B CA 1
ATOM 12206 C C . CYS B 1 732 ? -10.781 7.66 0.784 1 53.78 732 CYS B C 1
ATOM 12208 O O . CYS B 1 732 ? -10.477 8.602 0.046 1 53.78 732 CYS B O 1
ATOM 12210 N N . ILE B 1 733 ? -9.852 6.883 1.39 1 45.97 733 ILE B N 1
ATOM 12211 C CA . ILE B 1 733 ? -8.578 6.527 0.773 1 45.97 733 ILE B CA 1
ATOM 12212 C C . ILE B 1 733 ? -8.734 5.246 -0.042 1 45.97 733 ILE B C 1
ATOM 12214 O O . ILE B 1 733 ? -9.172 4.219 0.485 1 45.97 733 ILE B O 1
ATOM 12218 N N . GLY B 1 734 ? -8.734 5.074 -1.385 1 43.97 734 GLY B N 1
ATOM 12219 C CA . GLY B 1 734 ? -8.57 3.891 -2.217 1 43.97 734 GLY B CA 1
ATOM 12220 C C . GLY B 1 734 ? -9.883 3.393 -2.799 1 43.97 734 GLY B C 1
ATOM 12221 O O . GLY B 1 734 ? -9.906 2.385 -3.51 1 43.97 734 GLY B O 1
ATOM 12222 N N . LYS B 1 735 ? -11.18 3.604 -2.141 1 38.66 735 LYS B N 1
ATOM 12223 C CA . LYS B 1 735 ? -12.273 2.836 -2.727 1 38.66 735 LYS B CA 1
ATOM 12224 C C . LYS B 1 735 ? -12.609 3.344 -4.125 1 38.66 735 LYS B C 1
ATOM 12226 O O . LYS B 1 735 ? -12.562 4.551 -4.379 1 38.66 735 LYS B O 1
#

Solvent-accessible surface area (backbone atoms only — not comparable to full-atom values): 83225 Å² total; per-residue (Å²): 124,69,69,66,54,53,54,55,52,53,55,49,53,48,52,56,53,48,60,65,56,64,65,65,74,77,78,80,80,79,77,81,78,78,79,78,82,78,70,81,84,77,85,81,82,92,83,87,91,77,88,85,81,82,75,88,71,90,74,91,74,88,71,89,64,87,69,84,66,83,72,79,74,82,77,82,78,83,79,80,78,84,76,82,73,85,73,87,78,71,76,68,59,63,58,51,52,55,50,45,49,50,44,50,49,46,47,49,49,48,48,49,51,48,47,50,50,52,50,50,49,39,64,66,38,88,66,53,23,32,32,46,75,36,28,16,74,44,55,22,64,35,25,35,38,37,28,40,21,73,44,23,65,58,54,50,40,56,30,53,47,71,79,72,82,69,76,74,76,77,78,76,72,72,83,70,75,71,53,85,76,62,75,69,58,71,70,60,72,82,69,48,66,68,59,57,60,69,47,69,72,92,72,60,65,39,29,60,45,79,46,57,31,31,37,64,73,55,43,74,70,47,71,28,38,36,34,36,26,50,58,58,71,32,79,36,32,34,28,31,30,40,39,39,33,55,12,17,57,59,51,50,51,52,52,53,49,42,55,49,48,46,33,55,50,52,50,52,31,52,50,51,52,50,51,52,50,51,50,48,55,63,67,55,72,87,79,83,72,69,70,67,70,66,53,52,55,50,46,53,53,49,53,55,59,71,65,58,80,76,86,69,45,44,45,74,54,61,61,38,40,64,59,49,41,7,39,75,56,67,65,41,43,44,44,28,51,52,12,46,56,41,39,54,66,35,69,45,73,67,49,34,50,30,13,48,29,22,50,71,41,52,50,54,48,54,52,46,52,54,39,49,60,53,52,50,48,48,55,55,44,52,50,49,52,54,35,64,72,61,73,66,59,52,73,64,55,53,50,51,53,52,52,48,52,51,50,52,52,50,49,52,49,51,53,52,52,55,55,63,71,39,60,46,47,68,61,72,72,45,49,46,30,32,35,39,39,41,38,62,87,23,47,57,68,48,36,51,51,40,50,52,69,31,91,64,23,54,59,48,85,45,88,49,70,52,98,63,36,51,38,36,38,31,26,56,80,76,42,60,30,26,39,29,42,47,52,46,42,67,82,74,68,84,66,64,88,60,81,75,79,75,82,75,56,80,86,50,49,68,66,37,46,54,48,45,50,46,50,50,33,37,53,49,43,59,58,47,46,55,68,18,55,28,33,44,36,33,29,30,59,92,51,36,68,63,48,49,52,49,52,46,53,50,51,43,63,70,57,61,64,80,83,58,70,73,37,37,36,39,48,32,34,19,54,36,81,78,57,82,53,63,70,59,50,49,50,49,52,52,50,49,56,58,54,53,64,72,38,50,70,79,58,44,70,34,41,52,89,65,73,43,67,22,15,44,89,79,52,42,55,46,68,58,49,52,50,51,49,50,55,50,47,49,62,70,67,52,61,78,75,35,49,42,71,46,79,60,78,74,84,67,83,75,70,83,72,81,77,69,70,61,60,48,76,36,52,50,58,49,46,68,70,47,44,57,31,49,52,53,20,45,54,32,49,50,51,39,68,75,35,60,90,75,52,58,60,70,58,48,42,53,34,48,52,57,25,43,49,35,52,50,58,54,48,30,82,70,89,54,64,63,61,52,46,61,60,27,64,68,48,63,56,80,123,124,68,68,64,54,53,53,54,51,52,53,50,51,47,52,54,51,46,60,59,52,63,62,60,71,72,72,80,77,77,76,75,74,74,74,76,74,79,86,78,90,80,80,83,91,79,85,87,75,88,65,88,69,89,71,92,75,94,80,94,82,92,73,94,66,86,68,87,69,85,68,86,67,87,69,84,88,88,77,86,78,87,72,81,71,77,79,79,78,78,66,65,71,56,44,53,53,46,46,46,47,46,42,49,48,45,47,50,49,48,48,49,51,48,48,51,52,52,51,50,50,38,65,66,38,89,64,52,22,32,33,45,76,36,27,17,74,43,55,22,63,35,25,37,38,38,27,38,21,73,44,24,66,58,53,52,42,56,31,53,47,70,79,71,81,71,75,73,77,75,76,76,70,71,81,71,76,71,53,85,78,62,74,70,58,71,70,61,74,83,70,47,68,69,59,58,60,67,47,68,72,91,72,60,65,40,32,60,44,79,46,57,32,32,39,64,72,54,43,74,70,47,70,28,36,36,34,38,26,49,59,56,72,33,80,36,32,35,30,30,28,39,39,39,33,55,13,18,59,58,51,50,49,51,53,53,49,41,57,49,49,46,34,55,49,50,51,53,30,53,51,52,52,50,50,53,50,52,51,47,56,64,69,54,70,83,79,81,75,67,70,68,70,66,51,52,55,50,46,53,52,50,52,54,59,71,66,59,79,77,86,70,47,43,45,75,54,58,61,39,40,64,59,50,41,7,40,76,56,67,64,41,43,44,44,28,50,51,12,46,55,39,40,55,66,35,69,45,70,66,48,35,50,30,13,47,29,22,51,73,42,52,51,52,48,55,52,48,53,54,40,50,59,53,52,51,47,48,55,55,44,50,50,50,53,53,35,63,71,61,72,66,59,51,72,65,55,52,50,49,52,53,51,49,52,51,50,53,52,51,51,52,48,51,53,53,51,55,55,61,71,39,59,46,48,69,60,72,72,47,48,46,29,31,34,39,39,38,37,62,86,22,46,58,66,48,35,52,51,41,48,52,70,30,91,64,23,55,56,48,85,44,87,49,70,52,97,61,38,51,40,36,38,31,25,54,79,77,42,58,30,27,39,27,41,46,51,48,44,68,82,74,67,86,66,66,89,60,82,77,81,76,80,78,57,85,86,50,50,67,67,37,46,56,48,45,51,45,49,49,34,38,53,50,44,60,57,47,46,54,69,19,55,28,33,43,36,33,30,30,58,91,51,36,67,63,49,48,52,50,50,45,54,50,50,45,63,71,58,63,64,82,84,59,69,74,38,37,36,37,48,30,34,17,53,36,82,79,58,81,54,64,70,59,50,52,50,49,52,52,51,48,57,58,55,52,64,74,36,50,70,77,58,44,71,34,41,52,89,64,74,43,69,22,15,44,89,78,52,41,56,47,67,59,50,52,49,52,49,50,53,51,47,47,60,69,66,62,59,80,72,37,52,41,72,46,80,60,79,73,80,73,75,75,70,85,69,81,77,71,69,60,60,47,76,37,51,50,57,48,46,66,69,45,46,56,30,49,51,54,19,44,54,32,49,51,50,39,70,76,36,61,90,76,51,58,61,71,57,47,44,51,35,49,51,58,24,42,49,35,52,49,58,53,47,30,82,68,90,53,64,64,60,54,48,61,60,28,65,67,48,63,55,80,123

pLDDT: mean 70.31, std 26.33, range [15.27, 98.62]

Secondary structure (DSSP, 8-state):
--HHHHHHHHHHHHHHHHHHHTTS------------------------------------------------------------------THHHHHHHHHHHHHHHHHHHHHHHHHHHHHHHHT-SSPEEEEE-S-SSSEEEEEEEEESTTHHHHHHHHT------------S------TTTSSS-------HHHHHHT-----BTBEEEEEEE-TTS-EEEEEEEEEE-TTSSSSSS-EEEEEEEE-HHHHHHHHHHHHHHHHHHHHHHHHHHHHHHHHHHH--S-----HHHHHHHHHHHHHHHT--S---EEEPPTTHHHHHHHHTTSS-HHHHHHHHHHHH--SHHHHHHHHHHHTTHHHHHHHHHHHHHHHHHHHHHHHHHHHHHT-S-HHHHHHHHHHHHHHHHHHHHHHHHHHTSPPGGGGTSPEEEEEEEBTTS-HHHHHHHHHTSTTEEEE----EETTEEEEEEEETTEEEEEEEPPPB------------TT--GGGSHHHHHHHHHHHHHHHHHHHHTT-SEEEEEEEGGGHHHHHHHHHHHHHHHT-STTS-PPEEEEEEE-GGG---HHHHHHHHHHHHHHHTTS-HHHHTTEEEEEEE-BTTTTBTHHHHHHHHHHHHHHHHHSGGGEEEE---------SS------EEEE----HHHHHHHHHHHHHHHHHHHHTTTS-HHHHHHHHHHHHHHHHHHHT-SS-HHHHHHHHGGG----/-HHHHHHHHHHHHHHHHHHHHTTT------------------------------------------------------------------SHHHHHHHHHHHHHHHHHHHHHHHHHHHHHHHHT-SSPEEEEE-S-SSSEEEEEEEEESTTHHHHHHHHT------------S------TTTSSS-------HHHHHHT-----BTBEEEEEEE-TTS-EEEEEEEEEE-TTSSSSSS-EEEEEEEE-HHHHHHHHHHHHHHHHHHHHHHHHHHHHHHHHHHH--S-----HHHHHHHHHHHHHHHT--S---EEEPPTTHHHHHHHHTTSS-HHHHHHHHHHHH--SHHHHHHHHHHHTTHHHHHHHHHHHHHHHHHHHHHHHHHHHHHT-S-HHHHHHHHHHHHHHHHHHHHHHHHHHTSPPGGGGSSPEEEEEEEBTTS-HHHHHHHHHTSTTEEEE----EETTEEEEEEEETTEEEEEEEPPPB------------TT--GGGSHHHHHHHHHHHHHHHHHHHHTT-SEEEEEEEGGGHHHHHHHHHHHHHHHT-STTS-PPEEEEEEE-GGG---HHHHHHHHHHHHHHHTTS-HHHHTTEEEEEEE-BTTTTBTHHHHHHHHHHHHHHHHHSGGGEEEE--------SSS------EEEE----HHHHHHHHHHHHHHHHHHHHTTTS-HHHHHHHHHHHHHHHHHHHT-SS-HHHHHHHHGGG----

Radius of gyration: 43.93 Å; Cα contacts (8 Å, |Δi|>4): 1816; chains: 2; bounding box: 115×127×131 Å

Nearest PDB structures (foldseek):
  3gei-assembly2_B  TM=7.854E-01  e=6.402E-24  Chlorobaculum tepidum
  3gei-assembly1_A-2  TM=7.397E-01  e=2.271E-24  Chlorobaculum tepidum
  1xzp-assembly1_A  TM=7.295E-01  e=1.021E-23  Thermotoga maritima
  3geh-assembly1_A-2  TM=7.023E-01  e=2.001E-23  Nostoc sp. PCC 7120 = FACHB-418
  3gei-assembly2_C  TM=8.322E-01  e=3.033E-14  Chlorobaculum tepidum

Organism: Plasmodium berghei (strain Anka) (NCBI:txid5823)

Foldseek 3Di:
DVVVVVVVVVVVVVVVVVVVVVVPPPDDPPPDPPPPDPPDDDDDDDDDDDDDPDPPPPPDDDDPPCPPPPPPDPDDDDDDDDDDDPDDPPDPVVVVVVVVVVVVVVVVVVVVVVLLLLVLCQQLPPAFKAKDWPDFQDQDFKTKIKIFGSCAQLLVLVFQDADDPDPPPPPPDDPPPPPPVRVPDLDFDQDASSNSSVSDDDADAPDKDWGFTAARSRDTLFTWIKHWHPACRDQLRGTMMMIMGGSDNVSVVRSVVRSQVVLVSSVVNLVVVLVVVVVCCVPPDDDPPPDDDVVVSVVVSNVSSVPCPDRRRYYHDDFLRSVVSSLVNVVAWPQLLLLVLQCVPPLDPLSNQQSVCSNVCVVVVLLVVLLVLLVVLLVLLVVLVVCVVVVPDPPVVNVVSLVVSLVSLVVSLVSLVLQLPFDASVVQVDAFEEEAAFAPPLCQVLLVVLQCPDPQWPWDQDPPDPPFWRWIWIDHNRGTHIYIYAQHDYQPDPPPVPPDPPDCDDPCPVVVVVVVVSVVRVVVSLVCQLRGQEYEYGAEPVCRPSTLLRVQVSVCVSCVDPPTRGHAYAAEHEPCVVPDDPVVVVVSLVVSVVSLVSHDPVNSVRYDPDYHYAYSNVGRCSSVVSVVVVVVSCVVPDDDRQWDFDQPPPDDDPDDDPPPSPRDTRGHHHHPLLSVLSVQLSVLSVVCSVCVPPDDSVVNSVSSVSSSVSSVVVRHSDDDPPVSCVSSNPSDDHD/DVVVVVVVVVVVVVVVVVVVVVVPPPDPPPPPVPPPPPDDDDDDDDDDDDPPPPPPDDDDDDDPPPPPPDPPPPDDDDDDDDDDPPDCPDDPVVVVVVVVVVVVVVVVVVVVVVLLLLVLCQQLPPAFKAKDWPDFQDQDFKTKIKIFGSCAQLLVLVFQDQDDPPPPPPPPDPPPPPPPVRVPPLDFDQDASSNSSVSDDDADAPDKDWGFTAARSRDTLFTWIKHWHPACRDQLRGTMMMIMGGSDNVSVVRSVVRSQVVLVSSVVNLVVVLVVVVVCCVVPDDDPPPDDDVVVSVVVSNVSSVPCPDRRRYYYDDFLVSVVSSLVNVVAWPQLLLLVLQCVPPLDPLSNQQSVCSNVCVVVVLLVVLLVLLVVLLVLLVVLVVCVVVVPDDPVVNVVSLVVSLVSLVVSLVSLVLQLPFDASVVQVDAFEEEEAFAPPLCQVLLVVLQCPDPQWPWDQDPPDPPFWRWIWIDHNRGTHIYIYAQHDYQPDPPPVPPDPPDCDDPNPVVVVVVVVSVVRVVVSLVCQLRGQEYEYGAEPVCRPSTLLRVQVSVCVSCVDVPTRGHAYAAEHEPCVVPDDPVVVVVSLVVSVVSLVSHDPVNSVRYDPDYHYAYSNVGRCSSVVSVVVVVVVCVVPPDDRQWDFDQPPPDDPPDDDDPPSVRDTRGHHHHPLLSVLSVQLSVLSVVCSVCVPPDDSVVNSVSSVSSSVSSVVVRHSDDDPPVSCVSSNPSPDHD

InterPro domains:
  IPR004520 tRNA modification GTPase MnmE [MF_00379] (128-735)
  IPR006073 GTP binding domain [PF01926] (434-569)
  IPR018948 GTP-binding protein TrmE, N-terminal [PF10396] (129-259)
  IPR018948 GTP-binding protein TrmE, N-terminal [cd14858] (128-330)
  IPR025867 MnmE, helical domain [PF12631] (334-732)
  IPR027266 Aminomethyltransferase superfamily [G3DSA:3.30.1360.120] (116-332)
  IPR027368 tRNA modification GTPase MnmE domain 2 [G3DSA:1.20.120.430] (333-735)
  IPR027417 P-loop containing nucleoside triphosphate hydrolase [G3DSA:3.40.50.300] (432-662)
  IPR027417 P-loop containing nucleoside triphosphate hydrolase [SSF52540] (310-627)